Protein AF-A0A7J7E8E2-F1 (afdb_monomer)

Solvent-accessible surface area (backbone atoms only — not comparable to full-atom values): 55053 Å² total; per-residue (Å²): 139,86,79,85,75,75,78,77,68,76,86,52,67,67,58,53,50,51,44,64,73,74,56,80,95,75,90,84,82,84,72,48,51,72,74,51,48,62,28,67,37,64,32,68,86,60,22,33,36,37,39,6,16,75,86,28,35,31,36,41,44,46,28,43,73,50,101,88,50,76,52,57,50,73,76,45,74,47,76,31,26,49,40,54,51,50,60,53,84,88,87,67,89,74,52,53,40,37,38,27,44,39,95,90,48,32,36,37,35,31,36,44,44,77,54,97,91,40,82,43,73,42,82,74,50,77,38,69,65,58,63,75,77,67,100,76,75,99,82,66,77,82,53,59,50,60,67,64,34,71,31,71,36,74,55,41,50,29,30,42,36,24,10,52,77,31,34,33,41,38,29,36,49,91,76,62,42,72,47,81,92,64,57,46,48,50,68,65,58,51,72,71,49,61,67,83,66,64,76,53,78,78,60,42,28,27,54,34,64,46,69,39,89,88,41,77,51,32,37,38,41,30,24,27,55,16,43,35,34,36,33,29,65,83,77,71,44,69,66,43,44,34,52,46,91,49,43,39,42,21,61,29,74,33,82,76,60,50,39,36,39,40,20,14,54,65,14,30,40,34,34,35,77,56,66,98,55,91,68,72,43,69,72,58,82,43,75,48,47,89,55,51,91,54,69,27,31,35,17,61,39,50,44,66,39,40,32,87,89,76,50,48,39,44,38,33,30,55,23,35,33,43,88,85,40,55,88,62,31,41,43,33,44,35,43,88,89,51,65,43,32,37,36,38,84,45,55,72,61,47,72,54,70,44,46,78,79,68,89,65,90,81,76,80,79,82,74,83,76,89,79,96,80,83,92,77,94,79,76,96,72,85,79,79,72,78,44,48,46,60,46,29,43,41,39,38,31,43,68,44,70,46,35,28,34,59,75,37,86,87,47,50,75,50,81,68,77,47,50,40,43,74,61,24,39,53,71,57,32,72,41,77,45,72,71,50,43,70,72,54,52,54,51,46,42,52,27,19,45,69,74,57,56,72,57,92,67,62,83,71,68,80,81,57,48,5,74,75,70,82,77,78,81,60,92,49,43,25,39,36,37,38,20,13,31,64,18,33,39,37,36,27,38,52,40,62,67,36,52,29,85,40,34,75,49,70,56,50,84,51,39,66,58,96,60,72,80,52,62,82,70,67,66,77,56,97,82,53,82,75,46,68,40,82,53,83,72,57,44,98,68,69,91,50,68,52,44,14,20,44,45,64,52,71,43,66,85,80,46,34,33,40,45,26,14,34,21,15,41,34,36,38,27,37,63,37,93,54,61,48,74,51,57,64,46,75,41,77,46,54,28,48,80,93,53,84,87,66,70,88,85,70,67,72,60,78,48,66,61,83,62,67,42,84,36,66,45,26,75,37,68,61,36,38,40,36,38,36,72,29,42,42,36,56,22,65,40,77,37,73,84,77,37,35,39,37,42,17,18,58,51,15,36,36,34,34,31,69,79,79,64,42,82,54,44,60,40,62,44,55,57,94,84,62,61,69,76,66,85,53,77,82,53,58,73,52,46,63,58,46,57,56,57,54,49,53,53,53,58,65,62,59,70,79,61,92,72,94,81,88,83,91,70,74,68,68,64,57,56,58,54,52,67,62,66,75,73,79,84,86,79,89,74,85,83,67,89,80,81,74,87,76,77,72,80,64,93,84,48,85,58,38,20,21,26,43,26,52,39,78,46,78,41,57,67,69,82,74,80,89,73,94,80,89,84,93,75,93,75,94,75,86,80,81,81,82,78,82,70,93,76,87,78,76,100,68,98,77,94,80,87,87,80,82,90,81,90,79,92,80,92,79,81,92,82,82,89,79,80,89,74,76,79,75,81,81,66,61,41,45,29,42,37,40,22,15,34,43,14,38,35,42,33,26,41,38,51,71,65,68,50,55,96,92,47,99,57,65,56,96,66,72,61,46,70,43,82,52,46,52,35,65,45,91,71,37,42,32,24,61,43,66,49,49,21,25,40,82,68,44,69,61,60,62,81,65,41,35,83,74,36,68,89,53,47,67,47,81,88,39,78,40,29,36,39,42,33,32,82,83,47,78,46,76,44,47,47,80,74,66,65,59,66,87,127

InterPro domains:
  IPR000664 Lethal(2) giant larvae protein [PR00962] (17-35)
  IPR000664 Lethal(2) giant larvae protein [PR00962] (388-408)
  IPR000664 Lethal(2) giant larvae protein [PR00962] (477-500)
  IPR000664 Lethal(2) giant larvae protein [PR00962] (557-575)
  IPR000664 Lethal(2) giant larvae protein [PR00962] (594-613)
  IPR000664 Lethal(2) giant larvae protein [PR00962] (635-659)
  IPR000664 Lethal(2) giant larvae protein [PR00962] (665-684)
  IPR000664 Lethal(2) giant larvae protein [PR00962] (734-753)
  IPR001680 WD40 repeat [PS50082] (479-493)
  IPR013577 Lethal giant larvae homologue 2 [PF08366] (288-358)
  IPR013577 Lethal giant larvae homologue 2 [PF08366] (385-412)
  IPR015943 WD40/YVTN repeat-like-containing domain superfamily [G3DSA:2.130.10.10] (9-508)
  IPR036322 WD40-repeat-containing domain superfamily [SSF50978] (29-496)

Foldseek 3Di:
DDDPDPPPPDPDVVVVVVCVVPDDDDDDADAFADAAWFAKEADQVQLKIWTAHPQQKIWIDAWAADPVGTDDTDIQIDGHAFAYWFWDDDDDDTWTWGWGAHPQRKIWIWTFDADPNDTHIDTDDIDHFAADDPPDDDPDDPRQARFQHWDQFPRRQKIWTWHQQRKIWIAGRVVRHTDPPLIRHQVLQVVLDDPVVVPDDGQGTFQDWDAQPVDRQWIWTATQCGWIFTAGSVVSHTQAIEHDRFGWQEKEQFNLRQKIKTWHQQQKIFIAGPDHDSDYHHDGPDIDLPQDDARWGTFNYWYWFFDPVRWIKIKTWTSHRCPQCVVWTWIWIDTPHDIETETEPFHWSDKDFHFDQDDDPDDDPDDPDDDDDDDDDDDPDDDGPSTRRTQWMWIDGSQFIWIWGPVFPPTDTDDDQGNHRLPLFNFQDKDKDKQFDPVLLVLLQLLACVVCVPPPRPPDDDRSHRDDDPDDQQPIWMWMWTWGQQLKIWIWTPRDRGTGTRHIDHPPLQFDAPCVVPVVVVPPDPPDPPNYDYDDSRDPDRRDSQSTWNDKDADSPQQWIWTFTAQQKIWIWHADQAKDWADAAEEEDELQPVPPLADDPDDCHTHGDDHTDIGGGTIDTRHIYGYPNRGGWQEWDAFVVLQWIKTFGLFWIWIARSLVRGTADRHGQFDPPLSDLPDPPVVVVVVVVVVVNVVVVVVVVVVVDDDDDDDDDPPPVVVVVVVVVVDDDDDDDDDDPPPDDDAQDDPPPSRFRGWNYKDKDFAFFDDDDDDDDDDDDDDDDDDDDPDDDDDDDDDDDDDDDDDDDDDDDDDDDDDDDDDDDDPDPRDTAMKMWIWGQQQKIWIWGKDRADDDVPDPDGDPDDIHIHTRAIAHDPSRHGWNDKFKAAQVRHTQDGNCPCVVPVVSHGHPPHFMWMWTDGPVDTDIDGNHPRDYDDD

Structure (mmCIF, N/CA/C/O backbone):
data_AF-A0A7J7E8E2-F1
#
_entry.id   AF-A0A7J7E8E2-F1
#
loop_
_atom_site.group_PDB
_atom_site.id
_atom_site.type_symbol
_atom_site.label_atom_id
_atom_site.label_alt_id
_atom_site.label_comp_id
_atom_site.label_asym_id
_atom_site.label_entity_id
_atom_site.label_seq_id
_atom_site.pdbx_PDB_ins_code
_atom_site.Cartn_x
_atom_site.Cartn_y
_atom_site.Cartn_z
_atom_site.occupancy
_atom_site.B_iso_or_equiv
_atom_site.auth_seq_id
_atom_site.auth_comp_id
_atom_site.auth_asym_id
_atom_site.auth_atom_id
_atom_site.pdbx_PDB_model_num
ATOM 1 N N . MET A 1 1 ? 23.616 40.620 -17.622 1.00 29.58 1 MET A N 1
ATOM 2 C CA . MET A 1 1 ? 22.202 40.485 -17.195 1.00 29.58 1 MET A CA 1
ATOM 3 C C . MET A 1 1 ? 21.304 40.542 -18.439 1.00 29.58 1 MET A C 1
ATOM 5 O O . MET A 1 1 ? 20.874 41.619 -18.818 1.00 29.58 1 MET A O 1
ATOM 9 N N . MET A 1 2 ? 21.074 39.419 -19.135 1.00 23.47 2 MET A N 1
ATOM 10 C CA . MET A 1 2 ? 20.132 39.373 -20.269 1.00 23.47 2 MET A CA 1
ATOM 11 C C . MET A 1 2 ? 18.726 39.056 -19.747 1.00 23.47 2 MET A C 1
ATOM 13 O O . MET A 1 2 ? 18.488 37.984 -19.194 1.00 23.47 2 MET A O 1
ATOM 17 N N . LYS A 1 3 ? 17.816 40.029 -19.865 1.00 27.30 3 LYS A N 1
ATOM 18 C CA . LYS A 1 3 ? 16.390 39.888 -19.548 1.00 27.30 3 LYS A CA 1
ATOM 19 C C . LYS A 1 3 ? 15.736 39.017 -20.624 1.00 27.30 3 LYS A C 1
ATOM 21 O O . LYS A 1 3 ? 15.650 39.434 -21.777 1.00 27.30 3 LYS A O 1
ATOM 26 N N . PHE A 1 4 ? 15.241 37.840 -20.249 1.00 31.00 4 PHE A N 1
ATOM 27 C CA . PHE A 1 4 ? 14.335 37.062 -21.092 1.00 31.00 4 PHE A CA 1
ATOM 28 C C . PHE A 1 4 ? 13.010 37.827 -21.225 1.00 31.00 4 PHE A C 1
ATOM 30 O O . PHE A 1 4 ? 12.136 37.742 -20.369 1.00 31.00 4 PHE A O 1
ATOM 37 N N . ARG A 1 5 ? 12.858 38.616 -22.293 1.00 29.31 5 ARG A N 1
ATOM 38 C CA . ARG A 1 5 ? 11.543 39.096 -22.732 1.00 29.31 5 ARG A CA 1
ATOM 39 C C . ARG A 1 5 ? 10.874 37.957 -23.496 1.00 29.31 5 ARG A C 1
ATOM 41 O O . ARG A 1 5 ? 11.116 37.785 -24.688 1.00 29.31 5 ARG A O 1
ATOM 48 N N . PHE A 1 6 ? 10.025 37.184 -22.823 1.00 35.12 6 PHE A N 1
ATOM 49 C CA . PHE A 1 6 ? 8.944 36.505 -23.532 1.00 35.12 6 PHE A CA 1
ATOM 50 C C . PHE A 1 6 ? 8.090 37.609 -24.162 1.00 35.12 6 PHE A C 1
ATOM 52 O O . PHE A 1 6 ? 7.487 38.407 -23.442 1.00 35.12 6 PHE A O 1
ATOM 59 N N . ARG A 1 7 ? 8.071 37.714 -25.496 1.00 36.81 7 ARG A N 1
ATOM 60 C CA . ARG A 1 7 ? 7.000 38.448 -26.177 1.00 36.81 7 ARG A CA 1
ATOM 61 C C . ARG A 1 7 ? 5.711 37.725 -25.784 1.00 36.81 7 ARG A C 1
ATOM 63 O O . ARG A 1 7 ? 5.441 36.649 -26.305 1.00 36.81 7 ARG A O 1
ATOM 70 N N . ARG A 1 8 ? 4.947 38.276 -24.835 1.00 42.59 8 ARG A N 1
ATOM 71 C CA . ARG A 1 8 ? 3.529 37.939 -24.699 1.00 42.59 8 ARG A CA 1
ATOM 72 C C . ARG A 1 8 ? 2.879 38.424 -25.995 1.00 42.59 8 ARG A C 1
ATOM 74 O O . ARG A 1 8 ? 2.590 39.609 -26.123 1.00 42.59 8 ARG A O 1
ATOM 81 N N . GLN A 1 9 ? 2.765 37.540 -26.988 1.00 49.97 9 GLN A N 1
ATOM 82 C CA . GLN A 1 9 ? 1.744 37.704 -28.021 1.00 49.97 9 GLN A CA 1
ATOM 83 C C . GLN A 1 9 ? 0.406 37.832 -27.281 1.00 49.97 9 GLN A C 1
ATOM 85 O O . GLN A 1 9 ? 0.222 37.178 -26.250 1.00 49.97 9 GLN A O 1
ATOM 90 N N . GLY A 1 10 ? -0.453 38.752 -27.727 1.00 51.66 10 GLY A N 1
ATOM 91 C CA . GLY A 1 10 ? -1.747 39.010 -27.094 1.00 51.66 10 GLY A CA 1
ATOM 92 C C . GLY A 1 10 ? -2.502 37.705 -26.841 1.00 51.66 10 GLY A C 1
ATOM 93 O O . GLY A 1 10 ? -2.355 36.751 -27.602 1.00 51.66 10 GLY A O 1
ATOM 94 N N . ALA A 1 11 ? -3.242 37.639 -25.734 1.00 59.97 11 ALA A N 1
ATOM 95 C CA . ALA A 1 11 ? -4.058 36.477 -25.414 1.00 59.97 11 ALA A CA 1
ATOM 96 C C . ALA A 1 11 ? -5.100 36.291 -26.524 1.00 59.97 11 ALA A C 1
ATOM 98 O O . ALA A 1 11 ? -6.078 37.031 -26.580 1.00 59.97 11 ALA A O 1
ATOM 99 N N . ASP A 1 12 ? -4.847 35.349 -27.430 1.00 76.69 12 ASP A N 1
ATOM 100 C CA . ASP A 1 12 ? -5.826 34.919 -28.416 1.00 76.69 12 ASP A CA 1
ATOM 101 C C . ASP A 1 12 ? -6.985 34.235 -27.664 1.00 76.69 12 ASP A C 1
ATOM 103 O O . ASP A 1 12 ? -6.770 33.202 -27.015 1.00 76.69 12 ASP A O 1
ATOM 107 N N . PRO A 1 13 ? -8.202 34.806 -27.692 1.00 79.06 13 PRO A N 1
ATOM 108 C CA . PRO A 1 13 ? -9.342 34.259 -26.968 1.00 79.06 13 PRO A CA 1
ATOM 109 C C . PRO A 1 13 ? -9.725 32.848 -27.440 1.00 79.06 13 PRO A C 1
ATOM 111 O O . PRO A 1 13 ? -10.225 32.067 -26.630 1.00 79.06 13 PRO A O 1
ATOM 114 N N . GLN A 1 14 ? -9.460 32.477 -28.701 1.00 80.44 14 GLN A N 1
ATOM 115 C CA . GLN A 1 14 ? -9.704 31.110 -29.179 1.00 80.44 14 GLN A CA 1
ATOM 116 C C . GLN A 1 14 ? -8.743 30.112 -28.528 1.00 80.44 14 GLN A C 1
ATOM 118 O O . GLN A 1 14 ? -9.153 29.030 -28.106 1.00 80.44 14 GLN A O 1
ATOM 123 N N . ARG A 1 15 ? -7.479 30.503 -28.358 1.00 81.44 15 ARG A N 1
ATOM 124 C CA . ARG A 1 15 ? -6.473 29.691 -27.670 1.00 81.44 15 ARG A CA 1
ATOM 125 C C . ARG A 1 15 ? -6.785 29.498 -26.189 1.00 81.44 15 ARG A C 1
ATOM 127 O O . ARG A 1 15 ? -6.575 28.406 -25.668 1.00 81.44 15 ARG A O 1
ATOM 134 N N . GLU A 1 16 ? -7.268 30.529 -25.499 1.00 84.00 16 GLU A N 1
ATOM 135 C CA . GLU A 1 16 ? -7.697 30.390 -24.099 1.00 84.00 16 GLU A CA 1
ATOM 136 C C . GLU A 1 16 ? -8.937 29.498 -23.970 1.00 84.00 16 GLU A C 1
ATOM 138 O O . GLU A 1 16 ? -8.996 28.674 -23.058 1.00 84.00 16 GLU A O 1
ATOM 143 N N . LYS A 1 17 ? -9.873 29.571 -24.924 1.00 88.88 17 LYS A N 1
ATOM 144 C CA . LYS A 1 17 ? -11.017 28.654 -24.984 1.00 88.88 17 LYS A CA 1
ATOM 145 C C . LYS A 1 17 ? -10.568 27.197 -25.152 1.00 88.88 17 LYS A C 1
ATOM 147 O O . LYS A 1 17 ? -10.952 26.353 -24.352 1.00 88.88 17 LYS A O 1
ATOM 152 N N . LEU A 1 18 ? -9.682 26.916 -26.110 1.00 90.19 18 LEU A N 1
ATOM 153 C CA . LEU A 1 18 ? -9.111 25.576 -26.316 1.00 90.19 18 LEU A CA 1
ATOM 154 C C . LEU A 1 18 ? -8.364 25.061 -25.079 1.00 90.19 18 LEU A C 1
ATOM 156 O O . LEU A 1 18 ? -8.468 23.886 -24.736 1.00 90.19 18 LEU A O 1
ATOM 160 N N . LYS A 1 19 ? -7.626 25.929 -24.373 1.00 86.81 19 LYS A N 1
ATOM 161 C CA . LYS A 1 19 ? -6.965 25.547 -23.116 1.00 86.81 19 LYS A CA 1
ATOM 162 C C . LYS A 1 19 ? -7.972 25.112 -22.055 1.00 86.81 19 LYS A C 1
ATOM 164 O O . LYS A 1 19 ? -7.731 24.106 -21.398 1.00 86.81 19 LYS A O 1
ATOM 169 N N . GLN A 1 20 ? -9.064 25.860 -21.898 1.00 87.12 20 GLN A N 1
ATOM 170 C CA . GLN A 1 20 ? -10.124 25.546 -20.936 1.00 87.12 20 GLN A CA 1
ATOM 171 C C . GLN A 1 20 ? -10.906 24.282 -21.320 1.00 87.12 20 GLN A C 1
ATOM 173 O O . GLN A 1 20 ? -11.362 23.567 -20.434 1.00 87.12 20 GLN A O 1
ATOM 178 N N . GLU A 1 21 ? -11.037 23.989 -22.616 1.00 90.81 21 GLU A N 1
ATOM 179 C CA . GLU A 1 21 ? -11.696 22.774 -23.115 1.00 90.81 21 GLU A CA 1
ATOM 180 C C . GLU A 1 21 ? -10.831 21.511 -22.955 1.00 90.81 21 GLU A C 1
ATOM 182 O O . GLU A 1 21 ? -11.367 20.437 -22.694 1.00 90.81 21 GLU A O 1
ATOM 187 N N . LEU A 1 22 ? -9.504 21.619 -23.100 1.00 91.50 22 LEU A N 1
ATOM 188 C CA . LEU A 1 22 ? -8.597 20.462 -23.093 1.00 91.50 22 LEU A CA 1
ATOM 189 C C . LEU A 1 22 ? -7.980 20.155 -21.726 1.00 91.50 22 LEU A C 1
ATOM 191 O O . LEU A 1 22 ? -7.685 18.995 -21.436 1.00 91.50 22 LEU A O 1
ATOM 195 N N . PHE A 1 23 ? -7.727 21.175 -20.902 1.00 92.56 23 PHE A N 1
ATOM 196 C CA . PHE A 1 23 ? -6.914 21.025 -19.697 1.00 92.56 23 PHE A CA 1
ATOM 197 C C . PHE A 1 23 ? -7.643 21.523 -18.451 1.00 92.56 23 PHE A C 1
ATOM 199 O O . PHE A 1 23 ? -7.887 22.715 -18.279 1.00 92.56 23 PHE A O 1
ATOM 206 N N . ALA A 1 24 ? -7.880 20.604 -17.519 1.00 90.00 24 ALA A N 1
ATOM 207 C CA . ALA A 1 24 ? -8.266 20.906 -16.149 1.00 90.00 24 ALA A CA 1
ATOM 208 C C . ALA A 1 24 ? -7.487 19.979 -15.210 1.00 90.00 24 ALA A C 1
ATOM 210 O O . ALA A 1 24 ? -7.524 18.758 -15.360 1.00 90.00 24 ALA A O 1
ATOM 211 N N . PHE A 1 25 ? -6.745 20.551 -14.260 1.00 91.75 25 PHE A N 1
ATOM 212 C CA . PHE A 1 25 ? -6.015 19.766 -13.269 1.00 91.75 25 PHE A CA 1
ATOM 213 C C . PHE A 1 25 ? -6.860 19.601 -12.011 1.00 91.75 25 PHE A C 1
ATOM 215 O O . PHE A 1 25 ? -7.034 20.556 -11.257 1.00 91.75 25 PHE A O 1
ATOM 222 N N . ASN A 1 26 ? -7.303 18.371 -11.759 1.00 88.31 26 ASN A N 1
ATOM 223 C CA . ASN A 1 26 ? -8.039 18.009 -10.556 1.00 88.31 26 ASN A CA 1
ATOM 224 C C . ASN A 1 26 ? -7.366 16.804 -9.894 1.00 88.31 26 ASN A C 1
ATOM 226 O O . ASN A 1 26 ? -7.055 15.814 -10.556 1.00 88.31 26 ASN A O 1
ATOM 230 N N . LYS A 1 27 ? -7.181 16.862 -8.573 1.00 85.75 27 LYS A N 1
ATOM 231 C CA . LYS A 1 27 ? -6.923 15.658 -7.775 1.00 85.75 27 LYS A CA 1
ATOM 232 C C . LYS A 1 27 ? -8.269 14.984 -7.532 1.00 85.75 27 LYS A C 1
ATOM 234 O O . LYS A 1 27 ? -9.156 15.616 -6.970 1.00 85.75 27 LYS A O 1
ATOM 239 N N . THR A 1 28 ? -8.430 13.754 -8.003 1.00 85.00 28 THR A N 1
ATOM 240 C CA . THR A 1 28 ? -9.732 13.075 -8.030 1.00 85.00 28 THR A CA 1
ATOM 241 C C . THR A 1 28 ? -9.957 12.211 -6.795 1.00 85.00 28 THR A C 1
ATOM 243 O O . THR A 1 28 ? -10.866 12.484 -6.020 1.00 85.00 28 THR A O 1
ATOM 246 N N . VAL A 1 29 ? -9.131 11.184 -6.595 1.00 84.50 29 VAL A N 1
ATOM 247 C CA . VAL A 1 29 ? -9.278 10.211 -5.508 1.00 84.50 29 VAL A CA 1
ATOM 248 C C . VAL A 1 29 ? -7.918 9.681 -5.053 1.00 84.50 29 VAL A C 1
ATOM 250 O O . VAL A 1 29 ? -6.934 9.717 -5.792 1.00 84.50 29 VAL A O 1
ATOM 253 N N . GLU A 1 30 ? -7.862 9.201 -3.814 1.00 86.62 30 GLU A N 1
ATOM 254 C CA . GLU A 1 30 ? -6.701 8.519 -3.250 1.00 86.62 30 GLU A CA 1
ATOM 255 C C . GLU A 1 30 ? -6.890 7.002 -3.314 1.00 86.62 30 GLU A C 1
ATOM 257 O O . GLU A 1 30 ? -7.936 6.486 -2.927 1.00 86.62 30 GLU A O 1
ATOM 262 N N . HIS A 1 31 ? -5.858 6.276 -3.739 1.00 88.69 31 HIS A N 1
ATOM 263 C CA . HIS A 1 31 ? -5.874 4.816 -3.787 1.00 88.69 31 HIS A CA 1
ATOM 264 C C . HIS A 1 31 ? -4.885 4.207 -2.786 1.00 88.69 31 HIS A C 1
ATOM 266 O O . HIS A 1 31 ? -3.789 4.732 -2.587 1.00 88.69 31 HIS A O 1
ATOM 272 N N . GLY A 1 32 ? -5.250 3.056 -2.217 1.00 87.88 32 GLY A N 1
ATOM 273 C CA . GLY A 1 32 ? -4.416 2.289 -1.288 1.00 87.88 32 GLY A CA 1
ATOM 274 C C . GLY A 1 32 ? -4.806 2.459 0.182 1.00 87.88 32 GLY A C 1
ATOM 275 O O . GLY A 1 32 ? -5.887 2.948 0.511 1.00 87.88 32 GLY A O 1
ATOM 276 N N . PHE A 1 33 ? -3.926 1.999 1.068 1.00 91.06 33 PHE A N 1
ATOM 277 C CA . PHE A 1 33 ? -4.119 2.045 2.516 1.00 91.06 33 PHE A CA 1
ATOM 278 C C . PHE A 1 33 ? -3.753 3.430 3.099 1.00 91.06 33 PHE A C 1
ATOM 280 O O . PHE A 1 33 ? -2.736 4.003 2.699 1.00 91.06 33 PHE A O 1
ATOM 287 N N . PRO A 1 34 ? -4.552 4.009 4.020 1.00 89.38 34 PRO A N 1
ATOM 288 C CA . PRO A 1 34 ? -4.263 5.307 4.613 1.00 89.38 34 PRO A CA 1
ATOM 289 C C . PRO A 1 34 ? -3.007 5.257 5.481 1.00 89.38 34 PRO A C 1
ATOM 291 O O . PRO A 1 34 ? -2.782 4.313 6.230 1.00 89.38 34 PRO A O 1
ATOM 294 N N . ASN A 1 35 ? -2.205 6.317 5.416 1.00 88.38 35 ASN A N 1
ATOM 295 C CA . ASN A 1 35 ? -0.996 6.422 6.220 1.00 88.38 35 ASN A CA 1
ATOM 296 C C . ASN A 1 35 ? -1.332 6.671 7.701 1.00 88.38 35 ASN A C 1
ATOM 298 O O . ASN A 1 35 ? -2.115 7.570 8.010 1.00 88.38 35 ASN A O 1
ATOM 302 N N . GLN A 1 36 ? -0.683 5.924 8.600 1.00 88.81 36 GLN A N 1
ATOM 303 C CA . GLN A 1 36 ? -0.795 6.064 10.059 1.00 88.81 36 GLN A CA 1
ATOM 304 C C . GLN A 1 36 ? -2.250 6.118 10.566 1.00 88.81 36 GLN A C 1
ATOM 306 O O . GLN A 1 36 ? -2.666 7.133 11.145 1.00 88.81 36 GLN A O 1
ATOM 311 N N . PRO A 1 37 ? -3.036 5.042 10.375 1.00 91.38 37 PRO A N 1
ATOM 312 C CA . PRO A 1 37 ? -4.333 4.925 11.022 1.00 91.38 37 PRO A CA 1
ATOM 313 C C . PRO A 1 37 ? -4.179 4.996 12.549 1.00 91.38 37 PRO A C 1
ATOM 315 O O . PRO A 1 37 ? -3.203 4.508 13.125 1.00 91.38 37 PRO A O 1
ATOM 318 N N . SER A 1 38 ? -5.142 5.632 13.204 1.00 88.00 38 SER A N 1
ATOM 319 C CA . SER A 1 38 ? -5.156 5.865 14.651 1.00 88.00 38 SER A CA 1
ATOM 320 C C . SER A 1 38 ? -6.440 5.399 15.326 1.00 88.00 38 SER A C 1
ATOM 322 O O . SER A 1 38 ? -6.415 5.140 16.524 1.00 88.00 38 SER A O 1
ATOM 324 N N . ALA A 1 39 ? -7.538 5.271 14.581 1.00 86.12 39 ALA A N 1
ATOM 325 C CA . ALA A 1 39 ? -8.832 4.888 15.126 1.00 86.12 39 ALA A CA 1
ATOM 326 C C . ALA A 1 39 ? -9.675 4.134 14.092 1.00 86.12 39 ALA A C 1
ATOM 328 O O . ALA A 1 39 ? -9.496 4.297 12.882 1.00 86.12 39 ALA A O 1
ATOM 329 N N . LEU A 1 40 ? -10.616 3.333 14.585 1.00 88.00 40 LEU A N 1
ATOM 330 C CA . LEU A 1 40 ? -11.519 2.506 13.794 1.00 88.00 40 LEU A CA 1
ATOM 331 C C . LEU A 1 40 ? -12.912 2.545 14.420 1.00 88.00 40 LEU A C 1
ATOM 333 O O . LEU A 1 40 ? -13.046 2.429 15.635 1.00 88.00 40 LEU A O 1
ATOM 337 N N . ALA A 1 41 ? -13.949 2.618 13.594 1.00 85.25 41 ALA A N 1
ATOM 338 C CA . ALA A 1 41 ? -15.297 2.267 14.018 1.00 85.25 41 ALA A CA 1
ATOM 339 C C . ALA A 1 41 ? -16.070 1.587 12.897 1.00 85.25 41 ALA A C 1
ATOM 341 O O . ALA A 1 41 ? -15.733 1.679 11.714 1.00 85.25 41 ALA A O 1
ATOM 342 N N . PHE A 1 42 ? -17.132 0.906 13.298 1.00 84.31 42 PHE A N 1
ATOM 343 C CA . PHE A 1 42 ? -18.013 0.176 12.411 1.00 84.31 42 PHE A CA 1
ATOM 344 C C . PHE A 1 42 ? -19.450 0.335 12.882 1.00 84.31 42 PHE A C 1
ATOM 346 O O . PHE A 1 42 ? -19.734 0.156 14.065 1.00 84.31 42 PHE A O 1
ATOM 353 N N . ASP A 1 43 ? -20.340 0.648 11.946 1.00 81.12 43 ASP A N 1
ATOM 354 C CA . ASP A 1 43 ? -21.780 0.664 12.172 1.00 81.12 43 ASP A CA 1
ATOM 355 C C . ASP A 1 43 ? -22.393 -0.645 11.641 1.00 81.12 43 ASP A C 1
ATOM 357 O O . ASP A 1 43 ? -22.369 -0.870 10.426 1.00 81.12 43 ASP A O 1
ATOM 361 N N . PRO A 1 44 ? -22.945 -1.521 12.500 1.00 75.19 44 PRO A N 1
ATOM 362 C CA . PRO A 1 44 ? -23.510 -2.798 12.060 1.00 75.19 44 PRO A CA 1
ATOM 363 C C . PRO A 1 44 ? -2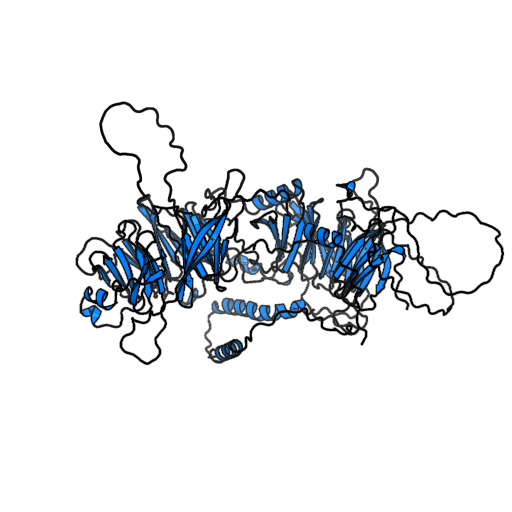4.824 -2.705 11.267 1.00 75.19 44 PRO A C 1
ATOM 365 O O . PRO A 1 44 ? -25.184 -3.656 10.564 1.00 75.19 44 PRO A O 1
ATOM 368 N N . GLU A 1 45 ? -25.568 -1.603 11.374 1.00 74.38 45 GLU A N 1
ATOM 369 C CA . GLU A 1 45 ? -26.836 -1.414 10.658 1.00 74.38 45 GLU A CA 1
ATOM 370 C C . GLU A 1 45 ? -26.598 -0.918 9.232 1.00 74.38 45 GLU A C 1
ATOM 372 O O . GLU A 1 45 ? -27.137 -1.462 8.261 1.00 74.38 45 GLU A O 1
ATOM 377 N N . LEU A 1 46 ? -25.771 0.121 9.111 1.00 75.31 46 LEU A N 1
ATOM 378 C CA . LEU A 1 46 ? -25.335 0.691 7.846 1.00 75.31 46 LEU A CA 1
ATOM 379 C C . LEU A 1 46 ? -24.293 -0.194 7.168 1.00 75.31 46 LEU A C 1
ATOM 381 O O . LEU A 1 46 ? -24.164 -0.109 5.951 1.00 75.31 46 LEU A O 1
ATOM 385 N N . ARG A 1 47 ? -23.585 -1.042 7.926 1.00 78.94 47 ARG A N 1
ATOM 386 C CA . ARG A 1 47 ? -22.437 -1.852 7.487 1.00 78.94 47 ARG A CA 1
ATOM 387 C C . ARG A 1 47 ? -21.331 -1.008 6.857 1.00 78.94 47 ARG A C 1
ATOM 389 O O . ARG A 1 47 ? -20.744 -1.397 5.850 1.00 78.94 47 ARG A O 1
ATOM 396 N N . ILE A 1 48 ? -21.068 0.156 7.445 1.00 82.44 48 ILE A N 1
ATOM 397 C CA . ILE A 1 48 ? -20.020 1.082 7.005 1.00 82.44 48 ILE A CA 1
ATOM 398 C C . ILE A 1 48 ? -18.910 1.091 8.049 1.00 82.44 48 ILE A C 1
ATOM 400 O O . ILE A 1 48 ? -19.170 1.156 9.251 1.00 82.44 48 ILE A O 1
ATOM 404 N N . MET A 1 49 ? -17.671 1.036 7.574 1.00 87.56 49 MET A N 1
ATOM 405 C CA . MET A 1 49 ? -16.477 1.183 8.398 1.00 87.56 49 MET A CA 1
ATOM 406 C C . MET A 1 49 ? -15.902 2.588 8.231 1.00 87.56 49 MET A C 1
ATOM 408 O O . MET A 1 49 ? -15.900 3.128 7.126 1.00 87.56 49 MET A O 1
ATOM 412 N N . ALA A 1 50 ? -15.371 3.159 9.305 1.00 86.94 50 ALA A N 1
ATOM 413 C CA . ALA A 1 50 ? -14.665 4.429 9.277 1.00 86.94 50 ALA A CA 1
ATOM 414 C C . ALA A 1 50 ? -13.273 4.290 9.909 1.00 86.94 50 ALA A C 1
ATOM 416 O O . ALA A 1 50 ? -13.118 3.647 10.947 1.00 86.94 50 ALA A O 1
ATOM 417 N N . ILE A 1 51 ? -12.265 4.886 9.271 1.00 89.00 51 ILE A N 1
ATOM 418 C CA . ILE A 1 51 ? -10.868 4.891 9.725 1.00 89.00 51 ILE A CA 1
ATOM 419 C C . ILE A 1 51 ? -10.440 6.336 9.965 1.00 89.00 51 ILE A C 1
ATOM 421 O O . ILE A 1 51 ? -10.546 7.153 9.054 1.00 89.00 51 ILE A O 1
ATOM 425 N N . GLY A 1 52 ? -9.937 6.624 11.164 1.00 87.19 52 GLY A N 1
ATOM 426 C CA . GLY A 1 52 ? -9.258 7.878 11.495 1.00 87.19 52 GLY A CA 1
ATOM 427 C C . GLY A 1 52 ? -7.742 7.746 11.328 1.00 87.19 52 GLY A C 1
ATOM 428 O O . GLY A 1 52 ? -7.189 6.677 11.597 1.00 87.19 52 GLY A O 1
ATOM 429 N N . THR A 1 53 ? -7.056 8.809 10.914 1.00 87.06 53 THR A N 1
ATOM 430 C CA . THR A 1 53 ? -5.586 8.863 10.798 1.00 87.06 53 THR A CA 1
ATOM 431 C C . THR A 1 53 ? -4.974 9.899 11.738 1.00 87.06 53 THR A C 1
ATOM 433 O O . THR A 1 53 ? -5.641 10.829 12.189 1.00 87.06 53 THR A O 1
ATOM 436 N N . ARG A 1 54 ? -3.664 9.787 11.997 1.00 83.75 54 ARG A N 1
ATOM 437 C CA . ARG A 1 54 ? -2.905 10.762 12.807 1.00 83.75 54 ARG A CA 1
ATOM 438 C C . ARG A 1 54 ? -2.787 12.150 12.189 1.00 83.75 54 ARG A C 1
ATOM 440 O O . ARG A 1 54 ? -2.559 13.105 12.915 1.00 83.75 54 ARG A O 1
ATOM 447 N N . SER A 1 55 ? -2.959 12.279 10.874 1.00 81.44 55 SER A N 1
ATOM 448 C CA . SER A 1 55 ? -3.085 13.595 10.234 1.00 81.44 55 SER A CA 1
ATOM 449 C C . SER A 1 55 ? -4.434 14.257 10.533 1.00 81.44 55 SER A C 1
ATOM 451 O O . SER A 1 55 ? -4.732 15.290 9.946 1.00 81.44 55 SER A O 1
ATOM 453 N N . GLY A 1 56 ? -5.260 13.603 11.359 1.00 78.19 56 GLY A N 1
ATOM 454 C CA . GLY A 1 56 ? -6.669 13.863 11.517 1.00 78.19 56 GLY A CA 1
ATOM 455 C C . GLY A 1 56 ? -7.336 13.672 10.176 1.00 78.19 56 GLY A C 1
ATOM 456 O O . GLY A 1 56 ? -7.695 14.667 9.599 1.00 78.19 56 GLY A O 1
ATOM 457 N N . ALA A 1 57 ? -7.476 12.455 9.640 1.00 80.50 57 ALA A N 1
ATOM 458 C CA . ALA A 1 57 ? -8.336 12.151 8.485 1.00 80.50 57 ALA A CA 1
ATOM 459 C C . ALA A 1 57 ? -9.261 10.964 8.759 1.00 80.50 57 ALA A C 1
ATOM 461 O O . ALA A 1 57 ? -8.800 9.854 8.969 1.00 80.50 57 ALA A O 1
ATOM 462 N N . VAL A 1 58 ? -10.564 11.207 8.720 1.00 81.62 58 VAL A N 1
ATOM 463 C CA . VAL A 1 58 ? -11.681 10.269 8.677 1.00 81.62 58 VAL A CA 1
ATOM 464 C C . VAL A 1 58 ? -11.928 9.841 7.239 1.00 81.62 58 VAL A C 1
ATOM 466 O O . VAL A 1 58 ? -12.208 10.661 6.367 1.00 81.62 58 VAL A O 1
ATOM 469 N N . LYS A 1 59 ? -11.882 8.535 6.999 1.00 85.69 59 LYS A N 1
ATOM 470 C CA . LYS A 1 59 ? -12.259 7.916 5.729 1.00 85.69 59 LYS A CA 1
ATOM 471 C C . LYS A 1 59 ? -13.355 6.890 5.966 1.00 85.69 59 LYS A C 1
ATOM 473 O O . LYS A 1 59 ? -13.162 5.977 6.769 1.00 85.69 59 LYS A O 1
ATOM 478 N N . MET A 1 60 ? -14.478 7.026 5.266 1.00 84.38 60 MET A N 1
ATOM 479 C CA . MET A 1 60 ? -15.594 6.075 5.327 1.00 84.38 60 MET A CA 1
ATOM 480 C C . MET A 1 60 ? -15.557 5.100 4.146 1.00 84.38 60 MET A C 1
ATOM 482 O O . MET A 1 60 ? -15.339 5.512 3.009 1.00 84.38 60 MET A O 1
ATOM 486 N N . TYR A 1 61 ? -15.806 3.820 4.426 1.00 81.50 61 TYR A N 1
ATOM 487 C CA . TYR A 1 61 ? -15.736 2.712 3.473 1.00 81.50 61 TYR A CA 1
ATOM 488 C C . TYR A 1 61 ? -17.069 1.936 3.445 1.00 81.50 61 TYR A C 1
ATOM 490 O O . TYR A 1 61 ? -17.309 1.092 4.318 1.00 81.50 61 TYR A O 1
ATOM 498 N N . PRO A 1 62 ? -17.961 2.255 2.490 1.00 68.38 62 PRO A N 1
ATOM 499 C CA . PRO A 1 62 ? -19.095 1.418 2.083 1.00 68.38 62 PRO A CA 1
ATOM 500 C C . PRO A 1 62 ? -18.654 0.337 1.066 1.00 68.38 62 PRO A C 1
ATOM 502 O O . PRO A 1 62 ? -17.558 0.444 0.539 1.00 68.38 62 PRO A O 1
ATOM 505 N N . LEU A 1 63 ? -19.495 -0.664 0.765 1.00 59.22 63 LEU A N 1
ATOM 506 C CA . LEU A 1 63 ? -19.447 -1.454 -0.483 1.00 59.22 63 LEU A CA 1
ATOM 507 C C . LEU A 1 63 ? -20.804 -2.124 -0.747 1.00 59.22 63 LEU A C 1
ATOM 509 O O . LEU A 1 63 ? -21.429 -2.618 0.170 1.00 59.22 63 LEU A O 1
ATOM 513 N N . ARG A 1 64 ? -21.254 -2.304 -1.990 1.00 48.22 64 ARG A N 1
ATOM 514 C CA . ARG A 1 64 ? -22.227 -3.376 -2.297 1.00 48.22 64 ARG A CA 1
ATOM 515 C C . ARG A 1 64 ? -21.728 -4.180 -3.485 1.00 48.22 64 ARG A C 1
ATOM 517 O O . ARG A 1 64 ? -21.570 -3.633 -4.569 1.00 48.22 64 ARG A O 1
ATOM 524 N N . ALA A 1 65 ? -21.525 -5.482 -3.296 1.00 36.59 65 ALA A N 1
ATOM 525 C CA . ALA A 1 65 ? -21.302 -6.401 -4.405 1.00 36.59 65 ALA A CA 1
ATOM 526 C C . ALA A 1 65 ? -22.635 -6.686 -5.121 1.00 36.59 65 ALA A C 1
ATOM 528 O O . ALA A 1 65 ? -23.617 -7.060 -4.476 1.00 36.59 65 ALA A O 1
ATOM 529 N N . THR A 1 66 ? -22.695 -6.487 -6.439 1.00 34.75 66 THR A N 1
ATOM 530 C CA . THR A 1 66 ? -23.788 -6.982 -7.294 1.00 34.75 66 THR A CA 1
ATOM 531 C C . THR A 1 66 ? -23.361 -8.268 -8.005 1.00 34.75 66 THR A C 1
ATOM 533 O O . THR A 1 66 ? -22.179 -8.590 -8.067 1.00 34.75 66 THR A O 1
ATOM 536 N N . ALA A 1 67 ? -24.326 -9.016 -8.553 1.00 30.66 67 ALA A N 1
ATOM 537 C CA . ALA A 1 67 ? -24.123 -10.319 -9.205 1.00 30.66 67 ALA A CA 1
ATOM 538 C C . ALA A 1 67 ? -23.177 -10.312 -10.434 1.00 30.66 67 ALA A C 1
ATOM 540 O O . ALA A 1 67 ? -22.850 -11.374 -10.952 1.00 30.66 67 ALA A O 1
ATOM 541 N N . SER A 1 68 ? -22.722 -9.140 -10.890 1.00 32.12 68 SER A N 1
ATOM 542 C CA . SER A 1 68 ? -21.712 -8.941 -11.943 1.00 32.12 68 SER A CA 1
ATOM 543 C C . SER A 1 68 ? -20.289 -8.676 -11.411 1.00 32.12 68 SER A C 1
ATOM 545 O O . SER A 1 68 ? -19.408 -8.306 -12.181 1.00 32.12 68 SER A O 1
ATOM 547 N N . GLY A 1 69 ? -20.046 -8.880 -10.113 1.00 33.34 69 GLY A N 1
ATOM 548 C CA . GLY A 1 69 ? -18.782 -8.577 -9.438 1.00 33.34 69 GLY A CA 1
ATOM 549 C C . GLY A 1 69 ? -18.911 -7.371 -8.496 1.00 33.34 69 GLY A C 1
ATOM 550 O O . GLY A 1 69 ? -19.875 -6.603 -8.585 1.00 33.34 69 GLY A O 1
ATOM 551 N N . PRO A 1 70 ? -17.981 -7.191 -7.539 1.00 30.44 70 PRO A N 1
ATOM 552 C CA . PRO A 1 70 ? -17.990 -6.010 -6.686 1.00 30.44 70 PRO A CA 1
ATOM 553 C C . PRO A 1 70 ? -17.745 -4.768 -7.549 1.00 30.44 70 PRO A C 1
ATOM 555 O O . PRO A 1 70 ? -16.795 -4.734 -8.322 1.00 30.44 70 PRO A O 1
ATOM 558 N N . CYS A 1 71 ? -18.572 -3.733 -7.428 1.00 30.61 71 CYS A N 1
ATOM 559 C CA . CYS A 1 71 ? -18.421 -2.464 -8.147 1.00 30.61 71 CYS A CA 1
ATOM 560 C C . CYS A 1 71 ? -18.110 -1.342 -7.139 1.00 30.61 71 CYS A C 1
ATOM 562 O O . CYS A 1 71 ? -18.522 -1.417 -5.989 1.00 30.61 71 CYS A O 1
ATOM 564 N N . GLU A 1 72 ? -17.316 -0.370 -7.580 1.00 37.41 72 GLU A N 1
ATOM 565 C CA . GLU A 1 72 ? -16.300 0.404 -6.837 1.00 37.41 72 GLU A CA 1
ATOM 566 C C . GLU A 1 72 ? -16.801 1.380 -5.749 1.00 37.41 72 GLU A C 1
ATOM 568 O O . GLU A 1 72 ? -17.971 1.738 -5.702 1.00 37.41 72 GLU A O 1
ATOM 573 N N . ASP A 1 73 ? -15.903 1.844 -4.875 1.00 36.84 73 ASP A N 1
ATOM 574 C CA . ASP A 1 73 ? -16.242 2.640 -3.686 1.00 36.84 73 ASP A CA 1
ATOM 575 C C . ASP A 1 73 ? -15.918 4.119 -3.858 1.00 36.84 73 ASP A C 1
ATOM 577 O O . ASP A 1 73 ? -14.872 4.468 -4.395 1.00 36.84 73 ASP A O 1
ATOM 581 N N . HIS A 1 74 ? -16.778 4.998 -3.343 1.00 32.00 74 HIS A N 1
ATOM 582 C CA . HIS A 1 74 ? -16.430 6.401 -3.127 1.00 32.00 74 HIS A CA 1
ATOM 583 C C . HIS A 1 74 ? -15.921 6.600 -1.700 1.00 32.00 74 HIS A C 1
ATOM 585 O O . HIS A 1 74 ? -16.604 6.282 -0.726 1.00 32.00 74 HIS A O 1
ATOM 591 N N . LEU A 1 75 ? -14.727 7.179 -1.606 1.00 33.00 75 LEU A N 1
ATOM 592 C CA . LEU A 1 75 ? -14.120 7.662 -0.376 1.00 33.00 75 LEU A CA 1
ATOM 593 C C . LEU A 1 75 ? -14.701 9.033 -0.035 1.00 33.00 75 LEU A C 1
ATOM 595 O O . LEU A 1 75 ? -14.486 10.004 -0.759 1.00 33.00 75 LEU A O 1
ATOM 599 N N . LEU A 1 76 ? -15.392 9.126 1.096 1.00 35.31 76 LEU A N 1
ATOM 600 C CA . LEU A 1 76 ? -15.604 10.404 1.764 1.00 35.31 76 LEU A CA 1
ATOM 601 C C . LEU A 1 76 ? -14.454 10.565 2.758 1.00 35.31 76 LEU A C 1
ATOM 603 O O . LEU A 1 76 ? -14.368 9.818 3.734 1.00 35.31 76 LEU A O 1
ATOM 607 N N . ALA A 1 77 ? -13.526 11.465 2.433 1.00 25.75 77 ALA A N 1
ATOM 608 C CA . ALA A 1 77 ? -12.392 11.821 3.272 1.00 25.75 77 ALA A CA 1
ATOM 609 C C . ALA A 1 77 ? -12.641 13.203 3.879 1.00 25.75 77 ALA A C 1
ATOM 611 O O . ALA A 1 77 ? -12.863 14.167 3.149 1.00 25.75 77 ALA A O 1
ATOM 612 N N . ALA A 1 78 ? -12.587 13.300 5.198 1.00 26.25 78 ALA A N 1
ATOM 613 C CA . ALA A 1 78 ? -12.620 14.566 5.917 1.00 26.25 78 ALA A CA 1
ATOM 614 C C . ALA A 1 78 ? -11.695 14.482 7.131 1.00 26.25 78 ALA A C 1
ATOM 616 O O . ALA A 1 78 ? -11.379 13.375 7.535 1.00 26.25 78 ALA A O 1
ATOM 617 N N . PRO A 1 79 ? -11.171 15.573 7.694 1.00 22.25 79 PRO A N 1
ATOM 618 C CA . PRO A 1 79 ? -10.110 15.462 8.676 1.00 22.25 79 PRO A CA 1
ATOM 619 C C . PRO A 1 79 ? -10.589 15.043 10.091 1.00 22.25 79 PRO A C 1
ATOM 621 O O . PRO A 1 79 ? -11.313 15.845 10.642 1.00 22.25 79 PRO A O 1
ATOM 624 N N . CYS A 1 80 ? -10.234 13.887 10.710 1.00 25.75 80 CYS A N 1
ATOM 625 C CA . CYS A 1 80 ? -10.310 13.637 12.184 1.00 25.75 80 CYS A CA 1
ATOM 626 C C . CYS A 1 80 ? -9.826 12.229 12.675 1.00 25.75 80 CYS A C 1
ATOM 628 O O . CYS A 1 80 ? -9.634 11.301 11.888 1.00 25.75 80 CYS A O 1
ATOM 630 N N . VAL A 1 81 ? -9.657 12.066 13.999 1.00 27.23 81 VAL A N 1
ATOM 631 C CA . VAL A 1 81 ? -9.434 10.812 14.766 1.00 27.23 81 VAL A CA 1
ATOM 632 C C . VAL A 1 81 ? -10.768 10.329 15.346 1.00 27.23 81 VAL A C 1
ATOM 634 O O . VAL A 1 81 ? -11.525 11.109 15.905 1.00 27.23 81 VAL A O 1
ATOM 637 N N . LEU A 1 82 ? -11.095 9.050 15.164 1.00 31.30 82 LEU A N 1
ATOM 638 C CA . LEU A 1 82 ? -12.457 8.537 15.311 1.00 31.30 82 LEU A CA 1
ATOM 639 C C . LEU A 1 82 ? -12.888 8.257 16.764 1.00 31.30 82 LEU A C 1
ATOM 641 O O . LEU A 1 82 ? -12.209 7.548 17.500 1.00 31.30 82 LEU A O 1
ATOM 645 N N . GLY A 1 83 ? -14.078 8.746 17.104 1.00 29.48 83 GLY A N 1
ATOM 646 C CA . GLY A 1 83 ? -14.962 8.273 18.165 1.00 29.48 83 GLY A CA 1
ATOM 647 C C . GLY A 1 83 ? -16.146 7.542 17.514 1.00 29.48 83 GLY A C 1
ATOM 648 O O . GLY A 1 83 ? -16.209 7.408 16.294 1.00 29.48 83 GLY A O 1
ATOM 649 N N . SER A 1 84 ? -17.067 7.013 18.303 1.00 35.53 84 SER A N 1
ATOM 650 C CA . SER A 1 84 ? -18.141 6.107 17.874 1.00 35.53 84 SER A CA 1
ATOM 651 C C . SER A 1 84 ? -19.030 6.603 16.703 1.00 35.53 84 SER A C 1
ATOM 653 O O . SER A 1 84 ? -19.411 7.770 16.614 1.00 35.53 84 SER A O 1
ATOM 655 N N . VAL A 1 85 ? -19.413 5.675 15.810 1.00 32.00 85 VAL A N 1
ATOM 656 C CA . VAL A 1 85 ? -20.475 5.853 14.791 1.00 32.00 85 VAL A CA 1
ATOM 657 C C . VAL A 1 85 ? -21.809 5.427 15.414 1.00 32.00 85 VAL A C 1
ATOM 659 O O . VAL A 1 85 ? -21.860 4.380 16.060 1.00 32.00 85 VAL A O 1
ATOM 662 N N . GLY A 1 86 ? -22.886 6.192 15.228 1.00 30.59 86 GLY A N 1
ATOM 663 C CA . GLY A 1 86 ? -24.219 5.799 15.694 1.00 30.59 86 GLY A CA 1
ATOM 664 C C . GLY A 1 86 ? -25.347 6.506 14.943 1.00 30.59 86 GLY A C 1
ATOM 665 O O . GLY A 1 86 ? -25.183 7.620 14.447 1.00 30.59 86 GLY A O 1
ATOM 666 N N . ARG A 1 87 ? -26.511 5.850 14.854 1.00 31.12 87 ARG A N 1
ATOM 667 C CA . ARG A 1 87 ? -27.715 6.352 14.179 1.00 31.12 87 ARG A CA 1
ATOM 668 C C . ARG A 1 87 ? -28.885 6.526 15.148 1.00 31.12 87 ARG A C 1
ATOM 670 O O . ARG A 1 87 ? -29.231 5.580 15.844 1.00 31.12 87 ARG A O 1
ATOM 677 N N . VAL A 1 88 ? -29.588 7.657 15.014 1.00 27.17 88 VAL A N 1
ATOM 678 C CA . VAL A 1 88 ? -30.922 7.935 15.585 1.00 27.17 88 VAL A CA 1
ATOM 679 C C . VAL A 1 88 ? -32.027 7.729 14.527 1.00 27.17 88 VAL A C 1
ATOM 681 O O . VAL A 1 88 ? -31.849 8.073 13.354 1.00 27.17 88 VAL A O 1
ATOM 684 N N . ARG A 1 89 ? -33.211 7.229 14.920 1.00 28.25 89 ARG A N 1
ATOM 685 C CA . ARG A 1 89 ? -34.509 7.420 14.215 1.00 28.25 89 ARG A CA 1
ATOM 686 C C . ARG A 1 89 ? -35.682 7.342 15.216 1.00 28.25 89 ARG A C 1
ATOM 688 O O . ARG A 1 89 ? -35.510 6.608 16.186 1.00 28.25 89 ARG A O 1
ATOM 695 N N . PRO A 1 90 ? -36.887 7.937 14.966 1.00 31.30 90 PRO A N 1
ATOM 696 C CA . PRO A 1 90 ? -37.403 8.557 13.721 1.00 31.30 90 PRO A CA 1
ATOM 697 C C . PRO A 1 90 ? -38.129 9.936 13.863 1.00 31.30 90 PRO A C 1
ATOM 699 O O . PRO A 1 90 ? -38.718 10.235 14.895 1.00 31.30 90 PRO A O 1
ATOM 702 N N . GLY A 1 91 ? -38.207 10.739 12.780 1.00 27.88 91 GLY A N 1
ATOM 703 C CA . GLY A 1 91 ? -39.150 11.884 12.699 1.00 27.88 91 GLY A CA 1
ATOM 704 C C . GLY A 1 91 ? -38.964 12.895 11.552 1.00 27.88 91 GLY A C 1
ATOM 705 O O . GLY A 1 91 ? -39.941 13.452 11.058 1.00 27.88 91 GLY A O 1
ATOM 706 N N . ARG A 1 92 ? -37.739 13.095 11.064 1.00 32.00 92 ARG A N 1
ATOM 707 C CA . ARG A 1 92 ? -37.396 13.770 9.795 1.00 32.00 92 ARG A CA 1
ATOM 708 C C . ARG A 1 92 ? -36.196 13.024 9.196 1.00 32.00 92 ARG A C 1
ATOM 710 O O . ARG A 1 92 ? -35.561 12.256 9.911 1.00 32.00 92 ARG A O 1
ATOM 717 N N . GLU A 1 93 ? -35.995 13.117 7.886 1.00 38.78 93 GLU A N 1
ATOM 718 C CA . GLU A 1 93 ? -35.036 12.340 7.075 1.00 38.78 93 GLU A CA 1
ATOM 719 C C . GLU A 1 93 ? -33.767 11.907 7.838 1.00 38.78 93 GLU A C 1
ATOM 721 O O . GLU A 1 93 ? -32.981 12.729 8.290 1.00 38.78 93 GLU A O 1
ATOM 726 N N . ALA A 1 94 ? -33.578 10.600 8.035 1.00 43.97 94 ALA A N 1
ATOM 727 C CA . ALA A 1 94 ? -32.483 10.110 8.871 1.00 43.97 94 ALA A CA 1
ATOM 728 C C . ALA A 1 94 ? -31.143 10.132 8.136 1.00 43.97 94 ALA A C 1
ATOM 730 O O . ALA A 1 94 ? -30.826 9.181 7.411 1.00 43.97 94 ALA A O 1
ATOM 731 N N . ALA A 1 95 ? -30.374 11.190 8.369 1.00 54.56 95 ALA A N 1
ATOM 732 C CA . ALA A 1 95 ? -28.959 11.269 8.044 1.00 54.56 95 ALA A CA 1
ATOM 733 C C . ALA A 1 95 ? -28.143 10.323 8.949 1.00 54.56 95 ALA A C 1
ATOM 735 O O . ALA A 1 95 ? -28.489 10.106 10.111 1.00 54.56 95 ALA A O 1
ATOM 736 N N . GLY A 1 96 ? -27.082 9.719 8.408 1.00 67.81 96 GLY A N 1
ATOM 737 C CA . GLY A 1 96 ? -26.083 9.023 9.226 1.00 67.81 96 GLY A CA 1
ATOM 738 C C . GLY A 1 96 ? -25.183 10.047 9.915 1.00 67.81 96 GLY A C 1
ATOM 739 O O . GLY A 1 96 ? -24.809 11.031 9.276 1.00 67.81 96 GLY A O 1
ATOM 740 N N . ARG A 1 97 ? -24.861 9.828 11.194 1.00 75.88 97 ARG A N 1
ATOM 741 C CA . ARG A 1 97 ? -23.998 10.703 11.995 1.00 75.88 97 ARG A CA 1
ATOM 742 C C . ARG A 1 97 ? -22.768 9.950 12.488 1.00 75.88 97 ARG A C 1
ATOM 744 O O . ARG A 1 97 ? -22.829 8.749 12.749 1.00 75.88 97 ARG A O 1
ATOM 751 N N . LEU A 1 98 ? -21.658 10.660 12.622 1.00 81.56 98 LEU A N 1
ATOM 752 C CA . LEU A 1 98 ? -20.411 10.144 13.179 1.00 81.56 98 LEU A CA 1
ATOM 753 C C . LEU A 1 98 ? -19.857 11.171 14.167 1.00 81.56 98 LEU A C 1
ATOM 755 O O . LEU A 1 98 ? -19.745 12.342 13.823 1.00 81.56 98 LEU A O 1
ATOM 759 N N . LEU A 1 99 ? -19.496 10.738 15.373 1.00 83.19 99 LEU A N 1
ATOM 760 C CA . LEU A 1 99 ? -18.884 11.599 16.382 1.00 83.19 99 LEU A CA 1
ATOM 761 C C . LEU A 1 99 ? -17.407 11.237 16.518 1.00 83.19 99 LEU A C 1
ATOM 763 O O . LEU A 1 99 ? -17.077 10.091 16.783 1.00 83.19 99 LEU A O 1
ATOM 767 N N . THR A 1 100 ? -16.502 12.194 16.357 1.00 85.12 100 THR A N 1
ATOM 768 C CA . THR A 1 100 ? -15.055 11.963 16.424 1.00 85.12 100 THR A CA 1
ATOM 769 C C . THR A 1 100 ? -14.411 12.664 17.608 1.00 85.12 100 THR A C 1
ATOM 771 O O . THR A 1 100 ? -14.820 13.772 17.932 1.00 85.12 100 THR A O 1
ATOM 774 N N . LEU A 1 101 ? -13.417 12.029 18.241 1.00 84.00 101 LEU A N 1
ATOM 775 C CA . LEU A 1 101 ? -12.655 12.574 19.370 1.00 84.00 101 LEU A CA 1
ATOM 776 C C . LEU A 1 101 ? -11.174 12.670 18.988 1.00 84.00 101 LEU A C 1
ATOM 778 O O . LEU A 1 101 ? -10.544 11.655 18.680 1.00 84.00 101 LEU A O 1
ATOM 782 N N . LEU A 1 102 ? -10.623 13.880 19.039 1.00 84.75 102 LEU A N 1
ATOM 783 C CA . LEU A 1 102 ? -9.212 14.149 18.765 1.00 84.75 102 LEU A CA 1
ATOM 784 C C . LEU A 1 102 ? -8.335 14.048 20.021 1.00 84.75 102 LEU A C 1
ATOM 786 O O . LEU A 1 102 ? -8.812 13.961 21.154 1.00 84.75 102 LEU A O 1
ATOM 790 N N . ASP A 1 103 ? -7.017 14.041 19.820 1.00 79.75 103 ASP A N 1
ATOM 791 C CA . ASP A 1 103 ? -6.023 13.954 20.894 1.00 79.75 103 ASP A CA 1
ATOM 792 C C . ASP A 1 103 ? -5.981 15.203 21.790 1.00 79.75 103 ASP A C 1
ATOM 794 O O . ASP A 1 103 ? -5.687 15.090 22.983 1.00 79.75 103 ASP A O 1
ATOM 798 N N . ASP A 1 104 ? -6.362 16.360 21.249 1.00 77.12 104 ASP A N 1
ATOM 799 C CA . ASP A 1 104 ? -6.606 17.612 21.972 1.00 77.12 104 ASP A CA 1
ATOM 800 C C . ASP A 1 104 ? -7.930 17.627 22.770 1.00 77.12 104 ASP A C 1
ATOM 802 O O . ASP A 1 104 ? -8.274 18.632 23.393 1.00 77.12 104 ASP A O 1
ATOM 806 N N . SER A 1 105 ? -8.642 16.493 22.812 1.00 77.25 105 SER A N 1
ATOM 807 C CA . SER A 1 105 ? -9.957 16.305 23.440 1.00 77.25 105 SER A CA 1
ATOM 808 C C . SER A 1 105 ? -11.120 17.048 22.772 1.00 77.25 105 SER A C 1
ATOM 810 O O . SER A 1 105 ? -12.192 17.126 23.373 1.00 77.25 105 SER A O 1
ATOM 812 N N . SER A 1 106 ? -10.958 17.575 21.556 1.00 82.50 106 SER A N 1
ATOM 813 C CA . SER A 1 106 ? -12.069 18.147 20.788 1.00 82.50 106 SER A CA 1
ATOM 814 C C . SER A 1 106 ? -12.981 17.063 20.202 1.00 82.50 106 SER A C 1
ATOM 816 O O . SER A 1 106 ? -12.543 15.984 19.792 1.00 82.50 106 SER A O 1
ATOM 818 N N . LEU A 1 107 ? -14.281 17.353 20.199 1.00 84.56 107 LEU A N 1
ATOM 819 C CA . LEU A 1 107 ? -15.335 16.520 19.635 1.00 84.56 107 LEU A CA 1
ATOM 820 C C . LEU A 1 107 ? -15.835 17.139 18.332 1.00 84.56 107 LEU A C 1
ATOM 822 O O . LEU A 1 107 ? -16.163 18.321 18.308 1.00 84.56 107 LEU A O 1
ATOM 826 N N . HIS A 1 108 ? -15.962 16.341 17.274 1.00 84.19 108 HIS A N 1
ATOM 827 C CA . HIS A 1 108 ? -16.518 16.793 15.995 1.00 84.19 108 HIS A CA 1
ATOM 828 C C . HIS A 1 108 ? -17.657 15.884 15.551 1.00 84.19 108 HIS A C 1
ATOM 830 O O . HIS A 1 108 ? -17.529 14.659 15.552 1.00 84.19 108 HIS A O 1
ATOM 836 N N . LEU A 1 109 ? -18.777 16.485 15.169 1.00 86.19 109 LEU A N 1
ATOM 837 C CA . LEU A 1 109 ? -19.940 15.799 14.634 1.00 86.19 109 LEU A CA 1
ATOM 838 C C . LEU A 1 109 ? -19.938 15.902 13.112 1.00 86.19 109 LEU A C 1
ATOM 840 O O . LEU A 1 109 ? -19.952 16.995 12.552 1.00 86.19 109 LEU A O 1
ATOM 844 N N . TRP A 1 110 ? -20.003 14.753 12.456 1.00 84.38 110 TRP A N 1
ATOM 845 C CA . TRP A 1 110 ? -20.083 14.615 11.010 1.00 84.38 110 TRP A CA 1
ATOM 846 C C . TRP A 1 110 ? -21.464 14.124 10.604 1.00 84.38 110 TRP A C 1
ATOM 848 O O . TRP A 1 110 ? -22.000 13.196 11.215 1.00 84.38 110 TRP A O 1
ATOM 858 N N . GLU A 1 111 ? -22.016 14.695 9.537 1.00 81.69 111 GLU A N 1
ATOM 859 C CA . GLU A 1 111 ? -23.305 14.293 8.981 1.00 81.69 111 GLU A CA 1
ATOM 860 C C . GLU A 1 111 ? -23.175 13.859 7.518 1.00 81.69 111 GLU A C 1
ATOM 862 O O . GLU A 1 111 ? -22.460 14.463 6.715 1.00 81.69 111 GLU A O 1
ATOM 867 N N . ILE A 1 112 ? -23.899 12.794 7.162 1.00 78.25 112 ILE A N 1
ATOM 868 C CA . ILE A 1 112 ? -24.034 12.337 5.778 1.00 78.25 112 ILE A CA 1
ATOM 869 C C . ILE A 1 112 ? -25.203 13.081 5.129 1.00 78.25 112 ILE A C 1
ATOM 871 O O . ILE A 1 112 ? -26.371 12.705 5.284 1.00 78.25 112 ILE A O 1
ATOM 875 N N . ILE A 1 113 ? -24.879 14.124 4.373 1.00 77.56 113 ILE A N 1
ATOM 876 C CA . ILE A 1 113 ? -25.838 14.992 3.691 1.00 77.56 113 ILE A CA 1
ATOM 877 C C . ILE A 1 113 ? -26.029 14.509 2.254 1.00 77.56 113 ILE A C 1
ATOM 879 O O . ILE A 1 113 ? -25.070 14.218 1.542 1.00 77.56 113 ILE A O 1
ATOM 883 N N . HIS A 1 114 ? -27.279 14.442 1.801 1.00 74.00 114 HIS A N 1
ATOM 884 C CA . HIS A 1 114 ? -27.589 14.101 0.416 1.00 74.00 114 HIS A CA 1
ATOM 885 C C . HIS A 1 114 ? -27.739 15.381 -0.411 1.00 74.00 114 HIS A C 1
ATOM 887 O O . HIS A 1 114 ? -28.646 16.176 -0.171 1.00 74.00 114 HIS A O 1
ATOM 893 N N . ARG A 1 115 ? -26.863 15.582 -1.400 1.00 73.31 115 ARG A N 1
ATOM 894 C CA . ARG A 1 115 ? -26.947 16.686 -2.369 1.00 73.31 115 ARG A CA 1
ATOM 895 C C . ARG A 1 115 ? -26.896 16.119 -3.781 1.00 73.31 115 ARG A C 1
ATOM 897 O O . ARG A 1 115 ? -26.065 15.273 -4.087 1.00 73.31 115 ARG A O 1
ATOM 904 N N . ASN A 1 116 ? -27.805 16.569 -4.646 1.00 72.25 116 ASN A N 1
ATOM 905 C CA . ASN A 1 116 ? -27.882 16.151 -6.054 1.00 72.25 116 ASN A CA 1
ATOM 906 C C . ASN A 1 116 ? -27.947 14.621 -6.269 1.00 72.25 116 ASN A C 1
ATOM 908 O O . ASN A 1 116 ? -27.446 14.112 -7.266 1.00 72.25 116 ASN A O 1
ATOM 912 N N . GLY A 1 117 ? -28.551 13.878 -5.336 1.00 70.19 117 GLY A N 1
ATOM 913 C CA . GLY A 1 117 ? -28.635 12.413 -5.403 1.00 70.19 117 GLY A CA 1
ATOM 914 C C . GLY A 1 117 ? -27.378 11.664 -4.939 1.00 70.19 117 GLY A C 1
ATOM 915 O O . GLY A 1 117 ? -27.412 10.437 -4.891 1.00 70.19 117 GLY A O 1
ATOM 916 N N . CYS A 1 118 ? -26.316 12.370 -4.541 1.00 69.81 118 CYS A N 1
ATOM 917 C CA . CYS A 1 118 ? -25.090 11.809 -3.972 1.00 69.81 118 CYS A CA 1
ATOM 918 C C . CYS A 1 118 ? -25.008 12.074 -2.463 1.00 69.81 118 CYS A C 1
ATOM 920 O O . CYS A 1 118 ? -25.542 13.066 -1.964 1.00 69.81 118 CYS A O 1
ATOM 922 N N . ALA A 1 119 ? -24.328 11.187 -1.736 1.00 75.88 119 ALA A N 1
ATOM 923 C CA . ALA A 1 119 ? -24.044 11.357 -0.315 1.00 75.88 119 ALA A CA 1
ATOM 924 C C . ALA A 1 119 ? -22.683 12.042 -0.122 1.00 75.88 119 ALA A C 1
ATOM 926 O O . ALA A 1 119 ? -21.693 11.636 -0.730 1.00 75.88 119 ALA A O 1
ATOM 927 N N . HIS A 1 120 ? -22.641 13.051 0.743 1.00 74.19 120 HIS A N 1
ATOM 928 C CA . HIS A 1 120 ? -21.449 13.807 1.116 1.00 74.19 120 HIS A CA 1
ATOM 929 C C . HIS A 1 120 ? -21.278 13.776 2.634 1.00 74.19 120 HIS A C 1
ATOM 931 O O . HIS A 1 120 ? -22.264 13.862 3.361 1.00 74.19 120 HIS A O 1
ATOM 937 N N . LEU A 1 121 ? -20.038 13.649 3.105 1.00 79.69 121 LEU A N 1
ATOM 938 C CA . LEU A 1 121 ? -19.701 13.766 4.521 1.00 79.69 121 LEU A CA 1
ATOM 939 C C . LEU A 1 121 ? -19.279 15.208 4.780 1.00 79.69 121 LEU A C 1
ATOM 941 O O . LEU A 1 121 ? -18.306 15.669 4.185 1.00 79.69 121 LEU A O 1
ATOM 945 N N . GLU A 1 122 ? -20.005 15.903 5.645 1.00 81.88 122 GLU A N 1
ATOM 946 C CA . GLU A 1 122 ? -19.678 17.270 6.049 1.00 81.88 122 GLU A CA 1
ATOM 947 C C . GLU A 1 122 ? -19.564 17.348 7.574 1.00 81.88 122 GLU A C 1
ATOM 949 O O . GLU A 1 122 ? -20.281 16.655 8.300 1.00 81.88 122 GLU A O 1
ATOM 954 N N . GLU A 1 123 ? -18.634 18.172 8.056 1.00 84.12 123 GLU A N 1
ATOM 955 C CA . GLU A 1 123 ? -18.547 18.516 9.474 1.00 84.12 123 GLU A CA 1
ATOM 956 C C . GLU A 1 123 ? -19.712 19.450 9.813 1.00 84.12 123 GLU A C 1
ATOM 958 O O . GLU A 1 123 ? -19.850 20.517 9.213 1.00 84.12 123 GLU A O 1
ATOM 963 N N . ALA A 1 124 ? -20.564 19.037 10.747 1.00 84.19 124 ALA A N 1
ATOM 964 C CA . ALA A 1 124 ? -21.723 19.812 11.168 1.00 84.19 124 ALA A CA 1
ATOM 965 C C . ALA A 1 124 ? -21.395 20.724 12.353 1.00 84.19 124 ALA A C 1
ATOM 967 O O . ALA A 1 124 ? -21.752 21.900 12.337 1.00 84.19 124 ALA A O 1
ATOM 968 N N . LEU A 1 125 ? -20.731 20.189 13.382 1.00 86.25 125 LEU A N 1
ATOM 969 C CA . LEU A 1 125 ? -20.418 20.907 14.618 1.00 86.25 125 LEU A CA 1
ATOM 970 C C . LEU A 1 125 ? -19.071 20.455 15.185 1.00 86.25 125 LEU A C 1
ATOM 972 O O . LEU A 1 125 ? -18.706 19.287 15.061 1.00 86.25 125 LEU A O 1
ATOM 976 N N . SER A 1 126 ? -18.392 21.357 15.888 1.00 86.75 126 SER A N 1
ATOM 977 C CA . SER A 1 126 ? -17.232 21.044 16.720 1.00 86.75 126 SER A CA 1
ATOM 978 C C . SER A 1 126 ? -17.410 21.611 18.124 1.00 86.75 126 SER A C 1
ATOM 980 O O . SER A 1 126 ? -18.001 22.673 18.325 1.00 86.75 126 SER A O 1
ATOM 982 N N . PHE A 1 127 ? -16.923 20.872 19.113 1.00 83.38 127 PHE A N 1
ATOM 983 C CA . PHE A 1 127 ? -16.987 21.223 20.521 1.00 83.38 127 PHE A CA 1
ATOM 984 C C . PHE A 1 127 ? -15.637 20.964 21.170 1.00 83.38 127 PHE A C 1
ATOM 986 O O . PHE A 1 127 ? -15.143 19.838 21.198 1.00 83.38 127 PHE A O 1
ATOM 993 N N . GLN A 1 128 ? -15.057 22.014 21.736 1.00 80.56 128 GLN A N 1
ATOM 994 C CA . GLN A 1 128 ? -13.859 21.904 22.547 1.00 80.56 128 GLN A CA 1
ATOM 995 C C . GLN A 1 128 ? -14.263 21.980 24.022 1.00 80.56 128 GLN A C 1
ATOM 997 O O . GLN A 1 128 ? -14.847 22.987 24.436 1.00 80.56 128 GLN A O 1
ATOM 1002 N N . PRO A 1 129 ? -13.975 20.949 24.834 1.00 69.12 129 PRO A N 1
ATOM 1003 C CA . PRO A 1 129 ? -14.260 21.010 26.254 1.00 69.12 129 PRO A CA 1
ATOM 1004 C C . PRO A 1 129 ? -13.535 22.188 26.919 1.00 69.12 129 PRO A C 1
ATOM 1006 O O . PRO A 1 129 ? -12.393 22.487 26.558 1.00 69.12 129 PRO A O 1
ATOM 1009 N N . PRO A 1 130 ? -14.153 22.855 27.909 1.00 62.69 130 PRO A N 1
ATOM 1010 C CA . PRO A 1 130 ? -13.519 23.966 28.605 1.00 62.69 130 PRO A CA 1
ATOM 1011 C C . PRO A 1 130 ? -12.240 23.496 29.315 1.00 62.69 130 PRO A C 1
ATOM 1013 O O . PRO A 1 130 ? -12.279 22.666 30.229 1.00 62.69 130 PRO A O 1
ATOM 1016 N N . GLY A 1 131 ? -11.097 24.033 28.874 1.00 53.78 131 GLY A N 1
ATOM 1017 C CA . GLY A 1 131 ? -9.783 23.778 29.465 1.00 53.78 131 GLY A CA 1
ATOM 1018 C C . GLY A 1 131 ? -9.652 24.347 30.881 1.00 53.78 131 GLY A C 1
ATOM 1019 O O . GLY A 1 131 ? -10.479 25.143 31.327 1.00 53.78 131 GLY A O 1
ATOM 1020 N N . ARG A 1 132 ? -8.597 23.938 31.604 1.00 50.25 132 ARG A N 1
ATOM 1021 C CA . ARG A 1 132 ? -8.300 24.435 32.961 1.00 50.25 132 ARG A CA 1
ATOM 1022 C C . ARG A 1 132 ? -8.368 25.970 33.001 1.00 50.25 132 ARG A C 1
ATOM 1024 O O . ARG A 1 132 ? -7.571 26.604 32.305 1.00 50.25 132 ARG A O 1
ATOM 1031 N N . PRO A 1 133 ? -9.216 26.574 33.852 1.00 42.66 133 PRO A N 1
ATOM 1032 C CA . PRO A 1 133 ? -9.034 27.964 34.224 1.00 42.66 133 PRO A CA 1
ATOM 1033 C C . PRO A 1 133 ? -7.632 28.111 34.817 1.00 42.66 133 PRO A C 1
ATOM 1035 O O . PRO A 1 133 ? -7.211 27.305 35.655 1.00 42.66 133 PRO A O 1
ATOM 1038 N N . GLY A 1 134 ? -6.894 29.117 34.350 1.00 41.72 134 GLY A N 1
ATOM 1039 C CA . GLY A 1 134 ? -5.690 29.575 35.030 1.00 41.72 134 GLY A CA 1
ATOM 1040 C C . GLY A 1 134 ? -5.987 29.834 36.507 1.00 41.72 134 GLY A C 1
ATOM 1041 O O . GLY A 1 134 ? -7.131 30.050 36.896 1.00 41.72 134 GLY A O 1
ATOM 1042 N N . PHE A 1 135 ? -4.941 29.743 37.317 1.00 39.50 135 PHE A N 1
ATOM 1043 C CA . PHE A 1 135 ? -4.931 29.884 38.768 1.00 39.50 135 PHE A CA 1
ATOM 1044 C C . PHE A 1 135 ? -5.542 31.228 39.212 1.00 39.50 135 PHE A C 1
ATOM 1046 O O . PHE A 1 135 ? -4.788 32.156 39.431 1.00 39.50 135 PHE A O 1
ATOM 1053 N N . ASP A 1 136 ? -6.874 31.350 39.256 1.00 36.38 136 ASP A N 1
ATOM 1054 C CA . ASP A 1 136 ? -7.656 32.369 39.972 1.00 36.38 136 ASP A CA 1
ATOM 1055 C C . ASP A 1 136 ? -9.168 32.100 39.796 1.00 36.38 136 ASP A C 1
ATOM 1057 O O . ASP A 1 136 ? -9.708 32.190 38.696 1.00 36.38 136 ASP A O 1
ATOM 1061 N N . GLY A 1 137 ? -9.872 31.801 40.897 1.00 34.72 137 GLY A N 1
ATOM 1062 C CA . GLY A 1 137 ? -11.340 31.884 40.969 1.00 34.72 137 GLY A CA 1
ATOM 1063 C C . GLY A 1 137 ? -12.074 30.605 41.386 1.00 34.72 137 GLY A C 1
ATOM 1064 O O . GLY A 1 137 ? -12.388 29.737 40.575 1.00 34.72 137 GLY A O 1
ATOM 1065 N N . ALA A 1 138 ? -12.447 30.530 42.664 1.00 39.50 138 ALA A N 1
ATOM 1066 C CA . ALA A 1 138 ? -13.406 29.566 43.196 1.00 39.50 138 ALA A CA 1
ATOM 1067 C C . ALA A 1 138 ? -14.837 29.912 42.727 1.00 39.50 138 ALA A C 1
ATOM 1069 O O . ALA A 1 138 ? -15.524 30.674 43.399 1.00 39.50 138 ALA A O 1
ATOM 1070 N N . SER A 1 139 ? -15.251 29.445 41.541 1.00 38.47 139 SER A N 1
ATOM 1071 C CA . SER A 1 139 ? -16.667 29.313 41.091 1.00 38.47 139 SER A CA 1
ATOM 1072 C C . SER A 1 139 ? -16.830 28.923 39.604 1.00 38.47 139 SER A C 1
ATOM 1074 O O . SER A 1 139 ? -17.890 29.141 39.024 1.00 38.47 139 SER A O 1
ATOM 1076 N N . GLY A 1 140 ? -15.815 28.335 38.959 1.00 37.75 140 GLY A N 1
ATOM 1077 C CA . GLY A 1 140 ? -15.958 27.791 37.601 1.00 37.75 140 GLY A CA 1
ATOM 1078 C C . GLY A 1 140 ? -16.550 26.370 37.584 1.00 37.75 140 GLY A C 1
ATOM 1079 O O . GLY A 1 140 ? -16.366 25.639 38.562 1.00 37.75 140 GLY A O 1
ATOM 1080 N N . PRO A 1 141 ? -17.226 25.945 36.495 1.00 43.06 141 PRO A N 1
ATOM 1081 C CA . PRO A 1 141 ? -17.598 24.542 36.304 1.00 43.06 141 PRO A CA 1
ATOM 1082 C C . PRO A 1 141 ? -16.343 23.650 36.371 1.00 43.06 141 PRO A C 1
ATOM 1084 O O . PRO A 1 141 ? -15.248 24.116 36.034 1.00 43.06 141 PRO A O 1
ATOM 1087 N N . PRO A 1 142 ? -16.458 22.385 36.825 1.00 48.69 142 PRO A N 1
ATOM 1088 C CA . PRO A 1 142 ? -15.312 21.487 36.917 1.00 48.69 142 PRO A CA 1
ATOM 1089 C C . PRO A 1 142 ? -14.634 21.400 35.547 1.00 48.69 142 PRO A C 1
ATOM 1091 O O . PRO A 1 142 ? -15.277 21.048 34.560 1.00 48.69 142 PRO A O 1
ATOM 1094 N N . SER A 1 143 ? -13.347 21.761 35.477 1.00 52.94 143 SER A N 1
ATOM 1095 C CA . SER A 1 143 ? -12.574 21.685 34.235 1.00 52.94 143 SER A CA 1
ATOM 1096 C C . SER A 1 143 ? -12.671 20.268 33.684 1.00 52.94 143 SER A C 1
ATOM 1098 O O . SER A 1 143 ? -12.371 19.320 34.420 1.00 52.94 143 SER A O 1
ATOM 1100 N N . LEU A 1 144 ? -13.077 20.115 32.424 1.00 60.03 144 LEU A N 1
ATOM 1101 C CA . LEU A 1 144 ? -13.232 18.796 31.830 1.00 60.03 144 LEU A CA 1
ATOM 1102 C C . LEU A 1 144 ? -11.828 18.197 31.671 1.00 60.03 144 LEU A C 1
ATOM 1104 O O . LEU A 1 144 ? -11.038 18.622 30.830 1.00 60.03 144 LEU A O 1
ATOM 1108 N N . THR A 1 145 ? -11.469 17.264 32.556 1.00 67.44 145 THR A N 1
ATOM 1109 C CA . THR A 1 145 ? -10.260 16.451 32.390 1.00 67.44 145 THR A CA 1
ATOM 1110 C C . THR A 1 145 ? -10.363 15.676 31.080 1.00 67.44 145 THR A C 1
ATOM 1112 O O . THR A 1 145 ? -11.473 15.380 30.640 1.00 67.44 145 THR A O 1
ATOM 1115 N N . ARG A 1 146 ? -9.220 15.331 30.480 1.00 81.69 146 ARG A N 1
ATOM 1116 C CA . ARG A 1 146 ? -9.133 14.615 29.202 1.00 81.69 146 ARG A CA 1
ATOM 1117 C C . ARG A 1 146 ? -10.154 13.473 29.105 1.00 81.69 146 ARG A C 1
ATOM 1119 O O . ARG A 1 146 ? -10.283 12.666 30.032 1.00 81.69 146 ARG A O 1
ATOM 1126 N N . VAL A 1 147 ? -10.884 13.442 27.992 1.00 84.38 147 VAL A N 1
ATOM 1127 C CA . VAL A 1 147 ? -11.888 12.410 27.696 1.00 84.38 147 VAL A CA 1
ATOM 1128 C C . VAL A 1 147 ? -11.166 11.116 27.330 1.00 84.38 147 VAL A C 1
ATOM 1130 O O . VAL A 1 147 ? -10.254 11.128 26.505 1.00 84.38 147 VAL A O 1
ATOM 1133 N N . THR A 1 148 ? -11.564 10.007 27.949 1.00 83.50 148 THR A N 1
ATOM 1134 C CA . THR A 1 148 ? -10.980 8.675 27.724 1.00 83.50 148 THR A CA 1
ATOM 1135 C C . THR A 1 148 ? -11.870 7.803 26.848 1.00 83.50 148 THR A C 1
ATOM 1137 O O . THR A 1 148 ? -11.375 7.116 25.959 1.00 83.50 148 THR A O 1
ATOM 1140 N N . VAL A 1 149 ? -13.188 7.840 27.072 1.00 84.06 149 VAL A N 1
ATOM 1141 C CA . VAL A 1 149 ? -14.167 6.983 26.389 1.00 84.06 149 VAL A CA 1
ATOM 1142 C C . VAL A 1 149 ? -15.420 7.780 26.049 1.00 84.06 149 VAL A C 1
ATOM 1144 O O . VAL A 1 149 ? -15.894 8.580 26.855 1.00 84.06 149 VAL A O 1
ATOM 1147 N N . VAL A 1 150 ? -15.986 7.515 24.871 1.00 86.31 150 VAL A N 1
ATOM 1148 C CA . VAL A 1 150 ? -17.238 8.114 24.396 1.00 86.31 150 VAL A CA 1
ATOM 1149 C C . VAL A 1 150 ? -18.239 7.015 24.063 1.00 86.31 150 VAL A C 1
ATOM 1151 O O . VAL A 1 150 ? -17.981 6.166 23.207 1.00 86.31 150 VAL A O 1
ATOM 1154 N N . LEU A 1 151 ? -19.401 7.058 24.709 1.00 84.00 151 LEU A N 1
ATOM 1155 C CA . LEU A 1 151 ? -20.516 6.152 24.456 1.00 84.00 151 LEU A CA 1
ATOM 1156 C C . LEU A 1 151 ? -21.721 6.943 23.947 1.00 84.00 151 LEU A C 1
ATOM 1158 O O . LEU A 1 151 ? -22.224 7.816 24.646 1.00 84.00 151 LEU A O 1
ATOM 1162 N N . LEU A 1 152 ? -22.230 6.592 22.768 1.00 80.94 152 LEU A N 1
ATOM 1163 C CA . LEU A 1 152 ? -23.522 7.087 22.294 1.00 80.94 152 LEU A CA 1
ATOM 1164 C C . LEU A 1 152 ? -24.656 6.324 22.996 1.00 80.94 152 LEU A C 1
ATOM 1166 O O . LEU A 1 152 ? -24.665 5.092 23.014 1.00 80.94 152 LEU A O 1
ATOM 1170 N N . ILE A 1 153 ? -25.606 7.057 23.571 1.00 74.75 153 ILE A N 1
ATOM 1171 C CA . ILE A 1 153 ? -26.786 6.549 24.286 1.00 74.75 153 ILE A CA 1
ATOM 1172 C C . ILE A 1 153 ? -28.062 7.199 23.734 1.00 74.75 153 ILE A C 1
ATOM 1174 O O . ILE A 1 153 ? -28.001 8.067 22.867 1.00 74.75 153 ILE A O 1
ATOM 1178 N N . ALA A 1 154 ? -29.235 6.754 24.201 1.00 66.75 154 ALA A N 1
ATOM 1179 C CA . ALA A 1 154 ? -30.535 7.265 23.745 1.00 66.75 154 ALA A CA 1
ATOM 1180 C C . ALA A 1 154 ? -30.666 7.270 22.206 1.00 66.75 154 ALA A C 1
ATOM 1182 O O . ALA A 1 154 ? -31.012 8.276 21.596 1.00 66.75 154 ALA A O 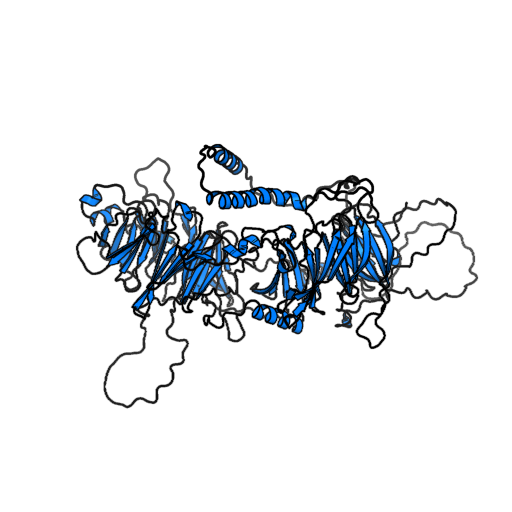1
ATOM 1183 N N . ALA A 1 155 ? -30.313 6.144 21.574 1.00 65.31 155 ALA A N 1
ATOM 1184 C CA . ALA A 1 155 ? -30.257 5.991 20.118 1.00 65.31 155 ALA A CA 1
ATOM 1185 C C . ALA A 1 155 ? -29.323 6.982 19.390 1.00 65.31 155 ALA A C 1
ATOM 1187 O O . ALA A 1 155 ? -29.420 7.107 18.181 1.00 65.31 155 ALA A O 1
ATOM 1188 N N . GLY A 1 156 ? -28.398 7.651 20.084 1.00 67.25 156 GLY A N 1
ATOM 1189 C CA . GLY A 1 156 ? -27.420 8.569 19.493 1.00 67.25 156 GLY A CA 1
ATOM 1190 C C . GLY A 1 156 ? -27.758 10.056 19.623 1.00 67.25 156 GLY A C 1
ATOM 1191 O O . GLY A 1 156 ? -27.016 10.872 19.083 1.00 67.25 156 GLY A O 1
ATOM 1192 N N . ASP A 1 157 ? -28.831 10.419 20.333 1.00 77.12 157 ASP A N 1
ATOM 1193 C CA . ASP A 1 157 ? -29.144 11.824 20.639 1.00 77.12 157 ASP A CA 1
ATOM 1194 C C . ASP A 1 157 ? -28.311 12.362 21.811 1.00 77.12 157 ASP A C 1
ATOM 1196 O O . ASP A 1 157 ? -28.098 13.565 21.927 1.00 77.12 157 ASP A O 1
ATOM 1200 N N . MET A 1 158 ? -27.789 11.480 22.665 1.00 83.00 158 MET A N 1
ATOM 1201 C CA . MET A 1 158 ? -26.962 11.853 23.810 1.00 83.00 158 MET A CA 1
ATOM 1202 C C . MET A 1 158 ? -25.668 11.033 23.821 1.00 83.00 158 MET A C 1
ATOM 1204 O O . MET A 1 158 ? -25.653 9.870 23.418 1.00 83.00 158 MET A O 1
ATOM 1208 N N . ALA A 1 159 ? -24.573 11.624 24.290 1.00 85.44 159 ALA A N 1
ATOM 1209 C CA . ALA A 1 159 ? -23.293 10.952 24.477 1.00 85.44 159 ALA A CA 1
ATOM 1210 C C . ALA A 1 159 ? -22.856 11.021 25.943 1.00 85.44 159 ALA A C 1
ATOM 1212 O O . ALA A 1 159 ? -22.934 12.073 26.572 1.00 85.44 159 ALA A O 1
ATOM 1213 N N . ALA A 1 160 ? -22.372 9.905 26.481 1.00 87.56 160 ALA A N 1
ATOM 1214 C CA . ALA A 1 160 ? -21.701 9.834 27.770 1.00 87.56 160 ALA A CA 1
ATOM 1215 C C . ALA A 1 160 ? -20.179 9.888 27.559 1.00 87.56 160 ALA A C 1
ATOM 1217 O O . ALA A 1 160 ? -19.613 9.073 26.825 1.00 87.56 160 ALA A O 1
ATOM 1218 N N . LEU A 1 161 ? -19.527 10.852 28.205 1.00 89.06 161 LEU A N 1
ATOM 1219 C CA . LEU A 1 161 ? -18.098 11.142 28.111 1.00 89.06 161 LEU A CA 1
ATOM 1220 C C . LEU A 1 161 ? -17.416 10.743 29.421 1.00 89.06 161 LEU A C 1
ATOM 1222 O O . LEU A 1 161 ? -17.552 11.432 30.433 1.00 89.06 161 LEU A O 1
ATOM 1226 N N . GLY A 1 162 ? -16.690 9.628 29.406 1.00 88.94 162 GLY A N 1
ATOM 1227 C CA . GLY A 1 162 ? -15.831 9.206 30.511 1.00 88.94 162 GLY A CA 1
ATOM 1228 C C . GLY A 1 162 ? -14.529 10.001 30.515 1.00 88.94 162 GLY A C 1
ATOM 1229 O O . GLY A 1 162 ? -13.988 10.315 29.455 1.00 88.94 162 GLY A O 1
ATOM 1230 N N . THR A 1 163 ? -14.026 10.342 31.699 1.00 89.25 163 THR A N 1
ATOM 1231 C CA . THR A 1 163 ? -12.829 11.182 31.838 1.00 89.25 163 THR A CA 1
ATOM 1232 C C . THR A 1 163 ? -11.733 10.529 32.673 1.00 89.25 163 THR A C 1
ATOM 1234 O O . THR A 1 163 ? -11.992 9.644 33.494 1.00 89.25 163 THR A O 1
ATOM 1237 N N . GLU A 1 164 ? -10.498 11.019 32.520 1.00 86.75 164 GLU A N 1
ATOM 1238 C CA . GLU A 1 164 ? -9.358 10.607 33.357 1.00 86.75 164 GLU A CA 1
ATOM 1239 C C . GLU A 1 164 ? -9.597 10.873 34.856 1.00 86.75 164 GLU A C 1
ATOM 1241 O O . GLU A 1 164 ? -9.059 10.164 35.707 1.00 86.75 164 GLU A O 1
ATOM 1246 N N . GLY A 1 165 ? -10.430 11.866 35.192 1.00 85.19 165 GLY A N 1
ATOM 1247 C CA . GLY A 1 165 ? -10.820 12.188 36.566 1.00 85.19 165 GLY A CA 1
ATOM 1248 C C . GLY A 1 165 ? -11.843 11.233 37.195 1.00 85.19 165 GLY A C 1
ATOM 1249 O O . GLY A 1 165 ? -12.144 11.381 38.377 1.00 85.19 165 GLY A O 1
ATOM 1250 N N . GLY A 1 166 ? -12.387 10.270 36.443 1.00 87.19 166 GLY A N 1
ATOM 1251 C CA . GLY A 1 166 ? -13.404 9.332 36.938 1.00 87.19 166 GLY A CA 1
ATOM 1252 C C . GLY A 1 166 ? -14.844 9.865 36.889 1.00 87.19 166 GLY A C 1
ATOM 1253 O O . GLY A 1 166 ? -15.767 9.162 37.297 1.00 87.19 166 GLY A O 1
ATOM 1254 N N . SER A 1 167 ? -15.052 11.085 36.387 1.00 90.38 167 SER A N 1
ATOM 1255 C CA . SER A 1 167 ? -16.383 11.669 36.175 1.00 90.38 167 SER A CA 1
ATOM 1256 C C . SER A 1 167 ? -16.927 11.307 34.796 1.00 90.38 167 SER A C 1
ATOM 1258 O O . SER A 1 167 ? -16.153 11.180 33.839 1.00 90.38 167 SER A O 1
ATOM 1260 N N . ILE A 1 168 ? -18.253 11.206 34.686 1.00 90.69 168 ILE A N 1
ATOM 1261 C CA . ILE A 1 168 ? -18.954 11.033 33.411 1.00 90.69 168 ILE A CA 1
ATOM 1262 C C . ILE A 1 168 ? -19.823 12.258 33.147 1.00 90.69 168 ILE A C 1
ATOM 1264 O O . ILE A 1 168 ? -20.703 12.592 33.941 1.00 90.69 168 ILE A O 1
ATOM 1268 N N . PHE A 1 169 ? -19.582 12.909 32.015 1.00 89.06 169 PHE A N 1
ATOM 1269 C CA . PHE A 1 169 ? -20.385 14.031 31.541 1.00 89.06 169 PHE A CA 1
ATOM 1270 C C . PHE A 1 169 ? -21.354 13.558 30.462 1.00 89.06 169 PHE A C 1
ATOM 1272 O O . PHE A 1 169 ? -20.998 12.712 29.645 1.00 89.06 169 PHE A O 1
ATOM 1279 N N . PHE A 1 170 ? -22.560 14.116 30.434 1.00 89.25 170 PHE A N 1
ATOM 1280 C CA . PHE A 1 170 ? -23.526 13.850 29.372 1.00 89.25 170 PHE A CA 1
ATOM 1281 C C . PHE A 1 170 ? -23.588 15.040 28.416 1.00 89.25 170 PHE A C 1
ATOM 1283 O O . PHE A 1 170 ? -23.578 16.193 28.845 1.00 89.25 170 PHE A O 1
ATOM 1290 N N . LEU A 1 171 ? -23.626 14.748 27.123 1.00 87.50 171 LEU A N 1
ATOM 1291 C CA . LEU A 1 171 ? -23.598 15.711 26.030 1.00 87.50 171 LEU A CA 1
ATOM 1292 C C . LEU A 1 171 ? -24.815 15.485 25.132 1.00 87.50 171 LEU A C 1
ATOM 1294 O O . LEU A 1 171 ? -25.070 14.351 24.730 1.00 87.50 171 LEU A O 1
ATOM 1298 N N . ASP A 1 172 ? -25.535 16.545 24.786 1.00 87.81 172 ASP A N 1
ATOM 1299 C CA . ASP A 1 172 ? -26.532 16.524 23.717 1.00 87.81 172 ASP A CA 1
ATOM 1300 C C . ASP A 1 172 ? -25.813 16.516 22.362 1.00 87.81 172 ASP A C 1
ATOM 1302 O O . ASP A 1 172 ? -25.102 17.460 22.022 1.00 87.81 172 ASP A O 1
ATOM 1306 N N . VAL A 1 173 ? -25.956 15.439 21.589 1.00 82.50 173 VAL A N 1
ATOM 1307 C CA . VAL A 1 173 ? -25.217 15.241 20.331 1.00 82.50 173 VAL A CA 1
ATOM 1308 C C . VAL A 1 173 ? -25.648 16.231 19.241 1.00 82.50 173 VAL A C 1
ATOM 1310 O O . VAL A 1 173 ? -24.760 16.795 18.603 1.00 82.50 173 VAL A O 1
ATOM 1313 N N . PRO A 1 174 ? -26.950 16.506 19.009 1.00 84.12 174 PRO A N 1
ATOM 1314 C CA . PRO A 1 174 ? -27.382 17.442 17.970 1.00 84.12 174 PRO A CA 1
ATOM 1315 C C . PRO A 1 174 ? -26.875 18.875 18.143 1.00 84.12 174 PRO A C 1
ATOM 1317 O O . PRO A 1 174 ? -26.748 19.580 17.146 1.00 84.12 174 PRO A O 1
ATOM 1320 N N . THR A 1 175 ? -26.626 19.321 19.376 1.00 84.56 175 THR A N 1
ATOM 1321 C CA . THR A 1 175 ? -26.126 20.678 19.656 1.00 84.56 175 THR A CA 1
ATOM 1322 C C . THR A 1 175 ? -24.673 20.715 20.129 1.00 84.56 175 THR A C 1
ATOM 1324 O O . THR A 1 175 ? -24.098 21.798 20.214 1.00 84.56 175 THR A O 1
ATOM 1327 N N . LEU A 1 176 ? -24.079 19.555 20.428 1.00 85.19 176 LEU A N 1
ATOM 1328 C CA . LEU A 1 176 ? -22.812 19.406 21.149 1.00 85.19 176 LEU A CA 1
ATOM 1329 C C . LEU A 1 176 ? -22.742 20.273 22.421 1.00 85.19 176 LEU A C 1
ATOM 1331 O O . LEU A 1 176 ? -21.724 20.906 22.699 1.00 85.19 176 LEU A O 1
ATOM 1335 N N . THR A 1 177 ? -23.821 20.299 23.213 1.00 87.12 177 THR A N 1
ATOM 1336 C CA . THR A 1 177 ? -23.868 21.027 24.493 1.00 87.12 177 THR A CA 1
ATOM 1337 C C . THR A 1 177 ? -23.855 20.077 25.685 1.00 87.12 177 THR A C 1
ATOM 1339 O O . THR A 1 177 ? -24.455 19.003 25.656 1.00 87.12 177 THR A O 1
ATOM 1342 N N . LEU A 1 178 ? -23.132 20.444 26.748 1.00 86.00 178 LEU A N 1
ATOM 1343 C CA . LEU A 1 178 ? -23.081 19.654 27.979 1.00 86.00 178 LEU A CA 1
ATOM 1344 C C . LEU A 1 178 ? -24.395 19.797 28.752 1.00 86.00 178 LEU A C 1
ATOM 1346 O O . LEU A 1 178 ? -24.880 20.905 28.975 1.00 86.00 178 LEU A O 1
ATOM 1350 N N . LEU A 1 179 ? -24.942 18.672 29.204 1.00 85.25 179 LEU A N 1
ATOM 1351 C CA . LEU A 1 179 ? -26.150 18.635 30.019 1.00 85.25 179 LEU A CA 1
ATOM 1352 C C . LEU A 1 179 ? -25.794 18.950 31.474 1.00 85.25 179 LEU A C 1
ATOM 1354 O O . LEU A 1 179 ? -25.418 18.074 32.259 1.00 85.25 179 LEU A O 1
ATOM 1358 N N . GLU A 1 180 ? -25.896 20.230 31.826 1.00 77.00 180 GLU A N 1
ATOM 1359 C CA . GLU A 1 180 ? -25.627 20.716 33.178 1.00 77.00 180 GLU A CA 1
ATOM 1360 C C . GLU A 1 180 ? -26.532 20.025 34.215 1.00 77.00 180 GLU A C 1
ATOM 1362 O O . GLU A 1 180 ? -27.739 19.871 34.025 1.00 77.00 180 GLU A O 1
ATOM 1367 N N . GLY A 1 181 ? -25.938 19.588 35.330 1.00 74.75 181 GLY A N 1
ATOM 1368 C CA . GLY A 1 181 ? -26.657 18.941 36.434 1.00 74.75 181 GLY A CA 1
ATOM 1369 C C . GLY A 1 181 ? -26.917 17.437 36.279 1.00 74.75 181 GLY A C 1
ATOM 1370 O O . GLY A 1 181 ? -27.454 16.843 37.208 1.00 74.75 181 GLY A O 1
ATOM 1371 N N . GLN A 1 182 ? -26.516 16.809 35.166 1.00 82.88 182 GLN A N 1
ATOM 1372 C CA . GLN A 1 182 ? -26.594 15.346 34.983 1.00 82.88 182 GLN A CA 1
ATOM 1373 C C . GLN A 1 182 ? -25.243 14.630 35.130 1.00 82.88 182 GLN A C 1
ATOM 1375 O O . GLN A 1 182 ? -25.160 13.421 34.931 1.00 82.88 182 GLN A O 1
ATOM 1380 N N . THR A 1 183 ? -24.174 15.356 35.455 1.00 86.19 183 THR A N 1
ATOM 1381 C CA . THR A 1 183 ? -22.825 14.796 35.605 1.00 86.19 183 THR A CA 1
ATOM 1382 C C . THR A 1 183 ? -22.778 13.748 36.712 1.00 86.19 183 THR A C 1
ATOM 1384 O O . THR A 1 183 ? -23.049 14.067 37.867 1.00 86.19 183 THR A O 1
ATOM 1387 N N . LEU A 1 184 ? -22.336 12.534 36.377 1.00 88.44 184 LEU A N 1
ATOM 1388 C CA . LEU A 1 184 ? -22.088 11.488 37.364 1.00 88.44 184 LEU A CA 1
ATOM 1389 C C . LEU A 1 184 ? -20.675 11.652 37.930 1.00 88.44 184 LEU A C 1
ATOM 1391 O O . LEU A 1 184 ? -19.676 11.374 37.257 1.00 88.44 184 LEU A O 1
ATOM 1395 N N . GLY A 1 185 ? -20.597 12.125 39.172 1.00 87.06 185 GLY A N 1
ATOM 1396 C CA . GLY A 1 185 ? -19.334 12.265 39.894 1.00 87.06 185 GLY A CA 1
ATOM 1397 C C . GLY A 1 185 ? -18.838 10.932 40.476 1.00 87.06 185 GLY A C 1
ATOM 1398 O O . GLY A 1 185 ? -19.650 10.073 40.835 1.00 87.06 185 GLY A O 1
ATOM 1399 N N . PRO A 1 186 ? -17.517 10.753 40.663 1.00 85.31 186 PRO A N 1
ATOM 1400 C CA . PRO A 1 186 ? -16.965 9.534 41.261 1.00 85.31 186 PRO A CA 1
ATOM 1401 C C . PRO A 1 186 ? -17.488 9.291 42.687 1.00 85.31 186 PRO A C 1
ATOM 1403 O O . PRO A 1 186 ? -17.696 8.144 43.080 1.00 85.31 186 PRO A O 1
ATOM 1406 N N . ASP A 1 187 ? -17.771 10.356 43.443 1.00 85.44 187 ASP A N 1
ATOM 1407 C CA . ASP A 1 187 ? -18.317 10.272 44.804 1.00 85.44 187 ASP A CA 1
ATOM 1408 C C . ASP A 1 187 ? -19.726 9.664 44.843 1.00 85.44 187 ASP A C 1
ATOM 1410 O O . ASP A 1 187 ? -20.099 8.988 45.804 1.00 85.44 187 ASP A O 1
ATOM 1414 N N . GLU A 1 188 ? -20.520 9.864 43.791 1.00 85.81 188 GLU A N 1
ATOM 1415 C CA . GLU A 1 188 ? -21.871 9.304 43.686 1.00 85.81 188 GLU A CA 1
ATOM 1416 C C . GLU A 1 188 ? -21.838 7.793 43.496 1.00 85.81 188 GLU A C 1
ATOM 1418 O O . GLU A 1 188 ? -22.615 7.055 44.103 1.00 85.81 188 GLU A O 1
ATOM 1423 N N . VAL A 1 189 ? -20.867 7.328 42.716 1.00 86.38 189 VAL A N 1
ATOM 1424 C CA . VAL A 1 189 ? -20.623 5.906 42.522 1.00 86.38 189 VAL A CA 1
ATOM 1425 C C . VAL A 1 189 ? -20.037 5.289 43.790 1.00 86.38 189 VAL A C 1
ATOM 1427 O O . VAL A 1 189 ? -20.509 4.241 44.233 1.00 86.38 189 VAL A O 1
ATOM 1430 N N . LEU A 1 190 ? -19.088 5.967 44.449 1.00 85.31 190 LEU A N 1
ATOM 1431 C CA . LEU A 1 190 ? -18.509 5.519 45.720 1.00 85.31 190 LEU A CA 1
ATOM 1432 C C . LEU A 1 190 ? -19.571 5.328 46.811 1.00 85.31 190 LEU A C 1
ATOM 1434 O O . LEU A 1 190 ? -19.466 4.365 47.574 1.00 85.31 190 LEU A O 1
ATOM 1438 N N . ARG A 1 191 ? -20.632 6.153 46.844 1.00 84.19 191 ARG A N 1
ATOM 1439 C CA . ARG A 1 191 ? -21.784 5.999 47.761 1.00 84.19 191 ARG A CA 1
ATOM 1440 C C . ARG A 1 191 ? -22.516 4.655 47.644 1.00 84.19 191 ARG A C 1
ATOM 1442 O O . ARG A 1 191 ? -23.237 4.285 48.570 1.00 84.19 191 ARG A O 1
ATOM 1449 N N . SER A 1 192 ? -22.297 3.900 46.573 1.00 82.62 192 SER A N 1
ATOM 1450 C CA . SER A 1 192 ? -22.905 2.579 46.367 1.00 82.62 192 SER A CA 1
ATOM 1451 C C . SER A 1 192 ? -21.970 1.408 46.706 1.00 82.62 192 SER A C 1
ATOM 1453 O O . SER A 1 192 ? -22.373 0.250 46.642 1.00 82.62 192 SER A O 1
ATOM 1455 N N . VAL A 1 193 ? -20.717 1.690 47.074 1.00 83.56 193 VAL A N 1
ATOM 1456 C CA . VAL A 1 193 ? -19.681 0.681 47.347 1.00 83.56 193 VAL A CA 1
ATOM 1457 C C . VAL A 1 193 ? -19.473 0.502 48.866 1.00 83.56 193 VAL A C 1
ATOM 1459 O O . VAL A 1 193 ? -19.639 1.489 49.586 1.00 83.56 193 VAL A O 1
ATOM 1462 N N . PRO A 1 194 ? -19.108 -0.697 49.381 1.00 82.44 194 PRO A N 1
ATOM 1463 C CA . PRO A 1 194 ? -18.802 -0.904 50.802 1.00 82.44 194 PRO A CA 1
ATOM 1464 C C . PRO A 1 194 ? -17.717 0.033 51.346 1.00 82.44 194 PRO A C 1
ATOM 1466 O O . PRO A 1 194 ? -16.764 0.360 50.634 1.00 82.44 194 PRO A O 1
ATOM 1469 N N . ASP A 1 195 ? -17.826 0.409 52.624 1.00 77.56 195 ASP A N 1
ATOM 1470 C CA . ASP A 1 195 ? -16.914 1.369 53.262 1.00 77.56 195 ASP A CA 1
ATOM 1471 C C . ASP A 1 195 ? -15.445 0.917 53.208 1.00 77.56 195 ASP A C 1
ATOM 1473 O O . ASP A 1 195 ? -14.572 1.724 52.894 1.00 77.56 195 ASP A O 1
ATOM 1477 N N . ASP A 1 196 ? -15.171 -0.382 53.356 1.00 74.88 196 ASP A N 1
ATOM 1478 C CA . ASP A 1 196 ? -13.816 -0.949 53.256 1.00 74.88 196 ASP A CA 1
ATOM 1479 C C . ASP A 1 196 ? -13.127 -0.640 51.914 1.00 74.88 196 ASP A C 1
ATOM 1481 O O . ASP A 1 196 ? -11.908 -0.475 51.844 1.00 74.88 196 ASP A O 1
ATOM 1485 N N . TYR A 1 197 ? -13.901 -0.523 50.831 1.00 78.19 197 TYR A N 1
ATOM 1486 C CA . TYR A 1 197 ? -13.379 -0.189 49.506 1.00 78.19 197 TYR A CA 1
ATOM 1487 C C . TYR A 1 197 ? -13.166 1.324 49.325 1.00 78.19 197 TYR A C 1
ATOM 1489 O O . TYR A 1 197 ? -12.221 1.736 48.631 1.00 78.19 197 TYR A O 1
ATOM 1497 N N . ARG A 1 198 ? -14.023 2.142 49.964 1.00 74.88 198 ARG A N 1
ATOM 1498 C CA . ARG A 1 198 ? -13.968 3.618 49.954 1.00 74.88 198 ARG A CA 1
ATOM 1499 C C . ARG A 1 198 ? -12.732 4.158 50.656 1.00 74.88 198 ARG A C 1
ATOM 1501 O O . ARG A 1 198 ? -12.180 5.153 50.208 1.00 74.88 198 ARG A O 1
ATOM 1508 N N . CYS A 1 199 ? -12.260 3.472 51.694 1.00 61.62 199 CYS A N 1
ATOM 1509 C CA . CYS A 1 199 ? -11.066 3.824 52.469 1.00 61.62 199 CYS A CA 1
ATOM 1510 C C . CYS A 1 199 ? -9.739 3.787 51.668 1.00 61.62 199 CYS A C 1
ATOM 1512 O O . CYS A 1 199 ? -8.670 3.998 52.239 1.00 61.62 199 CYS A O 1
ATOM 1514 N N . GLY A 1 200 ? -9.776 3.468 50.367 1.00 62.53 200 GLY A N 1
ATOM 1515 C CA . GLY A 1 200 ? -8.609 3.311 49.495 1.00 62.53 200 GLY A CA 1
ATOM 1516 C C . GLY A 1 200 ? -8.273 4.521 48.607 1.00 62.53 200 GLY A C 1
ATOM 1517 O O . GLY A 1 200 ? -8.735 5.638 48.808 1.00 62.53 200 GLY A O 1
ATOM 1518 N N . LYS A 1 201 ? -7.435 4.275 47.588 1.00 68.31 201 LYS A N 1
ATOM 1519 C CA . LYS A 1 201 ? -7.038 5.245 46.544 1.00 68.31 201 LYS A CA 1
ATOM 1520 C C . LYS A 1 201 ? -8.230 5.639 45.649 1.00 68.31 201 LYS A C 1
ATOM 1522 O O . LYS A 1 201 ? -9.208 4.898 45.577 1.00 68.31 201 LYS A O 1
ATOM 1527 N N . ALA A 1 202 ? -8.120 6.752 44.917 1.00 80.38 202 ALA A N 1
ATOM 1528 C CA . ALA A 1 202 ? -9.117 7.181 43.924 1.00 80.38 202 ALA A CA 1
ATOM 1529 C C . ALA A 1 202 ? -9.523 6.049 42.952 1.00 80.38 202 ALA A C 1
ATOM 1531 O O . ALA A 1 202 ? -8.729 5.142 42.689 1.00 80.38 202 ALA A O 1
ATOM 1532 N N . LEU A 1 203 ? -10.749 6.111 42.411 1.00 81.38 203 LEU A N 1
ATOM 1533 C CA . LEU A 1 203 ? -11.273 5.125 41.446 1.00 81.38 203 LEU A CA 1
ATOM 1534 C C . LEU A 1 203 ? -10.418 5.017 40.172 1.00 81.38 203 LEU A C 1
ATOM 1536 O O . LEU A 1 203 ? -10.350 3.944 39.574 1.00 81.38 203 LEU A O 1
ATOM 1540 N N . GLY A 1 204 ? -9.738 6.109 39.816 1.00 86.56 204 GLY A N 1
ATOM 1541 C CA . GLY A 1 204 ? -8.956 6.239 38.592 1.00 86.56 204 GLY A CA 1
ATOM 1542 C C . GLY A 1 204 ? -9.815 6.605 37.374 1.00 86.56 204 GLY A C 1
ATOM 1543 O O . GLY A 1 204 ? -11.013 6.859 37.528 1.00 86.56 204 GLY A O 1
ATOM 1544 N N . PRO A 1 205 ? -9.200 6.652 36.179 1.00 90.00 205 PRO A N 1
ATOM 1545 C CA . PRO A 1 205 ? -9.889 6.921 34.922 1.00 90.00 205 PRO A CA 1
ATOM 1546 C C . PRO A 1 205 ? -11.062 5.981 34.651 1.00 90.00 205 PRO A C 1
ATOM 1548 O O . PRO A 1 205 ? -11.060 4.815 35.062 1.00 90.00 205 PRO A O 1
ATOM 1551 N N . VAL A 1 206 ? -12.047 6.490 33.910 1.00 91.88 206 VAL A N 1
ATOM 1552 C CA . VAL A 1 206 ? -13.078 5.655 33.285 1.00 91.88 206 VAL A CA 1
ATOM 1553 C C . VAL A 1 206 ? -12.457 4.969 32.064 1.00 91.88 206 VAL A C 1
ATOM 1555 O O . VAL A 1 206 ? -12.178 5.633 31.070 1.00 91.88 206 VAL A O 1
ATOM 1558 N N . GLU A 1 207 ? -12.236 3.658 32.136 1.00 90.88 207 GLU A N 1
ATOM 1559 C CA . GLU A 1 207 ? -11.591 2.872 31.066 1.00 90.88 207 GLU A CA 1
ATOM 1560 C C . GLU A 1 207 ? -12.604 2.306 30.064 1.00 90.88 207 GLU A C 1
ATOM 1562 O O . GLU A 1 207 ? -12.270 2.033 28.914 1.00 90.88 207 GLU A O 1
ATOM 1567 N N . ALA A 1 208 ? -13.863 2.120 30.477 1.00 89.19 208 ALA A N 1
ATOM 1568 C CA . ALA A 1 208 ? -14.903 1.589 29.601 1.00 89.19 208 ALA A CA 1
ATOM 1569 C C . ALA A 1 208 ? -16.300 2.110 29.958 1.00 89.19 208 ALA A C 1
ATOM 1571 O O . ALA A 1 208 ? -16.668 2.196 31.131 1.00 89.19 208 ALA A O 1
ATOM 1572 N N . LEU A 1 209 ? -17.095 2.387 28.921 1.00 89.56 209 LEU A N 1
ATOM 1573 C CA . LEU A 1 209 ? -18.516 2.722 29.003 1.00 89.56 209 LEU A CA 1
ATOM 1574 C C . LEU A 1 209 ? -19.289 1.903 27.972 1.00 89.56 209 LEU A C 1
ATOM 1576 O O . LEU A 1 209 ? -18.938 1.914 26.793 1.00 89.56 209 LEU A O 1
ATOM 1580 N N . GLN A 1 210 ? -20.345 1.210 28.402 1.00 87.06 210 GLN A N 1
ATOM 1581 C CA . GLN A 1 210 ? -21.235 0.463 27.506 1.00 87.06 210 GLN A CA 1
ATOM 1582 C C . GLN A 1 210 ? -22.698 0.610 27.914 1.00 87.06 210 GLN A C 1
ATOM 1584 O O . GLN A 1 210 ? -23.034 0.500 29.086 1.00 87.06 210 GLN A O 1
ATOM 1589 N N . GLY A 1 211 ? -23.580 0.845 26.945 1.00 84.25 211 GLY A N 1
ATOM 1590 C CA . GLY A 1 211 ? -25.023 0.869 27.176 1.00 84.25 211 GLY A CA 1
ATOM 1591 C C . GLY A 1 211 ? -25.605 -0.541 27.139 1.00 84.25 211 GLY A C 1
ATOM 1592 O O . GLY A 1 211 ? -25.129 -1.393 26.386 1.00 84.25 211 GLY A O 1
ATOM 1593 N N . HIS A 1 212 ? -26.650 -0.796 27.921 1.00 81.06 212 HIS A N 1
ATOM 1594 C CA . HIS A 1 212 ? -27.367 -2.064 27.832 1.00 81.06 212 HIS A CA 1
ATOM 1595 C C . HIS A 1 212 ? -28.251 -2.091 26.575 1.00 81.06 212 HIS A C 1
ATOM 1597 O O . HIS A 1 212 ? -29.151 -1.267 26.409 1.00 81.06 212 HIS A O 1
ATOM 1603 N N . LEU A 1 213 ? -28.038 -3.073 25.693 1.00 72.31 213 LEU A N 1
ATOM 1604 C CA . LEU A 1 213 ? -28.703 -3.123 24.381 1.00 72.31 213 LEU A CA 1
ATOM 1605 C C . LEU A 1 213 ? -30.238 -3.200 24.451 1.00 72.31 213 LEU A C 1
ATOM 1607 O O . LEU A 1 213 ? -30.906 -2.724 23.538 1.00 72.31 213 LEU A O 1
ATOM 1611 N N . ARG A 1 214 ? -30.810 -3.801 25.506 1.00 73.44 214 ARG A N 1
ATOM 1612 C CA . ARG A 1 214 ? -32.276 -3.931 25.670 1.00 73.44 214 ARG A CA 1
ATOM 1613 C C . ARG A 1 214 ? -32.888 -2.882 26.601 1.00 73.44 214 ARG A C 1
ATOM 1615 O O . ARG A 1 214 ? -34.105 -2.759 26.645 1.00 73.44 214 ARG A O 1
ATOM 1622 N N . ASP A 1 215 ? -32.061 -2.175 27.369 1.00 78.00 215 ASP A N 1
ATOM 1623 C CA . ASP A 1 215 ? -32.510 -1.241 28.404 1.00 78.00 215 ASP A CA 1
ATOM 1624 C C . ASP A 1 215 ? -31.651 0.025 28.337 1.00 78.00 215 ASP A C 1
ATOM 1626 O O . ASP A 1 215 ? -30.588 0.088 28.954 1.00 78.00 215 ASP A O 1
ATOM 1630 N N . PRO A 1 216 ? -32.093 1.047 27.594 1.00 78.19 216 PRO A N 1
ATOM 1631 C CA . PRO A 1 216 ? -31.303 2.252 27.376 1.00 78.19 216 PRO A CA 1
ATOM 1632 C C . PRO A 1 216 ? -31.079 3.066 28.658 1.00 78.19 216 PRO A C 1
ATOM 1634 O O . PRO A 1 216 ? -30.279 3.995 28.637 1.00 78.19 216 PRO A O 1
ATOM 1637 N N . THR A 1 217 ? -31.765 2.743 29.763 1.00 84.06 217 THR A N 1
ATOM 1638 C CA . THR A 1 217 ? -31.580 3.431 31.049 1.00 84.06 217 THR A CA 1
ATOM 1639 C C . THR A 1 217 ? -30.355 2.941 31.816 1.00 84.06 217 THR A C 1
ATOM 1641 O O . THR A 1 217 ? -29.929 3.604 32.763 1.00 84.06 217 THR A O 1
ATOM 1644 N N . LYS A 1 218 ? -29.772 1.800 31.424 1.00 88.44 218 LYS A N 1
ATOM 1645 C CA . LYS A 1 218 ? -28.638 1.188 32.119 1.00 88.44 218 LYS A CA 1
ATOM 1646 C C . LYS A 1 218 ? -27.335 1.394 31.366 1.00 88.44 218 LYS A C 1
ATOM 1648 O O . LYS A 1 218 ? -27.224 1.090 30.176 1.00 88.44 218 LYS A O 1
ATOM 1653 N N . ILE A 1 219 ? -26.324 1.839 32.100 1.00 90.62 219 ILE A N 1
ATOM 1654 C CA . ILE A 1 219 ? -24.971 2.064 31.599 1.00 90.62 219 ILE A CA 1
ATOM 1655 C C . ILE A 1 219 ? -24.004 1.271 32.472 1.00 90.62 219 ILE A C 1
ATOM 1657 O O . ILE A 1 219 ? -24.021 1.374 33.694 1.00 90.62 219 ILE A O 1
ATOM 1661 N N . LEU A 1 220 ? -23.150 0.478 31.843 1.00 92.25 220 LEU A N 1
ATOM 1662 C CA . LEU A 1 220 ? -22.039 -0.200 32.485 1.00 92.25 220 LEU A CA 1
ATOM 1663 C C . LEU A 1 220 ? -20.810 0.705 32.458 1.00 92.25 220 LEU A C 1
ATOM 1665 O O . LEU A 1 220 ? -20.384 1.162 31.396 1.00 92.25 220 LEU A O 1
ATOM 1669 N N . ILE A 1 221 ? -20.239 0.924 33.636 1.00 94.25 221 ILE A N 1
ATOM 1670 C CA . ILE A 1 221 ? -19.086 1.783 33.876 1.00 94.25 221 ILE A CA 1
ATOM 1671 C C . ILE A 1 221 ? -17.951 0.923 34.422 1.00 94.25 221 ILE A C 1
ATOM 1673 O O . ILE A 1 221 ? -18.125 0.228 35.424 1.00 94.25 221 ILE A O 1
ATOM 1677 N N . GLY A 1 222 ? -16.791 0.981 33.775 1.00 94.56 222 GLY A N 1
ATOM 1678 C CA . GLY A 1 222 ? -15.564 0.336 34.229 1.00 94.56 222 GLY A CA 1
ATOM 1679 C C . GLY A 1 222 ? -14.498 1.360 34.605 1.00 94.56 222 GLY A C 1
ATOM 1680 O O . GLY A 1 222 ? -14.101 2.174 33.772 1.00 94.56 222 GLY A O 1
ATOM 1681 N N . TYR A 1 223 ? -14.011 1.298 35.842 1.00 93.81 223 TYR A N 1
ATOM 1682 C CA . TYR A 1 223 ? -12.923 2.142 36.341 1.00 93.81 223 TYR A CA 1
ATOM 1683 C C . TYR A 1 223 ? -11.592 1.393 36.349 1.00 93.81 223 TYR A C 1
ATOM 1685 O O . TYR A 1 223 ? -11.554 0.191 36.628 1.00 93.81 223 TYR A O 1
ATOM 1693 N N . SER A 1 224 ? -10.489 2.118 36.154 1.00 92.25 224 SER A N 1
ATOM 1694 C CA . SER A 1 224 ? -9.145 1.532 36.067 1.00 92.25 224 SER A CA 1
ATOM 1695 C C . SER A 1 224 ? -8.746 0.721 37.300 1.00 92.25 224 SER A C 1
ATOM 1697 O O . SER A 1 224 ? -8.083 -0.304 37.171 1.00 92.25 224 SER A O 1
ATOM 1699 N N . ARG A 1 225 ? -9.211 1.093 38.502 1.00 89.81 225 ARG A N 1
ATOM 1700 C CA . ARG A 1 225 ? -8.963 0.333 39.742 1.00 89.81 225 ARG A CA 1
ATOM 1701 C C . ARG A 1 225 ? -9.584 -1.079 39.741 1.00 89.81 225 ARG A C 1
ATOM 1703 O O . ARG A 1 225 ? -9.271 -1.859 40.634 1.00 89.81 225 ARG A O 1
ATOM 1710 N N . GLY A 1 226 ? -10.439 -1.408 38.771 1.00 88.31 226 GLY A N 1
ATOM 1711 C CA . GLY A 1 226 ? -11.134 -2.696 38.675 1.00 88.31 226 GLY A CA 1
ATOM 1712 C C . GLY A 1 226 ? -12.581 -2.664 39.177 1.00 88.31 226 GLY A C 1
ATOM 1713 O O . GLY A 1 226 ? -13.224 -3.709 39.245 1.00 88.31 226 GLY A O 1
ATOM 1714 N N . LEU A 1 227 ? -13.112 -1.485 39.527 1.00 91.50 227 LEU A N 1
ATOM 1715 C CA . LEU A 1 227 ? -14.522 -1.319 39.894 1.00 91.50 227 LEU A CA 1
ATOM 1716 C C . LEU A 1 227 ? -15.388 -1.350 38.630 1.00 91.50 227 LEU A C 1
ATOM 1718 O O . LEU A 1 227 ? -15.185 -0.527 37.738 1.00 91.50 227 LEU A O 1
ATOM 1722 N N . LEU A 1 228 ? -16.381 -2.240 38.589 1.00 93.44 228 LEU A N 1
ATOM 1723 C CA . LEU A 1 228 ? -17.409 -2.255 37.546 1.00 93.44 228 LEU A CA 1
ATOM 1724 C C . LEU A 1 228 ? -18.764 -1.930 38.171 1.00 93.44 228 LEU A C 1
ATOM 1726 O O . LEU A 1 228 ? -19.111 -2.472 39.223 1.00 93.44 228 LEU A O 1
ATOM 1730 N N . VAL A 1 229 ? -19.541 -1.064 37.530 1.00 92.31 229 VAL A N 1
ATOM 1731 C CA . VAL A 1 229 ? -20.844 -0.622 38.037 1.00 92.31 229 VAL A CA 1
ATOM 1732 C C . VAL A 1 229 ? -21.862 -0.627 36.916 1.00 92.31 229 VAL A C 1
ATOM 1734 O O . VAL A 1 229 ? -21.634 -0.022 35.874 1.00 92.31 229 VAL A O 1
ATOM 1737 N N . ILE A 1 230 ? -23.001 -1.276 37.142 1.00 91.94 230 ILE A N 1
ATOM 1738 C CA . ILE A 1 230 ? -24.188 -1.073 36.313 1.00 91.94 230 ILE A CA 1
ATOM 1739 C C . ILE A 1 230 ? -24.973 0.067 36.952 1.00 91.94 230 ILE A C 1
ATOM 1741 O O . ILE A 1 230 ? -25.534 -0.088 38.036 1.00 91.94 230 ILE A O 1
ATOM 1745 N N . TRP A 1 231 ? -24.968 1.220 36.297 1.00 91.00 231 TRP A N 1
ATOM 1746 C CA . TRP A 1 231 ? -25.653 2.427 36.728 1.00 91.00 231 TRP A CA 1
ATOM 1747 C C . TRP A 1 231 ? -27.010 2.548 36.046 1.00 91.00 231 TRP A C 1
ATOM 1749 O O . TRP A 1 231 ? -27.109 2.425 34.825 1.00 91.00 231 TRP A O 1
ATOM 1759 N N . ASN A 1 232 ? -28.046 2.827 36.830 1.00 89.06 232 ASN A N 1
ATOM 1760 C CA . ASN A 1 232 ? -29.373 3.143 36.331 1.00 89.06 232 ASN A CA 1
ATOM 1761 C C . ASN A 1 232 ? -29.535 4.663 36.257 1.00 89.06 232 ASN A C 1
ATOM 1763 O O . ASN A 1 232 ? -29.652 5.346 37.275 1.00 89.06 232 ASN A O 1
ATOM 1767 N N . GLN A 1 233 ? -29.557 5.196 35.039 1.00 84.38 233 GLN A N 1
ATOM 1768 C CA . GLN A 1 233 ? -29.656 6.629 34.786 1.00 84.38 233 GLN A CA 1
ATOM 1769 C C . GLN A 1 233 ? -31.017 7.200 35.207 1.00 84.38 233 GLN A C 1
ATOM 1771 O O . GLN A 1 233 ? -31.078 8.334 35.674 1.00 84.38 233 GLN A O 1
ATOM 1776 N N . ALA A 1 234 ? -32.105 6.436 35.086 1.00 83.62 234 ALA A N 1
ATOM 1777 C CA . ALA A 1 234 ? -33.434 6.911 35.469 1.00 83.62 234 ALA A CA 1
ATOM 1778 C C . ALA A 1 234 ? -33.588 7.003 36.996 1.00 83.62 234 ALA A C 1
ATOM 1780 O O . ALA A 1 234 ? -34.167 7.961 37.504 1.00 83.62 234 ALA A O 1
ATOM 1781 N N . ALA A 1 235 ? -33.051 6.020 37.723 1.00 84.50 235 ALA A N 1
ATOM 1782 C CA . ALA A 1 235 ? -33.105 5.969 39.184 1.00 84.50 235 ALA A CA 1
ATOM 1783 C C . ALA A 1 235 ? -31.956 6.727 39.875 1.00 84.50 235 ALA A C 1
ATOM 1785 O O . ALA A 1 235 ? -32.021 6.940 41.085 1.00 84.50 235 ALA A O 1
ATOM 1786 N N . GLN A 1 236 ? -30.921 7.128 39.124 1.00 85.75 236 GLN A N 1
ATOM 1787 C CA . GLN A 1 236 ? -29.701 7.764 39.638 1.00 85.75 236 GLN A CA 1
ATOM 1788 C C . GLN A 1 236 ? -29.057 6.952 40.776 1.00 85.75 236 GLN A C 1
ATOM 1790 O O . GLN A 1 236 ? -28.665 7.485 41.816 1.00 85.75 236 GLN A O 1
ATOM 1795 N N . CYS A 1 237 ? -28.970 5.635 40.585 1.00 87.62 237 CYS A N 1
ATOM 1796 C CA . CYS A 1 237 ? -28.360 4.721 41.543 1.00 87.62 237 CYS A CA 1
ATOM 1797 C C . CYS A 1 237 ? -27.609 3.577 40.848 1.00 87.62 237 CYS A C 1
ATOM 1799 O O . CYS A 1 237 ? -27.825 3.280 39.670 1.00 87.62 237 CYS A O 1
ATOM 1801 N N . ALA A 1 238 ? -26.712 2.924 41.588 1.00 87.38 238 ALA A N 1
ATOM 1802 C CA . ALA A 1 238 ? -26.052 1.715 41.120 1.00 87.38 238 ALA A CA 1
ATOM 1803 C C . ALA A 1 238 ? -26.972 0.501 41.317 1.00 87.38 238 ALA A C 1
ATOM 1805 O O . ALA A 1 238 ? -27.309 0.153 42.448 1.00 87.38 238 ALA A O 1
ATOM 1806 N N . ASP A 1 239 ? -27.322 -0.173 40.223 1.00 86.56 239 ASP A N 1
ATOM 1807 C CA . ASP A 1 239 ? -28.074 -1.431 40.251 1.00 86.56 239 ASP A CA 1
ATOM 1808 C C . ASP A 1 239 ? -27.188 -2.585 40.741 1.00 86.56 239 ASP A C 1
ATOM 1810 O O . ASP A 1 239 ? -27.620 -3.438 41.518 1.00 86.56 239 ASP A O 1
ATOM 1814 N N . ARG A 1 240 ? -25.942 -2.645 40.253 1.00 87.31 240 ARG A N 1
ATOM 1815 C CA . ARG A 1 240 ? -24.978 -3.708 40.576 1.00 87.31 240 ARG A CA 1
ATOM 1816 C C . ARG A 1 240 ? -23.569 -3.144 40.663 1.00 87.31 240 ARG A C 1
ATOM 1818 O O . ARG A 1 240 ? -23.198 -2.252 39.902 1.00 87.31 240 ARG A O 1
ATOM 1825 N N . VAL A 1 241 ? -22.777 -3.721 41.561 1.00 89.88 241 VAL A N 1
ATOM 1826 C CA . VAL A 1 241 ? -21.379 -3.351 41.797 1.00 89.88 241 VAL A CA 1
ATOM 1827 C C . VAL A 1 241 ? -20.524 -4.615 41.803 1.00 89.88 241 VAL A C 1
ATOM 1829 O O . VAL A 1 241 ? -20.851 -5.579 42.498 1.00 89.88 241 VAL A O 1
ATOM 1832 N N . PHE A 1 242 ? -19.422 -4.595 41.057 1.00 90.62 242 PHE A N 1
ATOM 1833 C CA . PHE A 1 242 ? -18.441 -5.675 40.978 1.00 90.62 242 PHE A CA 1
ATOM 1834 C C . PHE A 1 242 ? -17.071 -5.145 41.396 1.00 90.62 242 PHE A C 1
ATOM 1836 O O . PHE A 1 242 ? -16.604 -4.125 40.884 1.00 90.62 242 PHE A O 1
ATOM 1843 N N . LEU A 1 243 ? -16.437 -5.829 42.345 1.00 88.25 243 LEU A N 1
ATOM 1844 C CA . LEU A 1 243 ? -15.168 -5.413 42.938 1.00 88.25 243 LEU A CA 1
ATOM 1845 C C . LEU A 1 243 ? -14.029 -6.270 42.384 1.00 88.25 243 LEU A C 1
ATOM 1847 O O . LEU A 1 243 ? -13.679 -7.298 42.962 1.00 88.25 243 LEU A O 1
ATOM 1851 N N . GLY A 1 244 ? -13.460 -5.844 41.256 1.00 84.56 244 GLY A N 1
ATOM 1852 C CA . GLY A 1 244 ? -12.246 -6.431 40.699 1.00 84.56 244 GLY A CA 1
ATOM 1853 C C . GLY A 1 244 ? -11.009 -6.092 41.535 1.00 84.56 244 GLY A C 1
ATOM 1854 O O . GLY A 1 244 ? -10.914 -5.029 42.147 1.00 84.56 244 GLY A O 1
ATOM 1855 N N . ASN A 1 245 ? -10.047 -7.013 41.560 1.00 83.94 245 ASN A N 1
ATOM 1856 C CA . ASN A 1 245 ? -8.768 -6.866 42.262 1.00 83.94 245 ASN A CA 1
ATOM 1857 C C . ASN A 1 245 ? -7.589 -6.537 41.328 1.00 83.94 245 ASN A C 1
ATOM 1859 O O . ASN A 1 245 ? -6.493 -6.268 41.818 1.00 83.94 245 ASN A O 1
ATOM 1863 N N . GLN A 1 246 ? -7.809 -6.561 40.012 1.00 90.19 246 GLN A N 1
ATOM 1864 C CA . GLN A 1 246 ? -6.819 -6.242 38.985 1.00 90.19 246 GLN A CA 1
ATOM 1865 C C . GLN A 1 246 ? -7.193 -4.955 38.249 1.00 90.19 246 GLN A C 1
ATOM 1867 O O . GLN A 1 246 ? -8.374 -4.638 38.094 1.00 90.19 246 GLN A O 1
ATOM 1872 N N . GLN A 1 247 ? -6.180 -4.235 37.758 1.00 93.75 247 GLN A N 1
ATOM 1873 C CA . GLN A 1 247 ? -6.390 -3.028 36.959 1.00 93.75 247 GLN A CA 1
ATOM 1874 C C . GLN A 1 247 ? -7.127 -3.376 35.659 1.00 93.75 247 GLN A C 1
ATOM 1876 O O . GLN A 1 247 ? -6.729 -4.304 34.952 1.00 93.75 247 GLN A O 1
ATOM 1881 N N . LEU A 1 248 ? -8.210 -2.652 35.380 1.00 95.12 248 LEU A N 1
ATOM 1882 C CA . LEU A 1 248 ? -9.070 -2.849 34.214 1.00 95.12 248 LEU A CA 1
ATOM 1883 C C . LEU A 1 248 ? -8.448 -2.217 32.965 1.00 95.12 248 LEU A C 1
ATOM 1885 O O . LEU A 1 248 ? -7.940 -1.105 33.037 1.00 95.12 248 LEU A O 1
ATOM 1889 N N . GLU A 1 249 ? -8.544 -2.913 31.835 1.00 94.12 249 GLU A N 1
ATOM 1890 C CA . GLU A 1 249 ? -8.107 -2.427 30.516 1.00 94.12 249 GLU A CA 1
ATOM 1891 C C . GLU A 1 249 ? -9.273 -2.373 29.518 1.00 94.12 249 GLU A C 1
ATOM 1893 O O . GLU A 1 249 ? -9.393 -1.444 28.729 1.00 94.12 249 GLU A O 1
ATOM 1898 N N . SER A 1 250 ? -10.163 -3.369 29.543 1.00 93.12 250 SER A N 1
ATOM 1899 C CA . SER A 1 250 ? -11.335 -3.408 28.669 1.00 93.12 250 SER A CA 1
ATOM 1900 C C . SER A 1 250 ? -12.491 -4.148 29.324 1.00 93.12 250 SER A C 1
ATOM 1902 O O . SER A 1 250 ? -12.310 -4.952 30.241 1.00 93.12 250 SER A O 1
ATOM 1904 N N . LEU A 1 251 ? -13.698 -3.873 28.842 1.00 93.50 251 LEU A N 1
ATOM 1905 C CA . LEU A 1 251 ? -14.942 -4.417 29.363 1.00 93.50 251 LEU A CA 1
ATOM 1906 C C . LEU A 1 251 ? -15.887 -4.718 28.201 1.00 93.50 251 LEU A C 1
ATOM 1908 O O . LEU A 1 251 ? -15.969 -3.941 27.253 1.00 93.50 251 LEU A O 1
ATOM 1912 N N . CYS A 1 252 ? -16.610 -5.831 28.271 1.00 91.56 252 CYS A N 1
ATOM 1913 C CA . CYS A 1 252 ? -17.613 -6.228 27.290 1.00 91.56 252 CYS A CA 1
ATOM 1914 C C . CYS A 1 252 ? -18.873 -6.725 28.003 1.00 91.56 252 CYS A C 1
ATOM 1916 O O . CYS A 1 252 ? -18.810 -7.655 28.805 1.00 91.56 252 CYS A O 1
ATOM 1918 N N . TRP A 1 253 ? -20.017 -6.131 27.676 1.00 90.06 253 TRP A N 1
ATOM 1919 C CA . TRP A 1 253 ? -21.339 -6.580 28.086 1.00 90.06 253 TRP A CA 1
ATOM 1920 C C . TRP A 1 253 ? -21.901 -7.506 27.011 1.00 90.06 253 TRP A C 1
ATOM 1922 O O . TRP A 1 253 ? -21.992 -7.137 25.839 1.00 90.06 253 TRP A O 1
ATOM 1932 N N . GLU A 1 254 ? -22.248 -8.730 27.393 1.00 87.19 254 GLU A N 1
ATOM 1933 C CA . GLU A 1 254 ? -22.923 -9.668 26.502 1.00 87.19 254 GLU A CA 1
ATOM 1934 C C . GLU A 1 254 ? -24.270 -9.111 26.010 1.00 87.19 254 GLU A C 1
ATOM 1936 O O . GLU A 1 254 ? -25.012 -8.483 26.766 1.00 87.19 254 GLU A O 1
ATOM 1941 N N . ARG A 1 255 ? -24.638 -9.411 24.757 1.00 80.12 255 ARG A N 1
ATOM 1942 C CA . ARG A 1 255 ? -25.903 -8.976 24.139 1.00 80.12 255 ARG A CA 1
ATOM 1943 C C . ARG A 1 255 ? -27.162 -9.401 24.908 1.00 80.12 255 ARG A C 1
ATOM 1945 O O . ARG A 1 255 ? -28.160 -8.678 24.901 1.00 80.12 255 ARG A O 1
ATOM 1952 N N . GLY A 1 256 ? -27.126 -10.558 25.569 1.00 75.62 256 GLY A N 1
ATOM 1953 C CA . GLY A 1 256 ? -28.196 -11.043 26.446 1.00 75.62 256 GLY A CA 1
ATOM 1954 C C . GLY A 1 256 ? -28.316 -10.281 27.771 1.00 75.62 256 GLY A C 1
ATOM 1955 O O . GLY A 1 256 ? -29.338 -10.396 28.439 1.00 75.62 256 GLY A O 1
ATOM 1956 N N . GLY A 1 257 ? -27.302 -9.494 28.144 1.00 79.00 257 GLY A N 1
ATOM 1957 C CA . GLY A 1 257 ? -27.253 -8.707 29.375 1.00 79.00 257 GLY A CA 1
ATOM 1958 C C . GLY A 1 257 ? -26.818 -9.487 30.620 1.00 79.00 257 GLY A C 1
ATOM 1959 O O . GLY A 1 257 ? -26.455 -8.856 31.610 1.00 79.00 257 GLY A O 1
ATOM 1960 N N . GLY A 1 258 ? -26.811 -10.824 30.566 1.00 84.00 258 GLY A N 1
ATOM 1961 C CA . GLY A 1 258 ? -26.550 -11.711 31.707 1.00 84.00 258 GLY A CA 1
ATOM 1962 C C . GLY A 1 258 ? -25.075 -11.884 32.082 1.00 84.00 258 GLY A C 1
ATOM 1963 O O . GLY A 1 258 ? -24.782 -12.242 33.220 1.00 84.00 258 GLY A O 1
ATOM 1964 N N . THR A 1 259 ? -24.143 -11.585 31.175 1.00 89.75 259 THR A N 1
ATOM 1965 C CA . THR A 1 259 ? -22.705 -11.805 31.397 1.00 89.75 259 THR A CA 1
ATOM 1966 C C . THR A 1 259 ? -21.887 -10.545 31.114 1.00 89.75 259 THR A C 1
ATOM 1968 O O . THR A 1 259 ? -22.097 -9.860 30.110 1.00 89.75 259 THR A O 1
ATOM 1971 N N . LEU A 1 260 ? -20.913 -10.258 31.980 1.00 92.81 260 LEU A N 1
ATOM 1972 C CA . LEU A 1 260 ? -19.897 -9.220 31.785 1.00 92.81 260 LEU A CA 1
ATOM 1973 C C . LEU A 1 260 ? -18.519 -9.864 31.674 1.00 92.81 260 LEU A C 1
ATOM 1975 O O . LEU A 1 260 ? -18.199 -10.775 32.434 1.00 92.81 260 LEU A O 1
ATOM 1979 N N . VAL A 1 261 ? -17.672 -9.358 30.786 1.00 94.00 261 VAL A N 1
ATOM 1980 C CA . VAL A 1 261 ? -16.299 -9.845 30.618 1.00 94.00 261 VAL A CA 1
ATOM 1981 C C . VAL A 1 261 ? -15.331 -8.681 30.739 1.00 94.00 261 VAL A C 1
ATOM 1983 O O . VAL A 1 261 ? -15.408 -7.737 29.957 1.00 94.00 261 VAL A O 1
ATOM 1986 N N . SER A 1 262 ? -14.423 -8.741 31.710 1.00 95.62 262 SER A N 1
ATOM 1987 C CA . SER A 1 262 ? -13.375 -7.742 31.931 1.00 95.62 262 SER A CA 1
ATOM 1988 C C . SER A 1 262 ? -12.004 -8.294 31.565 1.00 95.62 262 SER A C 1
ATOM 1990 O O . SER A 1 262 ? -11.720 -9.463 31.819 1.00 95.62 262 SER A O 1
ATOM 1992 N N . SER A 1 263 ? -11.133 -7.457 31.011 1.00 96.50 263 SER A N 1
ATOM 1993 C CA . SER A 1 263 ? -9.724 -7.780 30.782 1.00 96.50 263 SER A CA 1
ATOM 1994 C C . SER A 1 263 ? -8.799 -6.870 31.581 1.00 96.50 263 SER A C 1
ATOM 1996 O O . SER A 1 263 ? -9.162 -5.739 31.916 1.00 96.50 263 SER A O 1
ATOM 1998 N N . HIS A 1 264 ? -7.609 -7.379 31.900 1.00 96.06 264 HIS A N 1
ATOM 1999 C CA . HIS A 1 264 ? -6.747 -6.789 32.919 1.00 96.06 264 HIS A CA 1
ATOM 2000 C C . HIS A 1 264 ? -5.287 -6.610 32.480 1.00 96.06 264 HIS A C 1
ATOM 2002 O O . HIS A 1 264 ? -4.798 -7.236 31.528 1.00 96.06 264 HIS A O 1
ATOM 2008 N N . SER A 1 265 ? -4.569 -5.754 33.214 1.00 95.06 265 SER A N 1
ATOM 2009 C CA . SER A 1 265 ? -3.185 -5.357 32.910 1.00 95.06 265 SER A CA 1
ATOM 2010 C C . SER A 1 265 ? -2.136 -6.458 33.144 1.00 95.06 265 SER A C 1
ATOM 2012 O O . SER A 1 265 ? -1.037 -6.421 32.576 1.00 95.06 265 SER A O 1
ATOM 2014 N N . ASP A 1 266 ? -2.482 -7.478 33.932 1.00 93.38 266 ASP A N 1
ATOM 2015 C CA . ASP A 1 266 ? -1.672 -8.673 34.194 1.00 93.38 266 ASP A CA 1
ATOM 2016 C C . ASP A 1 266 ? -1.772 -9.737 33.084 1.00 93.38 266 ASP A C 1
ATOM 2018 O O . ASP A 1 266 ? -1.038 -10.729 33.104 1.00 93.38 266 ASP A O 1
ATOM 2022 N N . GLY A 1 267 ? -2.636 -9.510 32.089 1.00 93.50 267 GLY A N 1
ATOM 2023 C CA . GLY A 1 267 ? -2.892 -10.437 30.991 1.00 93.50 267 GLY A CA 1
ATOM 2024 C C . GLY A 1 267 ? -3.968 -11.480 31.292 1.00 93.50 267 GLY A C 1
ATOM 2025 O O . GLY A 1 267 ? -4.050 -12.481 30.580 1.00 93.50 267 GLY A O 1
ATOM 2026 N N . SER A 1 268 ? -4.769 -11.275 32.339 1.00 94.94 268 SER A N 1
ATOM 2027 C CA . SER A 1 268 ? -5.944 -12.090 32.648 1.00 94.94 268 SER A CA 1
ATOM 2028 C C . SER A 1 268 ? -7.240 -11.491 32.092 1.00 94.94 268 SER A C 1
ATOM 2030 O O . SER A 1 268 ? -7.323 -10.301 31.768 1.00 94.94 268 SER A O 1
ATOM 2032 N N . TYR A 1 269 ? -8.269 -12.330 31.990 1.00 95.44 269 TYR A N 1
ATOM 2033 C CA . TYR A 1 269 ? -9.651 -11.883 31.850 1.00 95.44 269 TYR A CA 1
ATOM 2034 C C . TYR A 1 269 ? -10.542 -12.569 32.888 1.00 95.44 269 TYR A C 1
ATOM 2036 O O . TYR A 1 269 ? -10.249 -13.681 33.343 1.00 95.44 269 TYR A O 1
ATOM 2044 N N . ALA A 1 270 ? -11.635 -11.904 33.249 1.00 94.81 270 ALA A N 1
ATOM 2045 C CA . ALA A 1 270 ? -12.620 -12.392 34.199 1.00 94.81 270 ALA A CA 1
ATOM 2046 C C . ALA A 1 270 ? -14.044 -12.288 33.636 1.00 94.81 270 ALA A C 1
ATOM 2048 O O . ALA A 1 270 ? -14.378 -11.340 32.927 1.00 94.81 270 ALA A O 1
ATOM 2049 N N . VAL A 1 271 ? -14.879 -13.274 33.958 1.00 93.44 271 VAL A N 1
ATOM 2050 C CA . VAL A 1 271 ? -16.287 -13.371 33.556 1.00 93.44 271 VAL A CA 1
ATOM 2051 C C . VAL A 1 271 ? -17.161 -13.222 34.795 1.00 93.44 271 VAL A C 1
ATOM 2053 O O . VAL A 1 271 ? -16.980 -13.946 35.775 1.00 93.44 271 VAL A O 1
ATOM 2056 N N . TRP A 1 272 ? -18.120 -12.307 34.756 1.00 92.25 272 TRP A N 1
ATOM 2057 C CA . TRP A 1 272 ? -19.010 -11.965 35.861 1.00 92.25 272 TRP A CA 1
ATOM 2058 C C . TRP A 1 272 ? -20.462 -12.224 35.460 1.00 92.25 272 TRP A C 1
ATOM 2060 O O . TRP A 1 272 ? -20.864 -11.882 34.349 1.00 92.25 272 TRP A O 1
ATOM 2070 N N . SER A 1 273 ? -21.261 -12.783 36.372 1.00 89.19 273 SER A N 1
ATOM 2071 C CA . SER A 1 273 ? -22.714 -12.875 36.188 1.00 89.19 273 SER A CA 1
ATOM 2072 C C . SER A 1 273 ? -23.368 -11.542 36.561 1.00 89.19 273 SER A C 1
ATOM 2074 O O . SER A 1 273 ? -23.146 -11.005 37.648 1.00 89.19 273 SER A O 1
ATOM 2076 N N . ALA A 1 274 ? -24.187 -11.017 35.655 1.00 83.44 274 ALA A N 1
ATOM 2077 C CA . ALA A 1 274 ? -24.989 -9.816 35.849 1.00 83.44 274 ALA A CA 1
ATOM 2078 C C . ALA A 1 274 ? -26.351 -10.101 36.515 1.00 83.44 274 ALA A C 1
ATOM 2080 O O . ALA A 1 274 ? -27.164 -9.182 36.642 1.00 83.44 274 ALA A O 1
ATOM 2081 N N . ASP A 1 275 ? -26.601 -11.339 36.959 1.00 78.50 275 ASP A N 1
ATOM 2082 C CA . ASP A 1 275 ? -27.881 -11.764 37.532 1.00 78.50 275 ASP A CA 1
ATOM 2083 C C . ASP A 1 275 ? -28.277 -10.964 38.790 1.00 78.50 275 ASP A C 1
ATOM 2085 O O . ASP A 1 275 ? -27.460 -10.323 39.469 1.00 78.50 275 ASP A O 1
ATOM 2089 N N . THR A 1 276 ? -29.581 -10.981 39.084 1.00 61.75 276 THR A N 1
ATOM 2090 C CA . THR A 1 276 ? -30.248 -10.098 40.049 1.00 61.75 276 THR A CA 1
ATOM 2091 C C . THR A 1 276 ? -29.878 -10.453 41.494 1.00 61.75 276 THR A C 1
ATOM 2093 O O . THR A 1 276 ? -30.447 -11.356 42.101 1.00 61.75 276 THR A O 1
ATOM 2096 N N . GLY A 1 277 ? -28.930 -9.712 42.068 1.00 62.62 277 GLY A N 1
ATOM 2097 C CA . GLY A 1 277 ? -28.583 -9.752 43.491 1.00 62.62 277 GLY A CA 1
ATOM 2098 C C . GLY A 1 277 ? -28.434 -8.339 44.057 1.00 62.62 277 GLY A C 1
ATOM 2099 O O . GLY A 1 277 ? -28.086 -7.413 43.328 1.00 62.62 277 GLY A O 1
ATOM 2100 N N . SER A 1 278 ? -28.693 -8.147 45.351 1.00 63.53 278 SER A N 1
ATOM 2101 C CA . SER A 1 278 ? -28.570 -6.834 46.010 1.00 63.53 278 SER A CA 1
ATOM 2102 C C . SER A 1 278 ? -27.176 -6.558 46.586 1.00 63.53 278 SER A C 1
ATOM 2104 O O . SER A 1 278 ? -26.851 -5.408 46.869 1.00 63.53 278 SER A O 1
ATOM 2106 N N . SER A 1 279 ? -26.336 -7.584 46.758 1.00 74.38 279 SER A N 1
ATOM 2107 C CA . SER A 1 279 ? -24.988 -7.447 47.320 1.00 74.38 279 SER A CA 1
ATOM 2108 C C . SER A 1 279 ? -23.908 -7.227 46.247 1.00 74.38 279 SER A C 1
ATOM 2110 O O . SER A 1 279 ? -24.045 -7.732 45.126 1.00 74.38 279 SER A O 1
ATOM 2112 N N . PRO A 1 280 ? -22.807 -6.519 46.574 1.00 77.94 280 PRO A N 1
ATOM 2113 C CA . PRO A 1 280 ? -21.656 -6.385 45.686 1.00 77.94 280 PRO A CA 1
ATOM 2114 C C . PRO A 1 280 ? -21.032 -7.747 45.372 1.00 77.94 280 PRO A C 1
ATOM 2116 O O . PRO A 1 280 ? -20.805 -8.559 46.271 1.00 77.94 280 PRO A O 1
ATOM 2119 N N . THR A 1 281 ? -20.715 -7.983 44.103 1.00 81.62 281 THR A N 1
ATOM 2120 C CA . THR A 1 281 ? -20.067 -9.219 43.656 1.00 81.62 281 THR A CA 1
ATOM 2121 C C . THR A 1 281 ? -18.552 -9.066 43.779 1.00 81.62 281 THR A C 1
ATOM 2123 O O . THR A 1 281 ? -17.957 -8.197 43.143 1.00 81.62 281 THR A O 1
ATOM 2126 N N . THR A 1 282 ? -17.911 -9.897 44.599 1.00 79.31 282 THR A N 1
ATOM 2127 C CA . THR A 1 282 ? -16.466 -9.812 44.890 1.00 79.31 282 THR A CA 1
ATOM 2128 C C . THR A 1 282 ? -15.626 -10.867 44.180 1.00 79.31 282 THR A C 1
ATOM 2130 O O . THR A 1 282 ? -14.404 -10.750 44.155 1.00 79.31 282 THR A O 1
ATOM 2133 N N . GLN A 1 283 ? -16.254 -11.897 43.609 1.00 81.25 283 GLN A N 1
ATOM 2134 C CA . GLN A 1 283 ? -15.562 -12.958 42.882 1.00 81.25 283 GLN A CA 1
ATOM 2135 C C . GLN A 1 283 ? -16.200 -13.177 41.507 1.00 81.25 283 GLN A C 1
ATOM 2137 O O . GLN A 1 283 ? -17.430 -13.245 41.416 1.00 81.25 283 GLN A O 1
ATOM 2142 N N . PRO A 1 284 ? -15.389 -13.284 40.443 1.00 88.06 284 PRO A N 1
ATOM 2143 C CA . PRO A 1 284 ? -15.879 -13.634 39.120 1.00 88.06 284 PRO A CA 1
ATOM 2144 C C . PRO A 1 284 ? -16.246 -15.122 39.045 1.00 88.06 284 PRO A C 1
ATOM 2146 O O . PRO A 1 284 ? -15.743 -15.943 39.809 1.00 88.06 284 PRO A O 1
ATOM 2149 N N . VAL A 1 285 ? -17.099 -15.469 38.082 1.00 87.62 285 VAL A N 1
ATOM 2150 C CA . VAL A 1 285 ? -17.476 -16.856 37.760 1.00 87.62 285 VAL A CA 1
ATOM 2151 C C . VAL A 1 285 ? -16.278 -17.609 37.181 1.00 87.62 285 VAL A C 1
ATOM 2153 O O . VAL A 1 285 ? -16.032 -18.761 37.525 1.00 87.62 285 VAL A O 1
ATOM 2156 N N . VAL A 1 286 ? -15.513 -16.939 36.318 1.00 87.94 286 VAL A N 1
ATOM 2157 C CA . VAL A 1 286 ? -14.269 -17.451 35.735 1.00 87.94 286 VAL A CA 1
ATOM 2158 C C . VAL A 1 286 ? -13.222 -16.351 35.797 1.00 87.94 286 VAL A C 1
ATOM 2160 O O . VAL A 1 286 ? -13.513 -15.216 35.439 1.00 87.94 286 VAL A O 1
ATOM 2163 N N . ALA A 1 287 ? -12.000 -16.679 36.208 1.00 90.62 287 ALA A N 1
ATOM 2164 C CA . ALA A 1 287 ? -10.831 -15.818 36.062 1.00 90.62 287 ALA A CA 1
ATOM 2165 C C . ALA A 1 287 ? -9.666 -16.669 35.567 1.00 90.62 287 ALA A C 1
ATOM 2167 O O . ALA A 1 287 ? -9.350 -17.696 36.167 1.00 90.62 287 ALA A O 1
ATOM 2168 N N . THR A 1 288 ? -9.051 -16.270 34.457 1.00 92.31 288 THR A N 1
ATOM 2169 C CA . THR A 1 288 ? -7.973 -17.048 33.842 1.00 92.31 288 THR A CA 1
ATOM 2170 C C . THR A 1 288 ? -6.943 -16.156 33.165 1.00 92.31 288 THR A C 1
ATOM 2172 O O . THR A 1 288 ? -7.249 -15.059 32.694 1.00 92.31 288 THR A O 1
ATOM 2175 N N . THR A 1 289 ? -5.709 -16.648 33.105 1.00 92.94 289 THR A N 1
ATOM 2176 C CA . THR A 1 289 ? -4.601 -16.047 32.360 1.00 92.94 289 THR A CA 1
ATOM 2177 C C . THR A 1 289 ? -4.295 -16.963 31.176 1.00 92.94 289 THR A C 1
ATOM 2179 O O . THR A 1 289 ? -3.606 -17.966 31.369 1.00 92.94 289 THR A O 1
ATOM 2182 N N . PRO A 1 290 ? -4.780 -16.654 29.956 1.00 91.62 290 PRO A N 1
ATOM 2183 C CA . PRO A 1 290 ? -4.764 -17.596 28.830 1.00 91.62 290 PRO A CA 1
ATOM 2184 C C . PRO A 1 290 ? -3.381 -18.151 28.494 1.00 91.62 290 PRO A C 1
ATOM 2186 O O . PRO A 1 290 ? -3.256 -19.322 28.170 1.00 91.62 290 PRO A O 1
ATOM 2189 N N . TYR A 1 291 ? -2.342 -17.322 28.617 1.00 93.00 291 TYR A N 1
ATOM 2190 C CA . TYR A 1 291 ? -0.952 -17.686 28.325 1.00 93.00 291 TYR A CA 1
ATOM 2191 C C . TYR A 1 291 ? -0.087 -17.844 29.583 1.00 93.00 291 TYR A C 1
ATOM 2193 O O . TYR A 1 291 ? 1.145 -17.792 29.515 1.00 93.00 291 TYR A O 1
ATOM 2201 N N . GLY A 1 292 ? -0.730 -18.017 30.741 1.00 89.06 292 GLY A N 1
ATOM 2202 C CA . GLY A 1 292 ? -0.060 -18.311 32.000 1.00 89.06 292 GLY A CA 1
ATOM 2203 C C . GLY A 1 292 ? 0.712 -19.640 31.954 1.00 89.06 292 GLY A C 1
ATOM 2204 O O . GLY A 1 292 ? 0.595 -20.412 31.003 1.00 89.06 292 GLY A O 1
ATOM 2205 N N . PRO A 1 293 ? 1.537 -19.928 32.973 1.00 89.88 293 PRO A N 1
ATOM 2206 C CA . PRO A 1 293 ? 1.652 -19.213 34.248 1.00 89.88 293 PRO A CA 1
ATOM 2207 C C . PRO A 1 293 ? 2.661 -18.050 34.235 1.00 89.88 293 PRO A C 1
ATOM 2209 O O . PRO A 1 293 ? 2.852 -17.388 35.254 1.00 89.88 293 PRO A O 1
ATOM 2212 N N . PHE A 1 294 ? 3.355 -17.807 33.120 1.00 90.56 294 PHE A N 1
ATOM 2213 C CA . PHE A 1 294 ? 4.371 -16.756 33.053 1.00 90.56 294 PHE A CA 1
ATOM 2214 C C . PHE A 1 294 ? 3.752 -15.349 33.099 1.00 90.56 294 PHE A C 1
ATOM 2216 O O . PHE A 1 294 ? 2.640 -15.153 32.609 1.00 90.56 294 PHE A O 1
ATOM 2223 N N . PRO A 1 295 ? 4.479 -14.335 33.614 1.00 92.06 295 PRO A N 1
ATOM 2224 C CA . PRO A 1 295 ? 4.006 -12.956 33.603 1.00 92.06 295 PRO A CA 1
ATOM 2225 C C . PRO A 1 295 ? 3.692 -12.476 32.184 1.00 92.06 295 PRO A C 1
ATOM 2227 O O . PRO A 1 295 ? 4.571 -12.438 31.312 1.00 92.06 295 PRO A O 1
ATOM 2230 N N . CYS A 1 296 ? 2.446 -12.072 31.968 1.00 94.31 296 CYS A N 1
ATOM 2231 C CA . CYS A 1 296 ? 1.940 -11.655 30.670 1.00 94.31 296 CYS A CA 1
ATOM 2232 C C . CYS A 1 296 ? 1.928 -10.122 30.522 1.00 94.31 296 CYS A C 1
ATOM 2234 O O . CYS A 1 296 ? 2.212 -9.348 31.450 1.00 94.31 296 CYS A O 1
ATOM 2236 N N . LYS A 1 297 ? 1.708 -9.666 29.291 1.00 95.00 297 LYS A N 1
ATOM 2237 C CA . LYS A 1 297 ? 1.303 -8.292 28.989 1.00 95.00 297 LYS A CA 1
ATOM 2238 C C . LYS A 1 297 ? -0.210 -8.154 29.138 1.00 95.00 297 LYS A C 1
ATOM 2240 O O . LYS A 1 297 ? -0.919 -9.145 29.018 1.00 95.00 297 LYS A O 1
ATOM 2245 N N . ALA A 1 298 ? -0.665 -6.920 29.329 1.00 95.69 298 ALA A N 1
ATOM 2246 C CA . ALA A 1 298 ? -2.074 -6.562 29.391 1.00 95.69 298 ALA A CA 1
ATOM 2247 C C . ALA A 1 298 ? -2.887 -7.133 28.217 1.00 95.69 298 ALA A C 1
ATOM 2249 O O . ALA A 1 298 ? -2.377 -7.278 27.096 1.00 95.69 298 ALA A O 1
ATOM 2250 N N . ILE A 1 299 ? -4.152 -7.454 28.487 1.00 96.88 299 ILE A N 1
ATOM 2251 C CA . ILE A 1 299 ? -5.160 -7.676 27.450 1.00 96.88 299 ILE A CA 1
ATOM 2252 C C . ILE A 1 299 ? -5.906 -6.351 27.253 1.00 96.88 299 ILE A C 1
ATOM 2254 O O . ILE A 1 299 ? -6.786 -6.009 28.039 1.00 96.88 299 ILE A O 1
ATOM 2258 N N . ASN A 1 300 ? -5.544 -5.616 26.200 1.00 92.81 300 ASN A N 1
ATOM 2259 C CA . ASN A 1 300 ? -5.981 -4.227 25.987 1.00 92.81 300 ASN A CA 1
ATOM 2260 C C . ASN A 1 300 ? -7.426 -4.102 25.474 1.00 92.81 300 ASN A C 1
ATOM 2262 O O . ASN A 1 300 ? -8.042 -3.052 25.594 1.00 92.81 300 ASN A O 1
ATOM 2266 N N . LYS A 1 301 ? -7.956 -5.152 24.841 1.00 94.31 301 LYS A N 1
ATOM 2267 C CA . LYS A 1 301 ? -9.329 -5.200 24.328 1.00 94.31 301 LYS A CA 1
ATOM 2268 C C . LYS A 1 301 ? -9.815 -6.637 24.324 1.00 94.31 301 LYS A C 1
ATOM 2270 O O . LYS A 1 301 ? -9.069 -7.525 23.905 1.00 94.31 301 LYS A O 1
ATOM 2275 N N . ILE A 1 302 ? -11.054 -6.851 24.757 1.00 95.56 302 ILE A N 1
ATOM 2276 C CA . ILE A 1 302 ? -11.723 -8.154 24.751 1.00 95.56 302 ILE A CA 1
ATOM 2277 C C . ILE A 1 302 ? -13.154 -8.020 24.226 1.00 95.56 302 ILE A C 1
ATOM 2279 O O . ILE A 1 302 ? -13.864 -7.079 24.570 1.00 95.56 302 ILE A O 1
ATOM 2283 N N . LEU A 1 303 ? -13.577 -8.962 23.387 1.00 93.88 303 LEU A N 1
ATOM 2284 C CA . LEU A 1 303 ? -14.935 -9.083 22.871 1.00 93.88 303 LEU A CA 1
ATOM 2285 C C . LEU A 1 303 ? -15.487 -10.467 23.213 1.00 93.88 303 LEU A C 1
ATOM 2287 O O . LEU A 1 303 ? -14.834 -11.478 22.954 1.00 93.88 303 LEU A O 1
ATOM 2291 N N . TRP A 1 304 ? -16.711 -10.495 23.733 1.00 92.31 304 TRP A N 1
ATOM 2292 C CA . TRP A 1 304 ? -17.510 -11.702 23.932 1.00 92.31 304 TRP A CA 1
ATOM 2293 C C . TRP A 1 304 ? -18.643 -11.730 22.911 1.00 92.31 304 TRP A C 1
ATOM 2295 O O . TRP A 1 304 ? -19.395 -10.756 22.813 1.00 92.31 304 TRP A O 1
ATOM 2305 N N . ARG A 1 305 ? -18.751 -12.800 22.117 1.00 91.94 305 ARG A N 1
ATOM 2306 C CA . ARG A 1 305 ? -19.796 -12.940 21.090 1.00 91.94 305 ARG A CA 1
ATOM 2307 C C . ARG A 1 305 ? -20.513 -14.272 21.218 1.00 91.94 305 ARG A C 1
ATOM 2309 O O . ARG A 1 305 ? -19.911 -15.329 21.049 1.00 91.94 305 ARG A O 1
ATOM 2316 N N . SER A 1 306 ? -21.804 -14.198 21.500 1.00 89.56 306 SER A N 1
ATOM 2317 C CA . SER A 1 306 ? -22.689 -15.348 21.687 1.00 89.56 306 SER A CA 1
ATOM 2318 C C . SER A 1 306 ? -23.116 -15.964 20.345 1.00 89.56 306 SER A C 1
ATOM 2320 O O . SER A 1 306 ? -23.308 -15.246 19.362 1.00 89.56 306 SER A O 1
ATOM 2322 N N . CYS A 1 307 ? -23.264 -17.289 20.284 1.00 85.62 307 CYS A N 1
ATOM 2323 C CA . CYS A 1 307 ? -23.707 -18.020 19.089 1.00 85.62 307 CYS A CA 1
ATOM 2324 C C . CYS A 1 307 ? -25.009 -18.782 19.362 1.00 85.62 307 CYS A C 1
ATOM 2326 O O . CYS A 1 307 ? -25.198 -19.309 20.457 1.00 85.62 307 CYS A O 1
ATOM 2328 N N . GLN A 1 308 ? -25.867 -18.929 18.345 1.00 80.31 308 GLN A N 1
ATOM 2329 C CA . GLN A 1 308 ? -27.132 -19.669 18.471 1.00 80.31 308 GLN A CA 1
ATOM 2330 C C . GLN A 1 308 ? -26.930 -21.149 18.845 1.00 80.31 308 GLN A C 1
ATOM 2332 O O . GLN A 1 308 ? -27.789 -21.757 19.478 1.00 80.31 308 GLN A O 1
ATOM 2337 N N . SER A 1 309 ? -25.774 -21.728 18.509 1.00 79.25 309 SER A N 1
ATOM 2338 C CA . SER A 1 309 ? -25.395 -23.098 18.878 1.00 79.25 309 SER A CA 1
ATOM 2339 C C . SER A 1 309 ? -25.161 -23.312 20.382 1.00 79.25 309 SER A C 1
ATOM 2341 O O . SER A 1 309 ? -24.886 -24.437 20.792 1.00 79.25 309 SER A O 1
ATOM 2343 N N . GLY A 1 310 ? -25.233 -22.257 21.204 1.00 77.12 310 GLY A N 1
ATOM 2344 C CA . GLY A 1 310 ? -24.932 -22.289 22.640 1.00 77.12 310 GLY A CA 1
ATOM 2345 C C . GLY A 1 310 ? -23.451 -22.068 22.977 1.00 77.12 310 GLY A C 1
ATOM 2346 O O . GLY A 1 310 ? -23.096 -21.996 24.151 1.00 77.12 310 GLY A O 1
ATOM 2347 N N . GLY A 1 311 ? -22.583 -21.941 21.966 1.00 85.50 311 GLY A N 1
ATOM 2348 C CA . GLY A 1 311 ? -21.177 -21.562 22.127 1.00 85.50 311 GLY A CA 1
ATOM 2349 C C . GLY A 1 311 ? -20.953 -20.046 22.150 1.00 85.50 311 GLY A C 1
ATOM 2350 O O . GLY A 1 311 ? -21.862 -19.250 21.910 1.00 85.50 311 GLY A O 1
ATOM 2351 N N . HIS A 1 312 ? -19.711 -19.636 22.396 1.00 90.19 312 HIS A N 1
ATOM 2352 C CA . HIS A 1 312 ? -19.293 -18.236 22.358 1.00 90.19 312 HIS A CA 1
ATOM 2353 C C . HIS A 1 312 ? -17.877 -18.096 21.786 1.00 90.19 312 HIS A C 1
ATOM 2355 O O . HIS A 1 312 ? -17.065 -19.020 21.866 1.00 90.19 312 HIS A O 1
ATOM 2361 N N . PHE A 1 313 ? -17.590 -16.926 21.218 1.00 93.06 313 PHE A N 1
ATOM 2362 C CA . PHE A 1 313 ? -16.245 -16.499 20.852 1.00 93.06 313 PHE A CA 1
ATOM 2363 C C . PHE A 1 313 ? -15.713 -15.521 21.895 1.00 93.06 313 PHE A C 1
ATOM 2365 O O . PHE A 1 313 ? -16.386 -14.542 22.231 1.00 93.06 313 PHE A O 1
ATOM 2372 N N . ILE A 1 314 ? -14.477 -15.748 22.337 1.00 94.62 314 ILE A N 1
ATOM 2373 C CA . ILE A 1 314 ? -13.695 -14.777 23.105 1.00 94.62 314 ILE A CA 1
ATOM 2374 C C . ILE A 1 314 ? -12.557 -14.298 22.213 1.00 94.62 314 ILE A C 1
ATOM 2376 O O . ILE A 1 314 ? -11.673 -15.071 21.848 1.00 94.62 314 ILE A O 1
ATOM 2380 N N . ILE A 1 315 ? -12.589 -13.021 21.842 1.00 96.75 315 ILE A N 1
ATOM 2381 C CA . ILE A 1 315 ? -11.591 -12.417 20.957 1.00 96.75 315 ILE A CA 1
ATOM 2382 C C . ILE A 1 315 ? -10.871 -11.329 21.730 1.00 96.75 315 ILE A C 1
ATOM 2384 O O . ILE A 1 315 ? -11.513 -10.398 22.212 1.00 96.75 315 ILE A O 1
ATOM 2388 N N . PHE A 1 316 ? -9.550 -11.418 21.848 1.00 96.94 316 PHE A N 1
ATOM 2389 C CA . PHE A 1 316 ? -8.798 -10.469 22.660 1.00 96.94 316 PHE A CA 1
ATOM 2390 C C . PHE A 1 316 ? -7.426 -10.126 22.085 1.00 96.94 316 PHE A C 1
ATOM 2392 O O . PHE A 1 316 ? -6.741 -10.975 21.518 1.00 96.94 316 PHE A O 1
ATOM 2399 N N . SER A 1 317 ? -6.999 -8.873 22.252 1.00 96.38 317 SER A N 1
ATOM 2400 C CA . SER A 1 317 ? -5.663 -8.414 21.851 1.00 96.38 317 SER A CA 1
ATOM 2401 C C . SER A 1 317 ? -4.713 -8.355 23.042 1.00 96.38 317 SER A C 1
ATOM 2403 O O . SER A 1 317 ? -5.056 -7.771 24.072 1.00 96.38 317 SER A O 1
ATOM 2405 N N . GLY A 1 318 ? -3.494 -8.870 22.880 1.00 92.69 318 GLY A N 1
ATOM 2406 C CA . GLY A 1 318 ? -2.477 -8.877 23.935 1.00 92.69 318 GLY A CA 1
ATOM 2407 C C . GLY A 1 318 ? -2.435 -10.188 24.724 1.00 92.69 318 GLY A C 1
ATOM 2408 O O . GLY A 1 318 ? -2.589 -11.264 24.151 1.00 92.69 318 GLY A O 1
ATOM 2409 N N . GLY A 1 319 ? -2.129 -10.113 26.022 1.00 92.81 319 GLY A N 1
ATOM 2410 C CA . GLY A 1 319 ? -1.966 -11.299 26.878 1.00 92.81 319 GLY A CA 1
ATOM 2411 C C . GLY A 1 319 ? -0.635 -12.045 26.705 1.00 92.81 319 GLY A C 1
ATOM 2412 O O . GLY A 1 319 ? -0.392 -13.029 27.388 1.00 92.81 319 GLY A O 1
ATOM 2413 N N . MET A 1 320 ? 0.254 -11.600 25.813 1.00 94.31 320 MET A N 1
ATOM 2414 C CA . MET A 1 320 ? 1.482 -12.335 25.477 1.00 94.31 320 MET A CA 1
ATOM 2415 C C . MET A 1 320 ? 2.464 -12.449 26.660 1.00 94.31 320 MET A C 1
ATOM 2417 O O . MET A 1 320 ? 2.693 -11.444 27.346 1.00 94.31 320 MET A O 1
ATOM 2421 N N . PRO A 1 321 ? 3.142 -13.602 26.853 1.00 93.81 321 PRO A N 1
ATOM 2422 C CA . PRO A 1 321 ? 4.224 -13.746 27.825 1.00 93.81 321 PRO A CA 1
ATOM 2423 C C . PRO A 1 321 ? 5.310 -12.682 27.631 1.00 93.81 321 PRO A C 1
ATOM 2425 O O . PRO A 1 321 ? 5.950 -12.589 26.579 1.00 93.81 321 PRO A O 1
ATOM 2428 N N . ARG A 1 322 ? 5.543 -11.870 28.666 1.00 90.94 322 ARG A N 1
ATOM 2429 C CA . ARG A 1 322 ? 6.326 -10.627 28.576 1.00 90.94 322 ARG A CA 1
ATOM 2430 C C . ARG A 1 322 ? 7.773 -10.850 28.141 1.00 90.94 322 ARG A C 1
ATOM 2432 O O . ARG A 1 322 ? 8.324 -10.013 27.430 1.00 90.94 322 ARG A O 1
ATOM 2439 N N . ALA A 1 323 ? 8.382 -11.946 28.591 1.00 88.06 323 ALA A N 1
ATOM 2440 C CA . ALA A 1 323 ? 9.789 -12.246 28.341 1.00 88.06 323 ALA A CA 1
ATOM 2441 C C . ALA A 1 323 ? 10.048 -12.762 26.917 1.00 88.06 323 ALA A C 1
ATOM 2443 O O . ALA A 1 323 ? 11.029 -12.351 26.299 1.00 88.06 323 ALA A O 1
ATOM 2444 N N . SER A 1 324 ? 9.173 -13.634 26.410 1.00 88.19 324 SER A N 1
ATOM 2445 C CA . SER A 1 324 ? 9.392 -14.359 25.151 1.00 88.19 324 SER A CA 1
ATOM 2446 C C . SER A 1 324 ? 8.728 -13.690 23.949 1.00 88.19 324 SER A C 1
ATOM 2448 O O . SER A 1 324 ? 9.301 -13.686 22.865 1.00 88.19 324 SER A O 1
ATOM 2450 N N . TYR A 1 325 ? 7.543 -13.103 24.143 1.00 91.44 325 TYR A N 1
ATOM 2451 C CA . TYR A 1 325 ? 6.668 -12.650 23.052 1.00 91.44 325 TYR A CA 1
ATOM 2452 C C . TYR A 1 325 ? 6.146 -11.226 23.256 1.00 91.44 325 TYR A C 1
ATOM 2454 O O . TYR A 1 325 ? 5.185 -10.802 22.622 1.00 91.44 325 TYR A O 1
ATOM 2462 N N . GLY A 1 326 ? 6.776 -10.456 24.146 1.00 86.81 326 GLY A N 1
ATOM 2463 C CA . GLY A 1 326 ? 6.335 -9.102 24.457 1.00 86.81 326 GLY A CA 1
ATOM 2464 C C . GLY A 1 326 ? 6.356 -8.144 23.258 1.00 86.81 326 GLY A C 1
ATOM 2465 O O . GLY A 1 326 ? 5.653 -7.142 23.279 1.00 86.81 326 GLY A O 1
ATOM 2466 N N . ASP A 1 327 ? 7.145 -8.401 22.224 1.00 87.44 327 ASP A N 1
ATOM 2467 C CA . ASP A 1 327 ? 7.233 -7.563 21.024 1.00 87.44 327 ASP A CA 1
ATOM 2468 C C . ASP A 1 327 ? 6.322 -8.021 19.874 1.00 87.44 327 ASP A C 1
ATOM 2470 O O . ASP A 1 327 ? 6.383 -7.431 18.796 1.00 87.44 327 ASP A O 1
ATOM 2474 N N . ARG A 1 328 ? 5.496 -9.050 20.094 1.00 89.88 328 ARG A N 1
ATOM 2475 C CA . ARG A 1 328 ? 4.516 -9.540 19.120 1.00 89.88 328 ARG A CA 1
ATOM 2476 C C . ARG A 1 328 ? 3.232 -8.712 19.163 1.00 89.88 328 ARG A C 1
ATOM 2478 O O . ARG A 1 328 ? 2.835 -8.202 20.216 1.00 89.88 328 ARG A O 1
ATOM 2485 N N . HIS A 1 329 ? 2.575 -8.602 18.015 1.00 93.81 329 HIS A N 1
ATOM 2486 C CA . HIS A 1 329 ? 1.283 -7.943 17.870 1.00 93.81 329 HIS A CA 1
ATOM 2487 C C . HIS A 1 329 ? 0.242 -9.012 17.572 1.00 93.81 329 HIS A C 1
ATOM 2489 O O . HIS A 1 329 ? 0.188 -9.516 16.455 1.00 93.81 329 HIS A O 1
ATOM 2495 N N . CYS A 1 330 ? -0.548 -9.387 18.584 1.00 95.31 330 CYS A N 1
ATOM 2496 C CA . CYS A 1 330 ? -1.430 -10.543 18.473 1.00 95.31 330 CYS A CA 1
ATOM 2497 C C . CYS A 1 330 ? -2.886 -10.258 18.830 1.00 95.31 330 CYS A C 1
ATOM 2499 O O . CYS A 1 330 ? -3.169 -9.575 19.820 1.00 95.31 330 CYS A O 1
ATOM 2501 N N . VAL A 1 331 ? -3.788 -10.866 18.056 1.00 97.12 331 VAL A N 1
ATOM 2502 C CA . VAL A 1 331 ? -5.206 -11.038 18.398 1.00 97.12 331 VAL A CA 1
ATOM 2503 C C . VAL A 1 331 ? -5.471 -12.530 18.542 1.00 97.12 331 VAL A C 1
ATOM 2505 O O . VAL A 1 331 ? -5.166 -13.312 17.649 1.00 97.12 331 VAL A O 1
ATOM 2508 N N . SER A 1 332 ? -6.025 -12.928 19.676 1.00 96.50 332 SER A N 1
ATOM 2509 C CA . SER A 1 332 ? -6.338 -14.318 19.984 1.00 96.50 332 SER A CA 1
ATOM 2510 C C . SER A 1 332 ? -7.830 -14.544 19.809 1.00 96.50 332 SER A C 1
ATOM 2512 O O . SER A 1 332 ? -8.624 -13.729 20.280 1.00 96.50 332 SER A O 1
ATOM 2514 N N . VAL A 1 333 ? -8.206 -15.634 19.147 1.00 95.56 333 VAL A N 1
ATOM 2515 C CA . VAL A 1 333 ? -9.602 -16.054 18.985 1.00 95.56 333 VAL A CA 1
ATOM 2516 C C . VAL A 1 333 ? -9.756 -17.405 19.671 1.00 95.56 333 VAL A C 1
ATOM 2518 O O . VAL A 1 333 ? -9.086 -18.368 19.298 1.00 95.56 333 VAL A O 1
ATOM 2521 N N . LEU A 1 334 ? -10.610 -17.450 20.689 1.00 92.75 334 LEU A N 1
ATOM 2522 C CA . LEU A 1 334 ? -10.975 -18.654 21.424 1.00 92.75 334 LEU A CA 1
ATOM 2523 C C . LEU A 1 334 ? -12.425 -19.012 21.101 1.00 92.75 334 LEU A C 1
ATOM 2525 O O . LEU A 1 334 ? -13.328 -18.199 21.309 1.00 92.75 334 LEU A O 1
ATOM 2529 N N . GLN A 1 335 ? -12.637 -20.230 20.611 1.00 89.94 335 GLN A N 1
ATOM 2530 C CA . GLN A 1 335 ? -13.957 -20.808 20.381 1.00 89.94 335 GLN A CA 1
ATOM 2531 C C . GLN A 1 335 ? -13.965 -22.231 20.939 1.00 89.94 335 GLN A C 1
ATOM 2533 O O . GLN A 1 335 ? -13.187 -23.073 20.490 1.00 89.94 335 GLN A O 1
ATOM 2538 N N . ALA A 1 336 ? -14.840 -22.501 21.911 1.00 83.50 336 ALA A N 1
ATOM 2539 C CA . ALA A 1 336 ? -14.822 -23.750 22.677 1.00 83.50 336 ALA A CA 1
ATOM 2540 C C . ALA A 1 336 ? -13.416 -24.035 23.254 1.00 83.50 336 ALA A C 1
ATOM 2542 O O . ALA A 1 336 ? -12.948 -23.275 24.098 1.00 83.50 336 ALA A O 1
ATOM 2543 N N . GLU A 1 337 ? -12.734 -25.085 22.791 1.00 82.56 337 GLU A N 1
ATOM 2544 C CA . GLU A 1 337 ? -11.374 -25.450 23.224 1.00 82.56 337 GLU A CA 1
ATOM 2545 C C . GLU A 1 337 ? -10.281 -25.003 22.235 1.00 82.56 337 GLU A C 1
ATOM 2547 O O . GLU A 1 337 ? -9.091 -25.136 22.510 1.00 82.56 337 GLU A O 1
ATOM 2552 N N . THR A 1 338 ? -10.657 -24.458 21.075 1.00 85.56 338 THR A N 1
ATOM 2553 C CA . THR A 1 338 ? -9.709 -24.053 20.032 1.00 85.56 338 THR A CA 1
ATOM 2554 C C . THR A 1 338 ? -9.268 -22.607 20.237 1.00 85.56 338 THR A C 1
ATOM 2556 O O . THR A 1 338 ? -10.054 -21.674 20.064 1.00 85.56 338 THR A O 1
ATOM 2559 N N . LEU A 1 339 ? -7.990 -22.422 20.574 1.00 91.38 339 LEU A N 1
ATOM 2560 C CA . LEU A 1 339 ? -7.324 -21.123 20.647 1.00 91.38 339 LEU A CA 1
ATOM 2561 C C . LEU A 1 339 ? -6.401 -20.945 19.438 1.00 91.38 339 LEU A C 1
ATOM 2563 O O . LEU A 1 339 ? -5.525 -21.774 19.210 1.00 91.38 339 LEU A O 1
ATOM 2567 N N . VAL A 1 340 ? -6.542 -19.837 18.708 1.00 93.25 340 VAL A N 1
ATOM 2568 C CA . VAL A 1 340 ? -5.575 -19.433 17.672 1.00 93.25 340 VAL A CA 1
ATOM 2569 C C . VAL A 1 340 ? -5.056 -18.037 17.976 1.00 93.25 340 VAL A C 1
ATOM 2571 O O . VAL A 1 340 ? -5.838 -17.104 18.174 1.00 93.25 340 VAL A O 1
ATOM 2574 N N . THR A 1 341 ? -3.733 -17.879 17.970 1.00 95.00 341 THR A N 1
ATOM 2575 C CA . THR A 1 341 ? -3.056 -16.602 18.202 1.00 95.00 341 THR A CA 1
ATOM 2576 C C . THR A 1 341 ? -2.619 -16.008 16.865 1.00 95.00 341 THR A C 1
ATOM 2578 O O . THR A 1 341 ? -1.590 -16.381 16.304 1.00 95.00 341 THR A O 1
ATOM 2581 N N . LEU A 1 342 ? -3.403 -15.075 16.329 1.00 95.19 342 LEU A N 1
ATOM 2582 C CA . LEU A 1 342 ? -3.092 -14.380 15.080 1.00 95.19 342 LEU A CA 1
ATOM 2583 C C . LEU A 1 342 ? -1.910 -13.438 15.317 1.00 95.19 342 LEU A C 1
ATOM 2585 O O . LEU A 1 342 ? -2.012 -12.554 16.162 1.00 95.19 342 LEU A O 1
ATOM 2589 N N . ASP A 1 343 ? -0.806 -13.632 14.600 1.00 94.12 343 ASP A N 1
ATOM 2590 C CA . ASP A 1 343 ? 0.417 -12.835 14.704 1.00 94.12 343 ASP A CA 1
ATOM 2591 C C . ASP A 1 343 ? 0.560 -11.906 13.499 1.00 94.12 343 ASP A C 1
ATOM 2593 O O . ASP A 1 343 ? 0.556 -12.355 12.349 1.00 94.12 343 ASP A O 1
ATOM 2597 N N . PHE A 1 344 ? 0.706 -10.614 13.780 1.00 93.81 344 PHE A N 1
ATOM 2598 C CA . PHE A 1 344 ? 0.790 -9.555 12.785 1.00 93.81 344 PHE A CA 1
ATOM 2599 C C . PHE A 1 344 ? 2.161 -8.879 12.814 1.00 93.81 344 PHE A C 1
ATOM 2601 O O . PHE A 1 344 ? 2.824 -8.771 13.848 1.00 93.81 344 PHE A O 1
ATOM 2608 N N . THR A 1 345 ? 2.590 -8.375 11.661 1.00 90.75 345 THR A N 1
ATOM 2609 C CA . THR A 1 345 ? 3.900 -7.728 11.489 1.00 90.75 345 THR A CA 1
ATOM 2610 C C . THR A 1 345 ? 3.913 -6.252 11.888 1.00 90.75 345 THR A C 1
ATOM 2612 O O . THR A 1 345 ? 4.990 -5.679 12.073 1.00 90.75 345 THR A O 1
ATOM 2615 N N . SER A 1 346 ? 2.739 -5.639 12.054 1.00 92.56 346 SER A N 1
ATOM 2616 C CA . SER A 1 346 ? 2.557 -4.244 12.463 1.00 92.56 346 SER A CA 1
ATOM 2617 C C . SER A 1 346 ? 1.619 -4.126 13.668 1.00 92.56 346 SER A C 1
ATOM 2619 O O . SER A 1 346 ? 0.947 -5.083 14.059 1.00 92.56 346 SER A O 1
ATOM 2621 N N . ARG A 1 347 ? 1.627 -2.958 14.322 1.00 93.56 347 ARG A N 1
ATOM 2622 C CA . ARG A 1 347 ? 0.869 -2.730 15.558 1.00 93.56 347 ARG A CA 1
ATOM 2623 C C . ARG A 1 347 ? -0.632 -2.801 15.282 1.00 93.56 347 ARG A C 1
ATOM 2625 O O . ARG A 1 347 ? -1.105 -2.204 14.321 1.00 93.56 347 ARG A O 1
ATOM 2632 N N . ILE A 1 348 ? -1.375 -3.460 16.166 1.00 94.94 348 ILE A N 1
ATOM 2633 C CA . ILE A 1 348 ? -2.841 -3.445 16.140 1.00 94.94 348 ILE A CA 1
ATOM 2634 C C . ILE A 1 348 ? -3.321 -2.063 16.583 1.00 94.94 348 ILE A C 1
ATOM 2636 O O . ILE A 1 348 ? -2.918 -1.593 17.649 1.00 94.94 348 ILE A O 1
ATOM 2640 N N . ILE A 1 349 ? -4.145 -1.425 15.753 1.00 92.56 349 ILE A N 1
ATOM 2641 C CA . ILE A 1 349 ? -4.819 -0.168 16.084 1.00 92.56 349 ILE A CA 1
ATOM 2642 C C . ILE A 1 349 ? -6.123 -0.491 16.800 1.00 92.56 349 ILE A C 1
ATOM 2644 O O . ILE A 1 349 ? -6.294 -0.103 17.950 1.00 92.56 349 ILE A O 1
ATOM 2648 N N . ASP A 1 350 ? -7.005 -1.247 16.144 1.00 92.25 350 ASP A N 1
ATOM 2649 C CA . ASP A 1 350 ? -8.232 -1.751 16.754 1.00 92.25 350 ASP A CA 1
ATOM 2650 C C . ASP A 1 350 ? -8.846 -2.902 15.930 1.00 92.25 350 ASP A C 1
ATOM 2652 O O . ASP A 1 350 ? -8.423 -3.175 14.805 1.00 92.25 350 ASP A O 1
ATOM 2656 N N . PHE A 1 351 ? -9.855 -3.586 16.471 1.00 95.19 351 PHE A N 1
ATOM 2657 C CA . PHE A 1 351 ? -10.611 -4.626 15.770 1.00 95.19 351 PHE A CA 1
ATOM 2658 C C . PHE A 1 351 ? -12.092 -4.667 16.171 1.00 95.19 351 PHE A C 1
ATOM 2660 O O . PHE A 1 351 ? -12.473 -4.284 17.283 1.00 95.19 351 PHE A O 1
ATOM 2667 N N . PHE A 1 352 ? -12.936 -5.183 15.275 1.00 91.81 352 PHE A N 1
ATOM 2668 C CA . PHE A 1 352 ? -14.361 -5.424 15.518 1.00 91.81 352 PHE A CA 1
ATOM 2669 C C . PHE A 1 352 ? -14.845 -6.705 14.826 1.00 91.81 352 PHE A C 1
ATOM 2671 O O . PHE A 1 352 ? -14.172 -7.274 13.968 1.00 91.81 352 PHE A O 1
ATOM 2678 N N . THR A 1 353 ? -16.037 -7.160 15.208 1.00 92.38 353 THR A N 1
ATOM 2679 C CA . THR A 1 353 ? -16.722 -8.297 14.580 1.00 92.38 353 THR A CA 1
ATOM 2680 C C . THR A 1 353 ? -17.912 -7.817 13.761 1.00 92.38 353 THR A C 1
ATOM 2682 O O . THR A 1 353 ? -18.636 -6.917 14.186 1.00 92.38 353 THR A O 1
ATOM 2685 N N . VAL A 1 354 ? -18.121 -8.422 12.593 1.00 88.12 354 VAL A N 1
ATOM 2686 C CA . VAL A 1 354 ? -19.317 -8.201 11.772 1.00 88.12 354 VAL A CA 1
ATOM 2687 C C . VAL A 1 354 ? -20.351 -9.260 12.125 1.00 88.12 354 VAL A C 1
ATOM 2689 O O . VAL A 1 354 ? -20.030 -10.445 12.148 1.00 88.12 354 VAL A O 1
ATOM 2692 N N . HIS A 1 355 ? -21.587 -8.838 12.374 1.00 82.69 355 HIS A N 1
ATOM 2693 C CA . HIS A 1 355 ? -22.716 -9.719 12.661 1.00 82.69 355 HIS A CA 1
ATOM 2694 C C . HIS A 1 355 ? -23.880 -9.467 11.695 1.00 82.69 355 HIS A C 1
ATOM 2696 O O . HIS A 1 355 ? -24.007 -8.383 11.111 1.00 82.69 355 HIS A O 1
ATOM 2702 N N . SER A 1 356 ? -24.757 -10.460 11.523 1.00 65.94 356 SER A N 1
ATOM 2703 C CA . SER A 1 356 ? -25.986 -10.258 10.753 1.00 65.94 356 SER A CA 1
ATOM 2704 C C . SER A 1 356 ? -26.952 -9.368 11.533 1.00 65.94 356 SER A C 1
ATOM 2706 O O . SER A 1 356 ? -27.223 -9.597 12.708 1.00 65.94 356 SER A O 1
ATOM 2708 N N . THR A 1 357 ? -27.478 -8.331 10.887 1.00 53.88 357 THR A N 1
ATOM 2709 C CA . THR A 1 357 ? -28.487 -7.424 11.459 1.00 53.88 357 THR A CA 1
ATOM 2710 C C . THR A 1 357 ? -29.833 -7.526 10.742 1.00 53.88 357 THR A C 1
ATOM 2712 O O . THR A 1 357 ? -30.770 -6.819 11.102 1.00 53.88 357 THR A O 1
ATOM 2715 N N . ARG A 1 358 ? -29.961 -8.406 9.736 1.00 46.84 358 ARG A N 1
ATOM 2716 C CA . ARG A 1 358 ? -31.177 -8.553 8.924 1.00 46.84 358 ARG A CA 1
ATOM 2717 C C . ARG A 1 358 ? -31.733 -9.979 9.008 1.00 46.84 358 ARG A C 1
ATOM 2719 O O . ARG A 1 358 ? -30.981 -10.913 8.732 1.00 46.84 358 ARG A O 1
ATOM 2726 N N . PRO A 1 359 ? -33.031 -10.156 9.310 1.00 36.88 359 PRO A N 1
ATOM 2727 C CA . PRO A 1 359 ? -33.750 -11.366 8.947 1.00 36.88 359 PRO A CA 1
ATOM 2728 C C . PRO A 1 359 ? -33.972 -11.339 7.426 1.00 36.88 359 PRO A C 1
ATOM 2730 O O . PRO A 1 359 ? -34.720 -10.501 6.935 1.00 36.88 359 PRO A O 1
ATOM 2733 N N . GLU A 1 360 ? -33.266 -12.215 6.714 1.00 38.44 360 GLU A N 1
ATOM 2734 C CA . GLU A 1 360 ? -33.476 -12.645 5.320 1.00 38.44 360 GLU A CA 1
ATOM 2735 C C . GLU A 1 360 ? -33.569 -11.567 4.210 1.00 38.44 360 GLU A C 1
ATOM 2737 O O . GLU A 1 360 ? -34.585 -10.900 4.017 1.00 38.44 360 GLU A O 1
ATOM 2742 N N . ASP A 1 361 ? -32.551 -11.522 3.338 1.00 33.47 361 ASP A N 1
ATOM 2743 C CA . ASP A 1 361 ? -32.824 -11.359 1.904 1.00 33.47 361 ASP A CA 1
ATOM 2744 C C . ASP A 1 361 ? -33.640 -12.598 1.485 1.00 33.47 361 ASP A C 1
ATOM 2746 O O . ASP A 1 361 ? -33.140 -13.721 1.485 1.00 33.47 361 ASP A O 1
ATOM 2750 N N . GLY A 1 362 ? -34.941 -12.400 1.271 1.00 32.53 362 GLY A N 1
ATOM 2751 C CA . GLY A 1 362 ? -35.928 -13.474 1.255 1.00 32.53 362 GLY A CA 1
ATOM 2752 C C . GLY A 1 362 ? -35.728 -14.541 0.181 1.00 32.53 362 GLY A C 1
ATOM 2753 O O . GLY A 1 362 ? -35.696 -14.226 -1.002 1.00 32.53 362 GLY A O 1
ATOM 2754 N N . VAL A 1 363 ? -35.758 -15.803 0.616 1.00 29.23 363 VAL A N 1
ATOM 2755 C CA . VAL A 1 363 ? -36.589 -16.873 0.041 1.00 29.23 363 VAL A CA 1
ATOM 2756 C C . VAL A 1 363 ? -36.934 -17.820 1.192 1.00 29.23 363 VAL A C 1
ATOM 2758 O O . VAL A 1 363 ? -36.140 -18.686 1.546 1.00 29.23 363 VAL A O 1
ATOM 2761 N N . CYS A 1 364 ? -38.135 -17.705 1.760 1.00 30.22 364 CYS A N 1
ATOM 2762 C CA . CYS A 1 364 ? -38.682 -18.814 2.535 1.00 30.22 364 CYS A CA 1
ATOM 2763 C C . CYS A 1 364 ? -38.902 -19.984 1.554 1.00 30.22 364 CYS A C 1
ATOM 2765 O O . CYS A 1 364 ? -39.646 -19.797 0.582 1.00 30.22 364 CYS A O 1
ATOM 2767 N N . PRO A 1 365 ? -38.302 -21.177 1.739 1.00 31.36 365 PRO A N 1
ATOM 2768 C CA . PRO A 1 365 ? -38.686 -22.335 0.947 1.00 31.36 365 PRO A CA 1
ATOM 2769 C C . PRO A 1 365 ? -40.173 -22.585 1.203 1.00 31.36 365 PRO A C 1
ATOM 2771 O O . PRO A 1 365 ? -40.604 -22.742 2.345 1.00 31.36 365 PRO A O 1
ATOM 2774 N N . ALA A 1 366 ? -40.970 -22.530 0.137 1.00 30.77 366 ALA A N 1
ATOM 2775 C CA . ALA A 1 366 ? -42.412 -22.687 0.198 1.00 30.77 366 ALA A CA 1
ATOM 2776 C C . ALA A 1 366 ? -42.771 -24.024 0.865 1.00 30.77 366 ALA A C 1
ATOM 2778 O O . ALA A 1 366 ? -42.718 -25.080 0.236 1.00 30.77 366 ALA A O 1
ATOM 2779 N N . LEU A 1 367 ? -43.159 -23.982 2.140 1.00 38.09 367 LEU A N 1
ATOM 2780 C CA . LEU A 1 367 ? -43.870 -25.088 2.763 1.00 38.09 367 LEU A CA 1
ATOM 2781 C C . LEU A 1 367 ? -45.263 -25.193 2.114 1.00 38.09 367 LEU A C 1
ATOM 2783 O O . LEU A 1 367 ? -45.922 -24.170 1.889 1.00 38.09 367 LEU A O 1
ATOM 2787 N N . PRO A 1 368 ? -45.735 -26.406 1.783 1.00 37.78 368 PRO A N 1
ATOM 2788 C CA . PRO A 1 368 ? -47.022 -26.587 1.133 1.00 37.78 368 PRO A CA 1
ATOM 2789 C C . PRO A 1 368 ? -48.169 -26.262 2.102 1.00 37.78 368 PRO A C 1
ATOM 2791 O O . PRO A 1 368 ? -48.268 -26.861 3.163 1.00 37.78 368 PRO A O 1
ATOM 2794 N N . ARG A 1 369 ? -49.013 -25.307 1.681 1.00 33.66 369 ARG A N 1
ATOM 2795 C CA . ARG A 1 369 ? -50.400 -24.977 2.090 1.00 33.66 369 ARG A CA 1
ATOM 2796 C C . ARG A 1 369 ? -50.841 -25.248 3.552 1.00 33.66 369 ARG A C 1
ATOM 2798 O O . ARG A 1 369 ? -50.867 -26.394 3.987 1.00 33.66 369 ARG A O 1
ATOM 2805 N N . PRO A 1 370 ? -51.388 -24.237 4.258 1.00 36.84 370 PRO A N 1
ATOM 2806 C CA . PRO A 1 370 ? -51.922 -24.423 5.604 1.00 36.84 370 PRO A CA 1
ATOM 2807 C C . PRO A 1 370 ? -53.260 -25.180 5.601 1.00 36.84 370 PRO A C 1
ATOM 2809 O O . PRO A 1 370 ? -54.159 -24.900 4.805 1.00 36.84 370 PRO A O 1
ATOM 2812 N N . VAL A 1 371 ? -53.395 -26.109 6.546 1.00 33.72 371 VAL A N 1
ATOM 2813 C CA . VAL A 1 371 ? -54.658 -26.746 6.947 1.00 33.72 371 VAL A CA 1
ATOM 2814 C C . VAL A 1 371 ? -55.343 -25.829 7.975 1.00 33.72 371 VAL A C 1
ATOM 2816 O O . VAL A 1 371 ? -54.666 -25.368 8.896 1.00 33.72 371 VAL A O 1
ATOM 2819 N N . PRO A 1 372 ? -56.649 -25.525 7.867 1.00 38.09 372 PRO A N 1
ATOM 2820 C CA . PRO A 1 372 ? -57.293 -24.582 8.771 1.00 38.09 372 PRO A CA 1
ATOM 2821 C C . PRO A 1 372 ? -57.844 -25.296 10.012 1.00 38.09 372 PRO A C 1
ATOM 2823 O O . PRO A 1 372 ? -58.977 -25.760 9.989 1.00 38.09 372 PRO A O 1
ATOM 2826 N N . SER A 1 373 ? -57.087 -25.348 11.112 1.00 34.19 373 SER A N 1
ATOM 2827 C CA . SER A 1 373 ? -57.676 -25.323 12.463 1.00 34.19 373 SER A CA 1
ATOM 2828 C C . SER A 1 373 ? -56.621 -25.161 13.559 1.00 34.19 373 SER A C 1
ATOM 2830 O O . SER A 1 373 ? -55.640 -25.897 13.568 1.00 34.19 373 SER A O 1
ATOM 2832 N N . ALA A 1 374 ? -56.950 -24.303 14.529 1.00 32.59 374 ALA A N 1
ATOM 2833 C CA . ALA A 1 374 ? -56.340 -24.075 15.845 1.00 32.59 374 ALA A CA 1
ATOM 2834 C C . ALA A 1 374 ? -55.526 -22.776 15.969 1.00 32.59 374 ALA A C 1
ATOM 2836 O O . ALA A 1 374 ? -54.543 -22.523 15.280 1.00 32.59 374 ALA A O 1
ATOM 2837 N N . ALA A 1 375 ? -56.024 -21.933 16.869 1.00 38.09 375 ALA A N 1
ATOM 2838 C CA . ALA A 1 375 ? -55.598 -20.580 17.148 1.00 38.09 375 ALA A CA 1
ATOM 2839 C C . ALA A 1 375 ? -54.267 -20.521 17.914 1.00 38.09 375 ALA A C 1
ATOM 2841 O O . ALA A 1 375 ? -54.170 -21.056 19.012 1.00 38.09 375 ALA A O 1
ATOM 2842 N N . TYR A 1 376 ? -53.312 -19.756 17.382 1.00 30.78 376 TYR A N 1
ATOM 2843 C CA . TYR A 1 376 ? -52.302 -19.025 18.150 1.00 30.78 376 TYR A CA 1
ATOM 2844 C C . TYR A 1 376 ? -52.065 -17.671 17.461 1.00 30.78 376 TYR A C 1
ATOM 2846 O O . TYR A 1 376 ? -51.830 -17.649 16.251 1.00 30.78 376 TYR A O 1
ATOM 2854 N N . PRO A 1 377 ? -52.138 -16.531 18.170 1.00 36.88 377 PRO A N 1
ATOM 2855 C CA . PRO A 1 377 ? -51.817 -15.241 17.589 1.00 36.88 377 PRO A CA 1
ATOM 2856 C C . PRO A 1 377 ? -50.334 -14.959 17.830 1.00 36.88 377 PRO A C 1
ATOM 2858 O O . PRO A 1 377 ? -49.954 -14.640 18.949 1.00 36.88 377 PRO A O 1
ATOM 2861 N N . CYS A 1 378 ? -49.488 -15.046 16.803 1.00 27.31 378 CYS A N 1
ATOM 2862 C CA . CYS A 1 378 ? -48.202 -14.344 16.806 1.00 27.31 378 CYS A CA 1
ATOM 2863 C C . CYS A 1 378 ? -47.879 -13.827 15.399 1.00 27.31 378 CYS A C 1
ATOM 2865 O O . CYS A 1 378 ? -47.816 -14.569 14.423 1.00 27.31 378 CYS A O 1
ATOM 2867 N N . SER A 1 379 ? -47.741 -12.507 15.322 1.00 28.64 379 SER A N 1
ATOM 2868 C CA . SER A 1 379 ? -47.427 -11.713 14.134 1.00 28.64 379 SER A CA 1
ATOM 2869 C C . SER A 1 379 ? -45.926 -11.837 13.806 1.00 28.64 379 SER A C 1
ATOM 2871 O O . SER A 1 379 ? -45.129 -11.794 14.741 1.00 28.64 379 SER A O 1
ATOM 2873 N N . PRO A 1 380 ? -45.488 -11.922 12.534 1.00 31.72 380 PRO A N 1
ATOM 2874 C CA . PRO A 1 380 ? -44.074 -12.078 12.166 1.00 31.72 380 PRO A CA 1
ATOM 2875 C C . PRO A 1 380 ? -43.300 -10.743 12.185 1.00 31.72 380 PRO A C 1
ATOM 2877 O O . PRO A 1 380 ? -42.502 -10.455 11.296 1.00 31.72 380 PRO A O 1
ATOM 2880 N N . ARG A 1 381 ? -43.551 -9.877 13.176 1.00 31.09 381 ARG A N 1
ATOM 2881 C CA . ARG A 1 381 ? -42.831 -8.604 13.330 1.00 31.09 381 ARG A CA 1
ATOM 2882 C C . ARG A 1 381 ? -41.765 -8.726 14.419 1.00 31.09 381 ARG A C 1
ATOM 2884 O O . ARG A 1 381 ? -42.096 -8.783 15.594 1.00 31.09 381 ARG A O 1
ATOM 2891 N N . CYS A 1 382 ? -40.509 -8.658 13.980 1.00 32.50 382 CYS A N 1
ATOM 2892 C CA . CYS A 1 382 ? -39.350 -8.188 14.742 1.00 32.50 382 CYS A CA 1
ATOM 2893 C C . CYS A 1 382 ? -38.958 -9.005 15.986 1.00 32.50 382 CYS A C 1
ATOM 2895 O O . CYS A 1 382 ? -39.236 -8.605 17.112 1.00 32.50 382 CYS A O 1
ATOM 2897 N N . CYS A 1 383 ? -38.181 -10.070 15.790 1.00 31.20 383 CYS A N 1
ATOM 2898 C CA . CYS A 1 383 ? -37.273 -10.567 16.824 1.00 31.20 383 CYS A CA 1
ATOM 2899 C C . CYS A 1 383 ? -35.851 -10.112 16.444 1.00 31.20 383 CYS A C 1
ATOM 2901 O O . CYS A 1 383 ? -35.351 -10.561 15.411 1.00 31.20 383 CYS A O 1
ATOM 2903 N N . PRO A 1 384 ? -35.187 -9.215 17.199 1.00 48.00 384 PRO A N 1
ATOM 2904 C CA . PRO A 1 384 ? -33.735 -9.085 17.117 1.00 48.00 384 PRO A CA 1
ATOM 2905 C C . PRO A 1 384 ? -33.140 -10.447 17.487 1.00 48.00 384 PRO A C 1
ATOM 2907 O O . PRO A 1 384 ? -33.608 -11.064 18.444 1.00 48.00 384 PRO A O 1
ATOM 2910 N N . THR A 1 385 ? -32.160 -10.947 16.737 1.00 55.69 385 THR A N 1
ATOM 2911 C CA . THR A 1 385 ? -31.513 -12.221 17.075 1.00 55.69 385 THR A CA 1
ATOM 2912 C C . THR A 1 385 ? -30.983 -12.148 18.513 1.00 55.69 385 THR A C 1
ATOM 2914 O O . THR A 1 385 ? -30.276 -11.204 18.869 1.00 55.69 385 THR A O 1
ATOM 2917 N N . GLU A 1 386 ? -31.342 -13.112 19.369 1.00 65.56 386 GLU A N 1
ATOM 2918 C CA . GLU A 1 386 ? -30.893 -13.128 20.775 1.00 65.56 386 GLU A CA 1
ATOM 2919 C C . GLU A 1 386 ? -29.367 -13.260 20.904 1.00 65.56 386 GLU A C 1
ATOM 2921 O O . GLU A 1 386 ? -28.798 -12.872 21.922 1.00 65.56 386 GLU A O 1
ATOM 2926 N N . PHE A 1 387 ? -28.719 -13.746 19.844 1.00 76.94 387 PHE A N 1
ATOM 2927 C CA . PHE A 1 387 ? -27.294 -14.037 19.750 1.00 76.94 387 PHE A CA 1
ATOM 2928 C C . PHE A 1 387 ? -26.573 -13.057 18.815 1.00 76.94 387 PHE A C 1
ATOM 2930 O O . PHE A 1 387 ? -27.197 -12.432 17.949 1.00 76.94 387 PHE A O 1
ATOM 2937 N N . ASP A 1 388 ? -25.259 -12.912 18.997 1.00 81.38 388 ASP A N 1
ATOM 2938 C CA . ASP A 1 388 ? -24.405 -12.052 18.166 1.00 81.38 388 ASP A CA 1
ATOM 2939 C C . ASP A 1 388 ? -24.085 -12.689 16.812 1.00 81.38 388 ASP A C 1
ATOM 2941 O O . ASP A 1 388 ? -24.158 -12.015 15.792 1.00 81.38 388 ASP A O 1
ATOM 2945 N N . GLU A 1 389 ? -23.736 -13.976 16.810 1.00 85.06 389 GLU A N 1
ATOM 2946 C CA . GLU A 1 389 ? -23.437 -14.777 15.617 1.00 85.06 389 GLU A CA 1
ATOM 2947 C C . GLU A 1 389 ? -22.409 -14.106 14.672 1.00 85.06 389 GLU A C 1
ATOM 2949 O O . GLU A 1 389 ? -22.736 -13.655 13.566 1.00 85.06 389 GLU A O 1
ATOM 2954 N N . PRO A 1 390 ? -21.142 -13.977 15.121 1.00 89.25 390 PRO A N 1
ATOM 2955 C CA . PRO A 1 390 ? -20.122 -13.235 14.391 1.00 89.25 390 PRO A CA 1
ATOM 2956 C C . PRO A 1 390 ? -19.752 -13.947 13.081 1.00 89.25 390 PRO A C 1
ATOM 2958 O O . PRO A 1 390 ? -19.376 -15.115 13.071 1.00 89.25 390 PRO A O 1
ATOM 2961 N N . GLN A 1 391 ? -19.829 -13.217 11.969 1.00 89.94 391 GLN A N 1
ATOM 2962 C CA . GLN A 1 391 ? -19.529 -13.715 10.624 1.00 89.94 391 GLN A CA 1
ATOM 2963 C C . GLN A 1 391 ? -18.066 -13.494 10.242 1.00 89.94 391 GLN A C 1
ATOM 2965 O O . GLN A 1 391 ? -17.449 -14.338 9.600 1.00 89.94 391 GLN A O 1
ATOM 2970 N N . ALA A 1 392 ? -17.507 -12.351 10.639 1.00 92.44 392 ALA A N 1
ATOM 2971 C CA . ALA A 1 392 ? -16.142 -11.978 10.300 1.00 92.44 392 ALA A CA 1
ATOM 2972 C C . ALA A 1 392 ? -15.471 -11.175 11.416 1.00 92.44 392 ALA A C 1
ATOM 2974 O O . ALA A 1 392 ? -16.136 -10.464 12.174 1.00 92.44 392 ALA A O 1
ATOM 2975 N N . LEU A 1 393 ? -14.143 -11.255 11.475 1.00 95.25 393 LEU A N 1
ATOM 2976 C CA . LEU A 1 393 ? -13.277 -10.444 12.328 1.00 95.25 393 LEU A CA 1
ATOM 2977 C C . LEU A 1 393 ? -12.467 -9.489 11.451 1.00 95.25 393 LEU A C 1
ATOM 2979 O O . LEU A 1 393 ? -11.658 -9.942 10.647 1.00 95.25 393 LEU A O 1
ATOM 2983 N N . ALA A 1 394 ? -12.662 -8.182 11.623 1.00 94.75 394 ALA A N 1
ATOM 2984 C CA . ALA A 1 394 ? -11.883 -7.147 10.951 1.00 94.75 394 ALA A CA 1
ATOM 2985 C C . ALA A 1 394 ? -10.864 -6.545 11.926 1.00 94.75 394 ALA A C 1
ATOM 2987 O O . ALA A 1 394 ? -11.237 -6.059 12.995 1.00 94.75 394 ALA A O 1
ATOM 2988 N N . VAL A 1 395 ? -9.585 -6.575 11.555 1.00 96.38 395 VAL A N 1
ATOM 2989 C CA . VAL A 1 395 ? -8.453 -6.092 12.353 1.00 96.38 395 VAL A CA 1
ATOM 2990 C C . VAL A 1 395 ? -7.735 -4.996 11.574 1.00 96.38 395 VAL A C 1
ATOM 2992 O O . VAL A 1 395 ? -7.136 -5.261 10.529 1.00 96.38 395 VAL A O 1
ATOM 2995 N N . LEU A 1 396 ? -7.787 -3.765 12.085 1.00 95.75 396 LEU A N 1
ATOM 2996 C CA . LEU A 1 396 ? -7.015 -2.648 11.557 1.00 95.75 396 LEU A CA 1
ATOM 2997 C C . LEU A 1 396 ? -5.635 -2.640 12.208 1.00 95.75 396 LEU A C 1
ATOM 2999 O O . LEU A 1 396 ? -5.496 -2.492 13.427 1.00 95.75 396 LEU A O 1
ATOM 3003 N N . LEU A 1 397 ? -4.612 -2.762 11.376 1.00 95.50 397 LEU A N 1
ATOM 3004 C CA . LEU A 1 397 ? -3.222 -2.640 11.774 1.00 95.50 397 LEU A CA 1
ATOM 3005 C C . LEU A 1 397 ? -2.674 -1.284 11.319 1.00 95.50 397 LEU A C 1
ATOM 3007 O O . LEU A 1 397 ? -3.306 -0.557 10.556 1.00 95.50 397 LEU A O 1
ATOM 3011 N N . GLU A 1 398 ? -1.482 -0.932 11.789 1.00 94.12 398 GLU A N 1
ATOM 3012 C CA . GLU A 1 398 ? -0.806 0.313 11.407 1.00 94.12 398 GLU A CA 1
ATOM 3013 C C . GLU A 1 398 ? -0.480 0.369 9.904 1.00 94.12 398 GLU A C 1
ATOM 3015 O O . GLU A 1 398 ? -0.400 1.457 9.341 1.00 94.12 398 GLU A O 1
ATOM 3020 N N . GLU A 1 399 ? -0.321 -0.789 9.255 1.00 93.94 399 GLU A N 1
ATOM 3021 C CA . GLU A 1 399 ? 0.178 -0.887 7.876 1.00 93.94 399 GLU A CA 1
ATOM 3022 C C . GLU A 1 399 ? -0.776 -1.622 6.913 1.00 93.94 399 GLU A C 1
ATOM 3024 O O . GLU A 1 399 ? -0.570 -1.573 5.701 1.00 93.94 399 GLU A O 1
ATOM 3029 N N . GLU A 1 400 ? -1.816 -2.300 7.412 1.00 94.38 400 GLU A N 1
ATOM 3030 C CA . GLU A 1 400 ? -2.791 -3.021 6.581 1.00 94.38 400 GLU A CA 1
ATOM 3031 C C . GLU A 1 400 ? -4.129 -3.278 7.309 1.00 94.38 400 GLU A C 1
ATOM 3033 O O . GLU A 1 400 ? -4.241 -3.120 8.526 1.00 94.38 400 GLU A O 1
ATOM 3038 N N . LEU A 1 401 ? -5.156 -3.690 6.558 1.00 93.62 401 LEU A N 1
ATOM 3039 C CA . LEU A 1 401 ? -6.434 -4.181 7.085 1.00 93.62 401 LEU A CA 1
ATOM 3040 C C . LEU A 1 401 ? -6.554 -5.677 6.790 1.00 93.62 401 LEU A C 1
ATOM 3042 O O . LEU A 1 401 ? -6.464 -6.089 5.634 1.00 93.62 401 LEU A O 1
ATOM 3046 N N . VAL A 1 402 ? -6.819 -6.474 7.822 1.00 93.88 402 VAL A N 1
ATOM 3047 C CA . VAL A 1 402 ? -7.034 -7.919 7.694 1.00 93.88 402 VAL A CA 1
ATOM 3048 C C . VAL A 1 402 ? -8.464 -8.253 8.091 1.00 93.88 402 VAL A C 1
ATOM 3050 O O . VAL A 1 402 ? -8.914 -7.871 9.169 1.00 93.88 402 VAL A O 1
ATOM 3053 N N . VAL A 1 403 ? -9.171 -9.006 7.248 1.00 92.94 403 VAL A N 1
ATOM 3054 C CA . VAL A 1 403 ? -10.507 -9.531 7.555 1.00 92.94 403 VAL A CA 1
ATOM 3055 C C . VAL A 1 403 ? -10.472 -11.050 7.497 1.00 92.94 403 VAL A C 1
ATOM 3057 O O . VAL A 1 403 ? -9.957 -11.613 6.536 1.00 92.94 403 VAL A O 1
ATOM 3060 N N . LEU A 1 404 ? -11.000 -11.711 8.523 1.00 92.75 404 LEU A N 1
ATOM 3061 C CA . LEU A 1 404 ? -11.073 -13.167 8.631 1.00 92.75 404 LEU A CA 1
ATOM 3062 C C . LEU A 1 404 ? -12.528 -13.621 8.642 1.00 92.75 404 LEU A C 1
ATOM 3064 O O . LEU A 1 404 ? -13.346 -13.040 9.353 1.00 92.75 404 LEU A O 1
ATOM 3068 N N . ASP A 1 405 ? -12.823 -14.671 7.886 1.00 91.44 405 ASP A N 1
ATOM 3069 C CA . ASP A 1 405 ? -14.104 -15.376 7.905 1.00 91.44 405 ASP A CA 1
ATOM 3070 C C . ASP A 1 405 ? -14.164 -16.270 9.151 1.00 91.44 405 ASP A C 1
ATOM 3072 O O . ASP A 1 405 ? -13.335 -17.159 9.310 1.00 91.44 405 ASP A O 1
ATOM 3076 N N . LEU A 1 406 ? -15.111 -16.022 10.058 1.00 90.50 406 LEU A N 1
ATOM 3077 C CA . LEU A 1 406 ? -15.256 -16.800 11.294 1.00 90.50 406 LEU A CA 1
ATOM 3078 C C . LEU A 1 406 ? -16.203 -18.000 11.148 1.00 90.50 406 LEU A C 1
ATOM 3080 O O . LEU A 1 406 ? -16.272 -18.826 12.059 1.00 90.50 406 LEU A O 1
ATOM 3084 N N . GLN A 1 407 ? -16.921 -18.110 10.028 1.00 86.88 407 GLN A N 1
ATOM 3085 C CA . GLN A 1 407 ? -17.859 -19.203 9.763 1.00 86.88 407 GLN A CA 1
ATOM 3086 C C . GLN A 1 407 ? -17.150 -20.412 9.153 1.00 86.88 407 GLN A C 1
ATOM 3088 O O . GLN A 1 407 ? -17.493 -21.558 9.449 1.00 86.88 407 GLN A O 1
ATOM 3093 N N . THR A 1 408 ? -16.138 -20.158 8.325 1.00 87.00 408 THR A N 1
ATOM 3094 C CA . THR A 1 408 ? -15.349 -21.211 7.685 1.00 87.00 408 THR A CA 1
ATOM 3095 C C . THR A 1 408 ? -14.289 -21.767 8.648 1.00 87.00 408 THR A C 1
ATOM 3097 O O . THR A 1 408 ? -13.498 -20.992 9.201 1.00 87.00 408 THR A O 1
ATOM 3100 N N . PRO A 1 409 ? -14.201 -23.102 8.838 1.00 84.62 409 PRO A N 1
ATOM 3101 C CA . PRO A 1 409 ? -13.156 -23.719 9.649 1.00 84.62 409 PRO A CA 1
ATOM 3102 C C . PRO A 1 409 ? -11.754 -23.299 9.204 1.00 84.62 409 PRO A C 1
ATOM 3104 O O . PRO A 1 409 ? -11.465 -23.189 8.013 1.00 84.62 409 PRO A O 1
ATOM 3107 N N . GLY A 1 410 ? -10.871 -23.062 10.171 1.00 83.94 410 GLY A N 1
ATOM 3108 C CA . GLY A 1 410 ? -9.530 -22.550 9.896 1.00 83.94 410 GLY A CA 1
ATOM 3109 C C . GLY A 1 410 ? -9.484 -21.052 9.597 1.00 83.94 410 GLY A C 1
ATOM 3110 O O . GLY A 1 410 ? -8.417 -20.557 9.263 1.00 83.94 410 GLY A O 1
ATOM 3111 N N . TRP A 1 411 ? -10.591 -20.320 9.735 1.00 89.62 411 TRP A N 1
ATOM 3112 C CA . TRP A 1 411 ? -10.685 -18.857 9.691 1.00 89.62 411 TRP A CA 1
ATOM 3113 C C . TRP A 1 411 ? -9.823 -18.180 8.612 1.00 89.62 411 TRP A C 1
ATOM 3115 O O . TRP A 1 411 ? -8.839 -17.506 8.960 1.00 89.62 411 TRP A O 1
ATOM 3125 N N . PRO A 1 412 ? -10.111 -18.414 7.316 1.00 88.94 412 PRO A N 1
ATOM 3126 C CA . PRO A 1 412 ? -9.322 -17.878 6.213 1.00 88.94 412 PRO A CA 1
ATOM 3127 C C . PRO A 1 412 ? -9.463 -16.354 6.095 1.00 88.94 412 PRO A C 1
ATOM 3129 O O . PRO A 1 412 ? -10.478 -15.769 6.476 1.00 88.94 412 PRO A O 1
ATOM 3132 N N . ALA A 1 413 ? -8.435 -15.705 5.543 1.00 88.12 413 ALA A N 1
ATOM 3133 C CA . ALA A 1 413 ? -8.476 -14.277 5.243 1.00 88.12 413 ALA A CA 1
ATOM 3134 C C . ALA A 1 413 ? -9.334 -13.994 4.005 1.00 88.12 413 ALA A C 1
ATOM 3136 O O . ALA A 1 413 ? -9.177 -14.642 2.971 1.00 88.12 413 ALA A O 1
ATOM 3137 N N . VAL A 1 414 ? -10.209 -12.997 4.113 1.00 86.44 414 VAL A N 1
ATOM 3138 C CA . VAL A 1 414 ? -11.055 -12.505 3.025 1.00 86.44 414 VAL A CA 1
ATOM 3139 C C . VAL A 1 414 ? -10.309 -11.374 2.307 1.00 86.44 414 VAL A C 1
ATOM 3141 O O . VAL A 1 414 ? -9.935 -10.393 2.958 1.00 86.44 414 VAL A O 1
ATOM 3144 N N . PRO A 1 415 ? -10.081 -11.466 0.983 1.00 81.44 415 PRO A N 1
ATOM 3145 C CA . PRO A 1 415 ? -9.421 -10.407 0.228 1.00 81.44 415 PRO A CA 1
ATOM 3146 C C . PRO A 1 415 ? -10.197 -9.090 0.308 1.00 81.44 415 PRO A C 1
ATOM 3148 O O . PRO A 1 415 ? -11.389 -9.041 -0.000 1.00 81.44 415 PRO A O 1
ATOM 3151 N N . ALA A 1 416 ? -9.511 -8.013 0.691 1.00 81.31 416 ALA A N 1
ATOM 3152 C CA . ALA A 1 416 ? -10.110 -6.689 0.728 1.00 81.31 416 ALA A CA 1
ATOM 3153 C C . ALA A 1 416 ? -10.293 -6.138 -0.705 1.00 81.31 416 ALA A C 1
ATOM 3155 O O . ALA A 1 416 ? -9.324 -6.096 -1.467 1.00 81.31 416 ALA A O 1
ATOM 3156 N N . PRO A 1 417 ? -11.507 -5.700 -1.093 1.00 76.88 417 PRO A N 1
ATOM 3157 C CA . PRO A 1 417 ? -11.773 -5.141 -2.424 1.00 76.88 417 PRO A CA 1
ATOM 3158 C C . PRO A 1 417 ? -11.227 -3.715 -2.605 1.00 76.88 417 PRO A C 1
ATOM 3160 O O . PRO A 1 417 ? -11.218 -3.187 -3.716 1.00 76.88 417 PRO A O 1
ATOM 3163 N N . TYR A 1 418 ? -10.771 -3.106 -1.514 1.00 78.50 418 TYR A N 1
ATOM 3164 C CA . TYR A 1 418 ? -10.166 -1.783 -1.401 1.00 78.50 418 TYR A CA 1
ATOM 3165 C C . TYR A 1 418 ? -9.128 -1.810 -0.271 1.00 78.50 418 TYR A C 1
ATOM 3167 O O . TYR A 1 418 ? -8.893 -2.857 0.329 1.00 78.50 418 TYR A O 1
ATOM 3175 N N . LEU A 1 419 ? -8.499 -0.666 0.037 1.00 85.88 419 LEU A N 1
ATOM 3176 C CA . LEU A 1 419 ? -7.508 -0.553 1.120 1.00 85.88 419 LEU A CA 1
ATOM 3177 C C . LEU A 1 419 ? -6.305 -1.498 0.964 1.00 85.88 419 LEU A C 1
ATOM 3179 O O . LEU A 1 419 ? -5.674 -1.882 1.948 1.00 85.88 419 LEU A O 1
ATOM 3183 N N . ALA A 1 420 ? -5.963 -1.857 -0.275 1.00 86.94 420 ALA A N 1
ATOM 3184 C CA . ALA A 1 420 ? -4.824 -2.720 -0.528 1.00 86.94 420 ALA A CA 1
ATOM 3185 C C . ALA A 1 420 ? -3.528 -2.073 0.009 1.00 86.94 420 ALA A C 1
ATOM 3187 O O . ALA A 1 420 ? -3.246 -0.911 -0.317 1.00 86.94 420 ALA A O 1
ATOM 3188 N N . PRO A 1 421 ? -2.716 -2.801 0.799 1.00 89.19 421 PRO A N 1
ATOM 3189 C CA . PRO A 1 421 ? -1.438 -2.305 1.294 1.00 89.19 421 PRO A CA 1
ATOM 3190 C C . PRO A 1 421 ? -0.416 -2.320 0.152 1.00 89.19 421 PRO A C 1
ATOM 3192 O O . PRO A 1 421 ? 0.377 -3.250 -0.008 1.00 89.19 421 PRO A O 1
ATOM 3195 N N . LEU A 1 422 ? -0.443 -1.283 -0.691 1.00 91.69 422 LEU A N 1
ATOM 3196 C CA . LEU A 1 422 ? 0.462 -1.149 -1.840 1.00 91.69 422 LEU A CA 1
ATOM 3197 C C . LEU A 1 422 ? 1.933 -1.244 -1.410 1.00 91.69 422 LEU A C 1
ATOM 3199 O O . LEU A 1 422 ? 2.770 -1.742 -2.151 1.00 91.69 422 LEU A O 1
ATOM 3203 N N . HIS A 1 423 ? 2.241 -0.808 -0.192 1.00 89.38 423 HIS A N 1
ATOM 3204 C CA . HIS A 1 423 ? 3.566 -0.815 0.413 1.00 89.38 423 HIS A CA 1
ATOM 3205 C C . HIS A 1 423 ? 3.884 -2.088 1.205 1.00 89.38 423 HIS A C 1
ATOM 3207 O O . HIS A 1 423 ? 4.859 -2.087 1.955 1.00 89.38 423 HIS A O 1
ATOM 3213 N N . SER A 1 424 ? 3.119 -3.175 1.032 1.00 89.44 424 SER A N 1
ATOM 3214 C CA . SER A 1 424 ? 3.400 -4.443 1.720 1.00 89.44 424 SER A CA 1
ATOM 3215 C C . SER A 1 424 ? 4.817 -4.969 1.458 1.00 89.44 424 SER A C 1
ATOM 3217 O O . SER A 1 424 ? 5.393 -5.640 2.301 1.00 89.44 424 SER A O 1
ATOM 3219 N N . SER A 1 425 ? 5.395 -4.583 0.317 1.00 90.06 425 SER A N 1
ATOM 3220 C CA . SER A 1 425 ? 6.835 -4.412 0.136 1.00 90.06 425 SER A CA 1
ATOM 3221 C C . SER A 1 425 ? 7.076 -3.016 -0.444 1.00 90.06 425 SER A C 1
ATOM 3223 O O . SER A 1 425 ? 6.222 -2.483 -1.163 1.00 90.06 425 SER A O 1
ATOM 3225 N N . ALA A 1 426 ? 8.218 -2.397 -0.145 1.00 90.19 426 ALA A N 1
ATOM 3226 C CA . ALA A 1 426 ? 8.492 -1.022 -0.553 1.00 90.19 426 ALA A CA 1
ATOM 3227 C C . ALA A 1 426 ? 8.443 -0.866 -2.083 1.00 90.19 426 ALA A C 1
ATOM 3229 O O . ALA A 1 426 ? 9.148 -1.567 -2.808 1.00 90.19 426 ALA A O 1
ATOM 3230 N N . ILE A 1 427 ? 7.626 0.072 -2.572 1.00 93.38 427 ILE A N 1
ATOM 3231 C CA . ILE A 1 427 ? 7.505 0.369 -4.005 1.00 93.38 427 ILE A CA 1
ATOM 3232 C C . ILE A 1 427 ? 8.791 1.044 -4.489 1.00 93.38 427 ILE A C 1
ATOM 3234 O O . ILE A 1 427 ? 9.249 2.036 -3.917 1.00 93.38 427 ILE A O 1
ATOM 3238 N N . THR A 1 428 ? 9.368 0.519 -5.564 1.00 93.88 428 THR A N 1
ATOM 3239 C CA . THR A 1 428 ? 10.623 0.994 -6.160 1.00 93.88 428 THR A CA 1
ATOM 3240 C C . THR A 1 428 ? 10.424 1.624 -7.535 1.00 93.88 428 THR A C 1
ATOM 3242 O O . THR A 1 428 ? 11.171 2.534 -7.892 1.00 93.88 428 THR A O 1
ATOM 3245 N N . CYS A 1 429 ? 9.410 1.194 -8.288 1.00 94.69 429 CYS A N 1
ATOM 3246 C CA . CYS A 1 429 ? 9.007 1.818 -9.547 1.00 94.69 429 CYS A CA 1
ATOM 3247 C C . CYS A 1 429 ? 7.525 1.571 -9.852 1.00 94.69 429 CYS A C 1
ATOM 3249 O O . CYS A 1 429 ? 6.891 0.699 -9.255 1.00 94.69 429 CYS A O 1
ATOM 3251 N N . SER A 1 430 ? 6.979 2.319 -10.808 1.00 97.06 430 SER A N 1
ATOM 3252 C CA . SER A 1 430 ? 5.644 2.084 -11.352 1.00 97.06 430 SER A CA 1
ATOM 3253 C C . SER A 1 430 ? 5.604 2.322 -12.860 1.00 97.06 430 SER A C 1
ATOM 3255 O O . SER A 1 430 ? 6.427 3.062 -13.404 1.00 97.06 430 SER A O 1
ATOM 3257 N N . ALA A 1 431 ? 4.651 1.681 -13.533 1.00 95.88 431 ALA A N 1
ATOM 3258 C CA . ALA A 1 431 ? 4.321 1.932 -14.932 1.00 95.88 431 ALA A CA 1
ATOM 3259 C C . ALA A 1 431 ? 2.808 1.822 -15.132 1.00 95.88 431 ALA A C 1
ATOM 3261 O O . ALA A 1 431 ? 2.174 0.933 -14.570 1.00 95.88 431 ALA A O 1
ATOM 3262 N N . HIS A 1 432 ? 2.235 2.712 -15.935 1.00 95.94 432 HIS A N 1
ATOM 3263 C CA . HIS A 1 432 ? 0.811 2.704 -16.258 1.00 95.94 432 HIS A CA 1
ATOM 3264 C C . HIS A 1 432 ? 0.609 2.315 -17.722 1.00 95.94 432 HIS A C 1
ATOM 3266 O O . HIS A 1 432 ? 1.295 2.840 -18.598 1.00 95.94 432 HIS A O 1
ATOM 3272 N N . VAL A 1 433 ? -0.339 1.418 -17.983 1.00 95.00 433 VAL A N 1
ATOM 3273 C CA . VAL A 1 433 ? -0.716 0.968 -19.325 1.00 95.00 433 VAL A CA 1
ATOM 3274 C C . VAL A 1 433 ? -2.193 1.278 -19.537 1.00 95.00 433 VAL A C 1
ATOM 3276 O O . VAL A 1 433 ? -3.065 0.664 -18.923 1.00 95.00 433 VAL A O 1
ATOM 3279 N N . ALA A 1 434 ? -2.471 2.244 -20.410 1.00 92.75 434 ALA A N 1
ATOM 3280 C CA . ALA A 1 434 ? -3.830 2.637 -20.768 1.00 92.75 434 ALA A CA 1
ATOM 3281 C C . ALA A 1 434 ? -4.412 1.737 -21.874 1.00 92.75 434 ALA A C 1
ATOM 3283 O O . ALA A 1 434 ? -3.670 1.179 -22.690 1.00 92.75 434 ALA A O 1
ATOM 3284 N N . ASN A 1 435 ? -5.746 1.666 -21.939 1.00 90.88 435 ASN A N 1
ATOM 3285 C CA . ASN A 1 435 ? -6.509 0.986 -22.992 1.00 90.88 435 ASN A CA 1
ATOM 3286 C C . ASN A 1 435 ? -6.084 -0.472 -23.212 1.00 90.88 435 ASN A C 1
ATOM 3288 O O . ASN A 1 435 ? -5.776 -0.897 -24.327 1.00 90.88 435 ASN A O 1
ATOM 3292 N N . VAL A 1 436 ? -6.055 -1.253 -22.131 1.00 93.94 436 VAL A N 1
ATOM 3293 C CA . VAL A 1 436 ? -5.645 -2.660 -22.193 1.00 93.94 436 VAL A CA 1
ATOM 3294 C C . VAL A 1 436 ? -6.664 -3.494 -22.989 1.00 93.94 436 VAL A C 1
ATOM 3296 O O . VAL A 1 436 ? -7.860 -3.470 -22.671 1.00 93.94 436 VAL A O 1
ATOM 3299 N N . PRO A 1 437 ? -6.226 -4.288 -23.992 1.00 92.88 437 PRO A N 1
ATOM 3300 C CA . PRO A 1 437 ? -7.121 -5.155 -24.753 1.00 92.88 437 PRO A CA 1
ATOM 3301 C C . PRO A 1 437 ? -7.859 -6.165 -23.866 1.00 92.88 437 PRO A C 1
ATOM 3303 O O . PRO A 1 437 ? -7.255 -6.812 -23.009 1.00 92.88 437 PRO A O 1
ATOM 3306 N N . ALA A 1 438 ? -9.152 -6.382 -24.134 1.00 92.00 438 ALA A N 1
ATOM 3307 C CA . ALA A 1 438 ? -10.012 -7.280 -23.349 1.00 92.00 438 ALA A CA 1
ATOM 3308 C C . ALA A 1 438 ? -9.440 -8.703 -23.207 1.00 92.00 438 ALA A C 1
ATOM 3310 O O . ALA A 1 438 ? -9.530 -9.311 -22.143 1.00 92.00 438 ALA A O 1
ATOM 3311 N N . LYS A 1 439 ? -8.803 -9.216 -24.270 1.00 93.44 439 LYS A N 1
ATOM 3312 C CA . LYS A 1 439 ? -8.168 -10.540 -24.269 1.00 93.44 439 LYS A CA 1
ATOM 3313 C C . LYS A 1 439 ? -6.994 -10.616 -23.289 1.00 93.44 439 LYS A C 1
ATOM 3315 O O . LYS A 1 439 ? -6.872 -11.605 -22.580 1.00 93.44 439 LYS A O 1
ATOM 3320 N N . LEU A 1 440 ? -6.135 -9.593 -23.246 1.00 94.62 440 LEU A N 1
ATOM 3321 C CA . LEU A 1 440 ? -5.020 -9.550 -22.297 1.00 94.62 440 LEU A CA 1
ATOM 3322 C C . LEU A 1 440 ? -5.542 -9.413 -20.865 1.00 94.62 440 LEU A C 1
ATOM 3324 O O . LEU A 1 440 ? -5.101 -10.144 -19.984 1.00 94.62 440 LEU A O 1
ATOM 3328 N N . TRP A 1 441 ? -6.519 -8.528 -20.662 1.00 94.44 441 TRP A N 1
ATOM 3329 C CA . TRP A 1 441 ? -7.161 -8.318 -19.368 1.00 94.44 441 TRP A CA 1
ATOM 3330 C C . TRP A 1 441 ? -7.689 -9.623 -18.763 1.00 94.44 441 TRP A C 1
ATOM 3332 O O . TRP A 1 441 ? -7.296 -9.993 -17.661 1.00 94.44 441 TRP A O 1
ATOM 3342 N N . ALA A 1 442 ? -8.510 -10.363 -19.516 1.00 93.94 442 ALA A N 1
ATOM 3343 C CA . ALA A 1 442 ? -9.092 -11.624 -19.059 1.00 93.94 442 ALA A CA 1
ATOM 3344 C C . ALA A 1 442 ? -8.030 -12.673 -18.689 1.00 93.94 442 ALA A C 1
ATOM 3346 O O . ALA A 1 442 ? -8.188 -13.386 -17.703 1.00 93.94 442 ALA A O 1
ATOM 3347 N N . ARG A 1 443 ? -6.924 -12.743 -19.442 1.00 95.31 443 ARG A N 1
ATOM 3348 C CA . ARG A 1 443 ? -5.819 -13.671 -19.154 1.00 95.31 443 ARG A CA 1
ATOM 3349 C C . ARG A 1 443 ? -5.072 -13.305 -17.869 1.00 95.31 443 ARG A C 1
ATOM 3351 O O . ARG A 1 443 ? -4.741 -14.196 -17.097 1.00 95.31 443 ARG A O 1
ATOM 3358 N N . ILE A 1 444 ? -4.840 -12.012 -17.617 1.00 95.06 444 ILE A N 1
ATOM 3359 C CA . ILE A 1 444 ? -4.207 -11.537 -16.371 1.00 95.06 444 ILE A CA 1
ATOM 3360 C C . ILE A 1 444 ? -5.100 -11.853 -15.166 1.00 95.06 444 ILE A C 1
ATOM 3362 O O . ILE A 1 444 ? -4.607 -12.397 -14.182 1.00 95.06 444 ILE A O 1
ATOM 3366 N N . VAL A 1 445 ? -6.402 -11.557 -15.261 1.00 92.19 445 VAL A N 1
ATOM 3367 C CA . VAL A 1 445 ? -7.381 -11.865 -14.204 1.00 92.19 445 VAL A CA 1
ATOM 3368 C C . VAL A 1 445 ? -7.411 -13.368 -13.924 1.00 92.19 445 VAL A C 1
ATOM 3370 O O . VAL A 1 445 ? -7.241 -13.776 -12.781 1.00 92.19 445 VAL A O 1
ATOM 3373 N N . SER A 1 446 ? -7.519 -14.195 -14.969 1.00 92.19 446 SER A N 1
ATOM 3374 C CA . SER A 1 446 ? -7.549 -15.654 -14.824 1.00 92.19 446 SER A CA 1
ATOM 3375 C C . SER A 1 446 ? -6.270 -16.210 -14.185 1.00 92.19 446 SER A C 1
ATOM 3377 O O . SER A 1 446 ? -6.342 -17.064 -13.304 1.00 92.19 446 SER A O 1
ATOM 3379 N N . ALA A 1 447 ? -5.092 -15.701 -14.566 1.00 92.62 447 ALA A N 1
ATOM 3380 C CA . ALA A 1 447 ? -3.830 -16.088 -13.934 1.00 92.62 447 ALA A CA 1
ATOM 3381 C C . ALA A 1 447 ? -3.775 -15.683 -12.446 1.00 92.62 447 ALA A C 1
ATOM 3383 O O . ALA A 1 447 ? -3.241 -16.424 -11.621 1.00 92.62 447 ALA A O 1
ATOM 3384 N N . GLY A 1 448 ? -4.346 -14.529 -12.092 1.00 90.00 448 GLY A N 1
ATOM 3385 C CA . GLY A 1 448 ? -4.487 -14.065 -10.712 1.00 90.00 448 GLY A CA 1
ATOM 3386 C C . GLY A 1 448 ? -5.387 -14.944 -9.852 1.00 90.00 448 GLY A C 1
ATOM 3387 O O . GLY A 1 448 ? -4.993 -15.353 -8.759 1.00 90.00 448 GLY A O 1
ATOM 3388 N N . GLU A 1 449 ? -6.563 -15.288 -10.373 1.00 87.12 449 GLU A N 1
ATOM 3389 C CA . GLU A 1 449 ? -7.519 -16.194 -9.726 1.00 87.12 449 GLU A CA 1
ATOM 3390 C C . GLU A 1 449 ? -6.925 -17.592 -9.512 1.00 87.12 449 GLU A C 1
ATOM 3392 O O . GLU A 1 449 ? -7.178 -18.215 -8.488 1.00 87.12 449 GLU A O 1
ATOM 3397 N N . GLN A 1 450 ? -6.084 -18.075 -10.432 1.00 86.12 450 GLN A N 1
ATOM 3398 C CA . GLN A 1 450 ? -5.362 -19.341 -10.263 1.00 86.12 450 GLN A CA 1
ATOM 3399 C C . GLN A 1 450 ? -4.220 -19.256 -9.236 1.00 86.12 450 GLN A C 1
ATOM 3401 O O . GLN A 1 450 ? -3.916 -20.256 -8.588 1.00 86.12 450 GLN A O 1
ATOM 3406 N N . GLN A 1 451 ? -3.563 -18.097 -9.093 1.00 83.25 451 GLN A N 1
ATOM 3407 C CA . GLN A 1 451 ? -2.464 -17.893 -8.136 1.00 83.25 451 GLN A CA 1
ATOM 3408 C C . GLN A 1 451 ? -2.967 -17.797 -6.695 1.00 83.25 451 GLN A C 1
ATOM 3410 O O . GLN A 1 451 ? -2.332 -18.297 -5.767 1.00 83.25 451 GLN A O 1
ATOM 3415 N N . SER A 1 452 ? -4.084 -17.106 -6.516 1.00 70.12 452 SER A N 1
ATOM 3416 C CA . SER A 1 452 ? -4.774 -16.983 -5.246 1.00 70.12 452 SER A CA 1
ATOM 3417 C C . SER A 1 452 ? -6.181 -17.518 -5.452 1.00 70.12 452 SER A C 1
ATOM 3419 O O . SER A 1 452 ? -7.112 -16.707 -5.501 1.00 70.12 452 SER A O 1
ATOM 3421 N N . PRO A 1 453 ? -6.348 -18.852 -5.593 1.00 58.94 453 PRO A N 1
ATOM 3422 C CA . PRO A 1 453 ? -7.678 -19.423 -5.641 1.00 58.94 453 PRO A CA 1
ATOM 3423 C C . PRO A 1 453 ? -8.354 -18.949 -4.370 1.00 58.94 453 PRO A C 1
ATOM 3425 O O . PRO A 1 453 ? -7.871 -19.239 -3.270 1.00 58.94 453 PRO A O 1
ATOM 3428 N N . GLN A 1 454 ? -9.417 -18.147 -4.514 1.00 53.47 454 GLN A N 1
ATOM 3429 C CA . GLN A 1 454 ? -10.279 -17.890 -3.373 1.00 53.47 454 GLN A CA 1
ATOM 3430 C C . GLN A 1 454 ? -10.566 -19.268 -2.795 1.00 53.47 454 GLN A C 1
ATOM 3432 O O . GLN A 1 454 ? -10.931 -20.163 -3.569 1.00 53.47 454 GLN A O 1
ATOM 3437 N N . PRO A 1 455 ? -10.267 -19.498 -1.505 1.00 46.25 455 PRO A N 1
ATOM 3438 C CA . PRO A 1 455 ? -10.447 -20.816 -0.946 1.00 46.25 455 PRO A CA 1
ATOM 3439 C C . PRO A 1 455 ? -11.884 -21.198 -1.263 1.00 46.25 455 PRO A C 1
ATOM 3441 O O . PRO A 1 455 ? -12.802 -20.482 -0.871 1.00 46.25 455 PRO A O 1
ATOM 3444 N N . ALA A 1 456 ? -12.081 -22.296 -2.001 1.00 41.75 456 ALA A N 1
ATOM 3445 C CA . ALA A 1 456 ? -13.415 -22.783 -2.353 1.00 41.75 456 ALA A CA 1
ATOM 3446 C C . ALA A 1 456 ? -14.298 -22.988 -1.101 1.00 41.75 456 ALA A C 1
ATOM 3448 O O . ALA A 1 456 ? -15.504 -23.175 -1.213 1.00 41.75 456 ALA A O 1
ATOM 3449 N N . SER A 1 457 ? -13.680 -22.954 0.088 1.00 42.53 457 SER A N 1
ATOM 3450 C CA . SER A 1 457 ? -14.285 -23.027 1.407 1.00 42.53 457 SER A CA 1
ATOM 3451 C C . SER A 1 457 ? -14.749 -21.697 2.015 1.00 42.53 457 SER A C 1
ATOM 3453 O O . SER A 1 457 ? -15.614 -21.770 2.875 1.00 42.53 457 SER A O 1
ATOM 3455 N N . SER A 1 458 ? -14.232 -20.514 1.637 1.00 47.84 458 SER A N 1
ATOM 3456 C CA . SER A 1 458 ? -14.785 -19.252 2.165 1.00 47.84 458 SER A CA 1
ATOM 3457 C C . SER A 1 458 ? -16.001 -18.863 1.336 1.00 47.84 458 SER A C 1
ATOM 3459 O O . SER A 1 458 ? -15.899 -18.245 0.281 1.00 47.84 458 SER A O 1
ATOM 3461 N N . SER A 1 459 ? -17.175 -19.262 1.815 1.00 52.34 459 SER A N 1
ATOM 3462 C CA . SER A 1 459 ? -18.461 -18.881 1.226 1.00 52.34 459 SER A CA 1
ATOM 3463 C C . SER A 1 459 ? -18.819 -17.410 1.471 1.00 52.34 459 SER A C 1
ATOM 3465 O O . SER A 1 459 ? -19.840 -16.937 0.969 1.00 52.34 459 SER A O 1
ATOM 3467 N N . LEU A 1 460 ? -18.027 -16.693 2.278 1.00 63.12 460 LEU A N 1
ATOM 3468 C CA . LEU A 1 460 ? -18.333 -15.342 2.721 1.00 63.12 460 LEU A CA 1
ATOM 3469 C C . LEU A 1 460 ? -17.829 -14.300 1.711 1.00 63.12 460 LEU A C 1
ATOM 3471 O O . LEU A 1 460 ? -16.631 -14.063 1.560 1.00 63.12 460 LEU A O 1
ATOM 3475 N N . SER A 1 461 ? -18.760 -13.608 1.056 1.00 74.25 461 SER A N 1
ATOM 3476 C CA . SER A 1 461 ? -18.452 -12.355 0.362 1.00 74.25 461 SER A CA 1
ATOM 3477 C C . SER A 1 461 ? -17.961 -11.291 1.351 1.00 74.25 461 SER A C 1
ATOM 3479 O O . SER A 1 461 ? -18.321 -11.337 2.528 1.00 74.25 461 SER A O 1
ATOM 3481 N N . TRP A 1 462 ? -17.215 -10.289 0.869 1.00 83.12 462 TRP A N 1
ATOM 3482 C CA . TRP A 1 462 ? -16.749 -9.161 1.689 1.00 83.12 462 TRP A CA 1
ATOM 3483 C C . TRP A 1 462 ? -17.855 -8.622 2.626 1.00 83.12 462 TRP A C 1
ATOM 3485 O O . TRP A 1 462 ? -18.917 -8.241 2.132 1.00 83.12 462 TRP A O 1
ATOM 3495 N N . PRO A 1 463 ? -17.642 -8.587 3.957 1.00 82.44 463 PRO A N 1
ATOM 3496 C CA . PRO A 1 463 ? -18.733 -8.420 4.926 1.00 82.44 463 PRO A CA 1
ATOM 3497 C C . PRO A 1 463 ? -19.156 -6.962 5.182 1.00 82.44 463 PRO A C 1
ATOM 3499 O O . PRO A 1 463 ? -20.251 -6.712 5.692 1.00 82.44 463 PRO A O 1
ATOM 3502 N N . ILE A 1 464 ? -18.317 -5.981 4.837 1.00 82.75 464 ILE A N 1
ATOM 3503 C CA . ILE A 1 464 ? -18.605 -4.552 5.035 1.00 82.75 464 ILE A CA 1
ATOM 3504 C C . ILE A 1 464 ? -19.354 -4.061 3.798 1.00 82.75 464 ILE A C 1
ATOM 3506 O O . ILE A 1 464 ? -18.745 -3.590 2.843 1.00 82.75 464 ILE A O 1
ATOM 3510 N N . THR A 1 465 ? -20.676 -4.268 3.793 1.00 80.12 465 THR A N 1
ATOM 3511 C CA . THR A 1 465 ? -21.520 -4.089 2.602 1.00 80.12 465 THR A CA 1
ATOM 3512 C C . THR A 1 465 ? -22.450 -2.860 2.636 1.00 80.12 465 THR A C 1
ATOM 3514 O O . THR A 1 465 ? -23.589 -2.923 2.155 1.00 80.12 465 THR A O 1
ATOM 3517 N N . GLY A 1 466 ? -22.037 -1.767 3.272 1.00 75.81 466 GLY A N 1
ATOM 3518 C CA . GLY A 1 466 ? -22.856 -0.559 3.377 1.00 75.81 466 GLY A CA 1
ATOM 3519 C C . GLY A 1 466 ? -22.954 0.260 2.091 1.00 75.81 466 GLY A C 1
ATOM 3520 O O . GLY A 1 466 ? -22.101 0.170 1.223 1.00 75.81 466 GLY A O 1
ATOM 3521 N N . GLY A 1 467 ? -23.969 1.120 1.979 1.00 73.44 467 GLY A N 1
ATOM 3522 C CA . GLY A 1 467 ? -24.086 2.099 0.886 1.00 73.44 467 GLY A CA 1
ATOM 3523 C C . GLY A 1 467 ? -24.485 1.542 -0.493 1.00 73.44 467 GLY A C 1
ATOM 3524 O O . GLY A 1 467 ? -24.847 0.376 -0.658 1.00 73.44 467 GLY A O 1
ATOM 3525 N N . ARG A 1 468 ? -24.485 2.426 -1.500 1.00 71.94 468 ARG A N 1
ATOM 3526 C CA . ARG A 1 468 ? -24.751 2.104 -2.911 1.00 71.94 468 ARG A CA 1
ATOM 3527 C C . ARG A 1 468 ? -23.824 2.925 -3.801 1.00 71.94 468 ARG A C 1
ATOM 3529 O O . ARG A 1 468 ? -23.841 4.149 -3.716 1.00 71.94 468 ARG A O 1
ATOM 3536 N N . ASN A 1 469 ? -23.080 2.258 -4.681 1.00 71.81 469 ASN A N 1
ATOM 3537 C CA . ASN A 1 469 ? -22.291 2.936 -5.704 1.00 71.81 469 ASN A CA 1
ATOM 3538 C C . ASN A 1 469 ? -23.205 3.484 -6.820 1.00 71.81 469 ASN A C 1
ATOM 3540 O O . ASN A 1 469 ? -24.094 2.779 -7.307 1.00 71.81 469 ASN A O 1
ATOM 3544 N N . LEU A 1 470 ? -22.995 4.751 -7.186 1.00 74.75 470 LEU A N 1
ATOM 3545 C CA . LEU A 1 470 ? -23.688 5.464 -8.266 1.00 74.75 470 LEU A CA 1
ATOM 3546 C C . LEU A 1 470 ? -22.768 5.772 -9.463 1.00 74.75 470 LEU A C 1
ATOM 3548 O O . LEU A 1 470 ? -23.235 6.329 -10.455 1.00 74.75 470 LEU A O 1
ATOM 3552 N N . ALA A 1 471 ? -21.476 5.444 -9.371 1.00 68.06 471 ALA A N 1
ATOM 3553 C CA . ALA A 1 471 ? -20.512 5.633 -10.443 1.00 68.06 471 ALA A CA 1
ATOM 3554 C C . ALA A 1 471 ? -20.825 4.710 -11.628 1.00 68.06 471 ALA A C 1
ATOM 3556 O O . ALA A 1 471 ? -21.272 3.574 -11.458 1.00 68.06 471 ALA A O 1
ATOM 3557 N N . GLN A 1 472 ? -20.593 5.220 -12.835 1.00 70.81 472 GLN A N 1
ATOM 3558 C CA . GLN A 1 472 ? -20.684 4.424 -14.054 1.00 70.81 472 GLN A CA 1
ATOM 3559 C C . GLN A 1 472 ? -19.477 3.494 -14.157 1.00 70.81 472 GLN A C 1
ATOM 3561 O O . GLN A 1 472 ? -18.378 3.856 -13.737 1.00 70.81 472 GLN A O 1
ATOM 3566 N N . GLU A 1 473 ? -19.679 2.313 -14.740 1.00 70.19 473 GLU A N 1
ATOM 3567 C CA . GLU A 1 473 ? -18.565 1.416 -15.027 1.00 70.19 473 GLU A CA 1
ATOM 3568 C C . GLU A 1 473 ? -17.575 2.084 -15.995 1.00 70.19 473 GLU A C 1
ATOM 3570 O O . GLU A 1 473 ? -17.995 2.744 -16.957 1.00 70.19 473 GLU A O 1
ATOM 3575 N N . PRO A 1 474 ? -16.263 1.930 -15.761 1.00 78.06 474 PRO A N 1
ATOM 3576 C CA . PRO A 1 474 ? -15.256 2.549 -16.603 1.00 78.06 474 PRO A CA 1
ATOM 3577 C C . PRO A 1 474 ? -15.300 1.971 -18.023 1.00 78.06 474 PRO A C 1
ATOM 3579 O O . PRO A 1 474 ? -15.278 0.758 -18.236 1.00 78.06 474 PRO A O 1
ATOM 3582 N N . SER A 1 475 ? -15.332 2.856 -19.021 1.00 79.44 475 SER A N 1
ATOM 3583 C CA . SER A 1 475 ? -15.335 2.479 -20.442 1.00 79.44 475 SER A CA 1
ATOM 3584 C C . SER A 1 475 ? -13.959 2.022 -20.942 1.00 79.44 475 SER A C 1
ATOM 3586 O O . SER A 1 475 ? -13.864 1.301 -21.937 1.00 79.44 475 SER A O 1
ATOM 3588 N N . GLN A 1 476 ? -12.892 2.426 -20.248 1.00 86.44 476 GLN A N 1
ATOM 3589 C CA . GLN A 1 476 ? -11.504 2.096 -20.557 1.00 86.44 476 GLN A CA 1
ATOM 3590 C C . GLN A 1 476 ? -10.883 1.281 -19.428 1.00 86.44 476 GLN A C 1
ATOM 3592 O O . GLN A 1 476 ? -11.124 1.545 -18.255 1.00 86.44 476 GLN A O 1
ATOM 3597 N N . ARG A 1 477 ? -10.049 0.304 -19.796 1.00 90.75 477 ARG A N 1
ATOM 3598 C CA . ARG A 1 477 ? -9.307 -0.524 -18.840 1.00 90.75 477 ARG A CA 1
ATOM 3599 C C . ARG A 1 477 ? -7.892 0.009 -18.671 1.00 90.75 477 ARG A C 1
ATOM 3601 O O . ARG A 1 477 ? -7.132 0.037 -19.646 1.00 90.75 477 ARG A O 1
ATOM 3608 N N . GLY A 1 478 ? -7.558 0.418 -17.452 1.00 93.62 478 GLY A N 1
ATOM 3609 C CA . GLY A 1 478 ? -6.242 0.916 -17.061 1.00 93.62 478 GLY A CA 1
ATOM 3610 C C . GLY A 1 478 ? -5.529 -0.086 -16.163 1.00 93.62 478 GLY A C 1
ATOM 3611 O O . GLY A 1 478 ? -6.111 -0.606 -15.214 1.00 93.62 478 GLY A O 1
ATOM 3612 N N . LEU A 1 479 ? -4.261 -0.364 -16.454 1.00 95.88 479 LEU A N 1
ATOM 3613 C CA . LEU A 1 479 ? -3.429 -1.243 -15.639 1.00 95.88 479 LEU A CA 1
ATOM 3614 C C . LEU A 1 479 ? -2.299 -0.435 -15.009 1.00 95.88 479 LEU A C 1
ATOM 3616 O O . LEU A 1 479 ? -1.484 0.160 -15.716 1.00 95.88 479 LEU A O 1
ATOM 3620 N N . LEU A 1 480 ? -2.214 -0.460 -13.682 1.00 97.25 480 LEU A N 1
ATOM 3621 C CA . LEU A 1 480 ? -1.063 0.056 -12.952 1.00 97.25 480 LEU A CA 1
ATOM 3622 C C . LEU A 1 480 ? -0.164 -1.113 -12.544 1.00 97.25 480 LEU A C 1
ATOM 3624 O O . LEU A 1 480 ? -0.600 -2.057 -11.895 1.00 97.25 480 LEU A O 1
ATOM 3628 N N . LEU A 1 481 ? 1.108 -1.040 -12.916 1.00 97.81 481 LEU A N 1
ATOM 3629 C CA . LEU A 1 481 ? 2.154 -1.963 -12.499 1.00 97.81 481 LEU A CA 1
ATOM 3630 C C . LEU A 1 481 ? 2.990 -1.305 -11.408 1.00 97.81 481 LEU A C 1
ATOM 3632 O O . LEU A 1 481 ? 3.466 -0.184 -11.598 1.00 97.81 481 LEU A O 1
ATOM 3636 N N . THR A 1 482 ? 3.227 -2.003 -10.301 1.00 97.94 482 THR A N 1
ATOM 3637 C CA . THR A 1 482 ? 4.158 -1.557 -9.253 1.00 97.94 482 THR A CA 1
ATOM 3638 C C . THR A 1 482 ? 5.265 -2.583 -9.065 1.00 97.94 482 THR A C 1
ATOM 3640 O O . THR A 1 482 ? 4.995 -3.760 -8.838 1.00 97.94 482 THR A O 1
ATOM 3643 N N . GLY A 1 483 ? 6.517 -2.146 -9.184 1.00 96.75 483 GLY A N 1
ATOM 3644 C CA . GLY A 1 483 ? 7.691 -2.941 -8.836 1.00 96.75 483 GLY A CA 1
ATOM 3645 C C . GLY A 1 483 ? 8.086 -2.705 -7.381 1.00 96.75 483 GLY A C 1
ATOM 3646 O O . GLY A 1 483 ? 7.985 -1.575 -6.897 1.00 96.75 483 GLY A O 1
ATOM 3647 N N . HIS A 1 484 ? 8.530 -3.760 -6.702 1.00 94.81 484 HIS A N 1
ATOM 3648 C CA . HIS A 1 484 ? 8.818 -3.746 -5.269 1.00 94.81 484 HIS A CA 1
ATOM 3649 C C . HIS A 1 484 ? 10.261 -4.161 -4.948 1.00 94.81 484 HIS A C 1
ATOM 3651 O O . HIS A 1 484 ? 10.971 -4.743 -5.773 1.00 94.81 484 HIS A O 1
ATOM 3657 N N . GLU A 1 485 ? 10.699 -3.848 -3.727 1.00 91.31 485 GLU A N 1
ATOM 3658 C CA . GLU A 1 485 ? 12.042 -4.148 -3.218 1.00 91.31 485 GLU A CA 1
ATOM 3659 C C . GLU A 1 485 ? 12.312 -5.657 -3.068 1.00 91.31 485 GLU A C 1
ATOM 3661 O O . GLU A 1 485 ? 13.443 -6.094 -3.260 1.00 91.31 485 GLU A O 1
ATOM 3666 N N . ASP A 1 486 ? 11.275 -6.452 -2.805 1.00 88.75 486 ASP A N 1
ATOM 3667 C CA . ASP A 1 486 ? 11.333 -7.919 -2.690 1.00 88.75 486 ASP A CA 1
ATOM 3668 C C . ASP A 1 486 ? 11.440 -8.654 -4.044 1.00 88.75 486 ASP A C 1
ATOM 3670 O O . ASP A 1 486 ? 11.465 -9.884 -4.095 1.00 88.75 486 ASP A O 1
ATOM 3674 N N . GLY A 1 487 ? 11.488 -7.920 -5.161 1.00 92.44 487 GLY A N 1
ATOM 3675 C CA . GLY A 1 487 ? 11.506 -8.500 -6.504 1.00 92.44 487 GLY A CA 1
ATOM 3676 C C . GLY A 1 487 ? 10.130 -8.897 -7.039 1.00 92.44 487 GLY A C 1
ATOM 3677 O O . GLY A 1 487 ? 10.055 -9.612 -8.046 1.00 92.44 487 GLY A O 1
ATOM 3678 N N . THR A 1 488 ? 9.041 -8.455 -6.404 1.00 95.19 488 THR A N 1
ATOM 3679 C CA . THR A 1 488 ? 7.685 -8.641 -6.930 1.00 95.19 488 THR A CA 1
ATOM 3680 C C . THR A 1 488 ? 7.262 -7.508 -7.866 1.00 95.19 488 THR A C 1
ATOM 3682 O O . THR A 1 488 ? 7.682 -6.356 -7.727 1.00 95.19 488 THR A O 1
ATOM 3685 N N . VAL A 1 489 ? 6.409 -7.840 -8.838 1.00 97.56 489 VAL A N 1
ATOM 3686 C CA . VAL A 1 489 ? 5.672 -6.874 -9.664 1.00 97.56 489 VAL A CA 1
ATOM 3687 C C . VAL A 1 489 ? 4.184 -7.151 -9.507 1.00 97.56 489 VAL A C 1
ATOM 3689 O O . VAL A 1 489 ? 3.731 -8.271 -9.745 1.00 97.56 489 VAL A O 1
ATOM 3692 N N . ARG A 1 490 ? 3.418 -6.145 -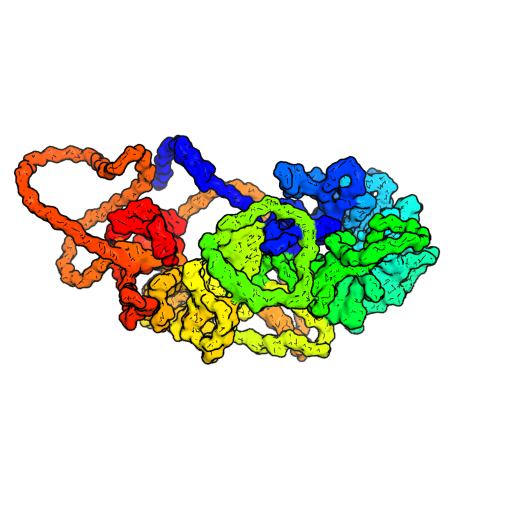9.090 1.00 96.19 490 ARG A N 1
ATOM 3693 C CA . ARG A 1 490 ? 1.982 -6.273 -8.815 1.00 96.19 490 ARG A CA 1
ATOM 3694 C C . ARG A 1 490 ? 1.176 -5.525 -9.860 1.00 96.19 490 ARG A C 1
ATOM 3696 O O . ARG A 1 490 ? 1.554 -4.432 -10.279 1.00 96.19 490 ARG A O 1
ATOM 3703 N N . PHE A 1 491 ? 0.095 -6.159 -10.288 1.00 96.75 491 PHE A N 1
ATOM 3704 C CA . PHE A 1 491 ? -0.804 -5.692 -11.329 1.00 96.75 491 PHE A CA 1
ATO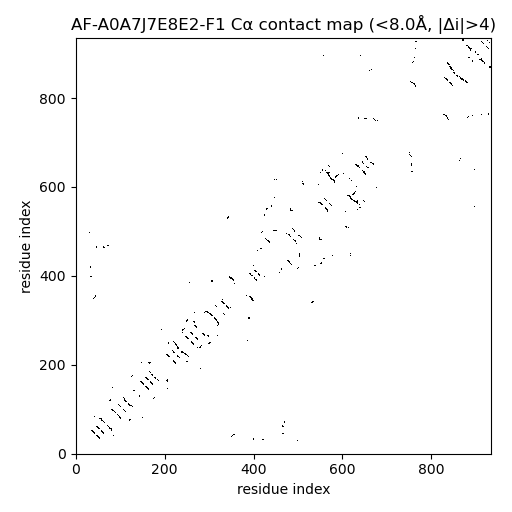M 3705 C C . PHE A 1 491 ? -2.079 -5.212 -10.657 1.00 96.75 491 PHE A C 1
ATOM 3707 O O . PHE A 1 491 ? -2.716 -5.986 -9.941 1.00 96.75 491 PHE A O 1
ATOM 3714 N N . TRP A 1 492 ? -2.437 -3.956 -10.892 1.00 94.12 492 TRP A N 1
ATOM 3715 C CA . TRP A 1 492 ? -3.594 -3.315 -10.287 1.00 94.12 492 TRP A CA 1
ATOM 3716 C C . TRP A 1 492 ? -4.573 -2.837 -11.354 1.00 94.12 492 TRP A C 1
ATOM 3718 O O . TRP A 1 492 ? -4.159 -2.286 -12.378 1.00 94.12 492 TRP A O 1
ATOM 3728 N N . ASP A 1 493 ? -5.862 -3.013 -11.085 1.00 92.25 493 ASP A N 1
ATOM 3729 C CA . ASP A 1 493 ? -6.940 -2.389 -11.843 1.00 92.25 493 ASP A CA 1
ATOM 3730 C C . ASP A 1 493 ? -7.021 -0.907 -11.481 1.00 92.25 493 ASP A C 1
ATOM 3732 O O . ASP A 1 493 ? -7.447 -0.562 -10.382 1.00 92.25 493 ASP A O 1
ATOM 3736 N N . ALA A 1 494 ? -6.579 -0.047 -12.395 1.00 91.75 494 ALA A N 1
ATOM 3737 C CA . ALA A 1 494 ? -6.624 1.407 -12.264 1.00 91.75 494 ALA A CA 1
ATOM 3738 C C . ALA A 1 494 ? -7.690 2.023 -13.189 1.00 91.75 494 ALA A C 1
ATOM 3740 O O . ALA A 1 494 ? -7.553 3.168 -13.616 1.00 91.75 494 ALA A O 1
ATOM 3741 N N . SER A 1 495 ? -8.716 1.247 -13.557 1.00 88.12 495 SER A N 1
ATOM 3742 C CA . SER A 1 495 ? -9.765 1.678 -14.488 1.00 88.12 495 SER A CA 1
ATOM 3743 C C . SER A 1 495 ? -10.761 2.642 -13.843 1.00 88.12 495 SER A C 1
ATOM 3745 O O . SER A 1 495 ? -11.268 3.532 -14.522 1.00 88.12 495 SER A O 1
ATOM 3747 N N . GLY A 1 496 ? -11.033 2.484 -12.547 1.00 81.62 496 GLY A N 1
ATOM 3748 C CA . GLY A 1 496 ? -11.992 3.311 -11.823 1.00 81.62 496 GLY A CA 1
ATOM 3749 C C . GLY A 1 496 ? -11.527 3.697 -10.420 1.00 81.62 496 GLY A C 1
ATOM 3750 O O . GLY A 1 496 ? -10.355 4.004 -10.199 1.00 81.62 496 GLY A O 1
ATOM 3751 N N . VAL A 1 497 ? -12.458 3.770 -9.468 1.00 79.00 497 VAL A N 1
ATOM 3752 C CA . VAL A 1 497 ? -12.206 4.378 -8.147 1.00 79.00 497 VAL A CA 1
ATOM 3753 C C . VAL A 1 497 ? -11.479 3.422 -7.193 1.00 79.00 497 VAL A C 1
ATOM 3755 O O . VAL A 1 497 ? -10.686 3.852 -6.350 1.00 79.00 497 VAL A O 1
ATOM 3758 N N . ALA A 1 498 ? -11.698 2.113 -7.334 1.00 77.88 498 ALA A N 1
ATOM 3759 C CA . ALA A 1 498 ? -11.084 1.104 -6.477 1.00 77.88 498 ALA A CA 1
ATOM 3760 C C . ALA A 1 498 ? -9.855 0.484 -7.153 1.00 77.88 498 ALA A C 1
ATOM 3762 O O . ALA A 1 498 ? -9.974 -0.241 -8.135 1.00 77.88 498 ALA A O 1
ATOM 3763 N N . LEU A 1 499 ? -8.674 0.708 -6.572 1.00 85.50 499 LEU A N 1
ATOM 3764 C CA . LEU A 1 499 ? -7.432 0.104 -7.052 1.00 85.50 499 LEU A CA 1
ATOM 3765 C C . LEU A 1 499 ? -7.330 -1.349 -6.569 1.00 85.50 499 LEU A C 1
ATOM 3767 O O . LEU A 1 499 ? -6.958 -1.600 -5.419 1.00 85.50 499 LEU A O 1
ATOM 3771 N N . ARG A 1 500 ? -7.677 -2.305 -7.435 1.00 84.12 500 ARG A N 1
ATOM 3772 C CA . ARG A 1 500 ? -7.796 -3.728 -7.063 1.00 84.12 500 ARG A CA 1
ATOM 3773 C C . ARG A 1 500 ? -6.595 -4.556 -7.497 1.00 84.12 500 ARG A C 1
ATOM 3775 O O . ARG A 1 500 ? -6.137 -4.386 -8.624 1.00 84.12 500 ARG A O 1
ATOM 3782 N N . PRO A 1 501 ? -6.092 -5.477 -6.659 1.00 88.50 501 PRO A N 1
ATOM 3783 C CA . PRO A 1 501 ? -5.043 -6.401 -7.074 1.00 88.50 501 PRO A CA 1
ATOM 3784 C C . PRO A 1 501 ? -5.593 -7.414 -8.086 1.00 88.50 501 PRO A C 1
ATOM 3786 O O . PRO A 1 501 ? -6.620 -8.040 -7.841 1.00 88.50 501 PRO A O 1
ATOM 3789 N N . LEU A 1 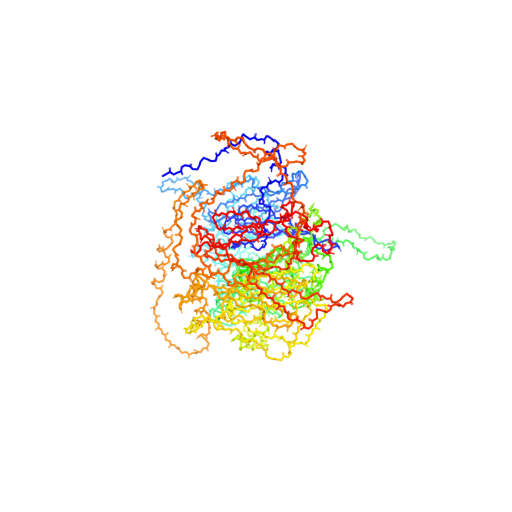502 ? -4.888 -7.592 -9.202 1.00 91.00 502 LEU A N 1
ATOM 3790 C CA . LEU A 1 502 ? -5.235 -8.551 -10.255 1.00 91.00 502 LEU A CA 1
ATOM 3791 C C . LEU A 1 502 ? -4.277 -9.740 -10.286 1.00 91.00 502 LEU A C 1
ATOM 3793 O O . LEU A 1 502 ? -4.720 -10.874 -10.360 1.00 91.00 502 LEU A O 1
ATOM 3797 N N . TYR A 1 503 ? -2.965 -9.499 -10.242 1.00 94.12 503 TYR A N 1
ATOM 3798 C CA . TYR A 1 503 ? -1.943 -10.545 -10.374 1.00 94.12 503 TYR A CA 1
ATOM 3799 C C . TYR A 1 503 ? -0.634 -10.129 -9.688 1.00 94.12 503 TYR A C 1
ATOM 3801 O O . TYR A 1 503 ? -0.298 -8.940 -9.646 1.00 94.12 503 TYR A O 1
ATOM 3809 N N . LYS A 1 504 ? 0.130 -11.097 -9.162 1.00 94.31 504 LYS A N 1
ATOM 3810 C CA . LYS A 1 504 ? 1.438 -10.864 -8.532 1.00 94.31 504 LYS A CA 1
ATOM 3811 C C . LYS A 1 504 ? 2.521 -11.721 -9.189 1.00 94.31 504 LYS A C 1
ATOM 3813 O O . LYS A 1 504 ? 2.615 -12.921 -8.945 1.00 94.31 504 LYS A O 1
ATOM 3818 N N . LEU A 1 505 ? 3.423 -11.086 -9.927 1.00 95.38 505 LEU A N 1
ATOM 3819 C CA . LEU A 1 505 ? 4.650 -11.714 -10.411 1.00 95.38 505 LEU A CA 1
ATOM 3820 C C . LEU A 1 505 ? 5.712 -11.717 -9.302 1.00 95.38 505 LEU A C 1
ATOM 3822 O O . LEU A 1 505 ? 5.960 -10.681 -8.688 1.00 95.38 505 LEU A O 1
ATOM 3826 N N . SER A 1 506 ? 6.377 -12.852 -9.080 1.00 93.75 506 SER A N 1
ATOM 3827 C CA . SER A 1 506 ? 7.555 -12.956 -8.207 1.00 93.75 506 SER A CA 1
ATOM 3828 C C . SER A 1 506 ? 8.775 -13.378 -9.018 1.00 93.75 506 SER A C 1
ATOM 3830 O O . SER A 1 506 ? 8.751 -14.422 -9.666 1.00 93.75 506 SER A O 1
ATOM 3832 N N . THR A 1 507 ? 9.845 -12.580 -8.978 1.00 93.38 507 THR A N 1
ATOM 3833 C CA . THR A 1 507 ? 11.114 -12.908 -9.656 1.00 93.38 507 THR A CA 1
ATOM 3834 C C . THR A 1 507 ? 12.116 -13.612 -8.742 1.00 93.38 507 THR A C 1
ATOM 3836 O O . THR A 1 507 ? 13.062 -14.225 -9.231 1.00 93.38 507 THR A O 1
ATOM 3839 N N . ALA A 1 508 ? 11.894 -13.580 -7.423 1.00 89.94 508 ALA A N 1
ATOM 3840 C CA . ALA A 1 508 ? 12.819 -14.120 -6.427 1.00 89.94 508 ALA A CA 1
ATOM 3841 C C . ALA A 1 508 ? 13.079 -15.624 -6.601 1.00 89.94 508 ALA A C 1
ATOM 3843 O O . ALA A 1 508 ? 14.212 -16.065 -6.438 1.00 89.94 508 ALA A O 1
ATOM 3844 N N . GLY A 1 509 ? 12.066 -16.397 -7.016 1.00 88.00 509 GLY A N 1
ATOM 3845 C CA . GLY A 1 509 ? 12.185 -17.847 -7.220 1.00 88.00 509 GLY A CA 1
ATOM 3846 C C . GLY A 1 509 ? 13.229 -18.261 -8.267 1.00 88.00 509 GLY A C 1
ATOM 3847 O O . GLY A 1 509 ? 13.722 -19.386 -8.218 1.00 88.00 509 GLY A O 1
ATOM 3848 N N . LEU A 1 510 ? 13.618 -17.354 -9.172 1.00 91.00 510 LEU A N 1
ATOM 3849 C CA . LEU A 1 510 ? 14.670 -17.596 -10.162 1.00 91.00 510 LEU A CA 1
ATOM 3850 C C . LEU A 1 510 ? 16.076 -17.618 -9.550 1.00 91.00 510 LEU A C 1
ATOM 3852 O O . LEU A 1 510 ? 16.991 -18.197 -10.135 1.00 91.00 510 LEU A O 1
ATOM 3856 N N . PHE A 1 511 ? 16.270 -16.970 -8.405 1.00 92.38 511 PHE A N 1
ATOM 3857 C CA . PHE A 1 511 ? 17.582 -16.745 -7.814 1.00 92.38 511 PHE A CA 1
ATOM 3858 C C . PHE A 1 511 ? 17.779 -17.595 -6.559 1.00 92.38 511 PHE A C 1
ATOM 3860 O O . PHE A 1 511 ? 16.825 -17.957 -5.873 1.00 92.38 511 PHE A O 1
ATOM 3867 N N . GLN A 1 512 ? 19.037 -17.916 -6.276 1.00 87.31 512 GLN A N 1
ATOM 3868 C CA . GLN A 1 512 ? 19.465 -18.464 -4.996 1.00 87.31 512 GLN A CA 1
ATOM 3869 C C . GLN A 1 512 ? 19.646 -17.295 -4.032 1.00 87.31 512 GLN A C 1
ATOM 3871 O O . GLN A 1 512 ? 20.477 -16.414 -4.277 1.00 87.31 512 GLN A O 1
ATOM 3876 N N . THR A 1 513 ? 18.854 -17.263 -2.966 1.00 75.62 513 THR A N 1
ATOM 3877 C CA . THR A 1 513 ? 18.948 -16.219 -1.942 1.00 75.62 513 THR A CA 1
ATOM 3878 C C . THR A 1 513 ? 19.443 -16.818 -0.629 1.00 75.62 513 THR A C 1
ATOM 3880 O O . THR A 1 513 ? 19.152 -17.966 -0.294 1.00 75.62 513 THR A O 1
ATOM 3883 N N . ASP A 1 514 ? 20.168 -16.029 0.170 1.00 63.09 514 ASP A N 1
ATOM 3884 C CA . ASP A 1 514 ? 20.676 -16.456 1.490 1.00 63.09 514 ASP A CA 1
ATOM 3885 C C . ASP A 1 514 ? 19.541 -16.755 2.505 1.00 63.09 514 ASP A C 1
ATOM 3887 O O . ASP A 1 514 ? 19.780 -17.153 3.648 1.00 63.09 514 ASP A O 1
ATOM 3891 N N . CYS A 1 515 ? 18.291 -16.527 2.097 1.00 53.75 515 CYS A N 1
ATOM 3892 C CA . CYS A 1 515 ? 17.063 -16.603 2.880 1.00 53.75 515 CYS A CA 1
ATOM 3893 C C . CYS A 1 515 ? 16.481 -18.024 2.940 1.00 53.75 515 CYS A C 1
ATOM 3895 O O . CYS A 1 515 ? 15.718 -18.321 3.854 1.00 53.75 515 CYS A O 1
ATOM 3897 N N . GLU A 1 516 ? 16.870 -18.917 2.022 1.00 47.25 516 GLU A N 1
ATOM 3898 C CA . GLU A 1 516 ? 16.315 -20.280 1.897 1.00 47.25 516 GLU A CA 1
ATOM 3899 C C . GLU A 1 516 ? 16.569 -21.171 3.126 1.00 47.25 516 GLU A C 1
ATOM 3901 O O . GLU A 1 516 ? 15.901 -22.182 3.311 1.00 47.25 516 GLU A O 1
ATOM 3906 N N . HIS A 1 517 ? 17.481 -20.776 4.020 1.00 36.75 517 HIS A N 1
ATOM 3907 C CA . HIS A 1 517 ? 17.695 -21.444 5.310 1.00 36.75 517 HIS A CA 1
ATOM 3908 C C . HIS A 1 517 ? 16.661 -21.068 6.397 1.00 36.75 517 HIS A C 1
ATOM 3910 O O . HIS A 1 517 ? 16.732 -21.609 7.501 1.00 36.75 517 HIS A O 1
ATOM 3916 N N . ALA A 1 518 ? 15.738 -20.128 6.145 1.00 37.91 518 ALA A N 1
ATOM 3917 C CA . ALA A 1 518 ? 14.777 -19.640 7.143 1.00 37.91 518 ALA A CA 1
ATOM 3918 C C . ALA A 1 518 ? 13.357 -20.220 7.000 1.00 37.91 518 ALA A C 1
ATOM 3920 O O . ALA A 1 518 ? 12.662 -20.332 8.012 1.00 37.91 518 ALA A O 1
ATOM 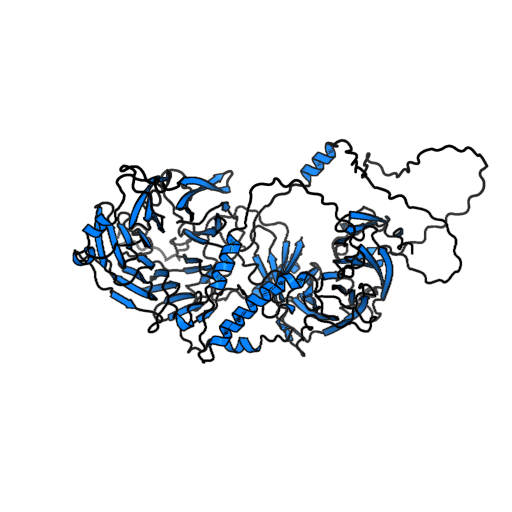3921 N N . ASP A 1 519 ? 12.936 -20.629 5.799 1.00 34.75 519 ASP A N 1
ATOM 3922 C CA . ASP A 1 519 ? 11.582 -21.165 5.568 1.00 34.75 519 ASP A CA 1
ATOM 3923 C C . ASP A 1 519 ? 11.364 -22.544 6.208 1.00 34.75 519 ASP A C 1
ATOM 3925 O O . ASP A 1 519 ? 10.239 -22.898 6.558 1.00 34.75 519 ASP A O 1
ATOM 3929 N N . SER A 1 520 ? 12.439 -23.284 6.497 1.00 27.62 520 SER A N 1
ATOM 3930 C CA . SER A 1 520 ? 12.371 -24.537 7.263 1.00 27.62 520 SER A CA 1
ATOM 3931 C C . SER A 1 520 ? 11.995 -24.346 8.743 1.00 27.62 520 SER A C 1
ATOM 3933 O O . SER A 1 520 ? 11.779 -25.332 9.437 1.00 27.62 520 SER A O 1
ATOM 3935 N N . LEU A 1 521 ? 11.901 -23.103 9.238 1.00 34.59 521 LEU A N 1
ATOM 3936 C CA . LEU A 1 521 ? 11.467 -22.769 10.605 1.00 34.59 521 LEU A CA 1
ATOM 3937 C C . LEU A 1 521 ? 10.057 -22.146 10.656 1.00 34.59 521 LEU A C 1
ATOM 3939 O O . LEU A 1 521 ? 9.614 -21.740 11.728 1.00 34.59 521 LEU A O 1
ATOM 3943 N N . ALA A 1 522 ? 9.367 -22.012 9.515 1.00 36.78 522 ALA A N 1
ATOM 3944 C CA . ALA A 1 522 ? 8.031 -21.409 9.432 1.00 36.78 522 ALA A CA 1
ATOM 3945 C C . ALA A 1 522 ? 6.883 -22.434 9.394 1.00 36.78 522 ALA A C 1
ATOM 3947 O O . ALA A 1 522 ? 5.718 -22.040 9.448 1.00 36.78 522 ALA A O 1
ATOM 3948 N N . GLN A 1 523 ? 7.187 -23.734 9.342 1.00 36.16 523 GLN A N 1
ATOM 3949 C CA . GLN A 1 523 ? 6.209 -24.759 9.690 1.00 36.16 523 GLN A CA 1
ATOM 3950 C C . GLN A 1 523 ? 6.077 -24.769 11.210 1.00 36.16 523 GLN A C 1
ATOM 3952 O O . GLN A 1 523 ? 6.962 -25.261 11.904 1.00 36.16 523 GLN A O 1
ATOM 3957 N N . ALA A 1 524 ? 4.991 -24.183 11.718 1.00 39.44 524 ALA A N 1
ATOM 3958 C CA . ALA A 1 524 ? 4.569 -24.404 13.091 1.00 39.44 524 ALA A CA 1
ATOM 3959 C C . ALA A 1 524 ? 4.424 -25.919 13.284 1.00 39.44 524 ALA A C 1
ATOM 3961 O O . ALA A 1 524 ? 3.536 -26.545 12.705 1.00 39.44 524 ALA A O 1
ATOM 3962 N N . THR A 1 525 ? 5.346 -26.525 14.024 1.00 42.59 525 THR A N 1
ATOM 3963 C CA . THR A 1 525 ? 5.136 -27.858 14.580 1.00 42.59 525 THR A CA 1
ATOM 3964 C C . THR A 1 525 ? 3.932 -27.775 15.516 1.00 42.59 525 THR A C 1
ATOM 3966 O O . THR A 1 525 ? 3.813 -26.792 16.245 1.00 42.59 525 THR A O 1
ATOM 3969 N N . GLU A 1 526 ? 3.044 -28.775 15.509 1.00 49.66 526 GLU A N 1
ATOM 3970 C CA . GLU A 1 526 ? 1.807 -28.790 16.319 1.00 49.66 526 GLU A CA 1
ATOM 3971 C C . GLU A 1 526 ? 2.035 -28.590 17.839 1.00 49.66 526 GLU A C 1
ATOM 3973 O O . GLU A 1 526 ? 1.086 -28.300 18.561 1.00 49.66 526 GLU A O 1
ATOM 3978 N N . ASP A 1 527 ? 3.284 -28.667 18.315 1.00 55.06 527 ASP A N 1
ATOM 3979 C CA . ASP A 1 527 ? 3.695 -28.505 19.717 1.00 55.06 527 ASP A CA 1
ATOM 3980 C C . ASP A 1 527 ? 4.071 -27.063 20.149 1.00 55.06 527 ASP A C 1
ATOM 3982 O O . ASP A 1 527 ? 4.437 -26.849 21.309 1.00 55.06 527 ASP A O 1
ATOM 3986 N N . ASP A 1 528 ? 4.012 -26.052 19.270 1.00 71.62 528 ASP A N 1
ATOM 3987 C CA . ASP A 1 528 ? 4.380 -24.673 19.642 1.00 71.62 528 ASP A CA 1
ATOM 3988 C C . ASP A 1 528 ? 3.249 -23.955 20.409 1.00 71.62 528 ASP A C 1
ATOM 3990 O O . ASP A 1 528 ? 2.195 -23.619 19.866 1.00 71.62 528 ASP A O 1
ATOM 3994 N N . TRP A 1 529 ? 3.491 -23.666 21.694 1.00 81.44 529 TRP A N 1
ATOM 3995 C CA . TRP A 1 529 ? 2.633 -22.823 22.535 1.00 81.44 529 TRP A CA 1
ATOM 3996 C C . TRP A 1 529 ? 3.296 -21.460 22.803 1.00 81.44 529 TRP A C 1
ATOM 3998 O O . TRP A 1 529 ? 4.418 -21.421 23.329 1.00 81.44 529 TRP A O 1
ATOM 4008 N N . PRO A 1 530 ? 2.626 -20.316 22.548 1.00 87.81 530 PRO A N 1
ATOM 4009 C CA . PRO A 1 530 ? 1.274 -20.137 21.992 1.00 87.81 530 PRO A CA 1
ATOM 4010 C C . PRO A 1 530 ? 1.086 -20.588 20.526 1.00 87.81 530 PRO A C 1
ATOM 4012 O O . PRO A 1 530 ? 2.048 -20.522 19.760 1.00 87.81 530 PRO A O 1
ATOM 4015 N N . PRO A 1 531 ? -0.150 -20.944 20.110 1.00 88.75 531 PRO A N 1
ATOM 4016 C CA . PRO A 1 531 ? -0.468 -21.429 18.763 1.00 88.75 531 PRO A CA 1
ATOM 4017 C C . PRO A 1 531 ? -0.486 -20.278 17.746 1.00 88.75 531 PRO A C 1
ATOM 4019 O O . PRO A 1 531 ? -1.539 -19.768 17.343 1.00 88.75 531 PRO A O 1
ATOM 4022 N N . PHE A 1 532 ? 0.705 -19.819 17.362 1.00 90.25 532 PHE A N 1
ATOM 4023 C CA . PHE A 1 532 ? 0.867 -18.681 16.467 1.00 90.25 532 PHE A CA 1
ATOM 4024 C C . PHE A 1 532 ? 0.473 -19.008 15.029 1.00 90.25 532 PHE A C 1
ATOM 4026 O O . PHE A 1 532 ? 0.957 -19.960 14.420 1.00 90.25 532 PHE A O 1
ATOM 4033 N N . ARG A 1 533 ? -0.315 -18.112 14.437 1.00 91.56 533 ARG A N 1
ATOM 4034 C CA . ARG A 1 533 ? -0.615 -18.100 13.010 1.00 91.56 533 ARG A CA 1
ATOM 4035 C C . ARG A 1 533 ? -0.307 -16.728 12.443 1.00 91.56 533 ARG A C 1
ATOM 4037 O O . ARG A 1 533 ? -0.996 -15.765 12.765 1.00 91.56 533 ARG A O 1
ATOM 4044 N N . LYS A 1 534 ? 0.701 -16.635 11.577 1.00 89.69 534 LYS A N 1
ATOM 4045 C CA . LYS A 1 534 ? 1.002 -15.382 10.875 1.00 89.69 534 LYS A CA 1
ATOM 4046 C C . LYS A 1 534 ? -0.123 -15.039 9.904 1.00 89.69 534 LYS A C 1
ATOM 4048 O O . LYS A 1 534 ? -0.538 -15.892 9.121 1.00 89.69 534 LYS A O 1
ATOM 4053 N N . VAL A 1 535 ? -0.596 -13.799 9.957 1.00 89.44 535 VAL A N 1
ATOM 4054 C CA . VAL A 1 535 ? -1.642 -13.275 9.071 1.00 89.44 535 VAL A CA 1
ATOM 4055 C C . VAL A 1 535 ? -1.253 -11.872 8.601 1.00 89.44 535 VAL A C 1
ATOM 4057 O O . VAL A 1 535 ? -0.550 -11.153 9.307 1.00 89.44 535 VAL A O 1
ATOM 4060 N N . GLY A 1 536 ? -1.720 -11.491 7.413 1.00 87.56 536 GLY A N 1
ATOM 4061 C CA . GLY A 1 536 ? -1.356 -10.241 6.750 1.00 87.56 536 GLY A CA 1
ATOM 4062 C C . GLY A 1 536 ? -0.334 -10.469 5.642 1.00 87.56 536 GLY A C 1
ATOM 4063 O O . GLY A 1 536 ? 0.191 -11.572 5.469 1.00 87.56 536 GLY A O 1
ATOM 4064 N N . CYS A 1 537 ? -0.091 -9.433 4.848 1.00 87.06 537 CYS A N 1
ATOM 4065 C CA . CYS A 1 537 ? 0.876 -9.460 3.758 1.00 87.06 537 CYS A CA 1
ATOM 4066 C C . CYS A 1 537 ? 1.939 -8.362 3.860 1.00 87.06 537 CYS A C 1
ATOM 4068 O O . CYS A 1 537 ? 2.834 -8.337 3.012 1.00 87.06 537 CYS A O 1
ATOM 4070 N N . PHE A 1 538 ? 1.866 -7.473 4.861 1.00 88.44 538 PHE A N 1
ATOM 4071 C CA . PHE A 1 538 ? 2.893 -6.464 5.101 1.00 88.44 538 PHE A CA 1
ATOM 4072 C C . PHE A 1 538 ? 4.185 -7.101 5.616 1.00 88.44 538 PHE A C 1
ATOM 4074 O O . PHE A 1 538 ? 4.208 -7.716 6.686 1.00 88.44 538 PHE A O 1
ATOM 4081 N N . ASP A 1 539 ? 5.279 -6.896 4.884 1.00 83.50 539 ASP A N 1
ATOM 4082 C CA . ASP A 1 539 ? 6.624 -7.248 5.317 1.00 83.50 539 ASP A CA 1
ATOM 4083 C C . ASP A 1 539 ? 7.442 -5.973 5.592 1.00 83.50 539 ASP A C 1
ATOM 4085 O O . ASP A 1 539 ? 7.852 -5.264 4.667 1.00 83.50 539 ASP A O 1
ATOM 4089 N N . PRO A 1 540 ? 7.733 -5.648 6.867 1.00 74.69 540 PRO A N 1
ATOM 4090 C CA . PRO A 1 540 ? 8.600 -4.522 7.198 1.00 74.69 540 PRO A CA 1
ATOM 4091 C C . PRO A 1 540 ? 10.063 -4.765 6.806 1.00 74.69 540 PRO A C 1
ATOM 4093 O O . PRO A 1 540 ? 10.909 -3.873 6.984 1.00 74.69 540 PRO A O 1
ATOM 4096 N N . TYR A 1 541 ? 10.407 -5.960 6.337 1.00 71.75 541 TYR A N 1
ATOM 4097 C CA . TYR A 1 541 ? 11.760 -6.333 6.001 1.00 71.75 541 TYR A CA 1
ATOM 4098 C C . TYR A 1 541 ? 11.957 -6.530 4.498 1.00 71.75 541 TYR A C 1
ATOM 4100 O O . TYR A 1 541 ? 11.058 -6.863 3.746 1.00 71.75 541 TYR A O 1
ATOM 4108 N N . SER A 1 542 ? 13.194 -6.292 4.077 1.00 66.06 542 SER A N 1
ATOM 4109 C CA . SER A 1 542 ? 13.682 -6.605 2.742 1.00 66.06 542 SER A CA 1
ATOM 4110 C C . SER A 1 542 ? 14.738 -7.682 2.922 1.00 66.06 542 SER A C 1
ATOM 4112 O O . SER A 1 542 ? 15.696 -7.494 3.686 1.00 66.06 542 SER A O 1
ATOM 4114 N N . ASP A 1 543 ? 14.504 -8.838 2.313 1.00 71.31 543 ASP A N 1
ATOM 4115 C CA . ASP A 1 543 ? 15.374 -9.999 2.450 1.00 71.31 543 ASP A CA 1
ATOM 4116 C C . ASP A 1 543 ? 16.682 -9.827 1.688 1.00 71.31 543 ASP A C 1
ATOM 4118 O O . ASP A 1 543 ? 17.757 -9.962 2.278 1.00 71.31 543 ASP A O 1
ATOM 4122 N N . ASP A 1 544 ? 16.591 -9.428 0.421 1.00 85.62 544 ASP A N 1
ATOM 4123 C CA . ASP A 1 544 ? 17.740 -9.095 -0.408 1.00 85.62 544 ASP A CA 1
ATOM 4124 C C . ASP A 1 544 ? 17.425 -7.881 -1.303 1.00 85.62 544 ASP A C 1
ATOM 4126 O O . ASP A 1 544 ? 16.685 -8.012 -2.281 1.00 85.62 544 ASP A O 1
ATOM 4130 N N . PRO A 1 545 ? 18.012 -6.695 -1.041 1.00 84.94 545 PRO A N 1
ATOM 4131 C CA . PRO A 1 545 ? 17.733 -5.487 -1.819 1.00 84.94 545 PRO A CA 1
ATOM 4132 C C . PRO A 1 545 ? 18.189 -5.593 -3.281 1.00 84.94 545 PRO A C 1
ATOM 4134 O O . PRO A 1 545 ? 17.807 -4.759 -4.105 1.00 84.94 545 PRO A O 1
ATOM 4137 N N . ARG A 1 546 ? 19.008 -6.598 -3.630 1.00 90.00 546 ARG A N 1
ATOM 4138 C CA . ARG A 1 546 ? 19.401 -6.871 -5.018 1.00 90.00 546 ARG A CA 1
ATOM 4139 C C . ARG A 1 546 ? 18.210 -7.273 -5.882 1.00 90.00 546 ARG A C 1
ATOM 4141 O O . ARG A 1 546 ? 18.233 -6.992 -7.080 1.00 90.00 546 ARG A O 1
ATOM 4148 N N . LEU A 1 547 ? 17.178 -7.882 -5.292 1.00 92.56 547 LEU A N 1
ATOM 4149 C CA . LEU A 1 547 ? 15.955 -8.294 -5.985 1.00 92.56 547 LEU A CA 1
ATOM 4150 C C . LEU A 1 547 ? 15.101 -7.107 -6.439 1.00 92.56 547 LEU A C 1
ATOM 4152 O O . LEU A 1 547 ? 14.330 -7.249 -7.385 1.00 92.56 547 LEU A O 1
ATOM 4156 N N . GLY A 1 548 ? 15.269 -5.936 -5.817 1.00 94.12 548 GLY A N 1
ATOM 4157 C CA . GLY A 1 548 ? 14.394 -4.789 -6.023 1.00 94.12 548 GLY A CA 1
ATOM 4158 C C . GLY A 1 548 ? 14.227 -4.397 -7.489 1.00 94.12 548 GLY A C 1
ATOM 4159 O O . GLY A 1 548 ? 15.213 -4.238 -8.215 1.00 94.12 548 GLY A O 1
ATOM 4160 N N . VAL A 1 549 ? 12.977 -4.206 -7.909 1.00 96.31 549 VAL A N 1
ATOM 4161 C CA . VAL A 1 549 ? 12.612 -3.908 -9.300 1.00 96.31 549 VAL A CA 1
ATOM 4162 C C . VAL A 1 549 ? 12.796 -2.419 -9.600 1.00 96.31 549 VAL A C 1
ATOM 4164 O O . VAL A 1 549 ? 12.121 -1.573 -9.025 1.00 96.31 549 VAL A O 1
ATOM 4167 N N . GLN A 1 550 ? 13.677 -2.062 -10.526 1.00 95.75 550 GLN A N 1
ATOM 4168 C CA . GLN A 1 550 ? 13.967 -0.669 -10.881 1.00 95.75 550 GLN A CA 1
ATOM 4169 C C . GLN A 1 550 ? 13.110 -0.142 -12.031 1.00 95.75 550 GLN A C 1
ATOM 4171 O O . GLN A 1 550 ? 12.748 1.036 -12.034 1.00 95.75 550 GLN A O 1
ATOM 4176 N N . LYS A 1 551 ? 12.798 -0.988 -13.020 1.00 96.56 551 LYS A N 1
ATOM 4177 C CA . LYS A 1 551 ? 11.971 -0.617 -14.173 1.00 96.56 551 LYS A CA 1
ATOM 4178 C C . LYS A 1 551 ? 11.121 -1.790 -14.635 1.00 96.56 551 LYS A C 1
ATOM 4180 O O . LYS A 1 551 ? 11.564 -2.936 -14.599 1.00 96.56 551 LYS A O 1
ATOM 4185 N N . VAL A 1 552 ? 9.930 -1.474 -15.127 1.00 97.25 552 VAL A N 1
ATOM 4186 C CA . VAL A 1 552 ? 9.017 -2.427 -15.755 1.00 97.25 552 VAL A CA 1
ATOM 4187 C C . VAL A 1 552 ? 8.441 -1.817 -17.027 1.00 97.25 552 VAL A C 1
ATOM 4189 O O . VAL A 1 552 ? 8.182 -0.615 -17.069 1.00 97.25 552 VAL A O 1
ATOM 4192 N N . ALA A 1 553 ? 8.237 -2.634 -18.056 1.00 95.12 553 ALA A N 1
ATOM 4193 C CA . ALA A 1 553 ? 7.461 -2.254 -19.233 1.00 95.12 553 ALA A CA 1
ATOM 4194 C C . ALA A 1 553 ? 6.694 -3.470 -19.762 1.00 95.12 553 ALA A C 1
ATOM 4196 O O . ALA A 1 553 ? 7.224 -4.580 -19.768 1.00 95.12 553 ALA A O 1
ATOM 4197 N N . LEU A 1 554 ? 5.451 -3.263 -20.194 1.00 95.62 554 LEU A N 1
ATOM 4198 C CA . LEU A 1 554 ? 4.545 -4.304 -20.683 1.00 95.62 554 LEU A CA 1
ATOM 4199 C C . LEU A 1 554 ? 4.025 -3.906 -22.064 1.00 95.62 554 LEU A C 1
ATOM 4201 O O . LEU A 1 554 ? 3.427 -2.845 -22.218 1.00 95.62 554 LEU A O 1
ATOM 4205 N N . CYS A 1 555 ? 4.189 -4.782 -23.051 1.00 93.88 555 CYS A N 1
ATOM 4206 C CA . CYS A 1 555 ? 3.521 -4.636 -24.336 1.00 93.88 555 CYS A CA 1
ATOM 4207 C C . CYS A 1 555 ? 2.105 -5.216 -24.243 1.00 93.88 555 CYS A C 1
ATOM 4209 O O . CYS A 1 555 ? 1.915 -6.435 -24.171 1.00 93.88 555 CYS A O 1
ATOM 4211 N N . LYS A 1 556 ? 1.097 -4.339 -24.285 1.00 92.38 556 LYS A N 1
ATOM 4212 C CA . LYS A 1 556 ? -0.321 -4.721 -24.171 1.00 92.38 556 LYS A CA 1
ATOM 4213 C C . LYS A 1 556 ? -0.839 -5.585 -25.332 1.00 92.38 556 LYS A C 1
ATOM 4215 O O . LYS A 1 556 ? -1.881 -6.222 -25.196 1.00 92.38 556 LYS A O 1
ATOM 4220 N N . TYR A 1 557 ? -0.119 -5.635 -26.455 1.00 89.88 557 TYR A N 1
ATOM 4221 C CA . TYR A 1 557 ? -0.523 -6.380 -27.651 1.00 89.88 557 TYR A CA 1
ATOM 4222 C C . TYR A 1 557 ? 0.027 -7.809 -27.697 1.00 89.88 557 TYR A C 1
ATOM 4224 O O . TYR A 1 557 ? -0.708 -8.726 -28.065 1.00 89.88 557 TYR A O 1
ATOM 4232 N N . THR A 1 558 ? 1.291 -8.017 -27.312 1.00 90.25 558 THR A N 1
ATOM 4233 C CA . THR A 1 558 ? 1.933 -9.346 -27.332 1.00 90.25 558 THR A CA 1
ATOM 4234 C C . THR A 1 558 ? 1.917 -10.052 -25.981 1.00 90.25 558 THR A C 1
ATOM 4236 O O . THR A 1 558 ? 2.268 -11.224 -25.913 1.00 90.25 558 THR A O 1
ATOM 4239 N N . ALA A 1 559 ? 1.506 -9.365 -24.908 1.00 93.56 559 ALA A N 1
ATOM 4240 C CA . ALA A 1 559 ? 1.565 -9.875 -23.537 1.00 93.56 559 ALA A CA 1
ATOM 4241 C C . ALA A 1 559 ? 2.991 -10.241 -23.078 1.00 93.56 559 ALA A C 1
ATOM 4243 O O . ALA A 1 559 ? 3.182 -11.105 -22.221 1.00 93.56 559 ALA A O 1
ATOM 4244 N N . GLN A 1 560 ? 3.996 -9.577 -23.652 1.00 94.75 560 GLN A N 1
ATOM 4245 C CA . GLN A 1 560 ? 5.390 -9.677 -23.235 1.00 94.75 560 GLN A CA 1
ATOM 4246 C C . GLN A 1 560 ? 5.756 -8.484 -22.362 1.00 94.75 560 GLN A C 1
ATOM 4248 O O . GLN A 1 560 ? 5.313 -7.360 -22.608 1.00 94.75 560 GLN A O 1
ATOM 4253 N N . MET A 1 561 ? 6.589 -8.721 -21.358 1.00 96.31 561 MET A N 1
ATOM 4254 C CA . MET A 1 561 ? 7.047 -7.683 -20.447 1.00 96.31 561 MET A CA 1
ATOM 4255 C C . MET A 1 561 ? 8.536 -7.798 -20.163 1.00 96.31 561 MET A C 1
ATOM 4257 O O . MET A 1 561 ? 9.133 -8.865 -20.288 1.00 96.31 561 MET A O 1
ATOM 4261 N N . VAL A 1 562 ? 9.120 -6.689 -19.728 1.00 97.75 562 VAL A N 1
ATOM 4262 C CA . VAL A 1 562 ? 10.476 -6.638 -19.195 1.00 97.75 562 VAL A CA 1
ATOM 4263 C C . VAL A 1 562 ? 10.442 -6.164 -17.748 1.00 97.75 562 VAL A C 1
ATOM 4265 O O . VAL A 1 562 ? 9.726 -5.221 -17.408 1.00 97.75 562 VAL A O 1
ATOM 4268 N N . VAL A 1 563 ? 11.224 -6.825 -16.899 1.00 98.12 563 VAL A N 1
ATOM 4269 C CA . VAL A 1 563 ? 11.436 -6.472 -15.493 1.00 98.12 563 VAL A CA 1
ATOM 4270 C C . VAL A 1 563 ? 12.933 -6.321 -15.275 1.00 98.12 563 VAL A C 1
ATOM 4272 O O . VAL A 1 563 ? 13.688 -7.273 -15.447 1.00 98.12 563 VAL A O 1
ATOM 4275 N N . ALA A 1 564 ? 13.375 -5.123 -14.907 1.00 97.50 564 ALA A N 1
ATOM 4276 C CA . ALA A 1 564 ? 14.777 -4.826 -14.653 1.00 97.50 564 ALA A CA 1
ATOM 4277 C C . ALA A 1 564 ? 15.011 -4.528 -13.171 1.00 97.50 564 ALA A C 1
ATOM 4279 O O . ALA A 1 564 ? 14.230 -3.805 -12.553 1.00 97.50 564 ALA A O 1
ATOM 4280 N N . GLY A 1 565 ? 16.082 -5.081 -12.606 1.00 95.81 565 GLY A N 1
ATOM 4281 C CA . GLY A 1 565 ? 16.360 -5.080 -11.174 1.00 95.81 565 GLY A CA 1
ATOM 4282 C C . GLY A 1 565 ? 17.571 -4.251 -10.740 1.00 95.81 565 GLY A C 1
ATOM 4283 O O . GLY A 1 565 ? 18.187 -3.511 -11.512 1.00 95.81 565 GLY A O 1
ATOM 4284 N N . THR A 1 566 ? 17.900 -4.366 -9.453 1.00 94.31 566 THR A N 1
ATOM 4285 C CA . THR A 1 566 ? 18.916 -3.539 -8.780 1.00 94.31 566 THR A CA 1
ATOM 4286 C C . THR A 1 566 ? 20.345 -4.062 -8.959 1.00 94.31 566 THR A C 1
ATOM 4288 O O . THR A 1 566 ? 21.279 -3.267 -8.930 1.00 94.31 566 THR A O 1
ATOM 4291 N N . ALA A 1 567 ? 20.538 -5.363 -9.180 1.00 93.56 567 ALA A N 1
ATOM 4292 C CA . ALA A 1 567 ? 21.847 -5.992 -9.394 1.00 93.56 567 ALA A CA 1
ATOM 4293 C C . ALA A 1 567 ? 22.124 -6.288 -10.883 1.00 93.56 567 ALA A C 1
ATOM 4295 O O . ALA A 1 567 ? 22.762 -7.283 -11.231 1.00 93.56 567 ALA A O 1
ATOM 4296 N N . GLY A 1 568 ? 21.623 -5.436 -11.782 1.00 94.31 568 GLY A N 1
ATOM 4297 C CA . GLY A 1 568 ? 21.860 -5.546 -13.223 1.00 94.31 568 GLY A CA 1
ATOM 4298 C C . GLY A 1 568 ? 21.125 -6.693 -13.919 1.00 94.31 568 GLY A C 1
ATOM 4299 O O . GLY A 1 568 ? 21.429 -6.983 -15.070 1.00 94.31 568 GLY A O 1
ATOM 4300 N N . GLN A 1 569 ? 20.179 -7.357 -13.254 1.00 96.56 569 GLN A N 1
ATOM 4301 C CA . GLN A 1 569 ? 19.349 -8.387 -13.871 1.00 96.56 569 GLN A CA 1
ATOM 4302 C C . GLN A 1 569 ? 18.210 -7.766 -14.695 1.00 96.56 569 GLN A C 1
ATOM 4304 O O . GLN A 1 569 ? 17.474 -6.911 -14.201 1.00 96.56 569 GLN A O 1
ATOM 4309 N N . VAL A 1 570 ? 18.038 -8.210 -15.939 1.00 98.00 570 VAL A N 1
ATOM 4310 C CA . VAL A 1 570 ? 16.948 -7.818 -16.845 1.00 98.00 570 VAL A CA 1
ATOM 4311 C C . VAL A 1 570 ? 16.248 -9.083 -17.329 1.00 98.00 570 VAL A C 1
ATOM 4313 O O . VAL A 1 570 ? 16.847 -9.922 -17.997 1.00 98.00 570 VAL A O 1
ATOM 4316 N N . LEU A 1 571 ? 14.976 -9.233 -16.982 1.00 97.62 571 LEU A N 1
ATOM 4317 C CA . LEU A 1 571 ? 14.152 -10.388 -17.321 1.00 97.62 571 LEU A CA 1
ATOM 4318 C C . LEU A 1 571 ? 13.156 -10.021 -18.408 1.00 97.62 571 LEU A C 1
ATOM 4320 O O . LEU A 1 571 ? 12.398 -9.070 -18.242 1.00 97.62 571 LEU A O 1
ATOM 4324 N N . VAL A 1 572 ? 13.119 -10.807 -19.482 1.00 97.38 572 VAL A N 1
ATOM 4325 C CA . VAL A 1 572 ? 12.038 -10.756 -20.474 1.00 97.38 572 VAL A CA 1
ATOM 4326 C C . VAL A 1 572 ? 11.085 -11.910 -20.187 1.00 97.38 572 VAL A C 1
ATOM 4328 O O . VAL A 1 572 ? 11.508 -13.068 -20.151 1.00 97.38 572 VAL A O 1
ATOM 4331 N N . LEU A 1 573 ? 9.812 -11.593 -19.966 1.00 96.69 573 LEU A N 1
ATOM 4332 C CA . LEU A 1 573 ? 8.760 -12.549 -19.630 1.00 96.69 573 LEU A CA 1
ATOM 4333 C C . LEU A 1 573 ? 7.620 -12.495 -20.645 1.00 96.69 573 LEU A C 1
ATOM 4335 O O . LEU A 1 573 ? 7.388 -11.475 -21.295 1.00 96.69 573 LEU A O 1
ATOM 4339 N N . GLU A 1 574 ? 6.875 -13.588 -20.737 1.00 95.50 574 GLU A N 1
ATOM 4340 C CA . GLU A 1 574 ? 5.692 -13.717 -21.583 1.00 95.50 574 GLU A CA 1
ATOM 4341 C C . GLU A 1 574 ? 4.543 -14.342 -20.793 1.00 95.50 574 GLU A C 1
ATOM 4343 O O . GLU A 1 574 ? 4.753 -15.255 -19.994 1.00 95.50 574 GLU A O 1
ATOM 4348 N N . LEU A 1 575 ? 3.326 -13.841 -21.006 1.00 95.75 575 LEU A N 1
ATOM 4349 C CA . LEU A 1 575 ? 2.125 -14.395 -20.394 1.00 95.75 575 LEU A CA 1
ATOM 4350 C C . LEU A 1 575 ? 1.767 -15.750 -21.022 1.00 95.75 575 LEU A C 1
ATOM 4352 O O . LEU A 1 575 ? 1.436 -15.817 -22.209 1.00 95.75 575 LEU A O 1
ATOM 4356 N N . SER A 1 576 ? 1.753 -16.800 -20.205 1.00 95.00 576 SER A N 1
ATOM 4357 C CA . SER A 1 576 ? 1.293 -18.149 -20.544 1.00 95.00 576 SER A CA 1
ATOM 4358 C C . SER A 1 576 ? 0.031 -18.503 -19.757 1.00 95.00 576 SER A C 1
ATOM 4360 O O . SER A 1 576 ? -0.076 -18.182 -18.573 1.00 95.00 576 SER A O 1
ATOM 4362 N N . ASP A 1 577 ? -0.899 -19.204 -20.410 1.00 92.44 577 ASP A N 1
ATOM 4363 C CA . ASP A 1 577 ? -2.160 -19.668 -19.809 1.00 92.44 577 ASP A CA 1
ATOM 4364 C C . ASP A 1 577 ? -2.028 -21.062 -19.163 1.00 92.44 577 ASP A C 1
ATOM 4366 O O . ASP A 1 577 ? -2.974 -21.556 -18.553 1.00 92.44 577 ASP A O 1
ATOM 4370 N N . ALA A 1 578 ? -0.854 -21.691 -19.282 1.00 92.31 578 ALA A N 1
ATOM 4371 C CA . ALA A 1 578 ? -0.550 -22.991 -18.697 1.00 92.31 578 ALA A CA 1
ATOM 4372 C C . ALA A 1 578 ? 0.757 -22.944 -17.888 1.00 92.31 578 ALA A C 1
ATOM 4374 O O . ALA A 1 578 ? 1.702 -22.245 -18.291 1.00 92.31 578 ALA A O 1
ATOM 4375 N N . PRO A 1 579 ? 0.850 -23.705 -16.781 1.00 92.12 579 PRO A N 1
ATOM 4376 C CA . PRO A 1 579 ? 2.108 -23.879 -16.074 1.00 92.12 579 PRO A CA 1
ATOM 4377 C C . PRO A 1 579 ? 3.122 -24.589 -16.978 1.00 92.12 579 PRO A C 1
ATOM 4379 O O . PRO A 1 579 ? 2.756 -25.409 -17.823 1.00 92.12 579 PRO A O 1
ATOM 4382 N N . SER A 1 580 ? 4.400 -24.269 -16.810 1.00 92.50 580 SER A N 1
ATOM 4383 C CA . SER A 1 580 ? 5.486 -24.877 -17.581 1.00 92.50 580 SER A CA 1
ATOM 4384 C C . SER A 1 580 ? 6.666 -25.218 -16.685 1.00 92.50 580 SER A C 1
ATOM 4386 O O . SER A 1 580 ? 6.868 -24.600 -15.645 1.00 92.50 580 SER A O 1
ATOM 4388 N N . GLU A 1 581 ? 7.464 -26.199 -17.092 1.00 92.56 581 GLU A N 1
ATOM 4389 C CA . GLU A 1 581 ? 8.724 -26.520 -16.432 1.00 92.56 581 GLU A CA 1
ATOM 4390 C C . GLU A 1 581 ? 9.852 -26.287 -17.433 1.00 92.56 581 GLU A C 1
ATOM 4392 O O . GLU A 1 581 ? 9.998 -27.016 -18.415 1.00 92.56 581 GLU A O 1
ATOM 4397 N N . GLN A 1 582 ? 10.604 -25.204 -17.247 1.00 89.25 582 GLN A N 1
ATOM 4398 C CA . GLN A 1 582 ? 11.639 -24.809 -18.199 1.00 89.25 582 GLN A CA 1
ATOM 4399 C C . GLN A 1 582 ? 12.807 -24.112 -17.511 1.00 89.25 582 GLN A C 1
ATOM 4401 O O . GLN A 1 582 ? 12.640 -23.377 -16.534 1.00 89.25 582 GLN A O 1
ATOM 4406 N N . ALA A 1 583 ? 14.004 -24.353 -18.044 1.00 89.38 583 ALA A N 1
ATOM 4407 C CA . ALA A 1 583 ? 15.211 -23.651 -17.640 1.00 89.38 583 ALA A CA 1
ATOM 4408 C C . ALA A 1 583 ? 15.262 -22.276 -18.316 1.00 89.38 583 ALA A C 1
ATOM 4410 O O . ALA A 1 583 ? 15.011 -22.147 -19.518 1.00 89.38 583 ALA A O 1
ATOM 4411 N N . VAL A 1 584 ? 15.625 -21.247 -17.553 1.00 91.31 584 VAL A N 1
ATOM 4412 C CA . VAL A 1 584 ? 15.747 -19.885 -18.080 1.00 91.31 584 VAL A CA 1
ATOM 4413 C C . VAL A 1 584 ? 17.108 -19.721 -18.736 1.00 91.31 584 VAL A C 1
ATOM 4415 O O . VAL A 1 584 ? 18.143 -19.995 -18.131 1.00 91.31 584 VAL A O 1
ATOM 4418 N N . SER A 1 585 ? 17.116 -19.247 -19.982 1.00 92.00 585 SER A N 1
ATOM 4419 C CA . SER A 1 585 ? 18.365 -18.914 -20.662 1.00 92.00 585 SER A CA 1
ATOM 4420 C C . SER A 1 585 ? 19.012 -17.713 -19.985 1.00 92.00 585 SER A C 1
ATOM 4422 O O . SER A 1 585 ? 18.367 -16.676 -19.845 1.00 92.00 585 SER A O 1
ATOM 4424 N N . VAL A 1 586 ? 20.285 -17.827 -19.618 1.00 94.31 586 VAL A N 1
ATOM 4425 C CA . VAL A 1 586 ? 21.047 -16.736 -19.002 1.00 94.31 586 VAL A CA 1
ATOM 4426 C C . VAL A 1 586 ? 22.102 -16.250 -19.987 1.00 94.31 586 VAL A C 1
ATOM 4428 O O . VAL A 1 586 ? 22.875 -17.051 -20.506 1.00 94.31 586 VAL A O 1
ATOM 4431 N N . ALA A 1 587 ? 22.138 -14.946 -20.240 1.00 94.94 587 ALA A N 1
ATOM 4432 C CA . ALA A 1 587 ? 23.162 -14.292 -21.046 1.00 94.94 587 ALA A CA 1
ATOM 4433 C C . ALA A 1 587 ? 23.764 -13.122 -20.264 1.00 94.94 587 ALA A C 1
ATOM 4435 O O . ALA A 1 587 ? 23.062 -12.455 -19.506 1.00 94.94 587 ALA A O 1
ATOM 4436 N N . SER A 1 588 ? 25.055 -12.858 -20.442 1.00 94.75 588 SER A N 1
ATOM 4437 C CA . SER A 1 588 ? 25.730 -11.710 -19.830 1.00 94.75 588 SER A CA 1
ATOM 4438 C C . SER A 1 588 ? 26.084 -10.661 -20.872 1.00 94.75 588 SER A C 1
ATOM 4440 O O . SER A 1 588 ? 26.498 -11.011 -21.976 1.00 94.75 588 SER A O 1
ATOM 4442 N N . VAL A 1 589 ? 25.970 -9.386 -20.506 1.00 96.00 589 VAL A N 1
ATOM 4443 C CA . VAL A 1 589 ? 26.392 -8.257 -21.345 1.00 96.00 589 VAL A CA 1
ATOM 4444 C C . VAL A 1 589 ? 27.380 -7.413 -20.561 1.00 96.00 589 VAL A C 1
ATOM 4446 O O . VAL A 1 589 ? 27.016 -6.818 -19.545 1.00 96.00 589 VAL A O 1
ATOM 4449 N N . ASP A 1 590 ? 28.626 -7.392 -21.026 1.00 94.44 590 ASP A N 1
ATOM 4450 C CA . ASP A 1 590 ? 29.692 -6.600 -20.427 1.00 94.44 590 ASP A CA 1
ATOM 4451 C C . ASP A 1 590 ? 29.724 -5.195 -21.028 1.00 94.44 590 ASP A C 1
ATOM 4453 O O . ASP A 1 590 ? 30.125 -4.984 -22.169 1.00 94.44 590 ASP A O 1
ATOM 4457 N N . LEU A 1 591 ? 29.266 -4.220 -20.243 1.00 92.88 591 LEU A N 1
ATOM 4458 C CA . LEU A 1 591 ? 29.234 -2.811 -20.629 1.00 92.88 591 LEU A CA 1
ATOM 4459 C C . LEU A 1 591 ? 30.621 -2.162 -20.590 1.00 92.88 591 LEU A C 1
ATOM 4461 O O . LEU A 1 591 ? 30.766 -1.031 -21.054 1.00 92.88 591 LEU A O 1
ATOM 4465 N N . LEU A 1 592 ? 31.616 -2.841 -20.016 1.00 88.81 592 LEU A N 1
ATOM 4466 C CA . LEU A 1 592 ? 32.987 -2.367 -19.862 1.00 88.81 592 LEU A CA 1
ATOM 4467 C C . LEU A 1 592 ? 33.991 -3.219 -20.647 1.00 88.81 592 LEU A C 1
ATOM 4469 O O . LEU A 1 592 ? 35.183 -3.109 -20.387 1.00 88.81 592 LEU A O 1
ATOM 4473 N N . GLN A 1 593 ? 33.537 -4.007 -21.627 1.00 83.31 593 GLN A N 1
ATOM 4474 C CA . GLN A 1 593 ? 34.390 -4.885 -22.441 1.00 83.31 593 GLN A CA 1
ATOM 4475 C C . GLN A 1 593 ? 35.625 -4.175 -23.039 1.00 83.31 593 GLN A C 1
ATOM 4477 O O . GLN A 1 593 ? 36.687 -4.778 -23.151 1.00 83.31 593 GLN A O 1
ATOM 4482 N N . ASP A 1 594 ? 35.506 -2.880 -23.361 1.00 79.75 594 ASP A N 1
ATOM 4483 C CA . ASP A 1 594 ? 36.571 -2.063 -23.961 1.00 79.75 594 ASP A CA 1
ATOM 4484 C C . ASP A 1 594 ? 37.420 -1.309 -22.913 1.00 79.75 594 ASP A C 1
ATOM 4486 O O . ASP A 1 594 ? 38.176 -0.396 -23.253 1.00 79.75 594 ASP A O 1
ATOM 4490 N N . ARG A 1 595 ? 37.261 -1.620 -21.617 1.00 78.25 595 ARG A N 1
ATOM 4491 C CA . ARG A 1 595 ? 37.935 -0.936 -20.504 1.00 78.25 595 ARG A CA 1
ATOM 4492 C C . ARG A 1 595 ? 38.618 -1.903 -19.552 1.00 78.25 595 ARG A C 1
ATOM 4494 O O . ARG A 1 595 ? 37.982 -2.608 -18.773 1.00 78.25 595 ARG A O 1
ATOM 4501 N N . GLU A 1 596 ? 39.938 -1.818 -19.516 1.00 76.25 596 GLU A N 1
ATOM 4502 C CA . GLU A 1 596 ? 40.758 -2.553 -18.560 1.00 76.25 596 GLU A CA 1
ATOM 4503 C C . GLU A 1 596 ? 40.921 -1.780 -17.236 1.00 76.25 596 GLU A C 1
ATOM 4505 O O . GLU A 1 596 ? 40.843 -0.552 -17.185 1.00 76.25 596 GLU A O 1
ATOM 4510 N N . GLY A 1 597 ? 41.144 -2.500 -16.132 1.00 74.88 597 GLY A N 1
ATOM 4511 C CA . GLY A 1 597 ? 41.462 -1.908 -14.824 1.00 74.88 597 GLY A CA 1
ATOM 4512 C C . GLY A 1 597 ? 40.272 -1.412 -13.989 1.00 74.88 597 GLY A C 1
ATOM 4513 O O . GLY A 1 597 ? 40.472 -0.971 -12.855 1.00 74.88 597 GLY A O 1
ATOM 4514 N N . PHE A 1 598 ? 39.032 -1.517 -14.481 1.00 78.06 598 PHE A N 1
ATOM 4515 C CA . PHE A 1 598 ? 37.845 -1.218 -13.675 1.00 78.06 598 PHE A CA 1
ATOM 4516 C C . PHE A 1 598 ? 37.597 -2.309 -12.624 1.00 78.06 598 PHE A C 1
ATOM 4518 O O . PHE A 1 598 ? 37.599 -3.499 -12.927 1.00 78.06 598 PHE A O 1
ATOM 4525 N N . THR A 1 599 ? 37.330 -1.907 -11.379 1.00 78.00 599 THR A N 1
ATOM 4526 C CA . THR A 1 599 ? 36.998 -2.835 -10.287 1.00 78.00 599 THR A CA 1
ATOM 4527 C C . THR A 1 599 ? 35.630 -2.498 -9.707 1.00 78.00 599 THR A C 1
ATOM 4529 O O . THR A 1 599 ? 35.434 -1.422 -9.137 1.00 78.00 599 THR A O 1
ATOM 4532 N N . TRP A 1 600 ? 34.689 -3.440 -9.798 1.00 83.44 600 TRP A N 1
ATOM 4533 C CA . TRP A 1 600 ? 33.364 -3.301 -9.198 1.00 83.44 600 TRP A CA 1
ATOM 4534 C C . TRP A 1 600 ? 33.435 -3.355 -7.665 1.00 83.44 600 TRP A C 1
ATOM 4536 O O . TRP A 1 600 ? 33.978 -4.297 -7.094 1.00 83.44 600 TRP A O 1
ATOM 4546 N N . LYS A 1 601 ? 32.869 -2.343 -6.996 1.00 79.81 601 LYS A N 1
ATOM 4547 C CA . LYS A 1 601 ? 32.836 -2.218 -5.522 1.00 79.81 601 LYS A CA 1
ATOM 4548 C C . LYS A 1 601 ? 31.418 -2.266 -4.931 1.00 79.81 601 LYS A C 1
ATOM 4550 O O . LYS A 1 601 ? 31.229 -1.893 -3.776 1.00 79.81 601 LYS A O 1
ATOM 4555 N N . GLY A 1 602 ? 30.421 -2.657 -5.725 1.00 77.31 602 GLY A N 1
ATOM 4556 C CA . GLY A 1 602 ? 29.024 -2.737 -5.296 1.00 77.31 602 GLY A CA 1
ATOM 4557 C C . GLY A 1 602 ? 28.577 -4.158 -4.955 1.00 77.31 602 GLY A C 1
ATOM 4558 O O . GLY A 1 602 ? 29.385 -5.061 -4.755 1.00 77.31 602 GLY A O 1
ATOM 4559 N N . HIS A 1 603 ? 27.261 -4.355 -4.897 1.00 82.31 603 HIS A N 1
ATOM 4560 C CA . HIS A 1 603 ? 26.662 -5.669 -4.678 1.00 82.31 603 HIS A CA 1
ATOM 4561 C C . HIS A 1 603 ? 27.026 -6.653 -5.798 1.00 82.31 603 HIS A C 1
ATOM 4563 O O . HIS A 1 603 ? 27.000 -6.293 -6.971 1.00 82.31 603 HIS A O 1
ATOM 4569 N N . GLU A 1 604 ? 27.347 -7.899 -5.451 1.00 89.12 604 GLU A N 1
ATOM 4570 C CA . GLU A 1 604 ? 27.534 -8.957 -6.448 1.00 89.12 604 GLU A CA 1
ATOM 4571 C C . GLU A 1 604 ? 26.221 -9.291 -7.167 1.00 89.12 604 GLU A C 1
ATOM 4573 O O . GLU A 1 604 ? 25.130 -9.093 -6.618 1.00 89.12 604 GLU A O 1
ATOM 4578 N N . ARG A 1 605 ? 26.336 -9.836 -8.386 1.00 92.50 605 ARG A N 1
ATOM 4579 C CA . ARG A 1 605 ? 25.191 -10.323 -9.167 1.00 92.50 605 ARG A CA 1
ATOM 4580 C C . ARG A 1 605 ? 24.393 -11.368 -8.386 1.00 92.50 605 ARG A C 1
ATOM 4582 O O . ARG A 1 605 ? 24.946 -12.093 -7.560 1.00 92.50 605 ARG A O 1
ATOM 4589 N N . LEU A 1 606 ? 23.102 -11.471 -8.678 1.00 92.62 606 LEU A N 1
ATOM 4590 C CA . LEU A 1 606 ? 22.287 -12.570 -8.168 1.00 92.62 606 LEU A CA 1
ATOM 4591 C C . LEU A 1 606 ? 22.651 -13.867 -8.895 1.00 92.62 606 LEU A C 1
ATOM 4593 O O . LEU A 1 606 ? 22.841 -13.870 -10.111 1.00 92.62 606 LEU A O 1
ATOM 4597 N N . SER A 1 607 ? 22.733 -14.966 -8.150 1.00 92.88 607 SER A N 1
ATOM 4598 C CA . SER A 1 607 ? 23.017 -16.290 -8.705 1.00 92.88 607 SER A CA 1
ATOM 4599 C C . SER A 1 607 ? 21.711 -16.935 -9.178 1.00 92.88 607 SER A C 1
ATOM 4601 O O . SER A 1 607 ? 20.876 -17.259 -8.333 1.00 92.88 607 SER A O 1
ATOM 4603 N N . PRO A 1 608 ? 21.479 -17.110 -10.493 1.00 92.62 608 PRO A N 1
ATOM 4604 C CA . PRO A 1 608 ? 20.292 -17.808 -10.973 1.00 92.62 608 PRO A CA 1
ATOM 4605 C C . PRO A 1 608 ? 20.372 -19.295 -10.614 1.00 92.62 608 PRO A C 1
ATOM 4607 O O . PRO A 1 608 ? 21.449 -19.896 -10.646 1.00 92.62 608 PRO A O 1
ATOM 4610 N N . ARG A 1 609 ? 19.232 -19.905 -10.289 1.00 90.12 609 ARG A N 1
ATOM 4611 C CA . ARG A 1 609 ? 19.142 -21.356 -10.104 1.00 90.12 609 ARG A CA 1
ATOM 4612 C C . ARG A 1 609 ? 19.412 -22.065 -11.431 1.00 90.12 609 ARG A C 1
ATOM 4614 O O . ARG A 1 609 ? 18.989 -21.612 -12.493 1.00 90.12 609 ARG A O 1
ATOM 4621 N N . THR A 1 610 ? 20.115 -23.188 -11.357 1.00 85.38 610 THR A N 1
ATOM 4622 C CA . THR A 1 610 ? 20.420 -24.041 -12.505 1.00 85.38 610 THR A CA 1
ATOM 4623 C C . THR A 1 610 ? 19.375 -25.147 -12.642 1.00 85.38 610 THR A C 1
ATOM 4625 O O . THR A 1 610 ? 18.885 -25.673 -11.646 1.00 85.38 610 THR A O 1
ATOM 4628 N N . GLY A 1 611 ? 19.054 -25.522 -13.883 1.00 85.69 611 GLY A N 1
ATOM 4629 C CA . GLY A 1 611 ? 18.072 -26.569 -14.184 1.00 85.69 611 GLY A CA 1
ATOM 4630 C C . GLY A 1 611 ? 16.663 -26.043 -14.491 1.00 85.69 611 GLY A C 1
ATOM 4631 O O . GLY A 1 611 ? 16.441 -24.829 -14.517 1.00 85.69 611 GLY A O 1
ATOM 4632 N N . PRO A 1 612 ? 15.722 -26.948 -14.809 1.00 88.56 612 PRO A N 1
ATOM 4633 C CA . PRO A 1 612 ? 14.333 -26.590 -15.056 1.00 88.56 612 PRO A CA 1
ATOM 4634 C C . PRO A 1 612 ? 13.656 -26.155 -13.749 1.00 88.56 612 PRO A C 1
ATOM 4636 O O . PRO A 1 612 ? 13.858 -26.764 -12.701 1.00 88.56 612 PRO A O 1
ATOM 4639 N N . LEU A 1 613 ? 12.879 -25.072 -13.811 1.00 89.62 613 LEU A N 1
ATOM 4640 C CA . LEU A 1 613 ? 12.091 -24.573 -12.685 1.00 89.62 613 LEU A CA 1
ATOM 4641 C C . LEU A 1 613 ? 10.597 -24.670 -13.018 1.00 89.62 613 LEU A C 1
ATOM 4643 O O . LEU A 1 613 ? 10.231 -24.428 -14.174 1.00 89.62 613 LEU A O 1
ATOM 4647 N N . PRO A 1 614 ? 9.736 -24.983 -12.032 1.00 91.38 614 PRO A N 1
ATOM 4648 C CA . PRO A 1 614 ? 8.295 -24.946 -12.217 1.00 91.38 614 PRO A CA 1
ATOM 4649 C C . PRO A 1 614 ? 7.809 -23.494 -12.239 1.00 91.38 614 PRO A C 1
ATOM 4651 O O . PRO A 1 614 ? 7.984 -22.741 -11.279 1.00 91.38 614 PRO A O 1
ATOM 4654 N N . TRP A 1 615 ? 7.164 -23.107 -13.333 1.00 90.12 615 TRP A N 1
ATOM 4655 C CA . TRP A 1 615 ? 6.547 -21.802 -13.514 1.00 90.12 615 TRP A CA 1
ATOM 4656 C C . TRP A 1 615 ? 5.024 -21.943 -13.476 1.00 90.12 615 TRP A C 1
ATOM 4658 O O . TRP A 1 615 ? 4.464 -22.675 -14.298 1.00 90.12 615 TRP A O 1
ATOM 4668 N N . PRO A 1 616 ? 4.326 -21.250 -12.559 1.00 91.00 616 PRO A N 1
ATOM 4669 C CA . PRO A 1 616 ? 2.869 -21.250 -12.546 1.00 91.00 616 PRO A CA 1
ATOM 4670 C C . PRO A 1 616 ? 2.302 -20.540 -13.786 1.00 91.00 616 PRO A C 1
ATOM 4672 O O . PRO A 1 616 ? 3.023 -19.881 -14.545 1.00 91.00 616 PRO A O 1
ATOM 4675 N N . THR A 1 617 ? 0.991 -20.657 -13.989 1.00 91.94 617 THR A N 1
ATOM 4676 C CA . THR A 1 617 ? 0.261 -19.848 -14.974 1.00 91.94 617 THR A CA 1
ATOM 4677 C C . THR A 1 617 ? 0.500 -18.356 -14.722 1.00 91.94 617 THR A C 1
ATOM 4679 O O . THR A 1 617 ? 0.521 -17.903 -13.574 1.00 91.94 617 THR A O 1
ATOM 4682 N N . GLY A 1 618 ? 0.689 -17.575 -15.785 1.00 94.56 618 GLY A N 1
ATOM 4683 C CA . GLY A 1 618 ? 1.018 -16.155 -15.692 1.00 94.56 618 GLY A CA 1
ATOM 4684 C C . GLY A 1 618 ? 2.271 -15.786 -16.484 1.00 94.56 618 GLY A C 1
ATOM 4685 O O . GLY A 1 618 ? 2.564 -16.384 -17.517 1.00 94.56 618 GLY A O 1
ATOM 4686 N N . PHE A 1 619 ? 2.995 -14.762 -16.033 1.00 96.06 619 PHE A N 1
ATOM 4687 C CA . PHE A 1 619 ? 4.195 -14.282 -16.722 1.00 96.06 619 PHE A CA 1
ATOM 4688 C C . PHE A 1 619 ? 5.399 -15.177 -16.418 1.00 96.06 619 PHE A C 1
ATOM 4690 O O . PHE A 1 619 ? 5.893 -15.207 -15.291 1.00 96.06 619 PHE A O 1
ATOM 4697 N N . GLN A 1 620 ? 5.889 -15.879 -17.438 1.00 94.94 620 GLN A N 1
ATOM 4698 C CA . GLN A 1 620 ? 6.988 -16.839 -17.331 1.00 94.94 620 GLN A CA 1
ATOM 4699 C C . GLN A 1 620 ? 8.257 -16.272 -17.990 1.00 94.94 620 GLN A C 1
ATOM 4701 O O . GLN A 1 620 ? 8.172 -15.686 -19.075 1.00 94.94 620 GLN A O 1
ATOM 4706 N N . PRO A 1 621 ? 9.439 -16.401 -17.363 1.00 93.81 621 PRO A N 1
ATOM 4707 C CA . PRO A 1 621 ? 10.680 -15.843 -17.893 1.00 93.81 621 PRO A CA 1
ATOM 4708 C C . PRO A 1 621 ? 11.194 -16.626 -19.106 1.00 93.81 621 PRO A C 1
ATOM 4710 O O . PRO A 1 621 ? 11.359 -17.842 -19.056 1.00 93.81 621 PRO A O 1
ATOM 4713 N N . ARG A 1 622 ? 11.520 -15.907 -20.186 1.00 92.25 622 ARG A N 1
ATOM 4714 C CA . ARG A 1 622 ? 12.149 -16.463 -21.396 1.00 92.25 622 ARG A CA 1
ATOM 4715 C C . ARG A 1 622 ? 13.671 -16.371 -21.360 1.00 92.25 622 ARG A C 1
ATOM 4717 O O . ARG A 1 622 ? 14.371 -17.315 -21.734 1.00 92.25 622 ARG A O 1
ATOM 4724 N N . VAL A 1 623 ? 14.186 -15.219 -20.942 1.00 95.56 623 VAL A N 1
ATOM 4725 C CA . VAL A 1 623 ? 15.625 -14.950 -20.868 1.00 95.56 623 VAL A CA 1
ATOM 4726 C C . VAL A 1 623 ? 15.936 -14.016 -19.704 1.00 95.56 623 VAL A C 1
ATOM 4728 O O . VAL A 1 623 ? 15.190 -13.074 -19.425 1.00 95.56 623 VAL A O 1
ATOM 4731 N N . LEU A 1 624 ? 17.057 -14.292 -19.044 1.00 96.94 624 LEU A N 1
ATOM 4732 C CA . LEU A 1 624 ? 17.709 -13.432 -18.072 1.00 96.94 624 LEU A CA 1
ATOM 4733 C C . LEU A 1 624 ? 18.963 -12.839 -18.715 1.00 96.94 624 LEU A C 1
ATOM 4735 O O . LEU A 1 624 ? 19.893 -13.565 -19.064 1.00 96.94 624 LEU A O 1
ATOM 4739 N N . VAL A 1 625 ? 18.996 -11.518 -18.836 1.00 97.50 625 VAL A N 1
ATOM 4740 C CA . VAL A 1 625 ? 20.175 -10.763 -19.252 1.00 97.50 625 VAL A CA 1
ATOM 4741 C C . VAL A 1 625 ? 20.823 -10.162 -18.009 1.00 97.50 625 VAL A C 1
ATOM 4743 O O . VAL A 1 625 ? 20.196 -9.393 -17.285 1.00 97.50 625 VAL A O 1
ATOM 4746 N N . GLN A 1 626 ? 22.070 -10.530 -17.740 1.00 97.06 626 GLN A N 1
ATOM 4747 C CA . GLN A 1 626 ? 22.849 -10.034 -16.612 1.00 97.06 626 GLN A CA 1
ATOM 4748 C C . GLN A 1 626 ? 23.862 -8.991 -17.091 1.00 97.06 626 GLN A C 1
ATOM 4750 O O . GLN A 1 626 ? 24.829 -9.319 -17.780 1.00 97.06 626 GLN A O 1
ATOM 4755 N N . CYS A 1 627 ? 23.676 -7.740 -16.679 1.00 95.06 627 CYS A N 1
ATOM 4756 C CA . CYS A 1 627 ? 24.638 -6.669 -16.919 1.00 95.06 627 CYS A CA 1
ATOM 4757 C C . CYS A 1 627 ? 25.909 -6.885 -16.092 1.00 95.06 627 CYS A C 1
ATOM 4759 O O . CYS A 1 627 ? 25.837 -7.254 -14.912 1.00 95.06 627 CYS A O 1
ATOM 4761 N N . LEU A 1 628 ? 27.060 -6.603 -16.697 1.00 93.00 628 LEU A N 1
ATOM 4762 C CA . LEU A 1 628 ? 28.354 -6.517 -16.032 1.00 93.00 628 LEU A CA 1
ATOM 4763 C C . LEU A 1 628 ? 28.934 -5.110 -16.269 1.00 93.00 628 LEU A C 1
ATOM 4765 O O . LEU A 1 628 ? 28.980 -4.671 -17.418 1.00 93.00 628 LEU A O 1
ATOM 4769 N N . PRO A 1 629 ? 29.337 -4.375 -15.215 1.00 92.31 629 PRO A N 1
ATOM 4770 C CA . PRO A 1 629 ? 29.131 -4.652 -13.788 1.00 92.31 629 PRO A CA 1
ATOM 4771 C C . PRO A 1 629 ? 27.642 -4.778 -13.394 1.00 92.31 629 PRO A C 1
ATOM 4773 O O . PRO A 1 629 ? 26.792 -4.179 -14.058 1.00 92.31 629 PRO A O 1
ATOM 4776 N N . PRO A 1 630 ? 27.305 -5.508 -12.307 1.00 93.19 630 PRO A N 1
ATOM 4777 C CA . PRO A 1 630 ? 25.926 -5.730 -11.848 1.00 93.19 630 PRO A CA 1
ATOM 4778 C C . PRO A 1 630 ? 25.344 -4.496 -11.133 1.00 93.19 630 PRO A C 1
ATOM 4780 O O . PRO A 1 630 ? 24.931 -4.536 -9.975 1.00 93.19 630 PRO A O 1
ATOM 4783 N N . ALA A 1 631 ? 25.340 -3.366 -11.832 1.00 90.94 631 ALA A N 1
ATOM 4784 C CA . ALA A 1 631 ? 24.801 -2.103 -11.362 1.00 90.94 631 ALA A CA 1
ATOM 4785 C C . ALA A 1 631 ? 23.289 -2.006 -11.598 1.00 90.94 631 ALA A C 1
ATOM 4787 O O . ALA A 1 631 ? 22.739 -2.660 -12.484 1.00 90.94 631 ALA A O 1
ATOM 4788 N N . ALA A 1 632 ? 22.621 -1.141 -10.834 1.00 93.19 632 ALA A N 1
ATOM 4789 C CA . ALA A 1 632 ? 21.187 -0.916 -10.973 1.00 93.19 632 ALA A CA 1
ATOM 4790 C C . ALA A 1 632 ? 20.823 -0.439 -12.383 1.00 93.19 632 ALA A C 1
ATOM 4792 O O . ALA A 1 632 ? 21.462 0.462 -12.936 1.00 93.19 632 ALA A O 1
ATOM 4793 N N . VAL A 1 633 ? 19.770 -1.035 -12.942 1.00 96.19 633 VAL A N 1
ATOM 4794 C CA . VAL A 1 633 ? 19.250 -0.651 -14.255 1.00 96.19 633 VAL A CA 1
ATOM 4795 C C . VAL A 1 633 ? 18.473 0.656 -14.119 1.00 96.19 633 VAL A C 1
ATOM 4797 O O . VAL A 1 633 ? 17.530 0.759 -13.339 1.00 96.19 633 VAL A O 1
ATOM 4800 N N . THR A 1 634 ? 18.877 1.673 -14.871 1.00 95.56 634 THR A N 1
ATOM 4801 C CA . THR A 1 634 ? 18.351 3.042 -14.788 1.00 95.56 634 THR A CA 1
ATOM 4802 C C . THR A 1 634 ? 17.337 3.357 -15.882 1.00 95.56 634 THR A C 1
ATOM 4804 O O . THR A 1 634 ? 16.454 4.190 -15.672 1.00 95.56 634 THR A O 1
ATOM 4807 N N . ALA A 1 635 ? 17.416 2.672 -17.023 1.00 96.19 635 ALA A N 1
ATOM 4808 C CA . ALA A 1 635 ? 16.489 2.795 -18.143 1.00 96.19 635 ALA A CA 1
ATOM 4809 C C . ALA A 1 635 ? 16.265 1.425 -18.792 1.00 96.19 635 ALA A C 1
ATOM 4811 O O . ALA A 1 635 ? 17.187 0.614 -18.858 1.00 96.19 635 ALA A O 1
ATOM 4812 N N . VAL A 1 636 ? 15.054 1.171 -19.283 1.00 96.62 636 VAL A N 1
ATOM 4813 C CA . VAL A 1 636 ? 14.728 -0.031 -20.057 1.00 96.62 636 VAL A CA 1
ATOM 4814 C C . VAL A 1 636 ? 13.680 0.317 -21.104 1.00 96.62 636 VAL A C 1
ATOM 4816 O O . VAL A 1 636 ? 12.809 1.148 -20.849 1.00 96.62 636 VAL A O 1
ATOM 4819 N N . THR A 1 637 ? 13.757 -0.314 -22.268 1.00 95.19 637 THR A N 1
ATOM 4820 C CA . THR A 1 637 ? 12.712 -0.258 -23.291 1.00 95.19 637 THR A CA 1
ATOM 4821 C C . THR A 1 637 ? 12.643 -1.591 -24.032 1.00 95.19 637 THR A C 1
ATOM 4823 O O . THR A 1 637 ? 13.654 -2.278 -24.202 1.00 95.19 637 THR A O 1
ATOM 4826 N N . LEU A 1 638 ? 11.434 -1.989 -24.420 1.00 94.44 638 LEU A N 1
ATOM 4827 C CA . LEU A 1 638 ? 11.132 -3.280 -25.031 1.00 94.44 638 LEU A CA 1
ATOM 4828 C C . LEU A 1 638 ? 10.451 -3.044 -26.380 1.00 94.44 638 LEU A C 1
ATOM 4830 O O . LEU A 1 638 ? 9.389 -2.428 -26.425 1.00 94.44 638 LEU A O 1
ATOM 4834 N N . HIS A 1 639 ? 11.025 -3.584 -27.456 1.00 93.19 639 HIS A N 1
ATOM 4835 C CA . HIS A 1 639 ? 10.400 -3.605 -28.776 1.00 93.19 639 HIS A CA 1
ATOM 4836 C C . HIS A 1 639 ? 10.030 -5.037 -29.145 1.00 93.19 639 HIS A C 1
ATOM 4838 O O . HIS A 1 639 ? 10.878 -5.850 -29.526 1.00 93.19 639 HIS A O 1
ATOM 4844 N N . THR A 1 640 ? 8.751 -5.370 -29.006 1.00 89.62 640 THR A N 1
ATOM 4845 C CA . THR A 1 640 ? 8.276 -6.747 -29.170 1.0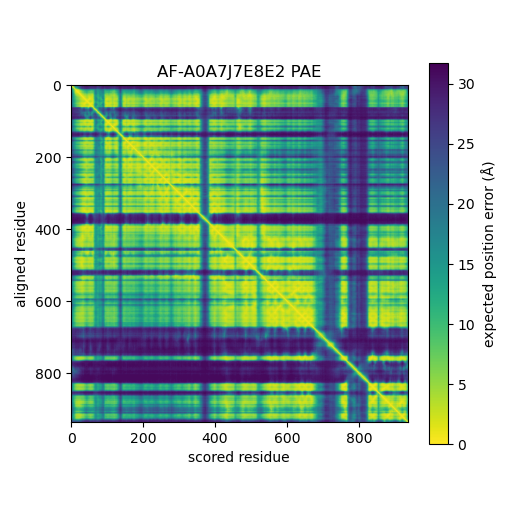0 89.62 640 THR A CA 1
ATOM 4846 C C . THR A 1 640 ? 8.225 -7.196 -30.625 1.00 89.62 640 THR A C 1
ATOM 4848 O O . THR A 1 640 ? 8.433 -8.370 -30.909 1.00 89.62 640 THR A O 1
ATOM 4851 N N . GLU A 1 641 ? 8.031 -6.274 -31.568 1.00 87.19 641 GLU A N 1
ATOM 4852 C CA . GLU A 1 641 ? 8.008 -6.588 -33.003 1.00 87.19 641 GLU A CA 1
ATOM 4853 C C . GLU A 1 641 ? 9.403 -6.923 -33.537 1.00 87.19 641 GLU A C 1
ATOM 4855 O O . GLU A 1 641 ? 9.576 -7.819 -34.355 1.00 87.19 641 GLU A O 1
ATOM 4860 N N . TRP A 1 642 ? 10.430 -6.267 -32.994 1.00 90.19 642 TRP A N 1
ATOM 4861 C CA . TRP A 1 642 ? 11.822 -6.507 -33.392 1.00 90.19 642 TRP A CA 1
ATOM 4862 C C . TRP A 1 642 ? 12.490 -7.580 -32.535 1.00 90.19 642 TRP A C 1
ATOM 4864 O O . TRP A 1 642 ? 13.626 -7.964 -32.798 1.00 90.19 642 TRP A O 1
ATOM 4874 N N . SER A 1 643 ? 11.788 -8.076 -31.513 1.00 92.56 643 SER A N 1
ATOM 4875 C CA . SER A 1 643 ? 12.331 -8.975 -30.497 1.00 92.56 643 SER A CA 1
ATOM 4876 C C . SER A 1 643 ? 13.600 -8.441 -29.815 1.00 92.56 643 SER A C 1
ATOM 4878 O O . SER A 1 643 ? 14.548 -9.183 -29.551 1.00 92.56 643 SER A O 1
ATOM 4880 N N . LEU A 1 644 ? 13.620 -7.133 -29.536 1.00 94.69 644 LEU A N 1
ATOM 4881 C CA . LEU A 1 644 ? 14.759 -6.431 -28.947 1.00 94.69 644 LEU A CA 1
ATOM 4882 C C . LEU A 1 644 ? 14.417 -5.849 -27.577 1.00 94.69 644 LEU A C 1
ATOM 4884 O O . LEU A 1 644 ? 13.322 -5.329 -27.351 1.00 94.69 644 LEU A O 1
ATOM 4888 N N . VAL A 1 645 ? 15.390 -5.888 -26.673 1.00 96.94 645 VAL A N 1
ATOM 4889 C CA . VAL A 1 645 ? 15.349 -5.177 -25.394 1.00 96.94 645 VAL A CA 1
ATOM 4890 C C . VAL A 1 645 ? 16.604 -4.327 -25.260 1.00 96.94 645 VAL A C 1
ATOM 4892 O O . VAL A 1 645 ? 17.713 -4.802 -25.503 1.00 96.94 645 VAL A O 1
ATOM 4895 N N . ALA A 1 646 ? 16.427 -3.065 -24.880 1.00 97.75 646 ALA A N 1
ATOM 4896 C CA . ALA A 1 646 ? 17.528 -2.176 -24.546 1.00 97.75 646 ALA A CA 1
ATOM 4897 C C . ALA A 1 646 ? 17.464 -1.814 -23.064 1.00 97.75 646 ALA A C 1
ATOM 4899 O O . ALA A 1 646 ? 16.385 -1.588 -22.509 1.00 97.75 646 ALA A O 1
ATOM 4900 N N . PHE A 1 647 ? 18.623 -1.754 -22.421 1.00 97.94 647 PHE A N 1
ATOM 4901 C CA . PHE A 1 647 ? 18.746 -1.449 -21.000 1.00 97.94 647 PHE A CA 1
ATOM 4902 C C . PHE A 1 647 ? 19.963 -0.564 -20.745 1.00 97.94 647 PHE A C 1
ATOM 4904 O O . PHE A 1 647 ? 20.974 -0.655 -21.437 1.00 97.94 647 PHE A O 1
ATOM 4911 N N . GLY A 1 648 ? 19.859 0.310 -19.750 1.00 96.56 648 GLY A N 1
ATOM 4912 C CA . GLY A 1 648 ? 20.894 1.261 -19.362 1.00 96.56 648 GLY A CA 1
ATOM 4913 C C . GLY A 1 648 ? 21.234 1.134 -17.885 1.00 96.56 648 GLY A C 1
ATOM 4914 O O . GLY A 1 648 ? 20.371 0.818 -17.070 1.00 96.56 648 GLY A O 1
ATOM 4915 N N . THR A 1 649 ? 22.487 1.391 -17.539 1.00 94.81 649 THR A N 1
ATOM 4916 C CA . THR A 1 649 ? 22.982 1.467 -16.161 1.00 94.81 649 THR A CA 1
ATOM 4917 C C . THR A 1 649 ? 23.728 2.785 -15.952 1.00 94.81 649 THR A C 1
ATOM 4919 O O . THR A 1 649 ? 23.773 3.655 -16.827 1.00 94.81 649 THR A O 1
ATOM 4922 N N . SER A 1 650 ? 24.373 2.935 -14.795 1.00 90.25 650 SER A N 1
ATOM 4923 C CA . SER A 1 650 ? 25.305 4.038 -14.560 1.00 90.25 650 SER A CA 1
ATOM 4924 C C . SER A 1 650 ? 26.572 3.999 -15.426 1.00 90.25 650 SER A C 1
ATOM 4926 O O . SER A 1 650 ? 27.255 5.012 -15.508 1.00 90.25 650 SER A O 1
ATOM 4928 N N . HIS A 1 651 ? 26.900 2.857 -16.044 1.00 89.38 651 HIS A N 1
ATOM 4929 C CA . HIS A 1 651 ? 28.173 2.642 -16.751 1.00 89.38 651 HIS A CA 1
ATOM 4930 C C . HIS A 1 651 ? 28.042 2.690 -18.281 1.00 89.38 651 HIS A C 1
ATOM 4932 O O . HIS A 1 651 ? 29.037 2.851 -18.989 1.00 89.38 651 HIS A O 1
ATOM 4938 N N . GLY A 1 652 ? 26.832 2.480 -18.795 1.00 93.31 652 GLY A N 1
ATOM 4939 C CA . GLY A 1 652 ? 26.606 2.214 -20.209 1.00 93.31 652 GLY A CA 1
ATOM 4940 C C . GLY A 1 652 ? 25.210 1.686 -20.485 1.00 93.31 652 GLY A C 1
ATOM 4941 O O . GLY A 1 652 ? 24.398 1.524 -19.569 1.00 93.31 652 GLY A O 1
ATOM 4942 N N . PHE A 1 653 ? 24.945 1.380 -21.747 1.00 96.75 653 PHE A N 1
ATOM 4943 C CA . PHE A 1 653 ? 23.723 0.712 -22.188 1.00 96.75 653 PHE A CA 1
ATOM 4944 C C . PHE A 1 653 ? 24.042 -0.452 -23.117 1.00 96.75 653 PHE A C 1
ATOM 4946 O O . PHE A 1 653 ? 25.091 -0.489 -23.759 1.00 96.75 653 PHE A O 1
ATOM 4953 N N . GLY A 1 654 ? 23.116 -1.401 -23.182 1.00 96.44 654 GLY A N 1
ATOM 4954 C CA . GLY A 1 654 ? 23.185 -2.541 -24.080 1.00 96.44 654 GLY A CA 1
ATOM 4955 C C . GLY A 1 654 ? 21.895 -2.722 -24.869 1.00 96.44 654 GLY A C 1
ATOM 4956 O O . GLY A 1 654 ? 20.816 -2.325 -24.421 1.00 96.44 654 GLY A O 1
ATOM 4957 N N . LEU A 1 655 ? 22.028 -3.341 -26.039 1.00 97.44 655 LEU A N 1
ATOM 4958 C CA . LEU A 1 655 ? 20.936 -3.840 -26.870 1.00 97.44 655 LEU A CA 1
ATOM 4959 C C . LEU A 1 655 ? 21.064 -5.358 -26.965 1.00 97.44 655 LEU A C 1
ATOM 4961 O O . LEU A 1 655 ? 22.146 -5.880 -27.242 1.00 97.44 655 LEU A O 1
ATOM 4965 N N . PHE A 1 656 ? 19.963 -6.066 -26.749 1.00 96.88 656 PHE A N 1
ATOM 4966 C CA . PHE A 1 656 ? 19.942 -7.521 -26.704 1.00 96.88 656 PHE A CA 1
ATOM 4967 C C . PHE A 1 656 ? 18.793 -8.082 -27.544 1.00 96.88 656 PHE A C 1
ATOM 4969 O O . PHE A 1 656 ? 17.651 -7.631 -27.433 1.00 96.88 656 PHE A O 1
ATOM 4976 N N . ASP A 1 657 ? 19.103 -9.085 -28.365 1.00 95.19 657 ASP A N 1
ATOM 4977 C CA . ASP A 1 657 ? 18.130 -9.860 -29.134 1.00 95.19 657 ASP A CA 1
ATOM 4978 C C . ASP A 1 657 ? 17.700 -11.062 -28.294 1.00 95.19 657 ASP A C 1
ATOM 4980 O O . ASP A 1 657 ? 18.439 -12.039 -28.139 1.00 95.19 657 ASP A O 1
ATOM 4984 N N . TYR A 1 658 ? 16.493 -10.991 -27.729 1.00 92.75 658 TYR A N 1
ATOM 4985 C CA . TYR A 1 658 ? 15.973 -12.053 -26.869 1.00 92.75 658 TYR A CA 1
ATOM 4986 C C . TYR A 1 658 ? 15.351 -13.219 -27.640 1.00 92.75 658 TYR A C 1
ATOM 4988 O O . TYR A 1 658 ? 15.101 -14.265 -27.040 1.00 92.75 658 TYR A O 1
ATOM 4996 N N . GLN A 1 659 ? 15.139 -13.081 -28.951 1.00 89.38 659 GLN A N 1
ATOM 4997 C CA . GLN A 1 659 ? 14.749 -14.199 -29.806 1.00 89.38 659 GLN A CA 1
ATOM 4998 C C . GLN A 1 659 ? 15.954 -15.113 -30.054 1.00 89.38 659 GLN A C 1
ATOM 5000 O O . GLN A 1 659 ? 15.841 -16.334 -29.940 1.00 89.38 659 GLN A O 1
ATOM 5005 N N . ARG A 1 660 ? 17.121 -14.521 -30.340 1.00 88.75 660 ARG A N 1
ATOM 5006 C CA . ARG A 1 660 ? 18.399 -15.242 -30.472 1.00 88.75 660 ARG A CA 1
ATOM 5007 C C . ARG A 1 660 ? 19.092 -15.564 -29.164 1.00 88.75 660 ARG A C 1
ATOM 5009 O O . ARG A 1 660 ? 19.939 -16.453 -29.141 1.00 88.75 660 ARG A O 1
ATOM 5016 N N . LYS A 1 661 ? 18.757 -14.830 -28.104 1.00 91.75 661 LYS A N 1
ATOM 5017 C CA . LYS A 1 661 ? 19.461 -14.851 -26.817 1.00 91.75 661 LYS A CA 1
ATOM 5018 C C . LYS A 1 661 ? 20.920 -14.385 -26.959 1.00 91.75 661 LYS A C 1
ATOM 5020 O O . LYS A 1 661 ? 21.804 -14.928 -26.301 1.00 91.75 661 LYS A O 1
ATOM 5025 N N . SER A 1 662 ? 21.167 -13.378 -27.802 1.00 92.25 662 SER A N 1
ATOM 5026 C CA . SER A 1 662 ? 22.508 -12.849 -28.090 1.00 92.25 662 SER A CA 1
ATOM 5027 C C . SER A 1 662 ? 22.600 -11.329 -27.885 1.00 92.25 662 SER A C 1
ATOM 5029 O O . SER A 1 662 ? 21.666 -10.607 -28.254 1.00 92.25 662 SER A O 1
ATOM 5031 N N . PRO A 1 663 ? 23.722 -10.811 -27.348 1.00 93.56 663 PRO A N 1
ATOM 5032 C CA . PRO A 1 663 ? 23.974 -9.373 -27.312 1.00 93.56 663 PRO A CA 1
ATOM 5033 C C . PRO A 1 663 ? 24.145 -8.812 -28.727 1.00 93.56 663 PRO A C 1
ATOM 5035 O O . PRO A 1 663 ? 24.768 -9.446 -29.574 1.00 93.56 663 PRO A O 1
ATOM 5038 N N . VAL A 1 664 ? 23.591 -7.622 -28.967 1.00 94.44 664 VAL A N 1
ATOM 5039 C CA . VAL A 1 664 ? 23.715 -6.878 -30.235 1.00 94.44 664 VAL A CA 1
ATOM 5040 C C . VAL A 1 664 ? 24.683 -5.708 -30.072 1.00 94.44 664 VAL A C 1
ATOM 5042 O O . VAL A 1 664 ? 25.522 -5.470 -30.931 1.00 94.44 664 VAL A O 1
ATOM 5045 N N . LEU A 1 665 ? 24.580 -4.982 -28.957 1.00 94.69 665 LEU A N 1
ATOM 5046 C CA . LEU A 1 665 ? 25.428 -3.834 -28.642 1.00 94.69 665 LEU A CA 1
ATOM 5047 C C . LEU A 1 665 ? 25.711 -3.798 -27.140 1.00 94.69 665 LEU A C 1
ATOM 5049 O O . LEU A 1 665 ? 24.803 -4.005 -26.336 1.00 94.69 665 LEU A O 1
ATOM 5053 N N . ALA A 1 666 ? 26.939 -3.446 -26.775 1.00 94.88 666 ALA A N 1
ATOM 5054 C CA . ALA A 1 666 ? 27.309 -2.997 -25.440 1.00 94.88 666 ALA A CA 1
ATOM 5055 C C . ALA A 1 666 ? 28.133 -1.714 -25.589 1.00 94.88 666 ALA A C 1
ATOM 5057 O O . ALA A 1 666 ? 29.158 -1.711 -26.267 1.00 94.88 666 ALA A O 1
ATOM 5058 N N . ARG A 1 667 ? 27.663 -0.602 -25.017 1.00 93.25 667 ARG A N 1
ATOM 5059 C CA . ARG A 1 667 ? 28.322 0.704 -25.129 1.00 93.25 667 ARG A CA 1
ATOM 5060 C C . ARG A 1 667 ? 28.603 1.271 -23.746 1.00 93.25 667 ARG A C 1
ATOM 5062 O O . ARG A 1 667 ? 27.673 1.569 -22.994 1.00 93.25 667 ARG A O 1
ATOM 5069 N N . CYS A 1 668 ? 29.881 1.484 -23.448 1.00 92.25 668 CYS A N 1
ATOM 5070 C CA . CYS A 1 668 ? 30.312 2.240 -22.278 1.00 92.25 668 CYS A CA 1
ATOM 5071 C C . CYS A 1 668 ? 30.072 3.743 -22.489 1.00 92.25 668 CYS A C 1
ATOM 5073 O O . CYS A 1 668 ? 30.380 4.283 -23.553 1.00 92.25 668 CYS A O 1
ATOM 5075 N N . THR A 1 669 ? 29.552 4.423 -21.468 1.00 90.50 669 THR A N 1
ATOM 5076 C CA . THR A 1 669 ? 29.279 5.875 -21.472 1.00 90.50 669 THR A CA 1
ATOM 5077 C C . THR A 1 669 ? 30.042 6.636 -20.389 1.00 90.50 669 THR A C 1
ATOM 5079 O O . THR A 1 669 ? 29.853 7.840 -20.236 1.00 90.50 669 THR A O 1
ATOM 5082 N N . LEU A 1 670 ? 30.896 5.960 -19.620 1.00 84.69 670 LEU A N 1
ATOM 5083 C CA . LEU A 1 670 ? 31.741 6.601 -18.612 1.00 84.69 670 LEU A CA 1
ATOM 5084 C C . LEU A 1 670 ? 32.797 7.507 -19.256 1.00 84.69 670 LEU A C 1
ATOM 5086 O O . LEU A 1 670 ? 33.216 7.273 -20.390 1.00 84.69 670 LEU A O 1
ATOM 5090 N N . HIS A 1 671 ? 33.321 8.486 -18.522 1.00 75.50 671 HIS A N 1
ATOM 5091 C CA . HIS A 1 671 ? 34.485 9.240 -18.986 1.00 75.50 671 HIS A CA 1
ATOM 5092 C C . HIS A 1 671 ? 35.766 8.382 -18.853 1.00 75.50 671 HIS A C 1
ATOM 5094 O O . HIS A 1 671 ? 35.833 7.547 -17.948 1.00 75.50 671 HIS A O 1
ATOM 5100 N N . PRO A 1 672 ? 36.796 8.513 -19.717 1.00 67.50 672 PRO A N 1
ATOM 5101 C CA . PRO A 1 672 ? 38.035 7.727 -19.603 1.00 67.50 672 PRO A CA 1
ATOM 5102 C C . PRO A 1 672 ? 38.756 7.860 -18.251 1.00 67.50 672 PRO A C 1
ATOM 5104 O O . PRO A 1 672 ? 39.397 6.916 -17.802 1.00 67.50 672 PRO A O 1
ATOM 5107 N N . ASN A 1 673 ? 38.601 9.004 -17.574 1.00 64.81 673 ASN A N 1
ATOM 5108 C CA . ASN A 1 673 ? 39.193 9.251 -16.250 1.00 64.81 673 ASN A CA 1
ATOM 5109 C C . ASN A 1 673 ? 38.397 8.618 -15.088 1.00 64.81 673 ASN A C 1
ATOM 5111 O O . ASN A 1 673 ? 38.911 8.534 -13.970 1.00 64.81 673 ASN A O 1
ATOM 5115 N N . ASP A 1 674 ? 37.172 8.140 -15.335 1.00 65.12 674 ASP A N 1
ATOM 5116 C CA . ASP A 1 674 ? 36.315 7.516 -14.323 1.00 65.12 674 ASP A CA 1
ATOM 5117 C C . ASP A 1 674 ? 36.727 6.054 -14.098 1.00 65.12 674 ASP A C 1
ATOM 5119 O O . ASP A 1 674 ? 36.089 5.108 -14.558 1.00 65.12 674 ASP A O 1
ATOM 5123 N N . SER A 1 675 ? 37.826 5.866 -13.368 1.00 56.50 675 SER A N 1
ATOM 5124 C CA . SER A 1 675 ? 38.297 4.548 -12.905 1.00 56.50 675 SER A CA 1
ATOM 5125 C C . SER A 1 675 ? 37.519 4.024 -11.686 1.00 56.50 675 SER A C 1
ATOM 5127 O O . SER A 1 675 ? 37.623 2.850 -11.328 1.00 56.50 675 SER A O 1
ATOM 5129 N N . LEU A 1 676 ? 36.719 4.885 -11.044 1.00 53.16 676 LEU A N 1
ATOM 5130 C CA . LEU A 1 676 ? 35.950 4.600 -9.833 1.00 53.16 676 LEU A CA 1
ATOM 5131 C C . LEU A 1 676 ? 34.521 5.147 -9.963 1.00 53.16 676 LEU A C 1
ATOM 5133 O O . LEU A 1 676 ? 34.213 6.226 -9.462 1.00 53.16 676 LEU A O 1
ATOM 5137 N N . ALA A 1 677 ? 33.619 4.383 -10.578 1.00 48.84 677 ALA A N 1
ATOM 5138 C CA . ALA A 1 677 ? 32.191 4.659 -10.447 1.00 48.84 677 ALA A CA 1
ATOM 5139 C C . ALA A 1 677 ? 31.745 4.233 -9.036 1.00 48.84 677 ALA A C 1
ATOM 5141 O O . ALA A 1 677 ? 31.584 3.047 -8.738 1.00 48.84 677 ALA A O 1
ATOM 5142 N N . MET A 1 678 ? 31.627 5.198 -8.121 1.00 46.69 678 MET A N 1
ATOM 5143 C CA . MET A 1 678 ? 31.035 4.963 -6.802 1.00 46.69 678 MET A CA 1
ATOM 5144 C C . MET A 1 678 ? 29.546 4.626 -6.938 1.00 46.69 678 MET A C 1
ATOM 5146 O O . MET A 1 678 ? 28.878 5.090 -7.860 1.00 46.69 678 MET A O 1
ATOM 5150 N N . GLU A 1 679 ? 29.025 3.851 -5.978 1.00 48.06 679 GLU A N 1
ATOM 5151 C CA . GLU A 1 679 ? 27.586 3.733 -5.722 1.00 48.06 679 GLU A CA 1
ATOM 5152 C C . GLU A 1 679 ? 26.921 5.105 -5.879 1.00 48.06 679 GLU A C 1
ATOM 5154 O O . GLU A 1 679 ? 27.228 6.039 -5.129 1.00 48.06 679 GLU A O 1
ATOM 5159 N N . GLY A 1 680 ? 26.026 5.231 -6.860 1.00 41.81 680 GLY A N 1
ATOM 5160 C CA . GLY A 1 680 ? 25.304 6.476 -7.072 1.00 41.81 680 GLY A CA 1
ATOM 5161 C C . GLY A 1 680 ? 24.563 6.919 -5.797 1.00 41.81 680 GLY A C 1
ATOM 5162 O O . GLY A 1 680 ? 24.229 6.089 -4.942 1.00 41.81 680 GLY A O 1
ATOM 5163 N N . PRO A 1 681 ? 24.223 8.213 -5.664 1.00 35.75 681 PRO A N 1
ATOM 5164 C CA . PRO A 1 681 ? 23.475 8.746 -4.517 1.00 35.75 681 PRO A CA 1
ATOM 5165 C C . PRO A 1 681 ? 22.141 8.017 -4.242 1.00 35.75 681 PRO A C 1
ATOM 5167 O O . PRO A 1 681 ? 21.616 8.087 -3.132 1.00 35.75 681 PRO A O 1
ATOM 5170 N N . LEU A 1 682 ? 21.629 7.250 -5.213 1.00 44.62 682 LEU A N 1
ATOM 5171 C CA . LEU A 1 682 ? 20.430 6.414 -5.109 1.00 44.62 682 LEU A CA 1
ATOM 5172 C C . LEU A 1 682 ? 20.558 5.210 -4.148 1.00 44.62 682 LEU A C 1
ATOM 5174 O O . LEU A 1 682 ? 19.531 4.763 -3.633 1.00 44.62 682 LEU A O 1
ATOM 5178 N N . SER A 1 683 ? 21.763 4.688 -3.860 1.00 40.28 683 SER A N 1
ATOM 5179 C CA . SER A 1 683 ? 21.931 3.576 -2.896 1.00 40.28 683 SER A CA 1
ATOM 5180 C C . SER A 1 683 ? 22.241 4.058 -1.469 1.00 40.28 683 SER A C 1
ATOM 5182 O O . SER A 1 683 ? 21.756 3.477 -0.493 1.00 40.28 683 SER A O 1
ATOM 5184 N N . ARG A 1 684 ? 22.982 5.169 -1.318 1.00 40.00 684 ARG A N 1
ATOM 5185 C CA . ARG A 1 684 ? 23.437 5.667 -0.004 1.00 40.00 684 ARG A CA 1
ATOM 5186 C C . ARG A 1 684 ? 22.300 6.158 0.892 1.00 40.00 684 ARG A C 1
ATOM 5188 O O . ARG A 1 684 ? 22.337 5.895 2.092 1.00 40.00 684 ARG A O 1
ATOM 5195 N N . VAL A 1 685 ? 21.250 6.769 0.334 1.00 39.03 685 VAL A N 1
ATOM 5196 C CA . VAL A 1 685 ? 20.070 7.192 1.122 1.00 39.03 685 VAL A CA 1
ATOM 5197 C C . VAL A 1 685 ? 19.283 5.979 1.652 1.00 39.03 685 VAL A C 1
ATOM 5199 O O . VAL A 1 685 ? 18.716 6.029 2.743 1.00 39.03 685 VAL A O 1
ATOM 5202 N N . LYS A 1 686 ? 19.320 4.837 0.948 1.00 44.44 686 LYS A N 1
ATOM 5203 C CA . LYS A 1 686 ? 18.714 3.570 1.403 1.00 44.44 686 LYS A CA 1
ATOM 5204 C C . LYS A 1 686 ? 19.600 2.814 2.410 1.00 44.44 686 LYS A C 1
ATOM 5206 O O . LYS A 1 686 ? 19.085 2.097 3.267 1.00 44.44 686 LYS A O 1
ATOM 5211 N N . SER A 1 687 ? 20.918 3.034 2.378 1.00 39.09 687 SER A N 1
ATOM 5212 C CA . SER A 1 687 ? 21.907 2.397 3.266 1.00 39.09 687 SER A CA 1
ATOM 5213 C C . SER A 1 687 ? 21.770 2.791 4.752 1.00 39.09 687 SER A C 1
ATOM 5215 O O . SER A 1 687 ? 22.000 1.971 5.643 1.00 39.09 687 SER A O 1
ATOM 5217 N N . LEU A 1 688 ? 21.286 4.000 5.069 1.00 36.81 688 LEU A N 1
ATOM 5218 C CA . LEU A 1 688 ? 21.043 4.398 6.468 1.00 36.81 688 LEU A CA 1
ATOM 5219 C C . LEU A 1 688 ? 19.851 3.643 7.095 1.00 36.81 688 LEU A C 1
ATOM 5221 O O . LEU A 1 688 ? 19.934 3.182 8.234 1.00 36.81 688 LEU A O 1
ATOM 5225 N N . LYS A 1 689 ? 18.778 3.411 6.319 1.00 46.88 689 LYS A N 1
ATOM 5226 C CA . LYS A 1 689 ? 17.665 2.515 6.702 1.00 46.88 689 LYS A CA 1
ATOM 5227 C C . LYS A 1 689 ? 18.112 1.044 6.784 1.00 46.88 689 LYS A C 1
ATOM 5229 O O . LYS A 1 689 ? 17.595 0.312 7.626 1.00 46.88 689 LYS A O 1
ATOM 5234 N N . LYS A 1 690 ? 19.085 0.623 5.963 1.00 48.78 690 LYS A N 1
ATOM 5235 C CA . LYS A 1 690 ? 19.682 -0.732 5.934 1.00 48.78 690 LYS A CA 1
ATOM 5236 C C . LYS A 1 690 ? 20.418 -1.076 7.234 1.00 48.78 690 LYS A C 1
ATOM 5238 O O . LYS A 1 690 ? 20.183 -2.147 7.787 1.00 48.78 690 LYS A O 1
ATOM 5243 N N . SER A 1 691 ? 21.237 -0.154 7.754 1.00 41.69 691 SER A N 1
ATOM 5244 C CA . SER A 1 691 ? 21.948 -0.310 9.037 1.00 41.69 691 SER A CA 1
ATOM 5245 C C . SER A 1 691 ? 20.976 -0.513 10.208 1.00 41.69 691 SER A C 1
ATOM 5247 O O . SER A 1 691 ? 21.103 -1.479 10.965 1.00 41.69 691 SER A O 1
ATOM 5249 N N . LEU A 1 692 ? 19.931 0.323 10.297 1.00 43.06 692 LEU A N 1
ATOM 5250 C CA . LEU A 1 692 ? 18.909 0.187 11.337 1.00 43.06 692 LEU A CA 1
ATOM 5251 C C . LEU A 1 692 ? 18.145 -1.143 11.215 1.00 43.06 692 LEU A C 1
ATOM 5253 O O . LEU A 1 692 ? 18.071 -1.889 12.192 1.00 43.06 692 LEU A O 1
ATOM 5257 N N . ARG A 1 693 ? 17.626 -1.477 10.020 1.00 46.34 693 ARG A N 1
ATOM 5258 C CA . ARG A 1 693 ? 16.783 -2.670 9.779 1.00 46.34 693 ARG A CA 1
ATOM 5259 C C . ARG A 1 693 ? 17.539 -3.992 9.941 1.00 46.34 693 ARG A C 1
ATOM 5261 O O . ARG A 1 693 ? 16.990 -4.934 10.514 1.00 46.34 693 ARG A O 1
ATOM 5268 N N . GLN A 1 694 ? 18.806 -4.067 9.521 1.00 40.31 694 GLN A N 1
ATOM 5269 C CA . GLN A 1 694 ? 19.642 -5.251 9.758 1.00 40.31 694 GLN A CA 1
ATOM 5270 C C . GLN A 1 694 ? 20.046 -5.398 11.234 1.00 40.31 694 GLN A C 1
ATOM 5272 O O . GLN A 1 694 ? 20.130 -6.528 11.726 1.00 40.31 694 GLN A O 1
ATOM 5277 N N . SER A 1 695 ? 20.229 -4.292 11.974 1.00 42.34 695 SER A N 1
ATOM 5278 C CA . SER A 1 695 ? 20.526 -4.368 13.413 1.00 42.34 695 SER A CA 1
ATOM 5279 C C . SER A 1 695 ? 19.378 -5.017 14.201 1.00 42.34 695 SER A C 1
ATOM 5281 O O . SER A 1 695 ? 19.628 -5.896 15.026 1.00 42.34 695 SER A O 1
ATOM 5283 N N . PHE A 1 696 ? 18.117 -4.705 13.868 1.00 46.50 696 PHE A N 1
ATOM 5284 C CA . PHE A 1 696 ? 16.946 -5.302 14.521 1.00 46.50 696 PHE A CA 1
ATOM 5285 C C . PHE A 1 696 ? 16.821 -6.813 14.268 1.00 46.50 696 PHE A C 1
ATOM 5287 O O . PHE A 1 696 ? 16.486 -7.557 15.192 1.00 46.50 696 PHE A O 1
ATOM 5294 N N . ARG A 1 697 ? 17.171 -7.305 13.066 1.00 47.91 697 ARG A N 1
ATOM 5295 C CA . ARG A 1 697 ? 17.230 -8.755 12.781 1.00 47.91 697 ARG A CA 1
ATOM 5296 C C . ARG A 1 697 ? 18.302 -9.457 13.619 1.00 47.91 697 ARG A C 1
ATOM 5298 O O . ARG A 1 697 ? 18.053 -10.532 14.163 1.00 47.91 697 ARG A O 1
ATOM 5305 N N . ARG A 1 698 ? 19.485 -8.850 13.765 1.00 47.66 698 ARG A N 1
ATOM 5306 C CA . ARG A 1 698 ? 20.587 -9.429 14.554 1.00 47.66 698 ARG A CA 1
ATOM 5307 C C . ARG A 1 698 ? 20.253 -9.469 16.050 1.00 47.66 698 ARG A C 1
ATOM 5309 O O . ARG A 1 698 ? 20.576 -10.452 16.709 1.00 47.66 698 ARG A O 1
ATOM 5316 N N . ILE A 1 699 ? 19.536 -8.460 16.553 1.00 47.00 699 ILE A N 1
ATOM 5317 C CA . ILE A 1 699 ? 19.075 -8.381 17.950 1.00 47.00 699 ILE A CA 1
ATOM 5318 C C . ILE A 1 699 ? 17.978 -9.418 18.251 1.00 47.00 699 ILE A C 1
ATOM 5320 O O . ILE A 1 699 ? 18.000 -10.017 19.326 1.00 47.00 699 ILE A O 1
ATOM 5324 N N . ARG A 1 700 ? 17.063 -9.692 17.307 1.00 43.97 700 ARG A N 1
ATOM 5325 C CA . ARG A 1 700 ? 16.052 -10.758 17.462 1.00 43.97 700 ARG A CA 1
ATOM 5326 C C . ARG A 1 700 ? 16.648 -12.168 17.340 1.00 43.97 700 ARG A C 1
ATOM 5328 O O . ARG A 1 700 ? 16.255 -13.047 18.098 1.00 43.97 700 ARG A O 1
ATOM 5335 N N . LYS A 1 701 ? 17.654 -12.383 16.479 1.00 39.38 701 LYS A N 1
ATOM 5336 C CA . LYS A 1 701 ? 18.349 -13.684 16.363 1.00 39.38 701 LYS A CA 1
ATOM 5337 C C . LYS A 1 701 ? 19.295 -13.988 17.535 1.00 39.38 701 LYS A C 1
ATOM 5339 O O . LYS A 1 701 ? 19.476 -15.153 17.872 1.00 39.38 701 LYS A O 1
ATOM 5344 N N . SER A 1 702 ? 19.883 -12.983 18.195 1.00 37.12 702 SER A N 1
ATOM 5345 C CA . SER A 1 702 ? 20.881 -13.233 19.251 1.00 37.12 702 SER A CA 1
ATOM 5346 C C . SER A 1 702 ? 20.304 -13.578 20.632 1.00 37.12 702 SER A C 1
ATOM 5348 O O . SER A 1 702 ? 21.087 -13.819 21.549 1.00 37.12 702 SER A O 1
ATOM 5350 N N . ARG A 1 703 ? 18.976 -13.589 20.828 1.00 43.28 703 ARG A N 1
ATOM 5351 C CA . ARG A 1 703 ? 18.361 -13.896 22.139 1.00 43.28 703 ARG A CA 1
ATOM 5352 C C . ARG A 1 703 ? 17.924 -15.351 22.334 1.00 43.28 703 ARG A C 1
ATOM 5354 O O . ARG A 1 703 ? 17.494 -15.683 23.431 1.00 43.28 703 ARG A O 1
ATOM 5361 N N . VAL A 1 704 ? 18.122 -16.225 21.344 1.00 39.38 704 VAL A N 1
ATOM 5362 C CA . VAL A 1 704 ? 17.839 -17.673 21.469 1.00 39.38 704 VAL A CA 1
ATOM 5363 C C . VAL A 1 704 ? 19.067 -18.484 21.923 1.00 39.38 704 VAL A C 1
ATOM 5365 O O . VAL A 1 704 ? 18.939 -19.639 22.307 1.00 39.38 704 VAL A O 1
ATOM 5368 N N . SER A 1 705 ? 20.262 -17.885 22.003 1.00 36.38 705 SER A N 1
ATOM 5369 C CA . SER A 1 705 ? 21.439 -18.553 22.580 1.00 36.38 705 SER A CA 1
ATOM 5370 C C . SER A 1 705 ? 21.837 -17.904 23.903 1.00 36.38 705 SER A C 1
ATOM 5372 O O . SER A 1 705 ? 22.370 -16.795 23.946 1.00 36.38 705 SER A O 1
ATOM 5374 N N . GLY A 1 706 ? 21.576 -18.609 25.003 1.00 41.97 706 GLY A N 1
ATOM 5375 C CA . GLY A 1 706 ? 21.873 -18.155 26.355 1.00 41.97 706 GLY A CA 1
ATOM 5376 C C . GLY A 1 706 ? 23.364 -17.906 26.600 1.00 41.97 706 GLY A C 1
ATOM 5377 O O . GLY A 1 706 ? 24.165 -18.835 26.626 1.00 41.97 706 GLY A O 1
ATOM 5378 N N . LYS A 1 707 ? 23.726 -16.648 26.881 1.00 34.03 707 LYS A N 1
ATOM 5379 C CA . LYS A 1 707 ? 24.739 -16.297 27.893 1.00 34.03 707 LYS A CA 1
ATOM 5380 C C . LYS A 1 707 ? 24.665 -14.812 28.254 1.00 34.03 707 LYS A C 1
ATOM 5382 O O . LYS A 1 707 ? 24.794 -13.934 27.407 1.00 34.03 707 LYS A O 1
ATOM 5387 N N . LYS A 1 708 ? 24.459 -14.554 29.551 1.00 36.66 708 LYS A N 1
ATOM 5388 C CA . LYS A 1 708 ? 24.438 -13.233 30.199 1.00 36.66 708 LYS A CA 1
ATOM 5389 C C . LYS A 1 708 ? 25.690 -12.411 29.869 1.00 36.66 708 LYS A C 1
ATOM 5391 O O . LYS A 1 708 ? 26.796 -12.859 30.159 1.00 36.66 708 LYS A O 1
ATOM 5396 N N . ARG A 1 709 ? 25.497 -11.155 29.457 1.00 29.55 709 ARG A N 1
ATOM 5397 C CA . ARG A 1 709 ? 26.359 -10.019 29.829 1.00 29.55 709 ARG A CA 1
ATOM 5398 C C . ARG A 1 709 ? 25.508 -8.752 29.953 1.00 29.55 709 ARG A C 1
ATOM 5400 O O . ARG A 1 709 ? 24.705 -8.455 29.076 1.00 29.55 709 ARG A O 1
ATOM 5407 N N . ALA A 1 710 ? 25.666 -8.059 31.075 1.00 33.91 710 ALA A N 1
ATOM 5408 C CA . ALA A 1 710 ? 25.009 -6.798 31.403 1.00 33.91 710 ALA A CA 1
ATOM 5409 C C . ALA A 1 710 ? 25.878 -5.610 30.962 1.00 33.91 710 ALA A C 1
ATOM 5411 O O . ALA A 1 710 ? 27.090 -5.675 31.155 1.00 33.91 710 ALA A O 1
ATOM 5412 N N . ALA A 1 711 ? 25.271 -4.536 30.437 1.00 30.55 711 ALA A N 1
ATOM 5413 C CA . ALA A 1 711 ? 25.789 -3.163 30.530 1.00 30.55 711 ALA A CA 1
ATOM 5414 C C . ALA A 1 711 ? 24.749 -2.113 30.073 1.00 30.55 711 ALA A C 1
ATOM 5416 O O . ALA A 1 711 ? 24.091 -2.277 29.049 1.00 30.55 711 ALA A O 1
ATOM 5417 N N . ASN A 1 712 ? 24.650 -1.038 30.862 1.00 37.28 712 ASN A N 1
ATOM 5418 C CA . ASN A 1 712 ? 23.855 0.186 30.700 1.00 37.28 712 ASN A CA 1
ATOM 5419 C C . ASN A 1 712 ? 24.225 1.012 29.452 1.00 37.28 712 ASN A C 1
ATOM 5421 O O . ASN A 1 712 ? 25.361 1.474 29.374 1.00 37.28 712 ASN A O 1
ATOM 5425 N N . THR A 1 713 ? 23.262 1.338 28.577 1.00 35.12 713 THR A N 1
ATOM 5426 C CA . THR A 1 713 ? 23.410 2.404 27.550 1.00 35.12 713 THR A CA 1
ATOM 5427 C C . THR A 1 713 ? 22.112 3.159 27.182 1.00 35.12 713 THR A C 1
ATOM 5429 O O . THR A 1 713 ? 22.086 3.869 26.179 1.00 35.12 713 THR A O 1
ATOM 5432 N N . ASN A 1 714 ? 21.038 3.085 27.979 1.00 36.75 714 ASN A N 1
ATOM 5433 C CA . ASN A 1 714 ? 19.734 3.651 27.577 1.00 36.75 714 ASN A CA 1
ATOM 5434 C C . ASN A 1 714 ? 19.571 5.179 27.724 1.00 36.75 714 ASN A C 1
ATOM 5436 O O . ASN A 1 714 ? 18.657 5.724 27.119 1.00 36.75 714 ASN A O 1
ATOM 5440 N N . SER A 1 715 ? 20.424 5.900 28.461 1.00 40.09 715 SER A N 1
ATOM 5441 C CA . SER A 1 715 ? 20.186 7.337 28.706 1.00 40.09 715 SER A CA 1
ATOM 5442 C C . SER A 1 715 ? 20.618 8.263 27.559 1.00 40.09 715 SER A C 1
ATOM 5444 O O . SER A 1 715 ? 19.952 9.257 27.297 1.00 40.09 715 SER A O 1
ATOM 5446 N N . LYS A 1 716 ? 21.675 7.925 26.805 1.00 37.41 716 LYS A N 1
ATOM 5447 C CA . LYS A 1 716 ? 22.229 8.822 25.765 1.00 37.41 716 LYS A CA 1
ATOM 5448 C C . LYS A 1 716 ? 21.467 8.816 24.432 1.00 37.41 716 LYS A C 1
ATOM 5450 O O . LYS A 1 716 ? 21.590 9.755 23.656 1.00 37.41 716 LYS A O 1
ATOM 5455 N N . LEU A 1 717 ? 20.677 7.775 24.162 1.00 38.97 717 LEU A N 1
ATOM 5456 C CA . LEU A 1 717 ? 19.840 7.677 22.954 1.00 38.97 717 LEU A CA 1
ATOM 5457 C C . LEU A 1 717 ? 18.533 8.473 23.080 1.00 38.97 717 LEU A C 1
ATOM 5459 O O . LEU A 1 717 ? 17.973 8.896 22.072 1.00 38.97 717 LEU A O 1
ATOM 5463 N N . GLN A 1 718 ? 18.062 8.695 24.308 1.00 41.62 718 GLN A N 1
ATOM 5464 C CA . GLN A 1 718 ? 16.806 9.395 24.571 1.00 41.62 718 GLN A CA 1
ATOM 5465 C C . GLN A 1 718 ? 16.986 10.924 24.546 1.00 41.62 718 GLN A C 1
ATOM 5467 O O . GLN A 1 718 ? 16.126 11.621 24.017 1.00 41.62 718 GLN A O 1
ATOM 5472 N N . GLU A 1 719 ? 18.144 11.435 24.984 1.00 37.84 719 GLU A N 1
ATOM 5473 C CA . GLU A 1 719 ? 18.506 12.861 24.861 1.00 37.84 719 GLU A CA 1
ATOM 5474 C C . GLU A 1 719 ? 18.790 13.286 23.410 1.00 37.84 719 GLU A C 1
ATOM 5476 O O . GLU A 1 719 ? 18.396 14.377 23.002 1.00 37.84 719 GLU A O 1
ATOM 5481 N N . ALA A 1 720 ? 19.397 12.416 22.595 1.00 37.47 720 ALA A N 1
ATOM 5482 C CA . ALA A 1 720 ? 19.670 12.713 21.185 1.00 37.47 720 ALA A CA 1
ATOM 5483 C C . ALA A 1 720 ? 18.388 12.803 20.330 1.00 37.47 720 ALA A C 1
ATOM 5485 O O . ALA A 1 720 ? 18.333 13.573 19.374 1.00 37.47 720 ALA A O 1
ATOM 5486 N N . ASN A 1 721 ? 17.341 12.052 20.692 1.00 38.56 721 ASN A N 1
ATOM 5487 C CA . ASN A 1 721 ? 16.042 12.108 20.016 1.00 38.56 721 ASN A CA 1
ATOM 5488 C C . ASN A 1 721 ? 15.187 13.304 20.467 1.00 38.56 721 ASN A C 1
ATOM 5490 O O . ASN A 1 721 ? 14.405 13.812 19.669 1.00 38.56 721 ASN A O 1
ATOM 5494 N N . ALA A 1 722 ? 15.355 13.784 21.705 1.00 40.66 722 ALA A N 1
ATOM 5495 C CA . ALA A 1 722 ? 14.671 14.981 22.199 1.00 40.66 722 ALA A CA 1
ATOM 5496 C C . ALA A 1 722 ? 15.208 16.266 21.540 1.00 40.66 722 ALA A C 1
ATOM 5498 O O . ALA A 1 722 ? 14.430 17.133 21.160 1.00 40.66 722 ALA A O 1
ATOM 5499 N N . GLN A 1 723 ? 16.521 16.349 21.298 1.00 38.91 723 GLN A N 1
ATOM 5500 C CA . GLN A 1 723 ? 17.147 17.514 20.652 1.00 38.91 723 GLN A CA 1
ATOM 5501 C C . GLN A 1 723 ? 16.828 17.636 19.149 1.00 38.91 723 GLN A C 1
ATOM 5503 O O . GLN A 1 723 ? 16.896 18.727 18.591 1.00 38.91 723 GLN A O 1
ATOM 5508 N N . LEU A 1 724 ? 16.445 16.536 18.491 1.00 38.75 724 LEU A N 1
ATOM 5509 C CA . LEU A 1 724 ? 15.974 16.531 17.099 1.00 38.75 724 LEU A CA 1
ATOM 5510 C C . LEU A 1 724 ? 14.482 16.888 16.967 1.00 38.75 724 LEU A C 1
ATOM 5512 O O . LEU A 1 724 ? 14.050 17.272 15.883 1.00 38.75 724 LEU A O 1
ATOM 5516 N N . ALA A 1 725 ? 13.704 16.775 18.048 1.00 35.31 725 ALA A N 1
ATOM 5517 C CA . ALA A 1 725 ? 12.281 17.113 18.066 1.00 35.31 725 ALA A CA 1
ATOM 5518 C C . ALA A 1 725 ? 12.016 18.620 18.268 1.00 35.31 725 ALA A C 1
ATOM 5520 O O . ALA A 1 725 ? 10.926 19.087 17.956 1.00 35.31 725 ALA A O 1
ATOM 5521 N N . GLU A 1 726 ? 13.007 19.393 18.728 1.00 33.09 726 GLU A N 1
ATOM 5522 C CA . GLU A 1 726 ? 12.879 20.842 18.966 1.00 33.09 726 GLU A CA 1
ATOM 5523 C C . GLU A 1 726 ? 13.218 21.721 17.740 1.00 33.09 726 GLU A C 1
ATOM 5525 O O . GLU A 1 726 ? 13.154 22.946 17.822 1.00 33.09 726 GLU A O 1
ATOM 5530 N N . GLN A 1 727 ? 13.549 21.138 16.577 1.00 34.69 727 GLN A N 1
ATOM 5531 C CA . GLN A 1 727 ? 13.903 21.889 15.358 1.00 34.69 727 GLN A CA 1
ATOM 5532 C C . GLN A 1 727 ? 13.000 21.569 14.149 1.00 34.69 727 GLN A C 1
ATOM 5534 O O . GLN A 1 727 ? 13.454 21.028 13.144 1.00 34.69 727 GLN A O 1
ATOM 5539 N N . ALA A 1 728 ? 11.722 21.955 14.226 1.00 25.91 728 ALA A N 1
ATOM 5540 C CA . ALA A 1 728 ? 10.808 22.212 13.094 1.00 25.91 728 ALA A CA 1
ATOM 5541 C C . ALA A 1 728 ? 9.612 23.027 13.649 1.00 25.91 728 ALA A C 1
ATOM 5543 O O . ALA A 1 728 ? 9.058 22.616 14.658 1.00 25.91 728 ALA A O 1
ATOM 5544 N N . CYS A 1 729 ? 9.139 24.183 13.160 1.00 23.61 729 CYS A N 1
ATOM 5545 C CA . CYS A 1 729 ? 9.200 24.917 11.885 1.00 23.61 729 CYS A CA 1
ATOM 5546 C C . CYS A 1 729 ? 9.157 26.450 12.145 1.00 23.61 729 CYS A C 1
ATOM 5548 O O . CYS A 1 729 ? 8.898 26.868 13.274 1.00 23.61 729 CYS A O 1
ATOM 5550 N N . PRO A 1 730 ? 9.252 27.295 11.097 1.00 27.14 730 PRO A N 1
ATOM 5551 C CA . PRO A 1 730 ? 8.317 28.422 10.996 1.00 27.14 730 PRO A CA 1
ATOM 5552 C C . PRO A 1 730 ? 7.407 28.359 9.759 1.00 27.14 730 PRO A C 1
ATOM 5554 O O . PRO A 1 730 ? 7.729 27.740 8.746 1.00 27.14 730 PRO A O 1
ATOM 5557 N N . HIS A 1 731 ? 6.268 29.029 9.932 1.00 27.58 731 HIS A N 1
ATOM 5558 C CA . HIS A 1 731 ? 5.056 29.133 9.120 1.00 27.58 731 HIS A CA 1
ATOM 5559 C C . HIS A 1 731 ? 5.198 29.661 7.680 1.00 27.58 731 HIS A C 1
ATOM 5561 O O . HIS A 1 731 ? 6.146 30.370 7.350 1.00 27.58 731 HIS A O 1
ATOM 5567 N N . ASP A 1 732 ? 4.167 29.329 6.888 1.00 34.19 732 ASP A N 1
ATOM 5568 C CA . ASP A 1 732 ? 3.619 30.011 5.705 1.00 34.19 732 ASP A CA 1
ATOM 5569 C C . ASP A 1 732 ? 4.600 30.800 4.832 1.00 34.19 732 ASP A C 1
ATOM 5571 O O . ASP A 1 732 ? 4.831 31.995 5.014 1.00 34.19 732 ASP A O 1
ATOM 5575 N N . VAL A 1 733 ? 5.089 30.138 3.781 1.00 27.22 733 VAL A N 1
ATOM 5576 C CA . VAL A 1 733 ? 5.648 30.823 2.614 1.00 27.22 733 VAL A CA 1
ATOM 5577 C C . VAL A 1 733 ? 4.891 30.365 1.377 1.00 27.22 733 VAL A C 1
ATOM 5579 O O . VAL A 1 733 ? 5.051 29.245 0.891 1.00 27.22 733 VAL A O 1
ATOM 5582 N N . GLU A 1 734 ? 4.061 31.273 0.878 1.00 26.31 734 GLU A N 1
ATOM 5583 C CA . GLU A 1 734 ? 3.440 31.252 -0.439 1.00 26.31 734 GLU A CA 1
ATOM 5584 C C . GLU A 1 734 ? 4.508 30.924 -1.505 1.00 26.31 734 GLU A C 1
ATOM 5586 O O . GLU A 1 734 ? 5.426 31.708 -1.773 1.00 26.31 734 GLU A O 1
ATOM 5591 N N . MET A 1 735 ? 4.450 29.711 -2.069 1.00 27.20 735 MET A N 1
ATOM 5592 C CA . MET A 1 735 ? 5.439 29.228 -3.035 1.00 27.20 735 MET A CA 1
ATOM 5593 C C . MET A 1 735 ? 5.252 29.925 -4.384 1.00 27.20 735 MET A C 1
ATOM 5595 O O . MET A 1 735 ? 4.572 29.433 -5.283 1.00 27.20 735 MET A O 1
ATOM 5599 N N . THR A 1 736 ? 5.921 31.059 -4.558 1.00 25.59 736 THR A N 1
ATOM 5600 C CA . THR A 1 736 ? 6.256 31.546 -5.898 1.00 25.59 736 THR A CA 1
ATOM 5601 C C . THR A 1 736 ? 7.341 30.645 -6.505 1.00 25.59 736 THR A C 1
ATOM 5603 O O . THR A 1 736 ? 8.231 30.181 -5.786 1.00 25.59 736 THR A O 1
ATOM 5606 N N . PRO A 1 737 ? 7.297 30.342 -7.817 1.00 26.47 737 PRO A N 1
ATOM 5607 C CA . PRO A 1 737 ? 8.260 29.440 -8.436 1.00 26.47 737 PRO A CA 1
ATOM 5608 C C . PRO A 1 737 ? 9.659 30.067 -8.398 1.00 26.47 737 PRO A C 1
ATOM 5610 O O . PRO A 1 737 ? 9.987 30.966 -9.174 1.00 26.47 737 PRO A O 1
ATOM 5613 N N . VAL A 1 738 ? 10.503 29.591 -7.480 1.00 28.95 738 VAL A N 1
ATOM 5614 C CA . VAL A 1 738 ? 11.901 30.013 -7.374 1.00 28.95 738 VAL A CA 1
ATOM 5615 C C . VAL A 1 738 ? 12.688 29.373 -8.515 1.00 28.95 738 VAL A C 1
ATOM 5617 O O . VAL A 1 738 ? 13.159 28.241 -8.430 1.00 28.95 738 VAL A O 1
ATOM 5620 N N . GLN A 1 739 ? 12.864 30.125 -9.598 1.00 33.94 739 GLN A N 1
ATOM 5621 C CA . GLN A 1 739 ? 13.778 29.776 -10.679 1.00 33.94 739 GLN A CA 1
ATOM 5622 C C . GLN A 1 739 ? 15.220 30.054 -10.213 1.00 33.94 739 GLN A C 1
ATOM 5624 O O . GLN A 1 739 ? 15.785 31.119 -10.467 1.00 33.94 739 GLN A O 1
ATOM 5629 N N . ARG A 1 740 ? 15.821 29.117 -9.464 1.00 29.89 740 ARG A N 1
ATOM 5630 C CA . ARG A 1 740 ? 17.260 29.173 -9.153 1.00 29.89 740 ARG A CA 1
ATOM 5631 C C . ARG A 1 740 ? 18.042 29.029 -10.459 1.00 29.89 740 ARG A C 1
ATOM 5633 O O . ARG A 1 740 ? 17.871 28.052 -11.180 1.00 29.89 740 ARG A O 1
ATOM 5640 N N . ARG A 1 741 ? 18.918 29.994 -10.757 1.00 31.25 741 ARG A N 1
ATOM 5641 C CA . ARG A 1 741 ? 19.969 29.817 -11.768 1.00 31.25 741 ARG A CA 1
ATOM 5642 C C . ARG A 1 741 ? 20.932 28.753 -11.255 1.00 31.25 741 ARG A C 1
ATOM 5644 O O . ARG A 1 741 ? 21.603 28.986 -10.256 1.00 31.25 741 ARG A O 1
ATOM 5651 N N . ILE A 1 742 ? 20.954 27.605 -11.917 1.00 41.34 742 ILE A N 1
ATOM 5652 C CA . ILE A 1 742 ? 21.922 26.537 -11.678 1.00 41.34 742 ILE A CA 1
ATOM 5653 C C . ILE A 1 742 ? 22.990 26.685 -12.761 1.00 41.34 742 ILE A C 1
ATOM 5655 O O . ILE A 1 742 ? 22.670 26.794 -13.944 1.00 41.34 742 ILE A O 1
ATOM 5659 N N . GLU A 1 743 ? 24.245 26.805 -12.340 1.00 32.41 743 GLU A N 1
ATOM 5660 C CA . GLU A 1 743 ? 25.394 26.832 -13.243 1.00 32.41 743 GLU A CA 1
ATOM 5661 C C . GLU A 1 743 ? 25.570 25.458 -13.918 1.00 32.41 743 GLU A C 1
ATOM 5663 O O . GLU A 1 743 ? 25.257 24.435 -13.302 1.00 32.41 743 GLU A O 1
ATOM 5668 N N . PRO A 1 744 ? 26.049 25.408 -15.175 1.00 37.53 744 PRO A N 1
ATOM 5669 C CA . PRO A 1 744 ? 26.279 24.152 -15.885 1.00 37.53 744 PRO A CA 1
ATOM 5670 C C . PRO A 1 744 ? 27.209 23.238 -15.076 1.00 37.53 744 PRO A C 1
ATOM 5672 O O . PRO A 1 744 ? 28.269 23.670 -14.621 1.00 37.53 744 PRO A O 1
ATOM 5675 N N . ARG A 1 745 ? 26.816 21.970 -14.896 1.00 45.78 745 ARG A N 1
ATOM 5676 C CA . ARG A 1 745 ? 27.635 20.977 -14.183 1.00 45.78 745 ARG A CA 1
ATOM 5677 C C . ARG A 1 745 ? 28.965 20.770 -14.921 1.00 45.78 745 ARG A C 1
ATOM 5679 O O . ARG A 1 745 ? 28.990 20.677 -16.151 1.00 45.78 745 ARG A O 1
ATOM 5686 N N . SER A 1 746 ? 30.070 20.723 -14.174 1.00 44.69 746 SER A N 1
ATOM 5687 C CA . SER A 1 746 ? 31.403 20.459 -14.725 1.00 44.69 746 SER A CA 1
ATOM 5688 C C . SER A 1 746 ? 31.508 19.022 -15.255 1.00 44.69 746 SER A C 1
ATOM 5690 O O . SER A 1 746 ? 30.754 18.137 -14.856 1.00 44.69 746 SER A O 1
ATOM 5692 N N . ALA A 1 747 ? 32.449 18.782 -16.174 1.00 43.91 747 ALA A N 1
ATOM 5693 C CA . ALA A 1 747 ? 32.698 17.458 -16.757 1.00 43.91 747 ALA A CA 1
ATOM 5694 C C . ALA A 1 747 ? 33.266 16.428 -15.754 1.00 43.91 747 ALA A C 1
ATOM 5696 O O . ALA A 1 747 ? 33.323 15.248 -16.079 1.00 43.91 747 ALA A O 1
ATOM 5697 N N . ASP A 1 748 ? 33.639 16.868 -14.548 1.00 39.78 748 ASP A N 1
ATOM 5698 C CA . ASP A 1 748 ? 34.229 16.044 -13.483 1.00 39.78 748 ASP A CA 1
ATOM 5699 C C . ASP A 1 748 ? 33.178 15.385 -12.561 1.00 39.78 748 ASP A C 1
ATOM 5701 O O . ASP A 1 748 ? 33.513 14.838 -11.509 1.00 39.78 748 ASP A O 1
ATOM 5705 N N . ASP A 1 749 ? 31.887 15.451 -12.910 1.00 54.88 749 ASP A N 1
ATOM 5706 C CA . ASP A 1 749 ? 30.822 14.796 -12.147 1.00 54.88 749 ASP A CA 1
ATOM 5707 C C . ASP A 1 749 ? 30.799 13.281 -12.434 1.00 54.88 749 ASP A C 1
ATOM 5709 O O . ASP A 1 749 ? 30.473 12.844 -13.541 1.00 54.88 749 ASP A O 1
ATOM 5713 N N . SER A 1 750 ? 31.091 12.473 -11.408 1.00 56.72 750 SER A N 1
ATOM 5714 C CA . SER A 1 750 ? 31.139 10.993 -11.427 1.00 56.72 750 SER A CA 1
ATOM 5715 C C . SER A 1 750 ? 29.854 10.281 -11.899 1.00 56.72 750 SER A C 1
ATOM 5717 O O . SER A 1 750 ? 29.809 9.054 -11.984 1.00 56.72 750 SER A O 1
ATOM 5719 N N . LEU A 1 751 ? 28.785 11.034 -12.178 1.00 67.38 751 LEU A N 1
ATOM 5720 C CA . LEU A 1 751 ? 27.489 10.551 -12.659 1.00 67.38 751 LEU A CA 1
ATOM 5721 C C . LEU A 1 751 ? 27.207 10.930 -14.120 1.00 67.38 751 LEU A C 1
ATOM 5723 O O . LEU A 1 751 ? 26.084 10.740 -14.588 1.00 67.38 751 LEU A O 1
ATOM 5727 N N . SER A 1 752 ? 28.176 11.487 -14.845 1.00 74.44 752 SER A N 1
ATOM 5728 C CA . SER A 1 752 ? 28.019 11.941 -16.235 1.00 74.44 752 SER A CA 1
ATOM 5729 C C . SER A 1 752 ? 27.567 10.818 -17.184 1.00 74.44 752 SER A C 1
ATOM 5731 O O . SER A 1 752 ? 26.650 11.014 -17.986 1.00 74.44 752 SER A O 1
ATOM 5733 N N . GLY A 1 753 ? 28.126 9.615 -17.023 1.00 81.31 753 GLY A N 1
ATOM 5734 C CA . GLY A 1 753 ? 27.848 8.455 -17.872 1.00 81.31 753 GLY A CA 1
ATOM 5735 C C . GLY A 1 753 ? 26.498 7.767 -17.648 1.00 81.31 753 GLY A C 1
ATOM 5736 O O . GLY A 1 753 ? 26.160 6.855 -18.400 1.00 81.31 753 GLY A O 1
ATOM 5737 N N . VAL A 1 754 ? 25.694 8.169 -16.658 1.00 91.12 754 VAL A N 1
ATOM 5738 C CA . VAL A 1 754 ? 24.442 7.463 -16.335 1.00 91.12 754 VAL A CA 1
ATOM 5739 C C . VAL A 1 754 ? 23.437 7.565 -17.482 1.00 91.12 754 VAL A C 1
ATOM 5741 O O . VAL A 1 754 ? 23.063 8.662 -17.896 1.00 91.12 754 VAL A O 1
ATOM 5744 N N . VAL A 1 755 ? 22.933 6.426 -17.955 1.00 95.50 755 VAL A N 1
ATOM 5745 C CA . VAL A 1 755 ? 21.888 6.375 -18.987 1.00 95.50 755 VAL A CA 1
ATOM 5746 C C . VAL A 1 755 ? 20.528 6.639 -18.342 1.00 95.50 755 VAL A C 1
ATOM 5748 O O . VAL A 1 755 ? 20.155 5.976 -17.376 1.00 95.50 755 VAL A O 1
ATOM 5751 N N . ARG A 1 756 ? 19.778 7.621 -18.845 1.00 93.62 756 ARG A N 1
ATOM 5752 C CA . ARG A 1 756 ? 18.530 8.107 -18.228 1.00 93.62 756 ARG A CA 1
ATOM 5753 C C . ARG A 1 756 ? 17.281 7.697 -19.003 1.00 93.62 756 ARG A C 1
ATOM 5755 O O . ARG A 1 756 ? 16.257 7.421 -18.384 1.00 93.62 756 ARG A O 1
ATOM 5762 N N . CYS A 1 757 ? 17.365 7.626 -20.329 1.00 95.50 757 CYS A N 1
ATOM 5763 C CA . CYS A 1 757 ? 16.259 7.207 -21.186 1.00 95.50 757 CYS A CA 1
ATOM 5764 C C . CYS A 1 757 ? 16.757 6.409 -22.396 1.00 95.50 757 CYS A C 1
ATOM 5766 O O . CYS A 1 757 ? 17.888 6.585 -22.854 1.00 95.50 757 CYS A O 1
ATOM 5768 N N . LEU A 1 758 ? 15.892 5.525 -22.891 1.00 97.06 758 LEU A N 1
ATOM 5769 C CA . LEU A 1 758 ? 16.090 4.717 -24.090 1.00 97.06 758 LEU A CA 1
ATOM 5770 C C . LEU A 1 758 ? 14.791 4.741 -24.896 1.00 97.06 758 LEU A C 1
ATOM 5772 O O . LEU A 1 758 ? 13.713 4.641 -24.307 1.00 97.06 758 LEU A O 1
ATOM 5776 N N . TYR A 1 759 ? 14.884 4.866 -26.216 1.00 96.31 759 TYR A N 1
ATOM 5777 C CA . TYR A 1 759 ? 13.717 4.992 -27.088 1.00 96.31 759 TYR A CA 1
ATOM 5778 C C . TYR A 1 759 ? 13.952 4.278 -28.420 1.00 96.31 759 TYR A C 1
ATOM 5780 O O . TYR A 1 759 ? 14.998 4.456 -29.039 1.00 96.31 759 TYR A O 1
ATOM 5788 N N . PHE A 1 760 ? 12.990 3.468 -28.856 1.00 94.81 760 PHE A N 1
ATOM 5789 C CA . PHE A 1 760 ? 12.997 2.858 -30.185 1.00 94.81 760 PHE A CA 1
ATOM 5790 C C . PHE A 1 760 ? 12.125 3.684 -31.130 1.00 94.81 760 PHE A C 1
ATOM 5792 O O . PHE A 1 760 ? 11.088 4.197 -30.716 1.00 94.81 760 PHE A O 1
ATOM 5799 N N . ALA A 1 761 ? 12.544 3.807 -32.386 1.00 92.00 761 ALA A N 1
ATOM 5800 C CA . ALA A 1 761 ? 11.808 4.539 -33.412 1.00 92.00 761 ALA A CA 1
ATOM 5801 C C . ALA A 1 761 ? 12.079 3.949 -34.794 1.00 92.00 761 ALA A C 1
ATOM 5803 O O . ALA A 1 761 ? 13.225 3.632 -35.091 1.00 92.00 761 ALA A O 1
ATOM 5804 N N . ASP A 1 762 ? 11.067 3.853 -35.650 1.00 90.00 762 ASP A N 1
ATOM 5805 C CA . ASP A 1 762 ? 11.266 3.640 -37.088 1.00 90.00 762 ASP A CA 1
ATOM 5806 C C . ASP A 1 762 ? 11.286 5.009 -37.778 1.00 90.00 762 ASP A C 1
ATOM 5808 O O . ASP A 1 762 ? 10.274 5.711 -37.813 1.00 90.00 762 ASP A O 1
ATOM 5812 N N . THR A 1 763 ? 12.464 5.456 -38.209 1.00 89.94 763 THR A N 1
ATOM 5813 C CA . THR A 1 763 ? 12.658 6.815 -38.734 1.00 89.94 763 THR A CA 1
ATOM 5814 C C . THR A 1 763 ? 13.868 6.893 -39.666 1.00 89.94 763 THR A C 1
ATOM 5816 O O . THR A 1 763 ? 14.585 5.918 -39.883 1.00 89.94 763 THR A O 1
ATOM 5819 N N . PHE A 1 764 ? 14.103 8.067 -40.243 1.00 85.38 764 PHE A N 1
ATOM 5820 C CA . PHE A 1 764 ? 15.162 8.312 -41.216 1.00 85.38 764 PHE A CA 1
ATOM 5821 C C . PHE A 1 764 ? 16.484 8.660 -40.517 1.00 85.38 764 PHE A C 1
ATOM 5823 O O . PHE A 1 764 ? 16.672 9.787 -40.056 1.00 85.38 764 PHE A O 1
ATOM 5830 N N . LEU A 1 765 ? 17.433 7.724 -40.464 1.00 80.81 765 LEU A N 1
ATOM 5831 C CA . LEU A 1 765 ? 18.810 7.977 -40.021 1.00 80.81 765 LEU A CA 1
ATOM 5832 C C . LEU A 1 765 ? 19.750 7.674 -41.198 1.00 80.81 765 LEU A C 1
ATOM 5834 O O . LEU A 1 765 ? 19.733 6.564 -41.708 1.00 80.81 765 LEU A O 1
ATOM 5838 N N . ARG A 1 766 ? 20.515 8.665 -41.683 1.00 66.12 766 ARG A N 1
ATOM 5839 C CA . ARG A 1 766 ? 21.415 8.478 -42.842 1.00 66.12 766 ARG A CA 1
ATOM 5840 C C . ARG A 1 766 ? 22.585 7.564 -42.472 1.00 66.12 766 ARG A C 1
ATOM 5842 O O . ARG A 1 766 ? 23.191 7.777 -41.422 1.00 66.12 766 ARG A O 1
ATOM 5849 N N . ASP A 1 767 ? 22.926 6.638 -43.365 1.00 43.75 767 ASP A N 1
ATOM 5850 C CA . ASP A 1 767 ? 24.117 5.794 -43.256 1.00 43.75 767 ASP A CA 1
ATOM 5851 C C . ASP A 1 767 ? 25.383 6.663 -43.239 1.00 43.75 767 ASP A C 1
ATOM 5853 O O . ASP A 1 767 ? 25.593 7.511 -44.111 1.00 43.75 767 ASP A O 1
ATOM 5857 N N . GLY A 1 768 ? 26.221 6.490 -42.218 1.00 36.50 768 GLY A N 1
ATOM 5858 C CA . GLY A 1 768 ? 27.547 7.093 -42.185 1.00 36.50 768 GLY A CA 1
ATOM 5859 C C . GLY A 1 768 ? 28.494 6.296 -43.077 1.00 36.50 768 GLY A C 1
ATOM 5860 O O . GLY A 1 768 ? 28.943 5.225 -42.678 1.00 36.50 768 GLY A O 1
ATOM 5861 N N . GLU A 1 769 ? 28.821 6.799 -44.269 1.00 30.11 769 GLU A N 1
ATOM 5862 C CA . GLU A 1 769 ? 29.913 6.232 -45.066 1.00 30.11 769 GLU A CA 1
ATOM 5863 C C . GLU A 1 769 ? 31.268 6.534 -44.411 1.00 30.11 769 GLU A C 1
ATOM 5865 O O . GLU A 1 769 ? 31.662 7.686 -44.214 1.00 30.11 769 GLU A O 1
ATOM 5870 N N . ALA A 1 770 ? 32.010 5.469 -44.112 1.00 34.50 770 ALA A N 1
ATOM 5871 C CA . ALA A 1 770 ? 33.446 5.518 -43.911 1.00 34.50 770 ALA A CA 1
ATOM 5872 C C . ALA A 1 770 ? 34.130 5.831 -45.254 1.00 34.50 770 ALA A C 1
ATOM 5874 O O . ALA A 1 770 ? 34.096 5.020 -46.175 1.00 34.50 770 ALA A O 1
ATOM 5875 N N . GLY A 1 771 ? 34.782 6.989 -45.368 1.00 26.52 771 GLY A N 1
ATOM 5876 C CA . GLY A 1 771 ? 35.536 7.360 -46.564 1.00 26.52 771 GLY A CA 1
ATOM 5877 C C . GLY A 1 771 ? 36.587 8.418 -46.258 1.00 26.52 771 GLY A C 1
ATOM 5878 O O . GLY A 1 771 ? 36.263 9.576 -46.019 1.00 26.52 771 GLY A O 1
ATOM 5879 N N . GLY A 1 772 ? 37.856 8.006 -46.239 1.00 33.19 772 GLY A N 1
ATOM 5880 C CA . GLY A 1 772 ? 38.997 8.897 -46.060 1.00 33.19 772 GLY A CA 1
ATOM 5881 C C . GLY A 1 772 ? 39.103 9.940 -47.176 1.00 33.19 772 GLY A C 1
ATOM 5882 O O . GLY A 1 772 ? 38.977 9.622 -48.355 1.00 33.19 772 GLY A O 1
ATOM 5883 N N . GLY A 1 773 ? 39.385 11.183 -46.791 1.00 25.25 773 GLY A N 1
ATOM 5884 C CA . GLY A 1 773 ? 39.637 12.292 -47.704 1.00 25.25 773 GLY A CA 1
ATOM 5885 C C . GLY A 1 773 ? 40.190 13.496 -46.946 1.00 25.25 773 GLY A C 1
ATOM 5886 O O . GLY A 1 773 ? 39.580 14.002 -46.015 1.00 25.25 773 GLY A O 1
ATOM 5887 N N . THR A 1 774 ? 41.398 13.893 -47.316 1.00 27.75 774 THR A N 1
ATOM 5888 C CA . THR A 1 774 ? 42.294 14.876 -46.697 1.00 27.75 774 THR A CA 1
ATOM 5889 C C . THR A 1 774 ? 41.876 16.345 -46.867 1.00 27.75 774 THR A C 1
ATOM 5891 O O . THR A 1 774 ? 41.503 16.733 -47.971 1.00 27.75 774 THR A O 1
ATOM 5894 N N . GLY A 1 775 ? 42.138 17.183 -45.848 1.00 27.05 775 GLY A N 1
ATOM 5895 C CA . GLY A 1 775 ? 42.458 18.619 -46.000 1.00 27.05 775 GLY A CA 1
ATOM 5896 C C . GLY A 1 775 ? 41.609 19.599 -45.162 1.00 27.05 775 GLY A C 1
ATOM 5897 O O . GLY A 1 775 ? 40.387 19.559 -45.273 1.00 27.05 775 GLY A O 1
ATOM 5898 N N . PRO A 1 776 ? 42.213 20.503 -44.354 1.00 32.66 776 PRO A N 1
ATOM 5899 C CA . PRO A 1 776 ? 41.476 21.450 -43.522 1.00 32.66 776 PRO A CA 1
ATOM 5900 C C . PRO A 1 776 ? 41.145 22.726 -44.310 1.00 32.66 776 PRO A C 1
ATOM 5902 O O . PRO A 1 776 ? 42.033 23.392 -44.839 1.00 32.66 776 PRO A O 1
ATOM 5905 N N . GLY A 1 777 ? 39.864 23.080 -44.366 1.00 24.98 777 GLY A N 1
ATOM 5906 C CA . GLY A 1 777 ? 39.396 24.394 -44.794 1.00 24.98 777 GLY A CA 1
ATOM 5907 C C . GLY A 1 777 ? 38.612 25.033 -43.657 1.00 24.98 777 GLY A C 1
ATOM 5908 O O . GLY A 1 777 ? 37.464 24.666 -43.419 1.00 24.98 777 GLY A O 1
ATOM 5909 N N . GLU A 1 778 ? 39.240 25.961 -42.938 1.00 32.59 778 GLU A N 1
ATOM 5910 C CA . GLU A 1 778 ? 38.568 26.823 -41.969 1.00 32.59 778 GLU A CA 1
ATOM 5911 C C . GLU A 1 778 ? 37.546 27.721 -42.682 1.00 32.59 778 GLU A C 1
ATOM 5913 O O . GLU A 1 778 ? 37.910 28.590 -43.471 1.00 32.59 778 GLU A O 1
ATOM 5918 N N . MET A 1 779 ? 36.267 27.570 -42.343 1.00 24.31 779 MET A N 1
ATOM 5919 C CA . MET A 1 779 ? 35.324 28.688 -42.303 1.00 24.31 779 MET A CA 1
ATOM 5920 C C . MET A 1 779 ? 34.407 28.504 -41.098 1.00 24.31 779 MET A C 1
ATOM 5922 O O . MET A 1 779 ? 33.563 27.610 -41.059 1.00 24.31 779 MET A O 1
ATOM 5926 N N . GLY A 1 780 ? 34.594 29.360 -40.095 1.00 27.81 780 GLY A N 1
ATOM 5927 C CA . GLY A 1 780 ? 33.698 29.452 -38.954 1.00 27.81 780 GLY A CA 1
ATOM 5928 C C . GLY A 1 780 ? 32.345 30.015 -39.379 1.00 27.81 780 GLY A C 1
ATOM 5929 O O . GLY A 1 780 ? 32.272 31.117 -39.916 1.00 27.81 780 GLY A O 1
ATOM 5930 N N . LEU A 1 781 ? 31.272 29.279 -39.092 1.00 24.17 781 LEU A N 1
ATOM 5931 C CA . LEU A 1 781 ? 29.906 29.789 -39.150 1.00 24.17 781 LEU A CA 1
ATOM 5932 C C . LEU A 1 781 ? 29.153 29.355 -37.891 1.00 24.17 781 LEU A C 1
ATOM 5934 O O . LEU A 1 781 ? 28.980 28.172 -37.599 1.00 24.17 781 LEU A O 1
ATOM 5938 N N . SER A 1 782 ? 28.731 30.354 -37.122 1.00 23.36 782 SER A N 1
ATOM 5939 C CA . SER A 1 782 ? 27.775 30.226 -36.032 1.00 23.36 782 SER A CA 1
ATOM 5940 C C . SER A 1 782 ? 26.390 29.904 -36.602 1.00 23.36 782 SER A C 1
ATOM 5942 O O . SER A 1 782 ? 25.965 30.493 -37.594 1.00 23.36 782 SER A O 1
ATOM 5944 N N . TRP A 1 783 ? 25.656 28.983 -35.974 1.00 27.02 783 TRP A N 1
ATOM 5945 C CA . TRP A 1 783 ? 24.296 28.663 -36.415 1.00 27.02 783 TRP A CA 1
ATOM 5946 C C . TRP A 1 783 ? 23.241 29.501 -35.680 1.00 27.02 783 TRP A C 1
ATOM 5948 O O . TRP A 1 783 ? 23.263 29.580 -34.445 1.00 27.02 783 TRP A O 1
ATOM 5958 N N . PRO A 1 784 ? 22.259 30.071 -36.404 1.00 24.03 784 PRO A N 1
ATOM 5959 C CA . PRO A 1 784 ? 21.090 30.683 -35.802 1.00 24.03 784 PRO A CA 1
ATOM 5960 C C . PRO A 1 784 ? 20.181 29.581 -35.251 1.00 24.03 784 PRO A C 1
ATOM 5962 O O . PRO A 1 784 ? 19.705 28.706 -35.973 1.00 24.03 784 PRO A O 1
ATOM 5965 N N . SER A 1 785 ? 19.893 29.630 -33.952 1.00 24.78 785 SER A N 1
ATOM 5966 C CA . SER A 1 785 ? 18.804 28.839 -33.379 1.00 24.78 785 SER A CA 1
ATOM 5967 C C . SER A 1 785 ? 17.481 29.356 -33.949 1.00 24.78 785 SER A C 1
ATOM 5969 O O . SER A 1 785 ? 17.033 30.439 -33.569 1.00 24.78 785 SER A O 1
ATOM 5971 N N . ARG A 1 786 ? 16.832 28.605 -34.848 1.00 25.48 786 ARG A N 1
ATOM 5972 C CA . ARG A 1 786 ? 15.441 28.897 -35.222 1.00 25.48 786 ARG A CA 1
ATOM 5973 C C . ARG A 1 786 ? 14.555 28.595 -34.008 1.00 25.48 786 ARG A C 1
ATOM 5975 O O . ARG A 1 786 ? 14.239 27.447 -33.712 1.00 25.48 786 ARG A O 1
ATOM 5982 N N . LYS A 1 787 ? 14.195 29.645 -33.263 1.00 23.09 787 LYS A N 1
ATOM 5983 C CA . LYS A 1 787 ? 13.080 29.613 -32.311 1.00 23.09 787 LYS A CA 1
ATOM 5984 C C . LYS A 1 787 ? 11.797 29.479 -33.119 1.00 23.09 787 LYS A C 1
ATOM 5986 O O . LYS A 1 787 ? 11.376 30.441 -33.753 1.00 23.09 787 LYS A O 1
ATOM 5991 N N . TRP A 1 788 ? 11.167 28.318 -33.056 1.00 25.89 788 TRP A N 1
ATOM 5992 C CA . TRP A 1 788 ? 9.790 28.178 -33.502 1.00 25.89 788 TRP A CA 1
ATOM 5993 C C . TRP A 1 788 ? 8.886 28.737 -32.407 1.00 25.89 788 TRP A C 1
ATOM 5995 O O . TRP A 1 788 ? 8.773 28.180 -31.316 1.00 25.89 788 TRP A O 1
ATOM 6005 N N . VAL A 1 789 ? 8.294 29.894 -32.678 1.00 23.62 789 VAL A N 1
ATOM 6006 C CA . VAL A 1 789 ? 7.033 30.284 -32.054 1.00 23.62 789 VAL A CA 1
ATOM 6007 C C . VAL A 1 789 ? 5.965 29.741 -32.990 1.00 23.62 789 VAL A C 1
ATOM 6009 O O . VAL A 1 789 ? 6.032 30.008 -34.187 1.00 23.62 789 VAL A O 1
ATOM 6012 N N . VAL A 1 790 ? 5.029 28.950 -32.468 1.00 24.30 790 VAL A N 1
ATOM 6013 C CA . VAL A 1 790 ? 3.826 28.572 -33.216 1.00 24.30 790 VAL A CA 1
ATOM 6014 C C . VAL A 1 790 ? 3.119 29.869 -33.601 1.00 24.30 790 VAL A C 1
ATOM 6016 O O . VAL A 1 790 ? 2.658 30.602 -32.726 1.00 24.30 790 VAL A O 1
ATOM 6019 N N . VAL A 1 791 ? 3.113 30.177 -34.892 1.00 23.25 791 VAL A N 1
ATOM 6020 C CA . VAL A 1 791 ? 2.271 31.209 -35.489 1.00 23.25 791 VAL A CA 1
ATOM 6021 C C . VAL A 1 791 ? 1.318 30.445 -36.393 1.00 23.25 791 VAL A C 1
ATOM 6023 O O . VAL A 1 791 ? 1.753 29.886 -37.394 1.00 23.25 791 VAL A O 1
ATOM 6026 N N . GLU A 1 792 ? 0.053 30.356 -35.995 1.00 30.75 792 GLU A N 1
ATOM 6027 C CA . GLU A 1 792 ? -1.019 29.967 -36.906 1.00 30.75 792 GLU A CA 1
ATOM 6028 C C . GLU A 1 792 ? -1.658 31.248 -37.435 1.00 30.75 792 GLU A C 1
ATOM 6030 O O . GLU A 1 792 ? -2.186 32.044 -36.660 1.00 30.75 792 GLU A O 1
ATOM 6035 N N . GLU A 1 793 ? -1.627 31.431 -38.752 1.00 25.53 793 GLU A N 1
ATOM 6036 C CA . GLU A 1 793 ? -2.680 32.158 -39.450 1.00 25.53 793 GLU A CA 1
ATOM 6037 C C . GLU A 1 793 ? -3.351 31.190 -40.429 1.00 25.53 793 GLU A C 1
ATOM 6039 O O . GLU A 1 793 ? -2.677 30.491 -41.178 1.00 25.53 793 GLU A O 1
ATOM 6044 N N . GLY A 1 794 ? -4.681 31.135 -40.318 1.00 27.02 794 GLY A N 1
ATOM 6045 C CA . GLY A 1 794 ? -5.691 30.628 -41.250 1.00 27.02 794 GLY A CA 1
ATOM 6046 C C . GLY A 1 794 ? -5.316 29.595 -42.316 1.00 27.02 794 GLY A C 1
ATOM 6047 O O . GLY A 1 794 ? -4.618 29.907 -43.268 1.00 27.02 794 GLY A O 1
ATOM 6048 N N . TRP A 1 795 ? -5.938 28.417 -42.203 1.00 33.56 795 TRP A N 1
ATOM 6049 C CA . TRP A 1 795 ? -6.513 27.600 -43.285 1.00 33.56 795 TRP A CA 1
ATOM 6050 C C . TRP A 1 795 ? -6.114 27.973 -44.728 1.00 33.56 795 TRP A C 1
ATOM 6052 O O . TRP A 1 795 ? -6.907 28.559 -45.453 1.00 33.56 795 TRP A O 1
ATOM 6062 N N . ASP A 1 796 ? -4.895 27.626 -45.136 1.00 24.36 796 ASP A N 1
ATOM 6063 C CA . ASP A 1 796 ? -4.581 26.935 -46.393 1.00 24.36 796 ASP A CA 1
ATOM 6064 C C . ASP A 1 796 ? -3.069 26.676 -46.478 1.00 24.36 796 ASP A C 1
ATOM 6066 O O . ASP A 1 796 ? -2.231 27.470 -46.050 1.00 24.36 796 ASP A O 1
ATOM 6070 N N . HIS A 1 797 ? -2.701 25.505 -46.994 1.00 40.91 797 HIS A N 1
ATOM 6071 C CA . HIS A 1 797 ? -1.318 25.046 -47.062 1.00 40.91 797 HIS A CA 1
ATOM 6072 C C . HIS A 1 797 ? -0.483 25.861 -48.065 1.00 40.91 797 HIS A C 1
ATOM 6074 O O . HIS A 1 797 ? -0.588 25.642 -49.270 1.00 40.91 797 HIS A O 1
ATOM 6080 N N . THR A 1 798 ? 0.430 26.723 -47.598 1.00 23.41 798 THR A N 1
ATOM 6081 C CA . THR A 1 798 ? 1.681 27.063 -48.315 1.00 23.41 798 THR A CA 1
ATOM 6082 C C . THR A 1 798 ? 2.726 27.676 -47.368 1.00 23.41 798 THR A C 1
ATOM 6084 O O . THR A 1 798 ? 2.433 28.603 -46.622 1.00 23.41 798 THR A O 1
ATOM 6087 N N . PHE A 1 799 ? 3.964 27.163 -47.378 1.00 25.84 799 PHE A N 1
ATOM 6088 C CA . PHE A 1 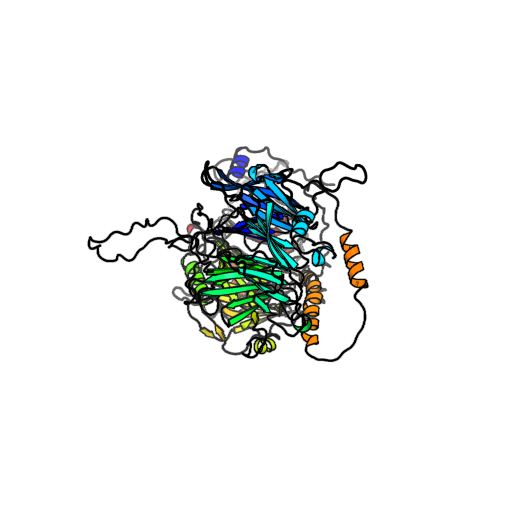799 ? 5.072 27.682 -46.561 1.00 25.84 799 PHE A CA 1
ATOM 6089 C C . PHE A 1 799 ? 5.758 28.858 -47.274 1.00 25.84 799 PHE A C 1
ATOM 6091 O O . PHE A 1 799 ? 6.234 28.684 -48.394 1.00 25.84 799 PHE A O 1
ATOM 6098 N N . GLN A 1 800 ? 5.872 30.021 -46.623 1.00 22.34 800 GLN A N 1
ATOM 6099 C CA . GLN A 1 800 ? 6.647 31.160 -47.132 1.00 22.34 800 GLN A CA 1
ATOM 6100 C C . GLN A 1 800 ? 7.758 31.564 -46.150 1.00 22.34 800 GLN A C 1
ATOM 6102 O O . GLN A 1 800 ? 7.538 31.680 -44.944 1.00 22.34 800 GLN A O 1
ATOM 6107 N N . GLU A 1 801 ? 8.971 31.753 -46.674 1.00 24.86 801 GLU A N 1
ATOM 6108 C CA . GLU A 1 801 ? 10.154 32.213 -45.940 1.00 24.86 801 GLU A CA 1
ATOM 6109 C C . GLU A 1 801 ? 10.190 33.750 -45.915 1.00 24.86 801 GLU A C 1
ATOM 6111 O O . GLU A 1 801 ? 10.063 34.389 -46.956 1.00 24.86 801 GLU A O 1
ATOM 6116 N N . VAL A 1 802 ? 10.358 34.355 -44.734 1.00 24.88 802 VAL A N 1
ATOM 6117 C CA . VAL A 1 802 ? 10.504 35.814 -44.588 1.00 24.88 802 VAL A CA 1
ATOM 6118 C C . VAL A 1 802 ? 11.985 36.146 -44.398 1.00 24.88 802 VAL A C 1
ATOM 6120 O O . VAL A 1 802 ? 12.534 35.964 -43.309 1.00 24.88 802 VAL A O 1
ATOM 6123 N N . SER A 1 803 ? 12.634 36.628 -45.459 1.00 28.88 803 SER A N 1
ATOM 6124 C CA . SER A 1 803 ? 13.975 37.224 -45.432 1.00 28.88 803 SER A CA 1
ATOM 6125 C C . SER A 1 803 ? 13.887 38.734 -45.182 1.00 28.88 803 SER A C 1
ATOM 6127 O O . SER A 1 803 ? 13.128 39.424 -45.859 1.00 28.88 803 SER A O 1
ATOM 6129 N N . GLY A 1 804 ? 14.665 39.253 -44.228 1.00 28.52 804 GLY A N 1
ATOM 6130 C CA . GLY A 1 804 ? 14.849 40.695 -44.026 1.00 28.52 804 GLY A CA 1
ATOM 6131 C C . GLY A 1 804 ? 15.826 41.290 -45.045 1.00 28.52 804 GLY A C 1
ATOM 6132 O O . GLY A 1 804 ? 16.840 40.670 -45.357 1.00 28.52 804 GLY A O 1
ATOM 6133 N N . GLU A 1 805 ? 15.493 42.472 -45.560 1.00 26.20 805 GLU A N 1
ATOM 6134 C CA . GLU A 1 805 ? 16.268 43.252 -46.530 1.00 26.20 805 GLU A CA 1
ATOM 6135 C C . GLU A 1 805 ? 17.588 43.790 -45.948 1.00 26.20 805 GLU A C 1
ATOM 6137 O O . GLU A 1 805 ? 17.577 44.452 -44.914 1.00 26.20 805 GLU A O 1
ATOM 6142 N N . GLU A 1 806 ? 18.690 43.629 -46.686 1.00 28.23 806 GLU A N 1
ATOM 6143 C CA . GLU A 1 806 ? 19.714 44.670 -46.857 1.00 28.23 806 GLU A CA 1
ATOM 6144 C C . GLU A 1 806 ? 20.164 44.677 -48.328 1.00 28.23 806 GLU A C 1
ATOM 6146 O O . GLU A 1 806 ? 20.345 43.632 -48.953 1.00 28.23 806 GLU A O 1
ATOM 6151 N N . GLY A 1 807 ? 20.245 45.878 -48.905 1.00 27.00 807 GLY A N 1
ATOM 6152 C CA . GLY A 1 807 ? 20.384 46.107 -50.339 1.00 27.00 807 GLY A CA 1
ATOM 6153 C C . GLY A 1 807 ? 21.794 45.904 -50.898 1.00 27.00 807 GLY A C 1
ATOM 6154 O O . GLY A 1 807 ? 22.798 46.238 -50.277 1.00 27.00 807 GLY A O 1
ATOM 6155 N N . GLY A 1 808 ? 21.838 45.442 -52.147 1.00 25.36 808 GLY A N 1
ATOM 6156 C CA . GLY A 1 808 ? 23.029 45.414 -52.991 1.00 25.36 808 GLY A CA 1
ATOM 6157 C C . GLY A 1 808 ? 22.642 45.031 -54.415 1.00 25.36 808 GLY A C 1
ATOM 6158 O O . GLY A 1 808 ? 22.411 43.864 -54.710 1.00 25.36 808 GLY A O 1
ATOM 6159 N N . ALA A 1 809 ? 22.516 46.024 -55.293 1.00 27.20 809 ALA A N 1
ATOM 6160 C CA . ALA A 1 809 ? 22.196 45.824 -56.700 1.00 27.20 809 ALA A CA 1
ATOM 6161 C C . ALA A 1 809 ? 23.382 45.203 -57.456 1.00 27.20 809 ALA A C 1
ATOM 6163 O O . ALA A 1 809 ? 24.480 45.752 -57.426 1.00 27.20 809 ALA A O 1
ATOM 6164 N N . CYS A 1 810 ? 23.140 44.118 -58.196 1.00 23.67 810 CYS A N 1
ATOM 6165 C CA . CYS A 1 810 ? 23.894 43.794 -59.408 1.00 23.67 810 CYS A CA 1
ATOM 6166 C C . CYS A 1 810 ? 23.075 42.845 -60.297 1.00 23.67 810 CYS A C 1
ATOM 6168 O O . CYS A 1 810 ? 22.740 41.732 -59.903 1.00 23.67 810 CYS A O 1
ATOM 6170 N N . SER A 1 811 ? 22.721 43.310 -61.492 1.00 26.05 811 SER A N 1
ATOM 6171 C CA . SER A 1 811 ? 21.973 42.574 -62.512 1.00 26.05 811 SER A CA 1
ATOM 6172 C C . SER A 1 811 ? 22.919 41.826 -63.450 1.00 26.05 811 SER A C 1
ATOM 6174 O O . SER A 1 811 ? 23.685 42.496 -64.140 1.00 26.05 811 SER A O 1
ATOM 6176 N N . VAL A 1 812 ? 22.810 40.497 -63.571 1.00 26.39 812 VAL A N 1
ATOM 6177 C CA . VAL A 1 812 ? 23.258 39.767 -64.774 1.00 26.39 812 VAL A CA 1
ATOM 6178 C C . VAL A 1 812 ? 22.373 38.539 -65.055 1.00 26.39 812 VAL A C 1
ATOM 6180 O O . VAL A 1 812 ? 22.135 37.707 -64.189 1.00 26.39 812 VAL A O 1
ATOM 6183 N N . GLN A 1 813 ? 21.891 38.541 -66.298 1.00 22.95 813 GLN A N 1
ATOM 6184 C CA . GLN A 1 813 ? 21.247 37.566 -67.188 1.00 22.95 813 GLN A CA 1
ATOM 6185 C C . GLN A 1 813 ? 20.998 36.106 -66.765 1.00 22.95 813 GLN A C 1
ATOM 6187 O O . GLN A 1 813 ? 21.858 35.394 -66.257 1.00 22.95 813 GLN A O 1
ATOM 6192 N N . ALA A 1 814 ? 19.797 35.663 -67.151 1.00 27.48 814 ALA A N 1
ATOM 6193 C CA . ALA A 1 814 ? 19.371 34.280 -67.286 1.00 27.48 814 ALA A CA 1
ATOM 6194 C C . ALA A 1 814 ? 20.153 33.548 -68.388 1.00 27.48 814 ALA A C 1
ATOM 6196 O O . ALA A 1 814 ? 20.269 34.084 -69.485 1.00 27.48 814 ALA A O 1
ATOM 6197 N N . ASP A 1 815 ? 20.602 32.322 -68.107 1.00 25.31 815 ASP A N 1
ATOM 6198 C CA . ASP A 1 815 ? 20.540 31.206 -69.055 1.00 25.31 815 ASP A CA 1
ATOM 6199 C C . ASP A 1 815 ? 20.853 29.855 -68.382 1.00 25.31 815 ASP A C 1
ATOM 6201 O O . ASP A 1 815 ? 21.683 29.748 -67.481 1.00 25.31 815 ASP A O 1
ATOM 6205 N N . THR A 1 816 ? 20.200 28.810 -68.904 1.00 26.73 816 THR A N 1
ATOM 6206 C CA . THR A 1 816 ? 20.433 27.357 -68.732 1.00 26.73 816 THR A CA 1
ATOM 6207 C C . THR A 1 816 ? 20.044 26.652 -67.416 1.00 26.73 816 THR A C 1
ATOM 6209 O O . THR A 1 816 ? 20.797 26.562 -66.453 1.00 26.73 816 THR A O 1
ATOM 6212 N N . LEU A 1 817 ? 18.871 26.002 -67.465 1.00 34.59 817 LEU A N 1
ATOM 6213 C CA . LEU A 1 817 ? 18.511 24.802 -66.694 1.00 34.59 817 LEU A CA 1
ATOM 6214 C C . LEU A 1 817 ? 19.499 23.649 -66.964 1.00 34.59 817 LEU A C 1
ATOM 6216 O O . LEU A 1 817 ? 19.828 23.404 -68.127 1.00 34.59 817 LEU A O 1
ATOM 6220 N N . PRO A 1 818 ? 19.802 22.819 -65.949 1.00 29.53 818 PRO A N 1
ATOM 6221 C CA . PRO A 1 818 ? 19.888 21.386 -66.189 1.00 29.53 818 PRO A CA 1
ATOM 6222 C C . PRO A 1 818 ? 18.965 20.600 -65.246 1.00 29.53 818 PRO A C 1
ATOM 6224 O O . PRO A 1 818 ? 18.981 20.761 -64.031 1.00 29.53 818 PRO A O 1
ATOM 6227 N N . HIS A 1 819 ? 18.144 19.764 -65.880 1.00 26.36 819 HIS A N 1
ATOM 6228 C CA . HIS A 1 819 ? 17.498 18.542 -65.402 1.00 26.36 819 HIS A CA 1
ATOM 6229 C C . HIS A 1 819 ? 17.396 18.298 -63.886 1.00 26.36 819 HIS A C 1
ATOM 6231 O O . HIS A 1 819 ? 18.366 17.974 -63.205 1.00 26.36 819 HIS A O 1
ATOM 6237 N N . CYS A 1 820 ? 16.147 18.302 -63.412 1.00 26.58 820 CYS A N 1
ATOM 6238 C CA . CYS A 1 820 ? 15.716 17.713 -62.153 1.00 26.58 820 CYS A CA 1
ATOM 6239 C C . CYS A 1 820 ? 16.237 16.272 -62.005 1.00 26.58 820 CYS A C 1
ATOM 6241 O O . CYS A 1 820 ? 15.740 15.355 -62.659 1.00 26.58 820 CYS A O 1
ATOM 6243 N N . LEU A 1 821 ? 17.195 16.068 -61.103 1.00 27.86 821 LEU A N 1
ATOM 6244 C CA . LEU A 1 821 ? 17.381 14.784 -60.439 1.00 27.86 821 LEU A CA 1
ATOM 6245 C C . LEU A 1 821 ? 16.296 14.671 -59.363 1.00 27.86 821 LEU A C 1
ATOM 6247 O O . LEU A 1 821 ? 16.196 15.515 -58.474 1.00 27.86 821 LEU A O 1
ATOM 6251 N N . SER A 1 822 ? 15.460 13.642 -59.471 1.00 25.33 822 SER A N 1
ATOM 6252 C CA . SER A 1 822 ? 14.561 13.201 -58.403 1.00 25.33 822 SER A CA 1
ATOM 6253 C C . SER A 1 822 ? 15.344 13.019 -57.093 1.00 25.33 822 SER A C 1
ATOM 6255 O O . SER A 1 822 ? 16.425 12.424 -57.144 1.00 25.33 822 SER A O 1
ATOM 6257 N N . PRO A 1 823 ? 14.838 13.461 -55.926 1.00 31.95 823 PRO A N 1
ATOM 6258 C CA . PRO A 1 823 ? 15.485 13.148 -54.659 1.00 31.95 823 PRO A CA 1
ATOM 6259 C C . PRO A 1 823 ? 15.475 11.626 -54.479 1.00 31.95 823 PRO A C 1
ATOM 6261 O O . PRO A 1 823 ? 14.427 10.991 -54.592 1.00 31.95 823 PRO A O 1
ATOM 6264 N N . ALA A 1 824 ? 16.652 11.037 -54.259 1.00 30.72 824 ALA A N 1
ATOM 6265 C CA . ALA A 1 824 ? 16.778 9.632 -53.894 1.00 30.72 824 ALA A CA 1
ATOM 6266 C C . ALA A 1 824 ? 15.867 9.353 -52.688 1.00 30.72 824 ALA A C 1
ATOM 6268 O O . ALA A 1 824 ? 15.894 10.108 -51.714 1.00 30.72 824 ALA A O 1
ATOM 6269 N N . ALA A 1 825 ? 15.031 8.316 -52.775 1.00 35.47 825 ALA A N 1
ATOM 6270 C CA . ALA A 1 825 ? 14.127 7.931 -51.700 1.00 35.47 825 ALA A CA 1
ATOM 6271 C C . ALA A 1 825 ? 14.942 7.684 -50.421 1.00 35.47 825 ALA A C 1
ATOM 6273 O O . ALA A 1 825 ? 15.744 6.754 -50.363 1.00 35.47 825 ALA A O 1
ATOM 6274 N N . ALA A 1 826 ? 14.778 8.540 -49.412 1.00 55.31 826 ALA A N 1
ATOM 6275 C CA . ALA A 1 826 ? 15.362 8.303 -48.102 1.00 55.31 826 ALA A CA 1
ATOM 6276 C C . ALA A 1 826 ? 14.685 7.057 -47.516 1.00 55.31 826 ALA A C 1
ATOM 6278 O O . ALA A 1 826 ? 13.480 7.060 -47.272 1.00 55.31 826 ALA A O 1
ATOM 6279 N N . HIS A 1 827 ? 15.436 5.972 -47.342 1.00 70.31 827 HIS A N 1
ATOM 6280 C CA . HIS A 1 827 ? 14.930 4.776 -46.680 1.00 70.31 827 HIS A CA 1
ATOM 6281 C C . HIS A 1 827 ? 14.843 5.050 -45.170 1.00 70.31 827 HIS A C 1
ATOM 6283 O O . HIS A 1 827 ? 15.823 5.472 -44.557 1.00 70.31 827 HIS A O 1
ATOM 6289 N N . HIS A 1 828 ? 13.661 4.868 -44.575 1.00 83.44 828 HIS A N 1
ATOM 6290 C CA . HIS A 1 828 ? 13.518 4.814 -43.119 1.00 83.44 828 HIS A CA 1
ATOM 6291 C C . HIS A 1 828 ? 13.896 3.419 -42.619 1.00 83.44 828 HIS A C 1
ATOM 6293 O O . HIS A 1 828 ? 13.846 2.445 -43.377 1.00 83.44 828 HIS A O 1
ATOM 6299 N N . GLY A 1 829 ? 14.254 3.315 -41.345 1.00 86.38 829 GLY A N 1
ATOM 6300 C CA . GLY A 1 829 ? 14.470 2.020 -40.728 1.00 86.38 829 GLY A CA 1
ATOM 6301 C C . GLY A 1 829 ? 14.438 2.051 -39.203 1.00 86.38 829 GLY A C 1
ATOM 6302 O O . GLY A 1 829 ? 14.373 3.120 -38.583 1.00 86.38 829 GLY A O 1
ATOM 6303 N N . PRO A 1 830 ? 14.511 0.865 -38.577 1.00 91.62 830 PRO A N 1
ATOM 6304 C CA . PRO A 1 830 ? 14.568 0.725 -37.131 1.00 91.62 830 PRO A CA 1
ATOM 6305 C C . PRO A 1 830 ? 15.763 1.468 -36.522 1.00 91.62 830 PRO A C 1
ATOM 6307 O O . PRO A 1 830 ? 16.899 1.331 -36.968 1.00 91.62 830 PRO A O 1
ATOM 6310 N N . THR A 1 831 ? 15.527 2.229 -35.457 1.00 93.75 831 THR A N 1
ATOM 6311 C CA . THR A 1 831 ? 16.557 2.976 -34.727 1.00 93.75 831 THR A CA 1
ATOM 6312 C C . THR A 1 831 ? 16.397 2.833 -33.218 1.00 93.75 831 THR A C 1
ATOM 6314 O O . THR A 1 831 ? 15.293 2.643 -32.699 1.00 93.75 831 THR A O 1
ATOM 6317 N N . MET A 1 832 ? 17.511 2.960 -32.497 1.00 95.25 832 MET A N 1
ATOM 6318 C CA . MET A 1 832 ? 17.552 3.048 -31.038 1.00 95.25 832 MET A CA 1
ATOM 6319 C C . MET A 1 832 ? 18.246 4.336 -30.607 1.00 95.25 832 MET A C 1
ATOM 6321 O O . MET A 1 832 ? 19.343 4.648 -31.064 1.00 95.25 832 MET A O 1
ATOM 6325 N N . TRP A 1 833 ? 17.636 5.036 -29.661 1.00 96.31 833 TRP A N 1
ATOM 6326 C CA . TRP A 1 833 ? 18.121 6.285 -29.097 1.00 96.31 833 TRP A CA 1
ATOM 6327 C C . TRP A 1 833 ? 18.428 6.103 -27.613 1.00 96.31 833 TRP A C 1
ATOM 6329 O O . TRP A 1 833 ? 17.648 5.483 -26.890 1.00 96.31 833 TRP A O 1
ATOM 6339 N N . ALA A 1 834 ? 19.538 6.668 -27.147 1.00 97.06 834 ALA A N 1
ATOM 6340 C CA . ALA A 1 834 ? 19.946 6.642 -25.746 1.00 97.06 834 ALA A CA 1
ATOM 6341 C C . ALA A 1 834 ? 20.335 8.042 -25.274 1.00 97.06 834 ALA A C 1
ATOM 6343 O O . ALA A 1 834 ? 21.155 8.695 -25.911 1.00 97.06 834 ALA A O 1
ATOM 6344 N N . GLY A 1 835 ? 19.765 8.491 -24.154 1.00 96.00 835 GLY A N 1
ATOM 6345 C CA . GLY A 1 835 ? 20.084 9.775 -23.527 1.00 96.00 835 GLY A CA 1
ATOM 6346 C C . GLY A 1 835 ? 20.810 9.599 -22.195 1.00 96.00 835 GLY A C 1
ATOM 6347 O O . GLY A 1 835 ? 20.402 8.779 -21.365 1.00 96.00 835 GLY A O 1
ATOM 6348 N N . THR A 1 836 ? 21.868 10.376 -21.968 1.00 94.50 836 THR A N 1
ATOM 6349 C CA . THR A 1 836 ? 22.695 10.307 -20.754 1.00 94.50 836 THR A CA 1
ATOM 6350 C C . THR A 1 836 ? 22.497 11.500 -19.822 1.00 94.50 836 THR A C 1
ATOM 6352 O O . THR A 1 836 ? 21.876 12.518 -20.146 1.00 94.50 836 THR A O 1
ATOM 6355 N N . ASN A 1 837 ? 23.063 11.377 -18.627 1.00 91.56 837 ASN A N 1
ATOM 6356 C CA . ASN A 1 837 ? 23.074 12.412 -17.607 1.00 91.56 837 ASN A CA 1
ATOM 6357 C C . ASN A 1 837 ? 23.985 13.602 -17.969 1.00 91.56 837 ASN A C 1
ATOM 6359 O O . ASN A 1 837 ? 23.737 14.709 -17.506 1.00 91.56 837 ASN A O 1
ATOM 6363 N N . SER A 1 838 ? 24.980 13.403 -18.839 1.00 88.25 838 SER A N 1
ATOM 6364 C CA . SER A 1 838 ? 25.843 14.453 -19.407 1.00 88.25 838 SER A CA 1
ATOM 6365 C C . SER A 1 838 ? 25.194 15.268 -20.534 1.00 88.25 838 SER A C 1
ATOM 6367 O O . SER A 1 838 ? 25.845 16.131 -21.128 1.00 88.25 838 SER A O 1
ATOM 6369 N N . GLY A 1 839 ? 23.936 14.990 -20.891 1.00 89.44 839 GLY A N 1
ATOM 6370 C CA . GLY A 1 839 ? 23.285 15.626 -22.035 1.00 89.44 839 GLY A CA 1
ATOM 6371 C C . GLY A 1 839 ? 23.743 15.076 -23.389 1.00 89.44 839 GLY A C 1
ATOM 6372 O O . GLY A 1 839 ? 23.586 15.766 -24.395 1.00 89.44 839 GLY A O 1
ATOM 6373 N N . SER A 1 840 ? 24.336 13.881 -23.427 1.00 92.69 840 SER A N 1
ATOM 6374 C CA . SER A 1 840 ? 24.712 13.196 -24.667 1.00 92.69 840 SER A CA 1
ATOM 6375 C C . SER A 1 840 ? 23.539 12.340 -25.156 1.00 92.69 840 SER A C 1
ATOM 6377 O O . SER A 1 840 ? 22.836 11.716 -24.358 1.00 92.69 840 SER A O 1
ATOM 6379 N N . VAL A 1 841 ? 23.316 12.317 -26.468 1.00 94.50 841 VAL A N 1
ATOM 6380 C CA . VAL A 1 841 ? 22.300 11.501 -27.136 1.00 94.50 841 VAL A CA 1
ATOM 6381 C C . VAL A 1 841 ? 22.966 10.673 -28.224 1.00 94.50 841 VAL A C 1
ATOM 6383 O O . VAL A 1 841 ? 23.582 11.223 -29.133 1.00 94.50 841 VAL A O 1
ATOM 6386 N N . PHE A 1 842 ? 22.814 9.357 -28.145 1.00 94.62 842 PHE A N 1
ATOM 6387 C CA . PHE A 1 842 ? 23.310 8.407 -29.136 1.00 94.62 842 PHE A CA 1
ATOM 6388 C C . PHE A 1 842 ? 22.138 7.860 -29.944 1.00 94.62 842 PHE A C 1
ATOM 6390 O O . PHE A 1 842 ? 21.135 7.465 -29.355 1.00 94.62 842 PHE A O 1
ATOM 6397 N N . ALA A 1 843 ? 22.271 7.807 -31.265 1.00 94.62 843 ALA A N 1
ATOM 6398 C CA . ALA A 1 843 ? 21.290 7.240 -32.180 1.00 94.62 843 ALA A CA 1
ATOM 6399 C C . ALA A 1 843 ? 21.947 6.143 -33.023 1.00 94.62 843 ALA A C 1
ATOM 6401 O O . ALA A 1 843 ? 22.904 6.408 -33.754 1.00 94.62 843 ALA A O 1
ATOM 6402 N N . TYR A 1 844 ? 21.428 4.925 -32.923 1.00 94.19 844 TYR A N 1
ATOM 6403 C CA . TYR A 1 844 ? 21.872 3.758 -33.678 1.00 94.19 844 TYR A CA 1
ATOM 6404 C C . TYR A 1 844 ? 20.831 3.399 -34.733 1.00 94.19 844 TYR A C 1
ATOM 6406 O O . TYR A 1 844 ? 19.650 3.299 -34.401 1.00 94.19 844 TYR A O 1
ATOM 6414 N N . ALA A 1 845 ? 21.271 3.170 -35.968 1.00 93.00 845 ALA A N 1
ATOM 6415 C CA . ALA A 1 845 ? 20.495 2.467 -36.981 1.00 93.00 845 ALA A CA 1
ATOM 6416 C C . ALA A 1 845 ? 20.579 0.961 -36.707 1.00 93.00 845 ALA A C 1
ATOM 6418 O O . ALA A 1 845 ? 21.646 0.454 -36.350 1.00 93.00 845 ALA A O 1
ATOM 6419 N N . LEU A 1 846 ? 19.458 0.256 -36.826 1.00 92.38 846 LEU A N 1
ATOM 6420 C CA . LEU A 1 846 ? 19.366 -1.176 -36.573 1.00 92.38 846 LEU A CA 1
ATOM 6421 C C . LEU A 1 846 ? 18.977 -1.904 -37.860 1.00 92.38 846 LEU A C 1
ATOM 6423 O O . LEU A 1 846 ? 17.898 -1.685 -38.411 1.00 92.38 846 LEU A O 1
ATOM 6427 N N . GLU A 1 847 ? 19.808 -2.848 -38.286 1.00 90.12 847 GLU A N 1
ATOM 6428 C CA . GLU A 1 847 ? 19.437 -3.787 -39.338 1.00 90.12 847 GLU A CA 1
ATOM 6429 C C . GLU A 1 847 ? 18.669 -4.950 -38.716 1.00 90.12 847 GLU A C 1
ATOM 6431 O O . GLU A 1 847 ? 19.242 -5.872 -38.128 1.00 90.12 847 GLU A O 1
ATOM 6436 N N . VAL A 1 848 ? 17.340 -4.902 -38.821 1.00 85.00 848 VAL A N 1
ATOM 6437 C CA . VAL A 1 848 ? 16.455 -5.955 -38.321 1.00 85.00 848 VAL A CA 1
ATOM 6438 C C . VAL A 1 848 ? 16.032 -6.850 -39.489 1.00 85.00 848 VAL A C 1
ATOM 6440 O O . VAL A 1 848 ? 15.223 -6.407 -40.301 1.00 85.00 848 VAL A O 1
ATOM 6443 N N . PRO A 1 849 ? 16.515 -8.109 -39.612 1.00 81.62 849 PRO A N 1
ATOM 6444 C CA . PRO A 1 849 ? 16.075 -8.961 -40.712 1.00 81.62 849 PRO A CA 1
ATOM 6445 C C . PRO A 1 849 ? 14.567 -9.199 -40.679 1.00 81.62 849 PRO A C 1
ATOM 6447 O O . PRO A 1 849 ? 14.034 -9.626 -39.653 1.00 81.62 849 PRO A O 1
ATOM 6450 N N . ALA A 1 850 ? 13.899 -8.939 -41.802 1.00 65.94 850 ALA A N 1
ATOM 6451 C CA . ALA A 1 850 ? 12.472 -9.184 -41.957 1.00 65.94 850 ALA A CA 1
ATOM 6452 C C . ALA A 1 850 ? 12.167 -10.689 -41.915 1.00 65.94 850 ALA A C 1
ATOM 6454 O O . ALA A 1 850 ? 12.948 -11.514 -42.401 1.00 65.94 850 ALA A O 1
ATOM 6455 N N . ALA A 1 851 ? 11.017 -11.057 -41.350 1.00 58.91 851 ALA A N 1
ATOM 6456 C CA . ALA A 1 851 ? 10.492 -12.408 -41.497 1.00 58.91 851 ALA A CA 1
ATOM 6457 C C . ALA A 1 851 ? 10.132 -12.650 -42.976 1.00 58.91 851 ALA A C 1
ATOM 6459 O O . ALA A 1 851 ? 9.528 -11.788 -43.617 1.00 58.91 851 ALA A O 1
ATOM 6460 N N . ALA A 1 852 ? 10.526 -13.797 -43.540 1.00 44.00 852 ALA A N 1
ATOM 6461 C CA . ALA A 1 852 ? 10.163 -14.146 -44.913 1.00 44.00 852 ALA A CA 1
ATOM 6462 C C . ALA A 1 852 ? 8.630 -14.170 -45.053 1.00 44.00 852 ALA A C 1
ATOM 6464 O O . ALA A 1 852 ? 7.943 -14.643 -44.146 1.00 44.00 852 ALA A O 1
ATOM 6465 N N . ALA A 1 853 ? 8.095 -13.664 -46.170 1.00 34.69 853 ALA A N 1
ATOM 6466 C CA . ALA A 1 853 ? 6.655 -13.588 -46.412 1.00 34.69 853 ALA A CA 1
ATOM 6467 C C . ALA A 1 853 ? 5.984 -14.959 -46.177 1.00 34.69 853 ALA A C 1
ATOM 6469 O O . ALA A 1 853 ? 6.188 -15.894 -46.949 1.00 34.69 853 ALA A O 1
ATOM 6470 N N . GLY A 1 854 ? 5.218 -15.078 -45.084 1.00 39.97 854 GLY A N 1
ATOM 6471 C CA . GLY A 1 854 ? 4.519 -16.305 -44.675 1.00 39.97 854 GLY A CA 1
ATOM 6472 C C . GLY A 1 854 ? 5.138 -17.103 -43.514 1.00 39.97 854 GLY A C 1
ATOM 6473 O O . GLY A 1 854 ? 4.572 -18.126 -43.143 1.00 39.97 854 GLY A O 1
ATOM 6474 N N . GLY A 1 855 ? 6.256 -16.670 -42.918 1.00 38.59 855 GLY A N 1
ATOM 6475 C CA . GLY A 1 855 ? 6.862 -17.314 -41.744 1.00 38.59 855 GLY A CA 1
ATOM 6476 C C . GLY A 1 855 ? 6.768 -16.467 -40.470 1.00 38.59 855 GLY A C 1
ATOM 6477 O O . GLY A 1 855 ? 7.137 -15.301 -40.477 1.00 38.59 855 GLY A O 1
ATOM 6478 N N . GLU A 1 856 ? 6.351 -17.059 -39.346 1.00 47.44 856 GLU A N 1
ATOM 6479 C CA . GLU A 1 856 ? 6.326 -16.393 -38.024 1.00 47.44 856 GLU A CA 1
ATOM 6480 C C . GLU A 1 856 ? 7.723 -16.207 -37.392 1.00 47.44 856 GLU A C 1
ATOM 6482 O O . GLU A 1 856 ? 7.854 -15.603 -36.328 1.00 47.44 856 GLU A O 1
ATOM 6487 N N . LYS A 1 857 ? 8.790 -16.742 -38.005 1.00 52.75 857 LYS A N 1
ATOM 6488 C CA . LYS A 1 857 ? 10.147 -16.740 -37.438 1.00 52.75 857 LYS A CA 1
ATOM 6489 C C . LYS A 1 857 ? 11.106 -15.880 -38.260 1.00 52.75 857 LYS A C 1
ATOM 6491 O O . LYS A 1 857 ? 11.279 -16.087 -39.459 1.00 52.75 857 LYS A O 1
ATOM 6496 N N . ARG A 1 858 ? 11.772 -14.949 -37.570 1.00 65.44 858 ARG A N 1
ATOM 6497 C CA . ARG A 1 858 ? 12.899 -14.150 -38.074 1.00 65.44 858 ARG A CA 1
ATOM 6498 C C . ARG A 1 858 ? 14.037 -15.070 -38.571 1.00 65.44 858 ARG A C 1
ATOM 6500 O O . ARG A 1 858 ? 14.319 -16.062 -37.895 1.00 65.44 858 ARG A O 1
ATOM 6507 N N . PRO A 1 859 ? 14.692 -14.774 -39.712 1.00 62.59 859 PRO A N 1
ATOM 6508 C CA . PRO A 1 859 ? 15.757 -15.611 -40.286 1.00 62.59 859 PRO A CA 1
ATOM 6509 C C . PRO A 1 859 ? 17.015 -15.694 -39.402 1.00 62.59 859 PRO A C 1
ATOM 6511 O O . PRO A 1 859 ? 17.209 -14.869 -38.509 1.00 62.59 859 PRO A O 1
ATOM 6514 N N . GLU A 1 860 ? 17.911 -16.652 -39.694 1.00 62.25 860 GLU A N 1
ATOM 6515 C CA . GLU A 1 860 ? 19.162 -16.928 -38.954 1.00 62.25 860 GLU A CA 1
ATOM 6516 C C . GLU A 1 860 ? 20.240 -15.812 -38.998 1.00 62.25 860 GLU A C 1
ATOM 6518 O O . GLU A 1 860 ? 21.194 -15.868 -38.218 1.00 62.25 860 GLU A O 1
ATOM 6523 N N . ARG A 1 861 ? 20.032 -14.721 -39.747 1.00 78.38 861 ARG A N 1
ATOM 6524 C CA . ARG A 1 861 ? 20.926 -13.548 -39.744 1.00 78.38 861 ARG A CA 1
ATOM 6525 C C . ARG A 1 861 ? 20.771 -12.693 -38.480 1.00 78.38 861 ARG A C 1
ATOM 6527 O O . ARG A 1 861 ? 19.646 -12.328 -38.140 1.00 78.38 861 ARG A O 1
ATOM 6534 N N . ALA A 1 862 ? 21.884 -12.378 -37.812 1.00 84.25 862 ALA A N 1
ATOM 6535 C CA . ALA A 1 862 ? 21.942 -11.547 -36.605 1.00 84.25 862 ALA A CA 1
ATOM 6536 C C . ALA A 1 862 ? 21.450 -10.107 -36.841 1.00 84.25 862 ALA A C 1
ATOM 6538 O O . ALA A 1 862 ? 21.401 -9.633 -37.973 1.00 84.25 862 ALA A O 1
ATOM 6539 N N . VAL A 1 863 ? 21.051 -9.434 -35.759 1.00 89.44 863 VAL A N 1
ATOM 6540 C CA . VAL A 1 863 ? 20.752 -7.994 -35.775 1.00 89.44 863 VAL A CA 1
ATOM 6541 C C . VAL A 1 863 ? 22.071 -7.245 -35.753 1.00 89.44 863 VAL A C 1
ATOM 6543 O O . VAL A 1 863 ? 22.938 -7.588 -34.950 1.00 89.44 863 VAL A O 1
ATOM 6546 N N . GLU A 1 864 ? 22.194 -6.206 -36.563 1.00 90.75 864 GLU A N 1
ATOM 6547 C CA . GLU A 1 864 ? 23.353 -5.317 -36.535 1.00 90.75 864 GLU A CA 1
ATOM 6548 C C . GLU A 1 864 ? 22.909 -3.935 -36.051 1.00 90.75 864 GLU A C 1
ATOM 6550 O O . GLU A 1 864 ? 21.793 -3.495 -36.335 1.00 90.75 864 GLU A O 1
ATOM 6555 N N . ALA A 1 865 ? 23.754 -3.271 -35.265 1.00 92.94 865 ALA A N 1
ATOM 6556 C CA . ALA A 1 865 ? 23.508 -1.925 -34.767 1.00 92.94 865 ALA A CA 1
ATOM 6557 C C . ALA A 1 865 ? 24.696 -1.034 -35.130 1.00 92.94 865 ALA A C 1
ATOM 6559 O O . ALA A 1 865 ? 25.816 -1.276 -34.681 1.00 92.94 865 ALA A O 1
ATOM 6560 N N . VAL A 1 866 ? 24.442 0.013 -35.912 1.00 92.44 866 VAL A N 1
ATOM 6561 C CA . VAL A 1 866 ? 25.461 0.952 -36.393 1.00 92.44 866 VAL A CA 1
ATOM 6562 C C . VAL A 1 866 ? 25.189 2.322 -35.789 1.00 92.44 866 VAL A C 1
ATOM 6564 O O . VAL A 1 866 ? 24.066 2.821 -35.841 1.00 92.44 866 VAL A O 1
ATOM 6567 N N . LEU A 1 867 ? 26.204 2.940 -35.182 1.00 91.19 867 LEU A N 1
ATOM 6568 C CA . LEU A 1 867 ? 26.076 4.294 -34.645 1.00 91.19 867 LEU A CA 1
ATOM 6569 C C . LEU A 1 867 ? 25.875 5.274 -35.807 1.00 91.19 867 LEU A C 1
ATOM 6571 O O . LEU A 1 867 ? 26.789 5.484 -36.598 1.00 91.19 867 LEU A O 1
ATOM 6575 N N . GLY A 1 868 ? 24.693 5.883 -35.890 1.00 86.44 868 GLY A N 1
ATOM 6576 C CA . GLY A 1 868 ? 24.383 6.875 -36.918 1.00 86.44 868 GLY A CA 1
ATOM 6577 C C . GLY A 1 868 ? 24.688 8.299 -36.465 1.00 86.44 868 GLY A C 1
ATOM 6578 O O . GLY A 1 868 ? 25.266 9.078 -37.219 1.00 86.44 868 GLY A O 1
ATOM 6579 N N . LYS A 1 869 ? 24.312 8.668 -35.231 1.00 87.25 869 LYS A N 1
ATOM 6580 C CA . LYS A 1 869 ? 24.552 10.020 -34.694 1.00 87.25 869 LYS A CA 1
ATOM 6581 C C . LYS A 1 869 ? 24.930 10.004 -33.220 1.00 87.25 869 LYS A C 1
ATOM 6583 O O . LYS A 1 869 ? 24.353 9.270 -32.423 1.00 87.25 869 LYS A O 1
ATOM 6588 N N . GLU A 1 870 ? 25.837 10.900 -32.855 1.00 90.44 870 GLU A N 1
ATOM 6589 C CA . GLU A 1 870 ? 26.141 11.265 -31.474 1.00 90.44 870 GLU A CA 1
ATOM 6590 C C . GLU A 1 870 ? 25.972 12.776 -31.330 1.00 90.44 870 GLU A C 1
ATOM 6592 O O . GLU A 1 870 ? 26.499 13.554 -32.123 1.00 90.44 870 GLU A O 1
ATOM 6597 N N . VAL A 1 871 ? 25.168 13.198 -30.359 1.00 89.69 871 VAL A N 1
ATOM 6598 C CA . VAL A 1 871 ? 24.713 14.580 -30.222 1.00 89.69 871 VAL A CA 1
ATOM 6599 C C . VAL A 1 871 ? 24.961 15.022 -28.795 1.00 89.69 871 VAL A C 1
ATOM 6601 O O . VAL A 1 871 ? 24.455 14.417 -27.855 1.00 89.69 871 VAL A O 1
ATOM 6604 N N . GLN A 1 872 ? 25.697 16.115 -28.621 1.00 91.19 872 GLN A N 1
ATOM 6605 C CA . GLN A 1 872 ? 25.949 16.697 -27.309 1.00 91.19 872 GLN A CA 1
ATOM 6606 C C . GLN A 1 872 ? 25.118 17.966 -27.120 1.00 91.19 872 GLN A C 1
ATOM 6608 O O . GLN A 1 872 ? 25.260 18.950 -27.850 1.00 91.19 872 GLN A O 1
ATOM 6613 N N . LEU A 1 873 ? 24.263 17.985 -26.097 1.00 86.88 873 LEU A N 1
ATOM 6614 C CA . LEU A 1 873 ? 23.550 19.196 -25.711 1.00 86.88 873 LEU A CA 1
ATOM 6615 C C . LEU A 1 873 ? 24.541 20.218 -25.140 1.00 86.88 873 LEU A C 1
ATOM 6617 O O . LEU A 1 873 ? 25.263 19.927 -24.188 1.00 86.88 873 LEU A O 1
ATOM 6621 N N . MET A 1 874 ? 24.530 21.441 -25.684 1.00 86.62 874 MET A N 1
ATOM 6622 C CA . MET A 1 874 ? 25.420 22.532 -25.251 1.00 86.62 874 MET A CA 1
ATOM 6623 C C . MET A 1 874 ? 25.306 22.868 -23.756 1.00 86.62 874 MET A C 1
ATOM 6625 O O . MET A 1 874 ? 26.301 23.210 -23.133 1.00 86.62 874 MET A O 1
ATOM 6629 N N . HIS A 1 875 ? 24.107 22.756 -23.175 1.00 83.38 875 HIS A N 1
ATOM 6630 C CA . HIS A 1 875 ? 23.874 23.016 -21.748 1.00 83.38 875 HIS A CA 1
ATOM 6631 C C . HIS A 1 875 ? 24.225 21.812 -20.852 1.00 83.38 875 HIS A C 1
ATOM 6633 O O . HIS A 1 875 ? 24.205 21.946 -19.636 1.00 83.38 875 HIS A O 1
ATOM 6639 N N . ARG A 1 876 ? 24.541 20.641 -21.435 1.00 87.06 876 ARG A N 1
ATOM 6640 C CA . ARG A 1 876 ? 24.968 19.409 -20.736 1.00 87.06 876 ARG A CA 1
ATOM 6641 C C . ARG A 1 876 ? 24.034 18.921 -19.616 1.00 87.06 876 ARG A C 1
ATOM 6643 O O . ARG A 1 876 ? 24.452 18.175 -18.737 1.00 87.06 876 ARG A O 1
ATOM 6650 N N . ALA A 1 877 ? 22.766 19.327 -19.652 1.00 86.94 877 ALA A N 1
ATOM 6651 C CA . ALA A 1 877 ? 21.778 18.889 -18.671 1.00 86.94 877 ALA A CA 1
ATOM 6652 C C . ALA A 1 877 ? 21.312 17.454 -18.975 1.00 86.94 877 ALA A C 1
ATOM 6654 O O . ALA A 1 877 ? 21.226 17.097 -20.156 1.00 86.94 877 ALA A O 1
ATOM 6655 N N . PRO A 1 878 ? 20.948 16.660 -17.950 1.00 91.31 878 PRO A N 1
ATOM 6656 C CA . PRO A 1 878 ? 20.496 15.285 -18.133 1.00 91.31 878 PRO A CA 1
ATOM 6657 C C . PRO A 1 878 ? 19.325 15.169 -19.106 1.00 91.31 878 PRO A C 1
ATOM 6659 O O . PRO A 1 878 ? 18.339 15.902 -18.989 1.00 91.31 878 PRO A O 1
ATOM 6662 N N . VAL A 1 879 ? 19.417 14.226 -20.045 1.00 94.06 879 VAL A N 1
ATOM 6663 C CA . VAL A 1 879 ? 18.327 13.918 -20.980 1.00 94.06 879 VAL A CA 1
ATOM 6664 C C . VAL A 1 879 ? 17.285 13.065 -20.263 1.00 94.06 879 VAL A C 1
ATOM 6666 O O . VAL A 1 879 ? 17.589 11.965 -19.809 1.00 94.06 879 VAL A O 1
ATOM 6669 N N . VAL A 1 880 ? 16.054 13.558 -20.153 1.00 93.44 880 VAL A N 1
ATOM 6670 C CA . VAL A 1 880 ? 14.971 12.875 -19.426 1.00 93.44 880 VAL A CA 1
ATOM 6671 C C . VAL A 1 880 ? 14.083 12.040 -20.341 1.00 93.44 880 VAL A C 1
ATOM 6673 O O . VAL A 1 880 ? 13.613 10.987 -19.917 1.00 93.44 880 VAL A O 1
ATOM 6676 N N . ALA A 1 881 ? 13.871 12.479 -21.583 1.00 95.12 881 ALA A N 1
ATOM 6677 C CA . ALA A 1 881 ? 13.060 11.764 -22.561 1.00 95.12 881 ALA A CA 1
ATOM 6678 C C . ALA A 1 881 ? 13.471 12.117 -23.995 1.00 95.12 881 ALA A C 1
ATOM 6680 O O . ALA A 1 881 ? 13.925 13.228 -24.278 1.00 95.12 881 ALA A O 1
ATOM 6681 N N . ILE A 1 882 ? 13.268 11.161 -24.898 1.00 95.38 882 ILE A N 1
ATOM 6682 C CA . ILE A 1 882 ? 13.442 11.309 -26.342 1.00 95.38 882 ILE A CA 1
ATOM 6683 C C . ILE A 1 882 ? 12.163 10.788 -26.992 1.00 95.38 882 ILE A C 1
ATOM 6685 O O . ILE A 1 882 ? 11.664 9.739 -26.591 1.00 95.38 882 ILE A O 1
ATOM 6689 N N . ALA A 1 883 ? 11.642 11.516 -27.974 1.00 94.69 883 ALA A N 1
ATOM 6690 C CA . ALA A 1 883 ? 10.531 11.078 -28.808 1.00 94.69 883 ALA A CA 1
ATOM 6691 C C . ALA A 1 883 ? 10.788 11.484 -30.260 1.00 94.69 883 ALA A C 1
ATOM 6693 O O . ALA A 1 883 ? 11.387 12.528 -30.517 1.00 94.69 883 ALA A O 1
ATOM 6694 N N . VAL A 1 884 ? 10.322 10.680 -31.209 1.00 93.25 884 VAL A N 1
ATOM 6695 C CA . VAL A 1 884 ? 10.348 11.022 -32.637 1.00 93.25 884 VAL A CA 1
ATOM 6696 C C . VAL A 1 884 ? 8.928 11.361 -33.071 1.00 93.25 884 VAL A C 1
ATOM 6698 O O . VAL A 1 884 ? 7.982 10.687 -32.669 1.00 93.25 884 VAL A O 1
ATOM 6701 N N . LEU A 1 885 ? 8.798 12.439 -33.836 1.00 91.94 885 LEU A N 1
ATOM 6702 C CA . LEU A 1 885 ? 7.566 12.990 -34.372 1.00 91.94 885 LEU A CA 1
ATOM 6703 C C . LEU A 1 885 ? 7.526 12.753 -35.886 1.00 91.94 885 LEU A C 1
ATOM 6705 O O . LEU A 1 885 ? 8.519 13.005 -36.577 1.00 91.94 885 LEU A O 1
ATOM 6709 N N . ASP A 1 886 ? 6.378 12.304 -36.382 1.00 89.31 886 ASP A N 1
ATOM 6710 C CA . ASP A 1 886 ? 6.116 12.079 -37.802 1.00 89.31 886 ASP A CA 1
ATOM 6711 C C . ASP A 1 886 ? 5.976 13.396 -38.595 1.00 89.31 886 ASP A C 1
ATOM 6713 O O . ASP A 1 886 ? 6.087 14.499 -38.047 1.00 89.31 886 ASP A O 1
ATOM 6717 N N . GLY A 1 887 ? 5.696 13.295 -39.900 1.00 83.56 887 GLY A N 1
ATOM 6718 C CA . GLY A 1 887 ? 5.493 14.457 -40.774 1.00 83.56 887 GLY A CA 1
ATOM 6719 C C . GLY A 1 887 ? 4.359 15.407 -40.354 1.00 83.56 887 GLY A C 1
ATOM 6720 O O . GLY A 1 887 ? 4.333 16.557 -40.794 1.00 83.56 887 GLY A O 1
ATOM 6721 N N . ARG A 1 888 ? 3.446 14.965 -39.477 1.00 85.56 888 ARG A N 1
ATOM 6722 C CA . ARG A 1 888 ? 2.320 15.745 -38.932 1.00 85.56 888 ARG A CA 1
ATOM 6723 C C . ARG A 1 888 ? 2.601 16.279 -37.528 1.00 85.56 888 ARG A C 1
ATOM 6725 O O . ARG A 1 888 ? 1.720 16.889 -36.924 1.00 85.56 888 ARG A O 1
ATOM 6732 N N . GLY A 1 889 ? 3.801 16.046 -36.995 1.00 83.81 889 GLY A N 1
ATOM 6733 C CA . GLY A 1 889 ? 4.180 16.434 -35.640 1.00 83.81 889 GLY A CA 1
ATOM 6734 C C . GLY A 1 889 ? 3.586 15.541 -34.547 1.00 83.81 889 GLY A C 1
ATOM 6735 O O . GLY A 1 889 ? 3.574 15.946 -33.384 1.00 83.81 889 GLY A O 1
ATOM 6736 N N . ARG A 1 890 ? 3.087 14.345 -34.887 1.00 87.00 890 ARG A N 1
ATOM 6737 C CA . ARG A 1 890 ? 2.568 13.368 -33.919 1.00 87.00 890 ARG A CA 1
ATOM 6738 C C . ARG A 1 890 ? 3.688 12.432 -33.468 1.00 87.00 890 ARG A C 1
ATOM 6740 O O . ARG A 1 890 ? 4.487 12.028 -34.309 1.00 87.00 890 ARG A O 1
ATOM 6747 N N . PRO A 1 891 ? 3.772 12.064 -32.178 1.00 90.44 891 PRO A N 1
ATOM 6748 C CA . PRO A 1 891 ? 4.709 11.037 -31.733 1.00 90.44 891 PRO A CA 1
ATOM 6749 C C . PRO A 1 891 ? 4.510 9.728 -32.497 1.00 90.44 891 PRO A C 1
ATOM 6751 O O . PRO A 1 891 ? 3.372 9.359 -32.788 1.00 90.44 891 PRO A O 1
ATOM 6754 N N . LEU A 1 892 ? 5.607 9.029 -32.801 1.00 88.50 892 LEU A N 1
ATOM 6755 C CA . LEU A 1 892 ? 5.520 7.690 -33.378 1.00 88.50 892 LEU A CA 1
ATOM 6756 C C . LEU A 1 892 ? 4.744 6.747 -32.436 1.00 88.50 892 LEU A C 1
ATOM 6758 O O . LEU A 1 892 ? 4.895 6.854 -31.215 1.00 88.50 892 LEU A O 1
ATOM 6762 N N . PRO A 1 893 ? 3.927 5.838 -32.995 1.00 84.88 893 PRO A N 1
ATOM 6763 C CA . PRO A 1 893 ? 3.059 4.961 -32.216 1.00 84.88 893 PRO A CA 1
ATOM 6764 C C . PRO A 1 893 ? 3.847 3.909 -31.421 1.00 84.88 893 PRO A C 1
ATOM 6766 O O . PRO A 1 893 ? 5.008 3.613 -31.715 1.00 84.88 893 PRO A O 1
ATOM 6769 N N . GLU A 1 894 ? 3.203 3.314 -30.413 1.00 81.81 894 GLU A N 1
ATOM 6770 C CA . GLU A 1 894 ? 3.784 2.214 -29.638 1.00 81.81 894 GLU A CA 1
ATOM 6771 C C . GLU A 1 894 ? 4.067 0.984 -30.532 1.00 81.81 894 GLU A C 1
ATOM 6773 O O . GLU A 1 894 ? 3.391 0.774 -31.547 1.00 81.81 894 GLU A O 1
ATOM 6778 N N . PRO A 1 895 ? 5.014 0.098 -30.156 1.00 76.25 895 PRO A N 1
ATOM 6779 C CA . PRO A 1 895 ? 5.241 -1.149 -30.889 1.00 76.25 895 PRO A CA 1
ATOM 6780 C C . PRO A 1 895 ? 3.934 -1.946 -31.052 1.00 76.25 895 PRO A C 1
ATOM 6782 O O . PRO A 1 895 ? 3.213 -2.144 -30.071 1.00 76.25 895 PRO A O 1
ATOM 6785 N N . TYR A 1 896 ? 3.649 -2.429 -32.268 1.00 74.38 896 TYR A N 1
ATOM 6786 C CA . TYR A 1 896 ? 2.386 -3.065 -32.698 1.00 74.38 896 TYR A CA 1
ATOM 6787 C C . TYR A 1 896 ? 1.121 -2.190 -32.767 1.00 74.38 896 TYR A C 1
ATOM 6789 O O . TYR A 1 896 ? 0.075 -2.692 -33.182 1.00 74.38 896 TYR A O 1
ATOM 6797 N N . GLU A 1 897 ? 1.154 -0.910 -32.406 1.00 77.69 897 GLU A N 1
ATOM 6798 C CA . GLU A 1 897 ? -0.052 -0.076 -32.462 1.00 77.69 897 GLU A CA 1
ATOM 6799 C C . GLU A 1 897 ? -0.472 0.214 -33.911 1.00 77.69 897 GLU A C 1
ATOM 6801 O O . GLU A 1 897 ? -1.615 -0.058 -34.272 1.00 77.69 897 GLU A O 1
ATOM 6806 N N . ALA A 1 898 ? 0.462 0.615 -34.779 1.00 72.62 898 ALA A N 1
ATOM 6807 C CA . ALA A 1 898 ? 0.178 0.879 -36.195 1.00 72.62 898 ALA A CA 1
ATOM 6808 C C . ALA A 1 898 ? -0.277 -0.364 -36.987 1.00 72.62 898 ALA A C 1
ATOM 6810 O O . ALA A 1 898 ? -1.046 -0.248 -37.939 1.00 72.62 898 ALA A O 1
ATOM 6811 N N . SER A 1 899 ? 0.171 -1.568 -36.603 1.00 72.69 899 SER A N 1
ATOM 6812 C CA . SER A 1 899 ? -0.254 -2.816 -37.258 1.00 72.69 899 SER A CA 1
ATOM 6813 C C . SER A 1 899 ? -1.638 -3.290 -36.806 1.00 72.69 899 SER A C 1
ATOM 6815 O O . SER A 1 899 ? -2.271 -4.095 -37.492 1.00 72.69 899 SER A O 1
ATOM 6817 N N . ARG A 1 900 ? -2.128 -2.796 -35.662 1.00 73.69 900 ARG A N 1
ATOM 6818 C CA . ARG A 1 900 ? -3.464 -3.090 -35.123 1.00 73.69 900 ARG A CA 1
ATOM 6819 C C . ARG A 1 900 ? -4.488 -2.015 -35.470 1.00 73.69 900 ARG A C 1
ATOM 6821 O O . ARG A 1 900 ? -5.645 -2.362 -35.695 1.00 73.69 900 ARG A O 1
ATOM 6828 N N . ASP A 1 901 ? -4.065 -0.758 -35.530 1.00 76.19 901 ASP A N 1
ATOM 6829 C CA . ASP A 1 901 ? -4.873 0.381 -35.949 1.00 76.19 901 ASP A CA 1
ATOM 6830 C C . ASP A 1 901 ? -4.120 1.196 -37.008 1.00 76.19 901 ASP A C 1
ATOM 6832 O O . ASP A 1 901 ? -3.278 2.042 -36.705 1.00 76.19 901 ASP A O 1
ATOM 6836 N N . LEU A 1 902 ? -4.459 0.948 -38.276 1.00 76.25 902 LEU A N 1
ATOM 6837 C CA . LEU A 1 902 ? -3.866 1.647 -39.419 1.00 76.25 902 LEU A CA 1
ATOM 6838 C C . LEU A 1 902 ? -4.127 3.162 -39.386 1.00 76.25 902 LEU A C 1
ATOM 6840 O O . LEU A 1 902 ? -3.403 3.908 -40.042 1.00 76.25 902 LEU A O 1
ATOM 6844 N N . ALA A 1 903 ? -5.120 3.644 -38.627 1.00 70.94 903 ALA A N 1
ATOM 6845 C CA . ALA A 1 903 ? -5.350 5.078 -38.461 1.00 70.94 903 ALA A CA 1
ATOM 6846 C C . ALA A 1 903 ? -4.260 5.761 -37.613 1.00 70.94 903 ALA A C 1
ATOM 6848 O O . ALA A 1 903 ? -4.085 6.977 -37.717 1.00 70.94 903 ALA A O 1
ATOM 6849 N N . GLN A 1 904 ? -3.520 4.988 -36.809 1.00 79.38 904 GLN A N 1
ATOM 6850 C CA . GLN A 1 904 ? -2.357 5.442 -36.038 1.00 79.38 904 GLN A CA 1
ATOM 6851 C C . GLN A 1 904 ? -1.037 5.279 -36.805 1.00 79.38 904 GLN A C 1
ATOM 6853 O O . GLN A 1 904 ? 0.030 5.527 -36.242 1.00 79.38 904 GLN A O 1
ATOM 6858 N N . ALA A 1 905 ? -1.073 4.850 -38.073 1.00 80.25 905 ALA A N 1
ATOM 6859 C CA . ALA A 1 905 ? 0.136 4.726 -38.876 1.00 80.25 905 ALA A CA 1
ATOM 6860 C C . ALA A 1 905 ? 0.835 6.096 -39.016 1.00 80.25 905 ALA A C 1
ATOM 6862 O O . ALA A 1 905 ? 0.166 7.095 -39.309 1.00 80.25 905 ALA A O 1
ATOM 6863 N N . PRO A 1 906 ? 2.163 6.158 -38.808 1.00 83.25 906 PRO A N 1
ATOM 6864 C CA . PRO A 1 906 ? 2.895 7.415 -38.849 1.00 83.25 906 PRO A CA 1
ATOM 6865 C C . PRO A 1 906 ? 2.944 7.984 -40.268 1.00 83.25 906 PRO A C 1
ATOM 6867 O O . PRO A 1 906 ? 3.027 7.246 -41.254 1.00 83.25 906 PRO A O 1
ATOM 6870 N N . ASP A 1 907 ? 2.935 9.312 -40.381 1.00 84.56 907 ASP A N 1
ATOM 6871 C CA . ASP A 1 907 ? 3.152 9.977 -41.664 1.00 84.56 907 ASP A CA 1
ATOM 6872 C C . ASP A 1 907 ? 4.632 9.912 -42.072 1.00 84.56 907 ASP A C 1
ATOM 6874 O O . ASP A 1 907 ? 5.480 10.655 -41.565 1.00 84.56 907 ASP A O 1
ATOM 6878 N N . MET A 1 908 ? 4.931 9.003 -43.002 1.00 82.50 908 MET A N 1
ATOM 6879 C CA . MET A 1 908 ? 6.271 8.789 -43.557 1.00 82.50 908 MET A CA 1
ATOM 6880 C C . MET A 1 908 ? 6.567 9.671 -44.780 1.00 82.50 908 MET A C 1
ATOM 6882 O O . MET A 1 908 ? 7.673 9.611 -45.307 1.00 82.50 908 MET A O 1
ATOM 6886 N N . GLN A 1 909 ? 5.603 10.467 -45.266 1.00 77.56 909 GLN A N 1
ATOM 6887 C CA . GLN A 1 909 ? 5.805 11.330 -46.439 1.00 77.56 909 GLN A CA 1
ATOM 6888 C C . GLN A 1 909 ? 6.452 12.672 -46.069 1.00 77.56 909 GLN A C 1
ATOM 6890 O O . GLN A 1 909 ? 7.168 13.260 -46.880 1.00 77.56 909 GLN A O 1
ATOM 6895 N N . GLY A 1 910 ? 6.204 13.166 -44.852 1.00 72.69 910 GLY A N 1
ATOM 6896 C CA . GLY A 1 910 ? 6.836 14.372 -44.317 1.00 72.69 910 GLY A CA 1
ATOM 6897 C C . GLY A 1 910 ? 8.153 14.087 -43.588 1.00 72.69 910 GLY A C 1
ATOM 6898 O O . GLY A 1 910 ? 8.372 12.999 -43.064 1.00 72.69 910 GLY A O 1
ATOM 6899 N N . GLY A 1 911 ? 9.034 15.089 -43.510 1.00 80.75 911 GLY A N 1
ATOM 6900 C CA . GLY A 1 911 ? 10.293 14.968 -42.770 1.00 80.75 911 GLY A CA 1
ATOM 6901 C C . GLY A 1 911 ? 10.060 14.828 -41.263 1.00 80.75 911 GLY A C 1
ATOM 6902 O O . GLY A 1 911 ? 9.428 15.691 -40.652 1.00 80.75 911 GLY A O 1
ATOM 6903 N N . HIS A 1 912 ? 10.603 13.769 -40.659 1.00 89.44 912 HIS A N 1
ATOM 6904 C CA . HIS A 1 912 ? 10.476 13.506 -39.221 1.00 89.44 912 HIS A CA 1
ATOM 6905 C C . HIS A 1 912 ? 11.299 14.486 -38.374 1.00 89.44 912 HIS A C 1
ATOM 6907 O O . HIS A 1 912 ? 12.346 15.000 -38.793 1.00 89.44 912 HIS A O 1
ATOM 6913 N N . ALA A 1 913 ? 10.867 14.701 -37.131 1.00 88.94 913 ALA A N 1
ATOM 6914 C CA . ALA A 1 913 ? 11.587 15.492 -36.135 1.00 88.94 913 ALA A CA 1
ATOM 6915 C C . ALA A 1 913 ? 11.838 14.687 -34.858 1.00 88.94 913 ALA A C 1
ATOM 6917 O O . ALA A 1 913 ? 11.020 13.876 -34.458 1.00 88.94 913 ALA A O 1
ATOM 6918 N N . VAL A 1 914 ? 12.951 14.929 -34.173 1.00 92.38 914 VAL A N 1
ATOM 6919 C CA . VAL A 1 914 ? 13.208 14.385 -32.836 1.00 92.38 914 VAL A CA 1
ATOM 6920 C C . VAL A 1 914 ? 13.014 15.479 -31.794 1.00 92.38 914 VAL A C 1
ATOM 6922 O O . VAL A 1 914 ? 13.539 16.588 -31.921 1.00 92.38 914 VAL A O 1
ATOM 6925 N N . LEU A 1 915 ? 12.248 15.148 -30.762 1.00 93.88 915 LEU A N 1
ATOM 6926 C CA . LEU A 1 915 ? 12.066 15.911 -29.542 1.00 93.88 915 LEU A CA 1
ATOM 6927 C C . LEU A 1 915 ? 13.001 15.342 -28.471 1.00 93.88 915 LEU A C 1
ATOM 6929 O O . LEU A 1 915 ? 12.845 14.205 -28.032 1.00 93.88 915 LEU A O 1
ATOM 6933 N N . ILE A 1 916 ? 13.954 16.155 -28.025 1.00 93.88 916 ILE A N 1
ATOM 6934 C CA . ILE A 1 916 ? 14.853 15.846 -26.914 1.00 93.88 916 ILE A CA 1
ATOM 6935 C C . ILE A 1 916 ? 14.444 16.722 -25.733 1.00 93.88 916 ILE A C 1
ATOM 6937 O O . ILE A 1 916 ? 14.556 17.950 -25.787 1.00 93.88 916 ILE A O 1
ATOM 6941 N N . ALA A 1 917 ? 13.977 16.086 -24.663 1.00 95.19 917 ALA A N 1
ATOM 6942 C CA . ALA A 1 917 ? 13.681 16.739 -23.400 1.00 95.19 917 ALA A CA 1
ATOM 6943 C C . ALA A 1 917 ? 14.835 16.495 -22.424 1.00 95.19 917 ALA A C 1
ATOM 6945 O O . ALA A 1 917 ? 15.208 15.356 -22.142 1.00 95.19 917 ALA A O 1
ATOM 6946 N N . SER A 1 918 ? 15.388 17.576 -21.889 1.00 92.75 918 SER A N 1
ATOM 6947 C CA . SER A 1 918 ? 16.356 17.560 -20.791 1.00 92.75 918 SER A CA 1
ATOM 6948 C C . SER A 1 918 ? 15.747 18.182 -19.537 1.00 92.75 918 SER A C 1
ATOM 6950 O O . SER A 1 918 ? 14.684 18.793 -19.612 1.00 92.75 918 SER A O 1
ATOM 6952 N N . GLU A 1 919 ? 16.430 18.076 -18.395 1.00 90.19 919 GLU A N 1
ATOM 6953 C CA . GLU A 1 919 ? 15.997 18.731 -17.147 1.00 90.19 919 GLU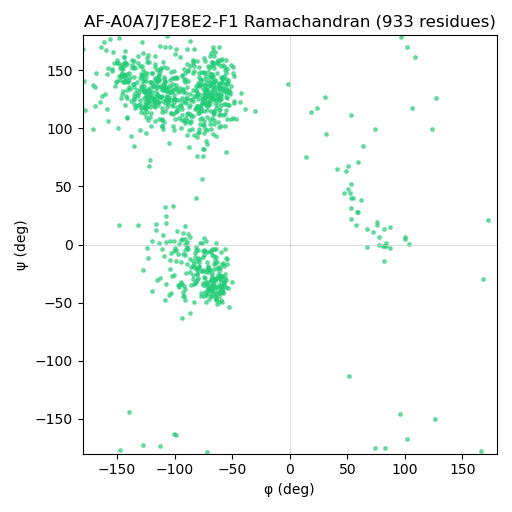 A CA 1
ATOM 6954 C C . GLU A 1 919 ? 15.840 20.266 -17.288 1.00 90.19 919 GLU A C 1
ATOM 6956 O O . GLU A 1 919 ? 15.137 20.880 -16.490 1.00 90.19 919 GLU A O 1
ATOM 6961 N N . GLU A 1 920 ? 16.436 20.892 -18.314 1.00 88.25 920 GLU A N 1
ATOM 6962 C CA . GLU A 1 920 ? 16.420 22.352 -18.509 1.00 88.25 920 GLU A CA 1
ATOM 6963 C C . GLU A 1 920 ? 15.676 22.834 -19.764 1.00 88.25 920 GLU A C 1
ATOM 6965 O O . GLU A 1 920 ? 15.175 23.960 -19.793 1.00 88.25 920 GLU A O 1
ATOM 6970 N N . GLN A 1 921 ? 15.656 22.039 -20.838 1.00 88.69 921 GLN A N 1
ATOM 6971 C CA . GLN A 1 921 ? 15.211 22.481 -22.165 1.00 88.69 921 GLN A CA 1
ATOM 6972 C C . GLN A 1 921 ? 14.500 21.372 -22.943 1.00 88.69 921 GLN A C 1
ATOM 6974 O O . GLN A 1 921 ? 14.902 20.208 -22.887 1.00 88.69 921 GLN A O 1
ATOM 6979 N N . PHE A 1 922 ? 13.525 21.778 -23.761 1.00 91.94 922 PHE A N 1
ATOM 6980 C CA . PHE A 1 922 ? 12.976 20.987 -24.862 1.00 91.94 922 PHE A CA 1
ATOM 6981 C C . PHE A 1 922 ? 13.597 21.463 -26.175 1.00 91.94 922 PHE A C 1
ATOM 6983 O O . PHE A 1 922 ? 13.584 22.662 -26.469 1.00 91.94 922 PHE A O 1
ATOM 6990 N N . LYS A 1 923 ? 14.135 20.539 -26.972 1.00 88.19 923 LYS A N 1
ATOM 6991 C CA . LYS A 1 923 ? 14.677 20.824 -28.304 1.00 88.19 923 LYS A CA 1
ATOM 6992 C C . LYS A 1 923 ? 14.000 19.946 -29.340 1.00 88.19 923 LYS A C 1
ATOM 6994 O O . LYS A 1 923 ? 13.936 18.737 -29.159 1.00 88.19 923 LYS A O 1
ATOM 6999 N N . VAL A 1 924 ? 13.535 20.562 -30.422 1.00 89.62 924 VAL A N 1
ATOM 7000 C CA . VAL A 1 924 ? 12.959 19.867 -31.576 1.00 89.62 924 VAL A CA 1
ATOM 7001 C C . VAL A 1 924 ? 13.823 20.160 -32.791 1.00 89.62 924 VAL A C 1
ATOM 7003 O O . VAL A 1 924 ? 14.053 21.326 -33.115 1.00 89.62 924 VAL A O 1
ATOM 7006 N N . SER A 1 925 ? 14.291 19.109 -33.453 1.00 85.94 925 SER A N 1
ATOM 7007 C CA . SER A 1 925 ? 15.156 19.199 -34.631 1.00 85.94 925 SER A CA 1
ATOM 7008 C C . SER A 1 925 ? 14.724 18.171 -35.668 1.00 85.94 925 SER A C 1
ATOM 7010 O O . SER A 1 925 ? 14.338 17.066 -35.301 1.00 85.94 925 SER A O 1
ATOM 7012 N N . ARG A 1 926 ? 14.815 18.493 -36.965 1.00 85.19 926 ARG A N 1
ATOM 7013 C CA . ARG A 1 926 ? 14.580 17.496 -38.024 1.00 85.19 926 ARG A CA 1
ATOM 7014 C C . ARG A 1 926 ? 15.625 16.392 -37.934 1.00 85.19 926 ARG A C 1
ATOM 7016 O O . ARG A 1 926 ? 16.811 16.704 -37.828 1.00 85.19 926 ARG A O 1
ATOM 7023 N N . VAL A 1 927 ? 15.197 15.131 -38.004 1.00 79.94 927 VAL A N 1
ATOM 7024 C CA . VAL A 1 927 ? 16.079 13.971 -37.786 1.00 79.94 927 VAL A CA 1
ATOM 7025 C C . VAL A 1 927 ? 17.257 13.992 -38.764 1.00 79.94 927 VAL A C 1
ATOM 7027 O O . VAL A 1 927 ? 18.405 13.826 -38.351 1.00 79.94 927 VAL A O 1
ATOM 7030 N N . GLU A 1 928 ? 17.006 14.323 -40.031 1.00 70.19 928 GLU A N 1
ATOM 7031 C CA . GLU A 1 928 ? 18.016 14.403 -41.094 1.00 70.19 928 GLU A CA 1
ATOM 7032 C C . GLU A 1 928 ? 19.119 15.430 -40.804 1.00 70.19 928 GLU A C 1
ATOM 7034 O O . GLU A 1 928 ? 20.300 15.143 -41.002 1.00 70.19 928 GLU A O 1
ATOM 7039 N N . THR A 1 929 ? 18.756 16.595 -40.262 1.00 68.62 929 THR A N 1
ATOM 7040 C CA . THR A 1 929 ? 19.673 17.727 -40.054 1.00 68.62 929 THR A CA 1
ATOM 7041 C C . THR A 1 929 ? 20.316 17.754 -38.669 1.00 68.62 929 THR A C 1
ATOM 7043 O O . THR A 1 929 ? 21.009 18.720 -38.355 1.00 68.62 929 THR A O 1
ATOM 7046 N N . LEU A 1 930 ? 20.106 16.745 -37.810 1.00 70.44 930 LEU A N 1
ATOM 7047 C CA . LEU A 1 930 ? 20.901 16.639 -36.580 1.00 70.44 930 LEU A CA 1
ATOM 7048 C C . LEU A 1 930 ? 22.380 16.468 -36.940 1.00 70.44 930 LEU A C 1
ATOM 7050 O O . LEU A 1 930 ? 22.753 15.431 -37.485 1.00 70.44 930 LEU A O 1
ATOM 7054 N N . GLN A 1 931 ? 23.199 17.474 -36.650 1.00 57.03 931 GLN A N 1
ATOM 7055 C CA . GLN A 1 931 ? 24.646 17.420 -36.843 1.00 57.03 931 GLN A CA 1
ATOM 7056 C C . GLN A 1 931 ? 25.346 16.904 -35.579 1.00 57.03 931 GLN A C 1
ATOM 7058 O O . GLN A 1 931 ? 24.886 17.146 -34.460 1.00 57.03 931 GLN A O 1
ATOM 7063 N N . ALA A 1 932 ? 26.457 16.193 -35.787 1.00 45.94 932 ALA A N 1
ATOM 7064 C CA . ALA A 1 932 ? 27.399 15.794 -34.745 1.00 45.94 932 ALA A CA 1
ATOM 7065 C C . ALA A 1 932 ? 28.050 17.037 -34.094 1.00 45.94 932 ALA A C 1
ATOM 7067 O O . ALA A 1 932 ? 28.063 18.106 -34.715 1.00 45.94 932 ALA A O 1
ATOM 7068 N N . PRO A 1 933 ? 28.570 16.949 -32.855 1.00 40.00 933 PRO A N 1
ATOM 7069 C CA . PRO A 1 933 ? 29.324 18.047 -32.256 1.00 40.00 933 PRO A CA 1
ATOM 7070 C C . PRO A 1 933 ? 30.490 18.455 -33.170 1.00 40.00 933 PRO A C 1
ATOM 7072 O O . PRO A 1 933 ? 31.205 17.594 -33.679 1.00 40.00 933 PRO A O 1
ATOM 7075 N N . ALA A 1 934 ? 30.682 19.761 -33.376 1.00 33.78 934 ALA A N 1
ATOM 7076 C CA . ALA A 1 934 ? 31.911 20.266 -33.979 1.00 33.78 934 ALA A CA 1
ATOM 7077 C C . ALA A 1 934 ? 33.073 19.921 -33.033 1.00 33.78 934 ALA A C 1
ATOM 7079 O O . ALA A 1 934 ? 33.018 20.289 -31.857 1.00 33.78 934 ALA A O 1
ATOM 7080 N N . SER A 1 935 ? 34.039 19.148 -33.536 1.00 28.30 935 SER A N 1
ATOM 7081 C CA . SER A 1 935 ? 35.239 18.702 -32.816 1.00 28.30 935 SER A CA 1
ATOM 7082 C C . SER A 1 935 ? 36.148 19.858 -32.437 1.00 28.30 935 SER A C 1
ATOM 7084 O O . SER A 1 935 ? 36.405 20.679 -33.350 1.00 28.30 935 SER A O 1
#

Nearest PDB structures (foldseek):
  8r3y-assembly1_L  TM=9.220E-01  e=0.000E+00  Homo sapiens
  6n8r-assembly1_A  TM=9.557E-01  e=1.452E-91  Homo sapiens
  6n8q-assembly1_A  TM=9.437E-01  e=1.117E-88  Homo sapiens
  6n8s-assembly2_D  TM=9.424E-01  e=1.741E-86  Homo sapiens
  6n8s-assembly1_A  TM=9.417E-01  e=1.833E-86  Homo sapiens

Sequence (935 aa):
MMKFRFRRQGADPQREKLKQELFAFNKTVEHGFPNQPSALAFDPELRIMAIGTRSGAVKMYPLRATASGPCEDHLLAAPCVLGSVGRVRPGREAAGRLLTLLDDSSLHLWEIIHRNGCAHLEEALSFQPPGRPGFDGASGPPSLTRVTVVLLIAAGDMAALGTEGGSIFFLDVPTLTLLEGQTLGPDEVLRSVPDDYRCGKALGPVEALQGHLRDPTKILIGYSRGLLVIWNQAAQCADRVFLGNQQLESLCWERGGGTLVSSHSDGSYAVWSADTGSSPTTQPVVATTPYGPFPCKAINKILWRSCQSGGHFIIFSGGMPRASYGDRHCVSVLQAETLVTLDFTSRIIDFFTVHSTRPEDGVCPALPRPVPSAAYPCSPRCCPTEFDEPQALAVLLEEELVVLDLQTPGWPAVPAPYLAPLHSSAITCSAHVANVPAKLWARIVSAGEQQSPQPASSSLSWPITGGRNLAQEPSQRGLLLTGHEDGTVRFWDASGVALRPLYKLSTAGLFQTDCEHADSLAQATEDDWPPFRKVGCFDPYSDDPRLGVQKVALCKYTAQMVVAGTAGQVLVLELSDAPSEQAVSVASVDLLQDREGFTWKGHERLSPRTGPLPWPTGFQPRVLVQCLPPAAVTAVTLHTEWSLVAFGTSHGFGLFDYQRKSPVLARCTLHPNDSLAMEGPLSRVKSLKKSLRQSFRRIRKSRVSGKKRAANTNSKLQEANAQLAEQACPHDVEMTPVQRRIEPRSADDSLSGVVRCLYFADTFLRDGEAGGGTGPGEMGLSWPSRKWVVVEEGWDHTFQEVSGEEGGACSVQADTLPHCLSPAAAHHGPTMWAGTNSGSVFAYALEVPAAAAGGEKRPERAVEAVLGKEVQLMHRAPVVAIAVLDGRGRPLPEPYEASRDLAQAPDMQGGHAVLIASEEQFKVSRVETLQAPAS

Organism: Diceros bicornis minor (NCBI:txid77932)

pLDDT: mean 73.27, std 24.18, range [22.25, 98.12]

Secondary structure (DSSP, 8-state):
------------HHHHHHHHHH---------SPPSSEEEEEEETTTTEEEEEETTTEEEEE--EEETTEEE----EEES--EEEEE---SSS----EEEEE-TT--EEEEEEEEETTEEEEEEEEEE---PPPPS--TTSPPP---EEEEEEEGGGTEEEEEETTS-EEEEETTTTEE-TT--B-HHHHHTTS-HHHHTSS----EEEEEEETTEEEEEEEEETTSEEEEEETTTTEEEEEEE-SS-EEEEEE-TTSSEEEEEETTS-EEEEE--S-SSPB-S-SEEE-TTTTSPBPPEEEEEEEE-TTS-EEEEEEE--BTTTSTT-EEEEEEETTEEEEEEESS-EEEEEEEE--SS-SS-----------------------SS--EEEEEEEESS-EEEEESSSTT-PEEPPSS---TTSS-EEEEEEE-S--HHHHHHHHHHHHHHSPPPTT-----S---S---PPPPSS--EEEEEETTSEEEEEE-SSSS-EEEEEEE-GGGEE-TTTTTGGG-S--TT-SS-EEE--S-----S-GGG-EEEEEEETTTTEEEEEETTSEEEEEEEESS-EEEPPEEEEEETTTT-SS----SPPPPEEPPS-EEE-SEEEEEEEEEEES-PPP-EEEEETTTTEEEEE-SSEEEEEETTTTEEEEEEE-S-TT-------HHHHHHHHHHHHHHHHHHHHHTTSS---------HHHHHHHHHHHT---------------PPPPPTT-TTTT-EEEEEEEEE------------------PPP----------S-------PPP---------------PPPP----EEEEEEEETTSEEEEEEEE-PPPPTT-SS--SSPPEEEEEEEEE-TT-PPEEEEEEE-TTSPBPPPTTHHHH-GGG----SSPPEEEEEESS-EEEEESTT-PPPP-

Mean predicted aligned error: 15.7 Å

Radius of gyration: 35.98 Å; Cα contacts (8 Å, |Δi|>4): 1912; chains: 1; bounding box: 100×75×122 Å